Protein 3HHP (pdb70)

InterPro domains:
  IPR001236 Lactate/malate dehydrogenase, N-terminal [PF00056] (1-145)
  IPR001252 Malate dehydrogenase, active site [PS00068] (146-158)
  IPR001557 L-lactate/malate dehydrogenase [PIRSF000102] (1-301)
  IPR010097 Malate dehydrogenase, type 1 [TIGR01772] (2-311)
  IPR010097 Malate dehydrogenase, type 1 [cd01337] (1-310)
  IPR015955 Lactate dehydrogenase/glycoside hydrolase, family 4, C-terminal [G3DSA:3.90.110.10] (147-312)
  IPR015955 Lactate dehydrogenase/glycoside hydrolase, family 4, C-terminal [SSF56327] (146-311)
  IPR022383 Lactate/malate dehydrogenase, C-terminal [PF02866] (147-310)
  IPR023958 Malate dehydrogenase, type 1, bacterial [MF_01516] (1-311)
  IPR036291 NAD(P)-binding domain superfamily [SSF51735] (1-145)

CATH classification: 3.40.50.720 (+1 more: 3.90.110.10)

Foldseek 3Di:
DEEEEEQLVDLQNLLLVLLCLVPPDAPYEYEYEYQDPCFQVSQVVSCPPPGRYHYGYYHHLQCQVRQAPHQEYEYARADDDDPPADPVRRVLGQLVVLLSVLLNCLVHPLQHQYEYAGPPLLQSLLLSQLSNVVSVRHDLLRGWHQQQLLFLVLLVVCCVVVVHDSVPWTWWWKAGRAALRTFTQQVPTPPDDDDPVRRVVSVNCSRCVQVVQCVVCVVVGTDRNSSSVSVNVVVNLQVCQLVADFDRKDWTWTQDDQPQERTMTAIFTAHNRHGPDRDDNDDGDPVRVCSSVVCSVVSNVSSVVSSVSNVD/DEEEEEQLVDLQNLLLVLCCLVPPDAPYEYEYEYQPPCFQVSQVVSCPDPGRYHYGYDHDDQCQVRLAPHQEYEYQDADVVVRVLRQLVVLLSVLLNCLVHPLQHQYEYAHPPLLQSLLLSQLSNVVSVRHDQLRGWHQQQLLFLLLLVVQCVVPVHDSVPWTWWWKAGRAALRTFTQPVPTPPDDDDPVRNVVSSNCSRCVQVVQVVVCPPVHTDRNSSSVSVNVVVSLQVCQLVADFDRKDWTWTQDPQPQHRTMTAIFGAHNRHGPDGDDNPDGDPVRVVSSVVCRVVSNVSSVVNNVSND/DEEEEEQLVDLQNLLLVLLCLVDPDAPYEYEYEYQDPCFQVSQVVSCPDPGRYHYGYYHRLACQVRLAPHQEYEYQDADDDDPPDDPVNRVLRLLVVLLSVLLNCLVHPLLHQYEYAHPPLLQSLLLSQLSNVVSVRDDQLRGWHQQQLLFLLLLVVVCVVVVHDSVPWTWWWKAGRAALRTFTQPVPTPPDDDDPVRNVVSVNCSRCVQVVQVVVCPNVDTDRNSSSVSVNVVVNLQSCQLVADFDRKDWTWTQDPQPQHRTMTAIFTAHNSRGPDGDDNDDGDPVRVVSSVVCSVVSNVSSVVNNVSNVD/DEEEEEQLVDLQNLLLVLLCLVPPDAPYEYEYEYQPPCFQVSQVVSVVDPGRYHYGYDHHDACQVRLAPHQEYEYQHADPDPVRRVLRQLVVLLSVLLNCLVHPLQHQYEYAGPPLLQSLLLSQLSSVVSVRDDLLRYWYQQQLLFLLLLVVVCVVPVHDSVVWTWWWKAGRAALRIFTQPVPTPPDDDDPVRVVVSVNCSRCVQVVQCVVVVNPDTDRNSSSVSVNVVVNLQVCQLVADFPRKDWTWTQDPQPQHRTMTAIFTAHNRHGPDGDDNDDGDPVRVVSSVVCSVVSNVSSVVNNVSND

Secondary structure (DSSP, 8-state):
-EEEEETTTSHHHHHHHHHHHHHSPTTEEEEEE-SSTTHHHHHHHHHTS-SSEEEEEE-SS--HHHHTT-SEEEE--S-S--TT--HHHHHHHHHHHHHHHHHHHHHH-TTSEEEE-SS-HHHHHHHHHHHHHHTT---TTSEEE--HHHHHHHHHHHHHHHT--GGG----EEE-SSGGGEEE-GGG-TT----HHHHHHHHHHHHTHHHHHHHHTTTS----HHHHHHHHHHHHHHHHHHTT-SS-EEEEEEE---SS-SEEEEEEEEETTEEEEE-------HHHHHHHHHHHHHHHHHHHHHHHHHT-/-EEEEETTTSHHHHHHHHHHHHHSPTTEEEEEE-SSTTHHHHHHHHHTS-SSEEEEEE-SS--HHHHTT-SEEEE-----HHHHHHHHHHHHHHHHHHHHH-TTSEEEE-SS-HHHHHHHHHHHHHHTT---TTSEEE--HHHHHHHHHHHHHHHT--GGG----EEE-SSGGGEEE-GGG-TT----HHHHHHHHHHHHHHHHHHHHHTTTS-S--HHHHHHHHHHHHHHHHHHTT-SS-EEEEEEE---SS-SEEEEEEEEETTEEEEE----PPPHHHHHHHHHHHHHHHHHHHHHHHHH-/-EEEEETTTSHHHHHHHHHHHHHSPTTEEEEEE-SSTTHHHHHHHHHTS-SSEEEEEE-SS--HHHHTT-SEEEE-------TT--HHHHHHHHHHHHHHHHHHHHHH-TTSEEEE-SS-HHHHHHHHHHHHHHTT---TTSEEE--HHHHHHHHHHHHHHHT--GGG----EEE-SSGGGEEE-GGG-TT----HHHHHHHHHHHHHHHHHHHHHHTTS-S--HHHHHHHHHHHHHHHHHHTT-SS-EEEEEEE---SS-SEEEEEEEEETTEEEEE-------HHHHHHHHHHHHHHHHHHHHHHHHHH-/-EEEEETTTSHHHHHHHHHHHHHSPTTEEEEEE-SSTTHHHHHHHHHTS-SSEEEEEE-SS--HHHHTT-SEEEE------HHHHHHHHHHHHHHHHHHHHHH-TTSEEEE-SS-HHHHHHHHHHHHHHTT---TTSEEE--HHHHHHHHHHHHHHHT--GGG----EEE-SSGGGEEE-GGG-TT----HHHHHHHHHHHHTHHHHHHHHHTTS-S--HHHHHHHHHHHHHHHHHHTT-SS-EEEEEEE---SS-SEEEEEEEEETTEEEEE-------HHHHHHHHHHHHHHHHHHHHHHHHH-

B-factor: mean 17.65, std 6.93, range [3.22, 69.43]

Sequence (1234 aa):
MKVAVLGAAGGIGQALALLLKTQQLLPSGSELSSLYDIAPVTPGVAVDLSHIPTAVKIKKGFSSGEDATPALEGADVVLISAGVARKPGMMDRRSSDLFNVNAGIVKNLVQQQVAKTCPKACIGIITNPVNTTVAIAAEEVLKKAGVYDKNKKLLFGVTTLDIIRSNTFVAEELKGKQPGEEVEEVPVIGGHSGVTILPLLSQVPGVSSFTEEQQEVADLTKRIQNAGTEVVEAKAGGGSATLSMGQAAARFFGLSLVRALQGEQGVVVECAYVEGDGQYARRFFSQPLLLGKNGVEERKSIGTLSAFEQQNNALEGMLDDTLKKDIALGEEEEFVNKMKVAVLGAAGGIGQALALLLKTTQQLPSSGSELSSLYDIAPVVTPGVAVDLSHIPTAVKIKGFSSGEDATPALEGADVVLISAGVRSDLFNVNAGIVKNLVQQQVAKTCPKACIGIITNNPVNTTVAIAAEVLKKAGVYDKNKLFGVTTLDIIIRSNTFVAELKGKQPGEVEEVPVIGGHSGVTILPLLSQVPPGVVSFTEQEVADLTKRIQNAGTEVVEAKAGGGSATLSMGQAAARFGLSLVRALQGEEQGVVECAYVEGDGQYARFFSQPLLLGKNGVEEERRKSIGTLSAFEQNNALEEGMLDDTLKKKDIALLGEEFVNMKVAVLGAAGGIGQALALLLKTQQLPSSGSEELSSLYDIAPVTTPGVAVDLSHIPTAVKIKGFSSGEDATPALEGADVVLISAGVARKPGMDRSDLFNNVNAGIVKKNLVQQVAKKTCPKACIGIITNPVNTTVAIAAEVLKKAGVYDKNKLFGVTTLDIIRSNTFVAEELKGKQPGEVEEVPVIGGHSSSGVTILLPLLSQVPGVVSFTEQEVADLTKRIQNAGTEVVEAKAGGGSATLSMGQAAARFGLSLVRALQGEEQGVVECAYVEGDGQYARFFSSQPLLLGKNGVEERRKSIGTLLSAFEQNALEGMLDDTLKKDIALGEEFVNKMKVAVLGAAGGIGQALALLLKTQQLPSGSELSSLYDIAPVTPGVAVDLSHIPTAVKIKGFSSGEEDATPALEGADVVLISAGVMDRSSDLFNNVNAGIVKNNLVQQVAKTCPKACIGIITNPVNTTVAIAAEVLKKAGVYDKKNKLFGVTTLDIIRSNTFVAELKGKQPGEEVEEVPVIGGHSGVTILLPLLSQVPGVSFTEQEVADLTKRIQNAGTEVVEAKAGGGSATLSMGQAAARFGLSLVRALQGEQGVVECAYVEGDGQYARFFSQPLLLGKNGVEEERKSIGTLSAFEQNALEGMLDDTTLKKDIALGEEFVN

Structure (mmCIF, N/CA/C/O backbone):
data_3HHP
#
_entry.id   3HHP
#
_cell.length_a   146.026
_cell.length_b   51.972
_cell.length_c   168.980
_cell.angle_alpha   90.000
_cell.angle_beta   102.230
_cell.angle_gamma   90.000
#
_symmetry.space_group_name_H-M   'C 1 2 1'
#
loop_
_entity.id
_entity.type
_entity.pdbx_description
1 polymer 'Malate dehydrogenase'
2 water water
#
loop_
_atom_site.group_PDB
_atom_site.id
_atom_site.type_symbol
_atom_site.label_atom_id
_atom_site.label_alt_id
_atom_site.label_comp_id
_atom_site.label_asym_id
_atom_site.label_entity_id
_atom_site.label_seq_id
_atom_site.pdbx_PDB_ins_code
_atom_site.Cartn_x
_atom_site.Cartn_y
_atom_site.Cartn_z
_atom_site.occupancy
_atom_site.B_iso_or_equiv
_atom_site.auth_seq_id
_atom_site.auth_comp_id
_atom_site.auth_asym_id
_atom_site.auth_atom_id
_atom_site.pdbx_PDB_model_num
ATOM 1 N N . MET A 1 1 ? 29.256 -12.015 38.623 1.00 23.65 1 MET A N 1
ATOM 2 C CA . MET A 1 1 ? 28.297 -12.352 37.542 1.00 19.41 1 MET A CA 1
ATOM 3 C C . MET A 1 1 ? 29.089 -12.661 36.263 1.00 19.29 1 MET A C 1
ATOM 4 O O . MET A 1 1 ? 30.125 -12.018 35.989 1.00 19.33 1 MET A O 1
ATOM 9 N N . LYS A 1 2 ? 28.596 -13.609 35.456 1.00 16.84 2 LYS A N 1
ATOM 10 C CA . LYS A 1 2 ? 29.226 -13.922 34.179 1.00 11.94 2 LYS A CA 1
ATOM 11 C C . LYS A 1 2 ? 28.302 -13.510 33.041 1.00 11.20 2 LYS A C 1
ATOM 12 O O . LYS A 1 2 ? 27.091 -13.848 32.989 1.00 11.97 2 LYS A O 1
ATOM 18 N N . VAL A 1 3 ? 28.857 -12.778 32.086 1.00 10.07 3 VAL A N 1
ATOM 19 C CA . VAL A 1 3 ? 28.140 -12.361 30.851 1.00 10.35 3 VAL A CA 1
ATOM 20 C C . VAL A 1 3 ? 28.743 -13.037 29.643 1.00 9.91 3 VAL A C 1
ATOM 21 O O . VAL A 1 3 ? 29.960 -12.961 29.429 1.00 11.53 3 VAL A O 1
ATOM 25 N N . ALA A 1 4 ? 27.913 -13.683 28.790 1.00 10.13 4 ALA A N 1
ATOM 26 C CA . ALA A 1 4 ? 28.328 -14.212 27.474 1.00 11.88 4 ALA A CA 1
ATOM 27 C C . ALA A 1 4 ? 27.829 -13.316 26.367 1.00 10.70 4 ALA A C 1
ATOM 28 O O . ALA A 1 4 ? 26.654 -12.978 26.356 1.00 12.61 4 ALA A O 1
ATOM 30 N N . VAL A 1 5 ? 28.687 -12.974 25.444 1.00 9.37 5 VAL A N 1
ATOM 31 C CA . VAL A 1 5 ? 28.299 -12.266 24.207 1.00 10.30 5 VAL A CA 1
ATOM 32 C C . VAL A 1 5 ? 28.406 -13.265 23.080 1.00 11.24 5 VAL A C 1
ATOM 33 O O . VAL A 1 5 ? 29.510 -13.715 22.722 1.00 11.47 5 VAL A O 1
ATOM 37 N N . LEU A 1 6 ? 27.254 -13.491 22.459 1.00 11.79 6 LEU A N 1
ATOM 38 C CA . LEU A 1 6 ? 27.240 -14.428 21.307 1.00 11.42 6 LEU A CA 1
ATOM 39 C C . LEU A 1 6 ? 27.110 -13.552 20.061 1.00 13.30 6 LEU A C 1
ATOM 40 O O . LEU A 1 6 ? 26.163 -12.711 19.949 1.00 13.90 6 LEU A O 1
ATOM 45 N N . GLY A 1 7 ? 28.038 -13.726 19.110 1.00 11.42 7 GLY A N 1
ATOM 46 C CA . GLY A 1 7 ? 28.268 -12.793 18.025 1.00 12.58 7 GLY A CA 1
ATOM 47 C C . GLY A 1 7 ? 29.303 -11.713 18.315 1.00 12.92 7 GLY A C 1
ATOM 48 O O . GLY A 1 7 ? 29.255 -10.565 17.809 1.00 15.82 7 GLY A O 1
ATOM 49 N N . ALA A 1 8 ? 30.306 -12.070 19.082 1.00 11.58 8 ALA A N 1
ATOM 50 C CA . ALA A 1 8 ? 31.258 -11.103 19.597 1.00 11.90 8 ALA A CA 1
ATOM 51 C C . ALA A 1 8 ? 32.249 -10.607 18.592 1.00 14.10 8 ALA A C 1
ATOM 52 O O . ALA A 1 8 ? 33.020 -9.681 18.879 1.00 15.06 8 ALA A O 1
ATOM 54 N N . ALA A 1 9 ? 32.335 -11.252 17.417 1.00 13.26 9 ALA A N 1
ATOM 55 C CA . ALA A 1 9 ? 33.348 -10.820 16.473 1.00 13.24 9 ALA A CA 1
ATOM 56 C C . ALA A 1 9 ? 32.873 -9.762 15.524 1.00 13.83 9 ALA A C 1
ATOM 57 O O . ALA A 1 9 ? 33.712 -9.127 14.872 1.00 14.16 9 ALA A O 1
ATOM 59 N N . GLY A 1 10 ? 31.564 -9.501 15.516 1.00 12.82 10 GLY A N 1
ATOM 60 C CA . GLY A 1 10 ? 31.055 -8.489 14.631 1.00 15.16 10 GLY A CA 1
ATOM 61 C C . GLY A 1 10 ? 31.320 -7.110 15.181 1.00 15.63 10 GLY A C 1
ATOM 62 O O . GLY A 1 10 ? 31.805 -6.975 16.332 1.00 14.84 10 GLY A O 1
ATOM 63 N N . GLY A 1 11 ? 30.957 -6.112 14.367 1.00 14.54 11 GLY A N 1
ATOM 64 C CA . GLY A 1 11 ? 31.163 -4.703 14.788 1.00 14.22 11 GLY A CA 1
ATOM 65 C C . GLY A 1 11 ? 30.405 -4.392 16.072 1.00 14.05 11 GLY A C 1
ATOM 66 O O . GLY A 1 11 ? 31.019 -3.800 17.028 1.00 14.56 11 GLY A O 1
ATOM 67 N N . ILE A 1 12 ? 29.146 -4.778 16.206 1.00 12.69 12 ILE A N 1
ATOM 68 C CA . ILE A 1 12 ? 28.413 -4.554 17.445 1.00 12.95 12 ILE A CA 1
ATOM 69 C C . ILE A 1 12 ? 29.055 -5.297 18.579 1.00 11.98 12 ILE A C 1
ATOM 70 O O . ILE A 1 12 ? 29.243 -4.729 19.652 1.00 11.45 12 ILE A O 1
ATOM 75 N N . GLY A 1 13 ? 29.345 -6.599 18.354 1.00 11.72 13 GLY A N 1
ATOM 76 C CA . GLY A 1 13 ? 29.854 -7.471 19.409 1.00 9.90 13 GLY A CA 1
ATOM 77 C C . GLY A 1 13 ? 31.205 -6.975 19.921 1.00 10.74 13 GLY A C 1
ATOM 78 O O . GLY A 1 13 ? 31.383 -7.027 21.157 1.00 11.08 13 GLY A O 1
ATOM 79 N N . GLN A 1 14 ? 32.081 -6.487 19.043 1.00 10.66 14 GLN A N 1
ATOM 80 C CA . GLN A 1 14 ? 33.384 -5.969 19.534 1.00 10.45 14 GLN A CA 1
ATOM 81 C C . GLN A 1 14 ? 33.194 -4.670 20.305 1.00 11.81 14 GLN A C 1
ATOM 82 O O . GLN A 1 14 ? 33.881 -4.529 21.336 1.00 10.82 14 GLN A O 1
ATOM 88 N N . ALA A 1 15 ? 32.293 -3.798 19.878 1.00 10.23 15 ALA A N 1
ATOM 89 C CA . ALA A 1 15 ? 32.090 -2.544 20.600 1.00 10.68 15 ALA A CA 1
ATOM 90 C C . ALA A 1 15 ? 31.513 -2.905 21.990 1.00 8.94 15 ALA A C 1
ATOM 91 O O . ALA A 1 15 ? 31.907 -2.408 23.102 1.00 9.45 15 ALA A O 1
ATOM 93 N N . LEU A 1 16 ? 30.477 -3.757 22.019 1.00 8.29 16 LEU A N 1
ATOM 94 C CA . LEU A 1 16 ? 29.841 -4.219 23.300 1.00 8.63 16 LEU A CA 1
ATOM 95 C C . LEU A 1 16 ? 30.899 -4.852 24.172 1.00 9.23 16 LEU A C 1
ATOM 96 O O . LEU A 1 16 ? 30.945 -4.596 25.352 1.00 10.99 16 LEU A O 1
ATOM 101 N N . ALA A 1 17 ? 31.715 -5.772 23.669 1.00 8.70 17 ALA A N 1
ATOM 102 C CA . ALA A 1 17 ? 32.711 -6.435 24.524 1.00 9.30 17 ALA A CA 1
ATOM 103 C C . ALA A 1 17 ? 33.744 -5.475 25.078 1.00 9.62 17 ALA A C 1
ATOM 104 O O . ALA A 1 17 ? 34.129 -5.597 26.274 1.00 10.20 17 ALA A O 1
ATOM 106 N N . LEU A 1 18 ? 34.130 -4.471 24.297 1.00 9.46 18 LEU A N 1
ATOM 107 C CA . LEU A 1 18 ? 35.070 -3.491 24.836 1.00 10.11 18 LEU A CA 1
ATOM 108 C C . LEU A 1 18 ? 34.430 -2.689 25.981 1.00 11.10 18 LEU A C 1
ATOM 109 O O . LEU A 1 18 ? 35.072 -2.480 27.073 1.00 11.19 18 LEU A O 1
ATOM 114 N N . LEU A 1 19 ? 33.193 -2.271 25.763 1.00 9.61 19 LEU A N 1
ATOM 115 C CA . LEU A 1 19 ? 32.520 -1.546 26.837 1.00 10.35 19 LEU A CA 1
ATOM 116 C C . LEU A 1 19 ? 32.290 -2.429 28.100 1.00 10.49 19 LEU A C 1
ATOM 117 O O . LEU A 1 19 ? 32.456 -1.976 29.279 1.00 11.98 19 LEU A O 1
ATOM 122 N N . LEU A 1 20 ? 31.905 -3.691 27.942 1.00 9.90 20 LEU A N 1
ATOM 123 C CA . LEU A 1 20 ? 31.727 -4.557 29.106 1.00 10.10 20 LEU A CA 1
ATOM 124 C C . LEU A 1 20 ? 33.050 -4.858 29.809 1.00 9.75 20 LEU A C 1
ATOM 125 O O . LEU A 1 20 ? 33.084 -4.956 31.058 1.00 10.26 20 LEU A O 1
ATOM 130 N N . LYS A 1 21 ? 34.137 -5.035 29.040 1.00 10.75 21 LYS A N 1
ATOM 131 C CA . LYS A 1 21 ? 35.434 -5.357 29.714 1.00 11.05 21 LYS A CA 1
ATOM 132 C C . LYS A 1 21 ? 35.835 -4.196 30.611 1.00 11.44 21 LYS A C 1
ATOM 133 O O . LYS A 1 21 ? 36.443 -4.416 31.660 1.00 12.46 21 LYS A O 1
ATOM 139 N N . THR A 1 22 ? 35.490 -2.967 30.182 1.00 12.33 22 THR A N 1
ATOM 140 C CA . THR A 1 22 ? 35.873 -1.756 30.942 1.00 14.19 22 THR A CA 1
ATOM 141 C C . THR A 1 22 ? 34.855 -1.292 31.976 1.00 15.65 22 THR A C 1
ATOM 142 O O . THR A 1 22 ? 35.222 -0.460 32.820 1.00 17.62 22 THR A O 1
ATOM 146 N N A GLN A 1 23 ? 33.604 -1.749 31.901 0.50 13.18 23 GLN A N 1
ATOM 147 N N B GLN A 1 23 ? 33.593 -1.721 31.867 0.50 13.23 23 GLN A N 1
ATOM 148 C CA A GLN A 1 23 ? 32.557 -1.225 32.810 0.50 13.15 23 GLN A CA 1
ATOM 149 C CA B GLN A 1 23 ? 32.509 -1.201 32.747 0.50 13.42 23 GLN A CA 1
ATOM 150 C C A GLN A 1 23 ? 31.782 -2.219 33.672 0.50 12.43 23 GLN A C 1
ATOM 151 C C B GLN A 1 23 ? 31.821 -2.215 33.695 0.50 12.64 23 GLN A C 1
ATOM 152 O O A GLN A 1 23 ? 31.049 -1.843 34.592 0.50 13.24 23 GLN A O 1
ATOM 153 O O B GLN A 1 23 ? 31.207 -1.848 34.705 0.50 13.01 23 GLN A O 1
ATOM 164 N N . LEU A 1 24 ? 31.990 -3.515 33.425 1.00 12.17 24 LEU A N 1
ATOM 165 C CA A LEU A 1 24 ? 31.396 -4.501 34.282 0.50 11.81 24 LEU A CA 1
ATOM 166 C CA B LEU A 1 24 ? 31.407 -4.525 34.277 0.50 12.77 24 LEU A CA 1
ATOM 167 C C . LEU A 1 24 ? 32.009 -4.374 35.670 1.00 11.52 24 LEU A C 1
ATOM 168 O O . LEU A 1 24 ? 33.167 -3.990 35.798 1.00 13.06 24 LEU A O 1
ATOM 177 N N . PRO A 1 25 ? 31.217 -4.746 36.667 1.00 13.64 25 PRO A N 1
ATOM 178 C CA . PRO A 1 25 ? 31.779 -4.685 38.018 1.00 16.15 25 PRO A CA 1
ATOM 179 C C . PRO A 1 25 ? 32.987 -5.567 38.208 1.00 15.44 25 PRO A C 1
ATOM 180 O O . PRO A 1 25 ? 33.088 -6.676 37.675 1.00 14.81 25 PRO A O 1
ATOM 184 N N . SER A 1 26 ? 33.921 -5.137 39.073 1.00 14.19 26 SER A N 1
ATOM 185 C CA . SER A 1 26 ? 35.103 -5.943 39.349 1.00 14.98 26 SER A CA 1
ATOM 186 C C . SER A 1 26 ? 34.681 -7.313 39.896 1.00 14.04 26 SER A C 1
ATOM 187 O O . SER A 1 26 ? 33.702 -7.418 40.685 1.00 15.84 26 SER A O 1
ATOM 190 N N . GLY A 1 27 ? 35.339 -8.338 39.381 1.00 14.16 27 GLY A N 1
ATOM 191 C CA . GLY A 1 27 ? 35.114 -9.720 39.713 1.00 15.10 27 GLY A CA 1
ATOM 192 C C . GLY A 1 27 ? 34.131 -10.391 38.765 1.00 15.83 27 GLY A C 1
ATOM 193 O O . GLY A 1 27 ? 33.832 -11.578 38.931 1.00 17.52 27 GLY A O 1
ATOM 194 N N . SER A 1 28 ? 33.630 -9.647 37.775 1.00 14.18 28 SER A N 1
ATOM 195 C CA . SER A 1 28 ? 32.775 -10.248 36.715 1.00 13.11 28 SER A CA 1
ATOM 196 C C . SER A 1 28 ? 33.618 -11.106 35.754 1.00 14.20 28 SER A C 1
ATOM 197 O O . SER A 1 28 ? 34.846 -11.003 35.679 1.00 14.20 28 SER A O 1
ATOM 200 N N . GLU A 1 29 ? 32.920 -11.973 35.000 1.00 14.18 29 GLU A N 1
ATOM 201 C CA . GLU A 1 29 ? 33.536 -12.781 33.943 1.00 14.66 29 GLU A CA 1
ATOM 202 C C . GLU A 1 29 ? 32.807 -12.427 32.689 1.00 13.10 29 GLU A C 1
ATOM 203 O O . GLU A 1 29 ? 31.569 -12.181 32.728 1.00 13.02 29 GLU A O 1
ATOM 209 N N . LEU A 1 30 ? 33.542 -12.455 31.566 1.00 11.67 30 LEU A N 1
ATOM 210 C CA . LEU A 1 30 ? 32.999 -12.126 30.282 1.00 10.33 30 LEU A CA 1
ATOM 211 C C . LEU A 1 30 ? 33.482 -13.201 29.327 1.00 10.95 30 LEU A C 1
ATOM 212 O O . LEU A 1 30 ? 34.679 -13.424 29.212 1.00 12.05 30 LEU A O 1
ATOM 217 N N A SER A 1 31 ? 32.550 -13.835 28.619 0.50 9.93 31 SER A N 1
ATOM 218 N N B SER A 1 31 ? 32.562 -13.842 28.609 0.50 10.41 31 SER A N 1
ATOM 219 C CA A SER A 1 31 ? 32.940 -14.759 27.568 0.50 10.53 31 SER A CA 1
ATOM 220 C CA B SER A 1 31 ? 32.972 -14.824 27.604 0.50 11.79 31 SER A CA 1
ATOM 221 C C A SER A 1 31 ? 32.461 -14.245 26.252 0.50 11.60 31 SER A C 1
ATOM 222 C C B SER A 1 31 ? 32.419 -14.434 26.256 0.50 11.64 31 SER A C 1
ATOM 223 O O A SER A 1 31 ? 31.406 -13.541 26.146 0.50 11.33 31 SER A O 1
ATOM 224 O O B SER A 1 31 ? 31.250 -14.006 26.131 0.50 11.25 31 SER A O 1
ATOM 229 N N . LEU A 1 32 ? 33.248 -14.533 25.211 1.00 9.17 32 LEU A N 1
ATOM 230 C CA . LEU A 1 32 ? 32.879 -14.087 23.864 1.00 9.69 32 LEU A CA 1
ATOM 231 C C . LEU A 1 32 ? 32.777 -15.338 22.990 1.00 10.61 32 LEU A C 1
ATOM 232 O O . LEU A 1 32 ? 33.589 -16.267 23.169 1.00 11.60 32 LEU A O 1
ATOM 237 N N . TYR A 1 33 ? 31.779 -15.363 22.126 1.00 11.72 33 TYR A N 1
ATOM 238 C CA . TYR A 1 33 ? 31.651 -16.513 21.269 1.00 12.37 33 TYR A CA 1
ATOM 239 C C . TYR A 1 33 ? 31.248 -15.996 19.871 1.00 10.96 33 TYR A C 1
ATOM 240 O O . TYR A 1 33 ? 30.368 -15.087 19.795 1.00 12.06 33 TYR A O 1
ATOM 249 N N . ASP A 1 34 ? 31.810 -16.536 18.792 1.00 11.08 34 ASP A N 1
ATOM 250 C CA . ASP A 1 34 ? 31.277 -16.273 17.502 1.00 12.65 34 ASP A CA 1
ATOM 251 C C . ASP A 1 34 ? 31.892 -17.371 16.612 1.00 13.66 34 ASP A C 1
ATOM 252 O O . ASP A 1 34 ? 33.022 -17.802 16.865 1.00 15.20 34 ASP A O 1
ATOM 257 N N . ILE A 1 35 ? 31.167 -17.760 15.558 1.00 16.19 35 ILE A N 1
ATOM 258 C CA . ILE A 1 35 ? 31.734 -18.713 14.587 1.00 16.64 35 ILE A CA 1
ATOM 259 C C . ILE A 1 35 ? 33.080 -18.236 13.963 1.00 18.18 35 ILE A C 1
ATOM 260 O O . ILE A 1 35 ? 33.935 -19.059 13.563 1.00 18.40 35 ILE A O 1
ATOM 265 N N . ALA A 1 36 ? 33.285 -16.916 13.866 1.00 17.69 36 ALA A N 1
ATOM 266 C CA . ALA A 1 36 ? 34.505 -16.377 13.276 1.00 17.22 36 ALA A CA 1
ATOM 267 C C . ALA A 1 36 ? 35.728 -16.836 14.059 1.00 18.70 36 ALA A C 1
ATOM 268 O O . ALA A 1 36 ? 35.794 -16.669 15.253 1.00 16.27 36 ALA A O 1
ATOM 270 N N . PRO A 1 37 ? 36.764 -17.328 13.350 1.00 18.97 37 PRO A N 1
ATOM 271 C CA . PRO A 1 37 ? 37.957 -17.829 14.035 1.00 19.84 37 PRO A CA 1
ATOM 272 C C . PRO A 1 37 ? 38.755 -16.782 14.768 1.00 17.39 37 PRO A C 1
ATOM 273 O O . PRO A 1 37 ? 39.549 -17.151 15.620 1.00 18.23 37 PRO A O 1
ATOM 277 N N . VAL A 1 38 ? 38.467 -15.519 14.505 1.00 15.14 38 VAL A N 1
ATOM 278 C CA . VAL A 1 38 ? 39.207 -14.395 15.166 1.00 15.62 38 VAL A CA 1
ATOM 279 C C . VAL A 1 38 ? 38.786 -14.322 16.638 1.00 13.82 38 VAL A C 1
ATOM 280 O O . VAL A 1 38 ? 39.536 -13.712 17.466 1.00 14.51 38 VAL A O 1
ATOM 284 N N . THR A 1 39 ? 37.659 -14.910 17.000 1.00 13.21 39 THR A N 1
ATOM 285 C CA . THR A 1 39 ? 37.019 -14.573 18.342 1.00 11.49 39 THR A CA 1
ATOM 286 C C . THR A 1 39 ? 37.964 -14.799 19.563 1.00 13.34 39 THR A C 1
ATOM 287 O O . THR A 1 39 ? 38.015 -13.972 20.451 1.00 12.28 39 THR A O 1
ATOM 291 N N . PRO A 1 40 ? 38.716 -15.934 19.639 1.00 12.85 40 PRO A N 1
ATOM 292 C CA . PRO A 1 40 ? 39.581 -16.028 20.833 1.00 12.66 40 PRO A CA 1
ATOM 293 C C . PRO A 1 40 ? 40.592 -14.881 20.886 1.00 11.37 40 PRO A C 1
ATOM 294 O O . PRO A 1 40 ? 40.917 -14.465 22.023 1.00 13.37 40 PRO A O 1
ATOM 298 N N . GLY A 1 41 ? 41.058 -14.409 19.730 1.00 13.77 41 GLY A N 1
ATOM 299 C CA . GLY A 1 41 ? 41.975 -13.263 19.639 1.00 12.25 41 GLY A CA 1
ATOM 300 C C . GLY A 1 41 ? 41.342 -11.927 19.992 1.00 12.64 41 GLY A C 1
ATOM 301 O O . GLY A 1 41 ? 41.997 -11.051 20.560 1.00 12.80 41 GLY A O 1
ATOM 302 N N . VAL A 1 42 ? 40.044 -11.801 19.730 1.00 9.93 42 VAL A N 1
ATOM 303 C CA . VAL A 1 42 ? 39.296 -10.618 20.235 1.00 11.33 42 VAL A CA 1
ATOM 304 C C . VAL A 1 42 ? 39.354 -10.613 21.761 1.00 11.48 42 VAL A C 1
ATOM 305 O O . VAL A 1 42 ? 39.584 -9.578 22.396 1.00 10.73 42 VAL A O 1
ATOM 309 N N . ALA A 1 43 ? 39.175 -11.775 22.398 1.00 10.37 43 ALA A N 1
ATOM 310 C CA . ALA A 1 43 ? 39.199 -11.854 23.837 1.00 10.90 43 ALA A CA 1
ATOM 311 C C . ALA A 1 43 ? 40.627 -11.633 24.333 1.00 12.48 43 ALA A C 1
ATOM 312 O O . ALA A 1 43 ? 40.809 -10.933 25.320 1.00 11.28 43 ALA A O 1
ATOM 314 N N . VAL A 1 44 ? 41.647 -12.191 23.653 1.00 10.99 44 VAL A N 1
ATOM 315 C CA . VAL A 1 44 ? 43.018 -11.942 24.157 1.00 10.63 44 VAL A CA 1
ATOM 316 C C . VAL A 1 44 ? 43.338 -10.438 24.051 1.00 11.15 44 VAL A C 1
ATOM 317 O O . VAL A 1 44 ? 43.959 -9.882 24.953 1.00 11.63 44 VAL A O 1
ATOM 321 N N . ASP A 1 45 ? 42.959 -9.769 22.919 1.00 10.72 45 ASP A N 1
ATOM 322 C CA . ASP A 1 45 ? 43.148 -8.319 22.764 1.00 10.03 45 ASP A CA 1
ATOM 323 C C . ASP A 1 45 ? 42.530 -7.578 23.987 1.00 10.80 45 ASP A C 1
ATOM 324 O O . ASP A 1 45 ? 43.242 -6.834 24.711 1.00 10.66 45 ASP A O 1
ATOM 329 N N . LEU A 1 46 ? 41.259 -7.887 24.295 1.00 8.92 46 LEU A N 1
ATOM 330 C CA . LEU A 1 46 ? 40.632 -7.256 25.404 1.00 9.06 46 LEU A CA 1
ATOM 331 C C . LEU A 1 46 ? 41.241 -7.600 26.784 1.00 9.76 46 LEU A C 1
ATOM 332 O O . LEU A 1 46 ? 41.199 -6.807 27.736 1.00 10.49 46 LEU A O 1
ATOM 337 N N . SER A 1 47 ? 41.757 -8.835 26.932 1.00 9.65 47 SER A N 1
ATOM 338 C CA . SER A 1 47 ? 42.350 -9.302 28.185 1.00 10.34 47 SER A CA 1
ATOM 339 C C . SER A 1 47 ? 43.534 -8.531 28.591 1.00 9.58 47 SER A C 1
ATOM 340 O O . SER A 1 47 ? 43.949 -8.602 29.741 1.00 11.69 47 SER A O 1
ATOM 343 N N . HIS A 1 48 ? 44.120 -7.756 27.671 1.00 9.55 48 HIS A N 1
ATOM 344 C CA . HIS A 1 48 ? 45.263 -6.915 28.030 1.00 10.38 48 HIS A CA 1
ATOM 345 C C . HIS A 1 48 ? 44.872 -5.624 28.691 1.00 10.28 48 HIS A C 1
ATOM 346 O O . HIS A 1 48 ? 45.765 -4.861 29.089 1.00 10.79 48 HIS A O 1
ATOM 353 N N . ILE A 1 49 ? 43.578 -5.376 28.818 1.00 9.52 49 ILE A N 1
ATOM 354 C CA . ILE A 1 49 ? 43.140 -4.106 29.480 1.00 10.49 49 ILE A CA 1
ATOM 355 C C . ILE A 1 49 ? 43.046 -4.427 30.997 1.00 10.18 49 ILE A C 1
ATOM 356 O O . ILE A 1 49 ? 42.411 -5.430 31.415 1.00 10.61 49 ILE A O 1
ATOM 361 N N . PRO A 1 50 ? 43.638 -3.561 31.858 1.00 11.66 50 PRO A N 1
ATOM 362 C CA . PRO A 1 50 ? 43.764 -3.926 33.291 1.00 9.09 50 PRO A CA 1
ATOM 363 C C . PRO A 1 50 ? 42.544 -3.583 34.105 1.00 11.54 50 PRO A C 1
ATOM 364 O O . PRO A 1 50 ? 42.555 -2.674 34.917 1.00 11.97 50 PRO A O 1
ATOM 368 N N . THR A 1 51 ? 41.488 -4.350 33.855 1.00 10.51 51 THR A N 1
ATOM 369 C CA . THR A 1 51 ? 40.293 -4.329 34.713 1.00 10.44 51 THR A CA 1
ATOM 370 C C . THR A 1 51 ? 40.088 -5.704 35.298 1.00 10.22 51 THR A C 1
ATOM 371 O O . THR A 1 51 ? 40.576 -6.707 34.769 1.00 11.80 51 THR A O 1
ATOM 375 N N . ALA A 1 52 ? 39.392 -5.717 36.437 1.00 11.85 52 ALA A N 1
ATOM 376 C CA . ALA A 1 52 ? 39.156 -7.009 37.055 1.00 12.27 52 ALA A CA 1
ATOM 377 C C . ALA A 1 52 ? 37.959 -7.762 36.462 1.00 14.17 52 ALA A C 1
ATOM 378 O O . ALA A 1 52 ? 36.967 -8.065 37.170 1.00 15.39 52 ALA A O 1
ATOM 380 N N . VAL A 1 53 ? 38.062 -8.080 35.187 1.00 13.48 53 VAL A N 1
ATOM 381 C CA . VAL A 1 53 ? 36.996 -8.784 34.432 1.00 11.53 53 VAL A CA 1
ATOM 382 C C . VAL A 1 53 ? 37.750 -9.827 33.660 1.00 13.36 53 VAL A C 1
ATOM 383 O O . VAL A 1 53 ? 38.496 -9.484 32.755 1.00 13.98 53 VAL A O 1
ATOM 387 N N . LYS A 1 54 ? 37.544 -11.070 34.016 1.00 13.06 54 LYS A N 1
ATOM 388 C CA . LYS A 1 54 ? 38.243 -12.153 33.349 1.00 13.93 54 LYS A CA 1
ATOM 389 C C . LYS A 1 54 ? 37.532 -12.338 31.989 1.00 13.60 54 LYS A C 1
ATOM 390 O O . LYS A 1 54 ? 36.317 -12.351 31.969 1.00 16.14 54 LYS A O 1
ATOM 396 N N . ILE A 1 55 ? 38.283 -12.516 30.891 1.00 11.45 55 ILE A N 1
ATOM 397 C CA . ILE A 1 55 ? 37.640 -12.625 29.552 1.00 10.96 55 ILE A CA 1
ATOM 398 C C . ILE A 1 55 ? 38.295 -13.769 28.787 1.00 12.49 55 ILE A C 1
ATOM 399 O O . ILE A 1 55 ? 39.517 -13.956 28.820 1.00 14.03 55 ILE A O 1
ATOM 404 N N . LYS A 1 56 ? 37.444 -14.543 28.113 1.00 11.68 56 LYS A N 1
ATOM 405 C CA A LYS A 1 56 ? 37.892 -15.635 27.270 0.50 12.82 56 LYS A CA 1
ATOM 406 C CA B LYS A 1 56 ? 37.945 -15.594 27.229 0.50 13.03 56 LYS A CA 1
ATOM 407 C C . LYS A 1 56 ? 37.034 -15.653 26.037 1.00 11.81 56 LYS A C 1
ATOM 408 O O . LYS A 1 56 ? 35.883 -15.305 26.114 1.00 12.09 56 LYS A O 1
ATOM 419 N N . GLY A 1 57 ? 37.591 -16.087 24.921 1.00 10.46 57 GLY A N 1
ATOM 420 C CA . GLY A 1 57 ? 36.817 -16.151 23.703 1.00 11.11 57 GLY A CA 1
ATOM 421 C C . GLY A 1 57 ? 36.879 -17.546 23.095 1.00 11.54 57 GLY A C 1
ATOM 422 O O . GLY A 1 57 ? 37.875 -18.215 23.235 1.00 14.08 57 GLY A O 1
ATOM 423 N N . PHE A 1 58 ? 35.864 -17.839 22.303 1.00 11.14 58 PHE A N 1
ATOM 424 C CA . PHE A 1 58 ? 35.577 -19.168 21.771 1.00 12.73 58 PHE A CA 1
ATOM 425 C C . PHE A 1 58 ? 35.033 -19.077 20.397 1.00 15.01 58 PHE A C 1
ATOM 426 O O . PHE A 1 58 ? 34.228 -18.175 20.062 1.00 12.54 58 PHE A O 1
ATOM 434 N N A SER A 1 59 ? 35.387 -20.073 19.572 0.50 14.87 59 SER A N 1
ATOM 435 N N B SER A 1 59 ? 35.478 -20.008 19.527 0.50 15.10 59 SER A N 1
ATOM 436 C CA A SER A 1 59 ? 34.849 -20.083 18.207 0.50 15.69 59 SER A CA 1
ATOM 437 C CA B SER A 1 59 ? 34.971 -20.044 18.130 0.50 15.96 59 SER A CA 1
ATOM 438 C C A SER A 1 59 ? 34.261 -21.459 17.836 0.50 16.12 59 SER A C 1
ATOM 439 C C B SER A 1 59 ? 34.496 -21.471 17.789 0.50 16.61 59 SER A C 1
ATOM 440 O O A SER A 1 59 ? 33.809 -22.211 18.723 0.50 15.02 59 SER A O 1
ATOM 441 O O B SER A 1 59 ? 34.388 -22.288 18.660 0.50 17.85 59 SER A O 1
ATOM 446 N N . GLY A 1 60 ? 34.148 -21.705 16.538 1.00 18.38 60 GLY A N 1
ATOM 447 C CA . GLY A 1 60 ? 33.538 -22.984 16.096 1.00 17.29 60 GLY A CA 1
ATOM 448 C C . GLY A 1 60 ? 32.035 -22.950 16.289 1.00 18.91 60 GLY A C 1
ATOM 449 O O . GLY A 1 60 ? 31.416 -21.857 16.507 1.00 18.96 60 GLY A O 1
ATOM 450 N N . GLU A 1 61 ? 31.442 -24.143 16.281 1.00 20.04 61 GLU A N 1
ATOM 451 C CA . GLU A 1 61 ? 29.972 -24.251 16.226 1.00 18.86 61 GLU A CA 1
ATOM 452 C C . GLU A 1 61 ? 29.319 -24.338 17.580 1.00 18.35 61 GLU A C 1
ATOM 453 O O . GLU A 1 61 ? 28.099 -24.139 17.685 1.00 18.35 61 GLU A O 1
ATOM 459 N N . ASP A 1 62 ? 30.092 -24.681 18.594 1.00 18.58 62 ASP A N 1
ATOM 460 C CA . ASP A 1 62 ? 29.582 -25.044 19.874 1.00 18.10 62 ASP A CA 1
ATOM 461 C C . ASP A 1 62 ? 29.839 -23.853 20.788 1.00 18.38 62 ASP A C 1
ATOM 462 O O . ASP A 1 62 ? 31.008 -23.514 21.052 1.00 19.21 62 ASP A O 1
ATOM 467 N N . ALA A 1 63 ? 28.775 -23.156 21.203 1.00 15.29 63 ALA A N 1
ATOM 468 C CA . ALA A 1 63 ? 28.901 -22.016 22.193 1.00 16.73 63 ALA A CA 1
ATOM 469 C C . ALA A 1 63 ? 28.982 -22.464 23.667 1.00 14.81 63 ALA A C 1
ATOM 470 O O . ALA A 1 63 ? 29.141 -21.675 24.579 1.00 15.67 63 ALA A O 1
ATOM 472 N N . THR A 1 64 ? 28.861 -23.776 23.927 1.00 15.23 64 THR A N 1
ATOM 473 C CA . THR A 1 64 ? 28.820 -24.280 25.271 1.00 15.50 64 THR A CA 1
ATOM 474 C C . THR A 1 64 ? 29.884 -23.709 26.199 1.00 15.50 64 THR A C 1
ATOM 475 O O . THR A 1 64 ? 29.570 -23.316 27.280 1.00 14.61 64 THR A O 1
ATOM 479 N N . PRO A 1 65 ? 31.167 -23.761 25.828 1.00 15.82 65 PRO A N 1
ATOM 480 C CA . PRO A 1 65 ? 32.165 -23.288 26.823 1.00 17.34 65 PRO A CA 1
ATOM 481 C C . PRO A 1 65 ? 31.998 -21.810 27.217 1.00 16.52 65 PRO A C 1
ATOM 482 O O . PRO A 1 65 ? 32.338 -21.410 28.311 1.00 17.69 65 PRO A O 1
ATOM 486 N N . ALA A 1 66 ? 31.433 -21.013 26.299 1.00 15.88 66 ALA A N 1
ATOM 487 C CA . ALA A 1 66 ? 31.151 -19.626 26.625 1.00 13.91 66 ALA A CA 1
ATOM 488 C C . ALA A 1 66 ? 29.942 -19.489 27.510 1.00 14.01 66 ALA A C 1
ATOM 489 O O . ALA A 1 66 ? 29.883 -18.560 28.342 1.00 13.33 66 ALA A O 1
ATOM 491 N N . LEU A 1 67 ? 28.962 -20.395 27.340 1.00 12.96 67 LEU A N 1
ATOM 492 C CA . LEU A 1 67 ? 27.727 -20.305 28.050 1.00 12.31 67 LEU A CA 1
ATOM 493 C C . LEU A 1 67 ? 27.712 -20.901 29.468 1.00 13.55 67 LEU A C 1
ATOM 494 O O . LEU A 1 67 ? 26.857 -20.610 30.244 1.00 14.10 67 LEU A O 1
ATOM 499 N N . GLU A 1 68 ? 28.667 -21.809 29.709 1.00 13.71 68 GLU A N 1
ATOM 500 C CA . GLU A 1 68 ? 28.676 -22.484 31.019 1.00 15.94 68 GLU A CA 1
ATOM 501 C C . GLU A 1 68 ? 28.718 -21.500 32.153 1.00 14.94 68 GLU A C 1
ATOM 502 O O . GLU A 1 68 ? 29.653 -20.658 32.243 1.00 16.91 68 GLU A O 1
ATOM 508 N N . GLY A 1 69 ? 27.737 -21.564 33.023 1.00 14.40 69 GLY A N 1
ATOM 509 C CA . GLY A 1 69 ? 27.710 -20.651 34.183 1.00 14.57 69 GLY A CA 1
ATOM 510 C C . GLY A 1 69 ? 27.295 -19.216 33.891 1.00 15.65 69 GLY A C 1
ATOM 511 O O . GLY A 1 69 ? 27.358 -18.349 34.769 1.00 16.43 69 GLY A O 1
ATOM 512 N N . ALA A 1 70 ? 26.850 -18.949 32.656 1.00 13.08 70 ALA A N 1
ATOM 513 C CA . ALA A 1 70 ? 26.485 -17.563 32.317 1.00 13.00 70 ALA A CA 1
ATOM 514 C C . ALA A 1 70 ? 25.228 -17.166 33.044 1.00 13.39 70 ALA A C 1
ATOM 515 O O . ALA A 1 70 ? 24.241 -17.952 33.152 1.00 14.83 70 ALA A O 1
ATOM 517 N N . ASP A 1 71 ? 25.248 -15.923 33.553 1.00 13.16 71 ASP A N 1
ATOM 518 C CA . ASP A 1 71 ? 24.090 -15.287 34.169 1.00 13.50 71 ASP A CA 1
ATOM 519 C C . ASP A 1 71 ? 23.327 -14.424 33.227 1.00 12.02 71 ASP A C 1
ATOM 520 O O . ASP A 1 71 ? 22.089 -14.249 33.380 1.00 10.91 71 ASP A O 1
ATOM 525 N N . VAL A 1 72 ? 24.018 -13.803 32.253 1.00 11.59 72 VAL A N 1
ATOM 526 C CA . VAL A 1 72 ? 23.414 -12.968 31.201 1.00 11.75 72 VAL A CA 1
ATOM 527 C C . VAL A 1 72 ? 23.989 -13.402 29.891 1.00 10.61 72 VAL A C 1
ATOM 528 O O . VAL A 1 72 ? 25.241 -13.570 29.815 1.00 12.32 72 VAL A O 1
ATOM 532 N N . VAL A 1 73 ? 23.153 -13.597 28.859 1.00 11.20 73 VAL A N 1
ATOM 533 C CA . VAL A 1 73 ? 23.630 -13.850 27.485 1.00 10.80 73 VAL A CA 1
ATOM 534 C C . VAL A 1 73 ? 23.117 -12.761 26.608 1.00 10.42 73 VAL A C 1
ATOM 535 O O . VAL A 1 73 ? 21.899 -12.551 26.565 1.00 12.06 73 VAL A O 1
ATOM 539 N N . LEU A 1 74 ? 24.008 -12.037 25.974 1.00 10.10 74 LEU A N 1
ATOM 540 C CA . LEU A 1 74 ? 23.659 -10.970 25.000 1.00 10.55 74 LEU A CA 1
ATOM 541 C C . LEU A 1 74 ? 23.950 -11.468 23.612 1.00 10.06 74 LEU A C 1
ATOM 542 O O . LEU A 1 74 ? 25.069 -11.876 23.345 1.00 11.85 74 LEU A O 1
ATOM 547 N N . ILE A 1 75 ? 22.906 -11.558 22.793 1.00 10.13 75 ILE A N 1
ATOM 548 C CA . ILE A 1 75 ? 23.042 -12.184 21.499 1.00 11.02 75 ILE A CA 1
ATOM 549 C C . ILE A 1 75 ? 23.024 -11.056 20.433 1.00 10.51 75 ILE A C 1
ATOM 550 O O . ILE A 1 75 ? 21.951 -10.464 20.147 1.00 11.43 75 ILE A O 1
ATOM 555 N N . SER A 1 76 ? 24.191 -10.721 19.939 1.00 13.53 76 SER A N 1
ATOM 556 C CA . SER A 1 76 ? 24.307 -9.675 18.883 1.00 16.10 76 SER A CA 1
ATOM 557 C C . SER A 1 76 ? 24.741 -10.264 17.540 1.00 16.77 76 SER A C 1
ATOM 558 O O . SER A 1 76 ? 25.090 -9.525 16.598 1.00 22.32 76 SER A O 1
ATOM 561 N N . ALA A 1 77 ? 24.700 -11.590 17.399 1.00 17.23 77 ALA A N 1
ATOM 562 C CA . ALA A 1 77 ? 25.109 -12.289 16.178 1.00 16.55 77 ALA A CA 1
ATOM 563 C C . ALA A 1 77 ? 24.200 -11.953 14.991 1.00 18.04 77 ALA A C 1
ATOM 564 O O . ALA A 1 77 ? 23.079 -11.541 15.182 1.00 22.23 77 ALA A O 1
ATOM 566 N N . GLY A 1 78 ? 24.712 -12.073 13.776 1.00 20.58 78 GLY A N 1
ATOM 567 C CA . GLY A 1 78 ? 23.821 -11.875 12.628 1.00 23.67 78 GLY A CA 1
ATOM 568 C C . GLY A 1 78 ? 24.345 -10.802 11.722 1.00 25.44 78 GLY A C 1
ATOM 569 O O . GLY A 1 78 ? 25.420 -10.237 11.936 1.00 26.77 78 GLY A O 1
ATOM 570 N N . VAL A 1 79 ? 23.551 -10.454 10.743 1.00 24.79 79 VAL A N 1
ATOM 571 C CA . VAL A 1 79 ? 24.044 -9.545 9.746 1.00 25.95 79 VAL A CA 1
ATOM 572 C C . VAL A 1 79 ? 23.067 -8.408 9.560 1.00 25.01 79 VAL A C 1
ATOM 573 O O . VAL A 1 79 ? 21.838 -8.606 9.519 1.00 25.80 79 VAL A O 1
ATOM 577 N N . ALA A 1 80 ? 23.602 -7.199 9.432 1.00 26.21 80 ALA A N 1
ATOM 578 C CA . ALA A 1 80 ? 22.744 -6.066 9.074 1.00 27.58 80 ALA A CA 1
ATOM 579 C C . ALA A 1 80 ? 22.643 -5.842 7.559 1.00 27.72 80 ALA A C 1
ATOM 580 O O . ALA A 1 80 ? 21.585 -5.421 7.064 1.00 29.49 80 ALA A O 1
ATOM 582 N N . ARG A 1 81 ? 23.761 -6.033 6.854 1.00 27.74 81 ARG A N 1
ATOM 583 C CA . ARG A 1 81 ? 23.836 -5.755 5.404 1.00 28.72 81 ARG A CA 1
ATOM 584 C C . ARG A 1 81 ? 24.857 -6.734 4.857 1.00 29.55 81 ARG A C 1
ATOM 585 O O . ARG A 1 81 ? 25.927 -6.893 5.452 1.00 30.19 81 ARG A O 1
ATOM 593 N N . LYS A 1 82 ? 24.519 -7.414 3.754 1.00 26.77 82 LYS A N 1
ATOM 594 C CA . LYS A 1 82 ? 25.455 -8.325 3.149 1.00 26.70 82 LYS A CA 1
ATOM 595 C C . LYS A 1 82 ? 25.282 -8.203 1.609 1.00 24.47 82 LYS A C 1
ATOM 596 O O . LYS A 1 82 ? 24.174 -7.904 1.132 1.00 24.03 82 LYS A O 1
ATOM 602 N N . PRO A 1 83 ? 26.389 -8.350 0.847 1.00 23.32 83 PRO A N 1
ATOM 603 C CA . PRO A 1 83 ? 26.212 -8.211 -0.616 1.00 22.51 83 PRO A CA 1
ATOM 604 C C . PRO A 1 83 ? 25.185 -9.218 -1.123 1.00 20.74 83 PRO A C 1
ATOM 605 O O . PRO A 1 83 ? 25.167 -10.367 -0.674 1.00 21.71 83 PRO A O 1
ATOM 609 N N . GLY A 1 84 ? 24.281 -8.734 -1.973 1.00 21.23 84 GLY A N 1
ATOM 610 C CA . GLY A 1 84 ? 23.305 -9.630 -2.637 1.00 22.64 84 GLY A CA 1
ATOM 611 C C . GLY A 1 84 ? 22.094 -10.016 -1.791 1.00 24.90 84 GLY A C 1
ATOM 612 O O . GLY A 1 84 ? 21.217 -10.735 -2.284 1.00 24.14 84 GLY A O 1
ATOM 613 N N . MET A 1 85 ? 22.007 -9.537 -0.544 1.00 22.81 85 MET A N 1
ATOM 614 C CA A MET A 1 85 ? 20.942 -10.018 0.345 0.50 22.67 85 MET A CA 1
ATOM 615 C CA B MET A 1 85 ? 20.976 -10.011 0.382 0.50 23.18 85 MET A CA 1
ATOM 616 C C . MET A 1 85 ? 19.935 -8.914 0.588 1.00 22.76 85 MET A C 1
ATOM 617 O O . MET A 1 85 ? 20.282 -7.806 0.935 1.00 24.31 85 MET A O 1
ATOM 626 N N . ASP A 1 86 ? 18.669 -9.252 0.384 1.00 20.83 86 ASP A N 1
ATOM 627 C CA . ASP A 1 86 ? 17.612 -8.277 0.557 1.00 22.01 86 ASP A CA 1
ATOM 628 C C . ASP A 1 86 ? 17.029 -8.533 1.949 1.00 21.38 86 ASP A C 1
ATOM 629 O O . ASP A 1 86 ? 17.518 -9.415 2.702 1.00 19.83 86 ASP A O 1
ATOM 634 N N A ARG A 1 87 ? 16.026 -7.743 2.304 0.50 22.36 87 ARG A N 1
ATOM 635 N N B ARG A 1 87 ? 16.014 -7.761 2.323 0.50 22.53 87 ARG A N 1
ATOM 636 C CA A ARG A 1 87 ? 15.421 -7.819 3.635 0.50 23.20 87 ARG A CA 1
ATOM 637 C CA B ARG A 1 87 ? 15.447 -7.858 3.683 0.50 23.49 87 ARG A CA 1
ATOM 638 C C A ARG A 1 87 ? 15.002 -9.256 4.047 0.50 22.81 87 ARG A C 1
ATOM 639 C C B ARG A 1 87 ? 14.978 -9.282 4.078 0.50 22.97 87 ARG A C 1
ATOM 640 O O A ARG A 1 87 ? 15.336 -9.702 5.163 0.50 21.75 87 ARG A O 1
ATOM 641 O O B ARG A 1 87 ? 15.221 -9.735 5.213 0.50 21.72 87 ARG A O 1
ATOM 656 N N . SER A 1 88 ? 14.299 -9.982 3.164 1.00 21.81 88 SER A N 1
ATOM 657 C CA A SER A 1 88 ? 13.853 -11.349 3.457 0.50 21.19 88 SER A CA 1
ATOM 658 C CA B SER A 1 88 ? 13.837 -11.357 3.419 0.50 21.41 88 SER A CA 1
ATOM 659 C C . SER A 1 88 ? 15.010 -12.314 3.649 1.00 20.00 88 SER A C 1
ATOM 660 O O . SER A 1 88 ? 14.985 -13.192 4.488 1.00 20.31 88 SER A O 1
ATOM 665 N N . ASP A 1 89 ? 16.085 -12.086 2.898 1.00 19.91 89 ASP A N 1
ATOM 666 C CA . ASP A 1 89 ? 17.251 -12.960 2.981 1.00 20.23 89 ASP A CA 1
ATOM 667 C C . ASP A 1 89 ? 17.943 -12.756 4.319 1.00 18.82 89 ASP A C 1
ATOM 668 O O . ASP A 1 89 ? 18.351 -13.723 5.013 1.00 18.36 89 ASP A O 1
ATOM 673 N N . LEU A 1 90 ? 18.091 -11.484 4.648 1.00 17.88 90 LEU A N 1
ATOM 674 C CA . LEU A 1 90 ? 18.729 -11.138 5.943 1.00 18.41 90 LEU A CA 1
ATOM 675 C C . LEU A 1 90 ? 17.866 -11.672 7.070 1.00 17.95 90 LEU A C 1
ATOM 676 O O . LEU A 1 90 ? 18.410 -12.155 8.114 1.00 17.14 90 LEU A O 1
ATOM 681 N N . PHE A 1 91 ? 16.538 -11.569 6.915 1.00 16.75 91 PHE A N 1
ATOM 682 C CA . PHE A 1 91 ? 15.663 -12.074 7.982 1.00 16.39 91 PHE A CA 1
ATOM 683 C C . PHE A 1 91 ? 15.872 -13.554 8.151 1.00 18.26 91 PHE A C 1
ATOM 684 O O . PHE A 1 91 ? 16.059 -14.055 9.268 1.00 17.79 91 PHE A O 1
ATOM 692 N N . ASN A 1 92 ? 15.915 -14.316 7.047 1.00 17.72 92 ASN A N 1
ATOM 693 C CA . ASN A 1 92 ? 16.067 -15.761 7.246 1.00 19.36 92 ASN A CA 1
ATOM 694 C C . ASN A 1 92 ? 17.415 -16.148 7.865 1.00 17.97 92 ASN A C 1
ATOM 695 O O . ASN A 1 92 ? 17.485 -17.073 8.685 1.00 19.44 92 ASN A O 1
ATOM 700 N N . VAL A 1 93 ? 18.481 -15.461 7.493 1.00 16.92 93 VAL A N 1
ATOM 701 C CA . VAL A 1 93 ? 19.790 -15.676 8.082 1.00 17.79 93 VAL A CA 1
ATOM 702 C C . VAL A 1 93 ? 19.757 -15.374 9.575 1.00 16.68 93 VAL A C 1
ATOM 703 O O . VAL A 1 93 ? 20.176 -16.215 10.372 1.00 17.63 93 VAL A O 1
ATOM 707 N N . ASN A 1 94 ? 19.216 -14.225 9.932 1.00 14.48 94 ASN A N 1
ATOM 708 C CA . ASN A 1 94 ? 19.238 -13.818 11.380 1.00 15.61 94 ASN A CA 1
ATOM 709 C C . ASN A 1 94 ? 18.327 -14.684 12.220 1.00 16.40 94 ASN A C 1
ATOM 710 O O . ASN A 1 94 ? 18.665 -15.032 13.358 1.00 16.65 94 ASN A O 1
ATOM 715 N N . ALA A 1 95 ? 17.179 -15.067 11.660 1.00 14.75 95 ALA A N 1
ATOM 716 C CA . ALA A 1 95 ? 16.223 -15.916 12.357 1.00 16.17 95 ALA A CA 1
ATOM 717 C C . ALA A 1 95 ? 16.835 -17.274 12.648 1.00 15.25 95 ALA A C 1
ATOM 718 O O . ALA A 1 95 ? 16.703 -17.819 13.777 1.00 15.99 95 ALA A O 1
ATOM 720 N N . GLY A 1 96 ? 17.571 -17.794 11.686 1.00 14.16 96 GLY A N 1
ATOM 721 C CA . GLY A 1 96 ? 18.261 -19.077 11.807 1.00 14.82 96 GLY A CA 1
ATOM 722 C C . GLY A 1 96 ? 19.371 -19.042 12.882 1.00 15.31 96 GLY A C 1
ATOM 723 O O . GLY A 1 96 ? 19.523 -19.974 13.683 1.00 16.55 96 GLY A O 1
ATOM 724 N N . ILE A 1 97 ? 20.109 -17.941 12.913 1.00 14.72 97 ILE A N 1
ATOM 725 C CA . ILE A 1 97 ? 21.184 -17.751 13.880 1.00 16.05 97 ILE A CA 1
ATOM 726 C C . ILE A 1 97 ? 20.590 -17.649 15.302 1.00 13.66 97 ILE A C 1
ATOM 727 O O . ILE A 1 97 ? 21.058 -18.312 16.257 1.00 14.52 97 ILE A O 1
ATOM 732 N N . VAL A 1 98 ? 19.516 -16.851 15.451 1.00 13.73 98 VAL A N 1
ATOM 733 C CA . VAL A 1 98 ? 18.890 -16.727 16.775 1.00 13.96 98 VAL A CA 1
ATOM 734 C C . VAL A 1 98 ? 18.346 -18.100 17.207 1.00 14.41 98 VAL A C 1
ATOM 735 O O . VAL A 1 98 ? 18.495 -18.488 18.368 1.00 14.33 98 VAL A O 1
ATOM 739 N N . LYS A 1 99 ? 17.681 -18.817 16.280 1.00 12.97 99 LYS A N 1
ATOM 740 C CA . LYS A 1 99 ? 17.142 -20.111 16.687 1.00 14.72 99 LYS A CA 1
ATOM 741 C C . LYS A 1 99 ? 18.254 -21.076 17.185 1.00 12.83 99 LYS A C 1
ATOM 742 O O . LYS A 1 99 ? 18.144 -21.648 18.278 1.00 14.08 99 LYS A O 1
ATOM 748 N N . ASN A 1 100 ? 19.343 -21.140 16.462 1.00 13.29 100 ASN A N 1
ATOM 749 C CA . ASN A 1 100 ? 20.464 -21.991 16.846 1.00 15.11 100 ASN A CA 1
ATOM 750 C C . ASN A 1 100 ? 21.046 -21.537 18.198 1.00 14.88 100 ASN A C 1
ATOM 751 O O . ASN A 1 100 ? 21.248 -22.350 19.087 1.00 14.71 100 ASN A O 1
ATOM 756 N N . LEU A 1 101 ? 21.339 -20.236 18.354 1.00 13.99 101 LEU A N 1
ATOM 757 C CA . LEU A 1 101 ? 22.066 -19.822 19.554 1.00 14.23 101 LEU A CA 1
ATOM 758 C C . LEU A 1 101 ? 21.162 -19.941 20.775 1.00 12.10 101 LEU A C 1
ATOM 759 O O . LEU A 1 101 ? 21.654 -20.278 21.880 1.00 12.50 101 LEU A O 1
ATOM 764 N N . VAL A 1 102 ? 19.878 -19.648 20.631 1.00 11.51 102 VAL A N 1
ATOM 765 C CA . VAL A 1 102 ? 18.956 -19.823 21.832 1.00 11.32 102 VAL A CA 1
ATOM 766 C C . VAL A 1 102 ? 18.751 -21.294 22.239 1.00 11.55 102 VAL A C 1
ATOM 767 O O . VAL A 1 102 ? 18.641 -21.605 23.437 1.00 11.92 102 VAL A O 1
ATOM 771 N N . GLN A 1 103 ? 18.823 -22.195 21.265 1.00 12.90 103 GLN A N 1
ATOM 772 C CA A GLN A 1 103 ? 18.830 -23.606 21.596 0.50 14.08 103 GLN A CA 1
ATOM 773 C CA B GLN A 1 103 ? 18.896 -23.631 21.493 0.50 14.15 103 GLN A CA 1
ATOM 774 C C . GLN A 1 103 ? 20.093 -23.980 22.397 1.00 12.65 103 GLN A C 1
ATOM 775 O O . GLN A 1 103 ? 19.990 -24.752 23.355 1.00 14.74 103 GLN A O 1
ATOM 786 N N . GLN A 1 104 ? 21.246 -23.371 22.108 1.00 12.81 104 GLN A N 1
ATOM 787 C CA . GLN A 1 104 ? 22.455 -23.617 22.883 1.00 13.46 104 GLN A CA 1
ATOM 788 C C . GLN A 1 104 ? 22.293 -23.040 24.287 1.00 12.66 104 GLN A C 1
ATOM 789 O O . GLN A 1 104 ? 22.771 -23.637 25.246 1.00 13.11 104 GLN A O 1
ATOM 795 N N . VAL A 1 105 ? 21.696 -21.849 24.357 1.00 12.22 105 VAL A N 1
ATOM 796 C CA . VAL A 1 105 ? 21.386 -21.294 25.657 1.00 12.59 105 VAL A CA 1
ATOM 797 C C . VAL A 1 105 ? 20.486 -22.182 26.541 1.00 12.80 105 VAL A C 1
ATOM 798 O O . VAL A 1 105 ? 20.725 -22.375 27.771 1.00 14.00 105 VAL A O 1
ATOM 802 N N . ALA A 1 106 ? 19.419 -22.720 25.920 1.00 14.48 106 ALA A N 1
ATOM 803 C CA . ALA A 1 106 ? 18.473 -23.516 26.634 1.00 13.67 106 ALA A CA 1
ATOM 804 C C . ALA A 1 106 ? 19.146 -24.772 27.157 1.00 14.15 106 ALA A C 1
ATOM 805 O O . ALA A 1 106 ? 18.732 -25.283 28.237 1.00 16.81 106 ALA A O 1
ATOM 807 N N . LYS A 1 107 ? 20.162 -25.235 26.433 1.00 13.35 107 LYS A N 1
ATOM 808 C CA . LYS A 1 107 ? 20.872 -26.448 26.860 1.00 15.15 107 LYS A CA 1
ATOM 809 C C . LYS A 1 107 ? 21.836 -26.209 28.028 1.00 15.19 107 LYS A C 1
ATOM 810 O O . LYS A 1 107 ? 21.987 -27.014 28.966 1.00 19.05 107 LYS A O 1
ATOM 816 N N . THR A 1 108 ? 22.566 -25.093 27.933 1.00 13.71 108 THR A N 1
ATOM 817 C CA . THR A 1 108 ? 23.700 -24.892 28.825 1.00 13.79 108 THR A CA 1
ATOM 818 C C . THR A 1 108 ? 23.435 -23.971 30.027 1.00 14.56 108 THR A C 1
ATOM 819 O O . THR A 1 108 ? 23.919 -24.191 31.180 1.00 16.49 108 THR A O 1
ATOM 823 N N . CYS A 1 109 ? 22.698 -22.904 29.759 1.00 13.79 109 CYS A N 1
ATOM 824 C CA . CYS A 1 109 ? 22.446 -21.898 30.820 1.00 13.38 109 CYS A CA 1
ATOM 825 C C . CYS A 1 109 ? 21.018 -21.432 30.756 1.00 15.90 109 CYS A C 1
ATOM 826 O O . CYS A 1 109 ? 20.734 -20.256 30.608 1.00 15.04 109 CYS A O 1
ATOM 829 N N . PRO A 1 110 ? 20.066 -22.347 30.953 1.00 14.20 110 PRO A N 1
ATOM 830 C CA . PRO A 1 110 ? 18.659 -21.994 30.736 1.00 15.07 110 PRO A CA 1
ATOM 831 C C . PRO A 1 110 ? 18.106 -20.998 31.782 1.00 14.90 110 PRO A C 1
ATOM 832 O O . PRO A 1 110 ? 16.992 -20.471 31.571 1.00 16.59 110 PRO A O 1
ATOM 836 N N . LYS A 1 111 ? 18.799 -20.810 32.906 1.00 14.10 111 LYS A N 1
ATOM 837 C CA . LYS A 1 111 ? 18.331 -19.823 33.898 1.00 16.13 111 LYS A CA 1
ATOM 838 C C . LYS A 1 111 ? 18.932 -18.427 33.722 1.00 12.94 111 LYS A C 1
ATOM 839 O O . LYS A 1 111 ? 18.659 -17.515 34.510 1.00 13.86 111 LYS A O 1
ATOM 845 N N . ALA A 1 112 ? 19.729 -18.282 32.654 1.00 12.83 112 ALA A N 1
ATOM 846 C CA . ALA A 1 112 ? 20.336 -16.939 32.432 1.00 11.71 112 ALA A CA 1
ATOM 847 C C . ALA A 1 112 ? 19.271 -15.987 31.887 1.00 12.38 112 ALA A C 1
ATOM 848 O O . ALA A 1 112 ? 18.249 -16.393 31.249 1.00 13.02 112 ALA A O 1
ATOM 850 N N . CYS A 1 113 ? 19.481 -14.707 32.196 1.00 11.98 113 CYS A N 1
ATOM 851 C CA . CYS A 1 113 ? 18.762 -13.658 31.471 1.00 12.16 113 CYS A CA 1
ATOM 852 C C . CYS A 1 113 ? 19.299 -13.548 30.034 1.00 13.31 113 CYS A C 1
ATOM 853 O O . CYS A 1 113 ? 20.560 -13.640 29.865 1.00 14.60 113 CYS A O 1
ATOM 856 N N . ILE A 1 114 ? 18.443 -13.373 29.045 1.00 11.77 114 ILE A N 1
ATOM 857 C CA . ILE A 1 114 ? 18.866 -13.352 27.651 1.00 12.15 114 ILE A CA 1
ATOM 858 C C . ILE A 1 114 ? 18.445 -12.042 27.004 1.00 11.23 114 ILE A C 1
ATOM 859 O O . ILE A 1 114 ? 17.265 -11.689 27.005 1.00 11.98 114 ILE A O 1
ATOM 864 N N . GLY A 1 115 ? 19.403 -11.338 26.443 1.00 11.05 115 GLY A N 1
ATOM 865 C CA . GLY A 1 115 ? 19.074 -10.117 25.731 1.00 10.08 115 GLY A CA 1
ATOM 866 C C . GLY A 1 115 ? 19.317 -10.313 24.253 1.00 10.11 115 GLY A C 1
ATOM 867 O O . GLY A 1 115 ? 20.480 -10.490 23.841 1.00 11.77 115 GLY A O 1
ATOM 868 N N . ILE A 1 116 ? 18.235 -10.187 23.464 1.00 9.80 116 ILE A N 1
ATOM 869 C CA . ILE A 1 116 ? 18.375 -10.392 22.024 1.00 10.85 116 ILE A CA 1
ATOM 870 C C . ILE A 1 116 ? 18.588 -8.999 21.415 1.00 10.54 116 ILE A C 1
ATOM 871 O O . ILE A 1 116 ? 17.698 -8.104 21.474 1.00 10.99 116 ILE A O 1
ATOM 876 N N . ILE A 1 117 ? 19.782 -8.838 20.866 1.00 11.31 117 ILE A N 1
ATOM 877 C CA . ILE A 1 117 ? 20.134 -7.643 20.067 1.00 9.80 117 ILE A CA 1
ATOM 878 C C . ILE A 1 117 ? 19.864 -7.813 18.572 1.00 12.17 117 ILE A C 1
ATOM 879 O O . ILE A 1 117 ? 19.433 -6.882 17.858 1.00 13.35 117 ILE A O 1
ATOM 884 N N . THR A 1 118 ? 20.076 -9.044 18.072 1.00 12.50 118 THR A N 1
ATOM 885 C CA . THR A 1 118 ? 19.936 -9.390 16.686 1.00 12.95 118 THR A CA 1
ATOM 886 C C . THR A 1 118 ? 18.576 -8.986 16.188 1.00 12.48 118 THR A C 1
ATOM 887 O O . THR A 1 118 ? 17.524 -9.350 16.755 1.00 14.08 118 THR A O 1
ATOM 891 N N . ASN A 1 119 ? 18.607 -8.286 15.050 1.00 14.67 119 ASN A N 1
ATOM 892 C CA . ASN A 1 119 ? 17.344 -7.787 14.431 1.00 15.90 119 ASN A CA 1
ATOM 893 C C . ASN A 1 119 ? 16.806 -8.783 13.383 1.00 14.66 119 ASN A C 1
ATOM 894 O O . ASN A 1 119 ? 17.536 -9.625 12.922 1.00 17.48 119 ASN A O 1
ATOM 899 N N . PRO A 1 120 ? 15.490 -8.759 13.124 1.00 12.92 120 PRO A N 1
ATOM 900 C CA . PRO A 1 120 ? 14.480 -7.832 13.664 1.00 13.18 120 PRO A CA 1
ATOM 901 C C . PRO A 1 120 ? 13.917 -8.287 15.000 1.00 13.91 120 PRO A C 1
ATOM 902 O O . PRO A 1 120 ? 13.238 -9.331 15.063 1.00 12.10 120 PRO A O 1
ATOM 906 N N . VAL A 1 121 ? 14.245 -7.505 16.062 1.00 12.71 121 VAL A N 1
ATOM 907 C CA . VAL A 1 121 ? 13.929 -7.858 17.445 1.00 11.25 121 VAL A CA 1
ATOM 908 C C . VAL A 1 121 ? 12.456 -8.191 17.621 1.00 12.37 121 VAL A C 1
ATOM 909 O O . VAL A 1 121 ? 12.142 -9.135 18.347 1.00 11.39 121 VAL A O 1
ATOM 913 N N . ASN A 1 122 ? 11.559 -7.511 16.877 1.00 10.86 122 ASN A N 1
ATOM 914 C CA . ASN A 1 122 ? 10.111 -7.830 17.111 1.00 12.10 122 ASN A CA 1
ATOM 915 C C . ASN A 1 122 ? 9.794 -9.312 16.895 1.00 10.77 122 ASN A C 1
ATOM 916 O O . ASN A 1 122 ? 8.874 -9.846 17.501 1.00 13.29 122 ASN A O 1
ATOM 921 N N . THR A 1 123 ? 10.537 -9.869 15.932 1.00 12.32 123 THR A N 1
ATOM 922 C CA . THR A 1 123 ? 10.366 -11.300 15.562 1.00 11.23 123 THR A CA 1
ATOM 923 C C . THR A 1 123 ? 11.386 -12.174 16.235 1.00 12.23 123 THR A C 1
ATOM 924 O O . THR A 1 123 ? 11.023 -13.248 16.717 1.00 12.21 123 THR A O 1
ATOM 928 N N . THR A 1 124 ? 12.640 -11.746 16.297 1.00 12.84 124 THR A N 1
ATOM 929 C CA . THR A 1 124 ? 13.638 -12.663 16.877 1.00 10.99 124 THR A CA 1
ATOM 930 C C . THR A 1 124 ? 13.424 -12.971 18.344 1.00 12.28 124 THR A C 1
ATOM 931 O O . THR A 1 124 ? 13.799 -14.049 18.809 1.00 11.38 124 THR A O 1
ATOM 935 N N . VAL A 1 125 ? 12.798 -12.066 19.105 1.00 10.48 125 VAL A N 1
ATOM 936 C CA . VAL A 1 125 ? 12.468 -12.383 20.510 1.00 10.18 125 VAL A CA 1
ATOM 937 C C . VAL A 1 125 ? 11.347 -13.434 20.542 1.00 11.13 125 VAL A C 1
ATOM 938 O O . VAL A 1 125 ? 11.422 -14.331 21.393 1.00 10.81 125 VAL A O 1
ATOM 942 N N . ALA A 1 126 ? 10.387 -13.359 19.600 1.00 10.99 126 ALA A N 1
ATOM 943 C CA . ALA A 1 126 ? 9.366 -14.392 19.548 1.00 11.29 126 ALA A CA 1
ATOM 944 C C . ALA A 1 126 ? 10.017 -15.746 19.147 1.00 11.79 126 ALA A C 1
ATOM 945 O O . ALA A 1 126 ? 9.622 -16.810 19.710 1.00 13.50 126 ALA A O 1
ATOM 947 N N . ILE A 1 127 ? 11.025 -15.746 18.261 1.00 11.50 127 ILE A N 1
ATOM 948 C CA . ILE A 1 127 ? 11.741 -17.013 17.934 1.00 11.61 127 ILE A CA 1
ATOM 949 C C . ILE A 1 127 ? 12.380 -17.549 19.177 1.00 12.82 127 ILE A C 1
ATOM 950 O O . ILE A 1 127 ? 12.244 -18.738 19.519 1.00 13.14 127 ILE A O 1
ATOM 955 N N . ALA A 1 128 ? 13.122 -16.690 19.921 1.00 11.21 128 ALA A N 1
ATOM 956 C CA . ALA A 1 128 ? 13.757 -17.109 21.146 1.00 11.82 128 ALA A CA 1
ATOM 957 C C . ALA A 1 128 ? 12.748 -17.717 22.100 1.00 11.90 128 ALA A C 1
ATOM 958 O O . ALA A 1 128 ? 13.020 -18.757 22.720 1.00 11.55 128 ALA A O 1
ATOM 960 N N . ALA A 1 129 ? 11.599 -17.090 22.280 1.00 10.92 129 ALA A N 1
ATOM 961 C CA . ALA A 1 129 ? 10.656 -17.580 23.292 1.00 11.14 129 ALA A CA 1
ATOM 962 C C . ALA A 1 129 ? 10.154 -18.994 22.844 1.00 12.61 129 ALA A C 1
ATOM 963 O O . ALA A 1 129 ? 9.979 -19.864 23.686 1.00 13.99 129 ALA A O 1
ATOM 965 N N . GLU A 1 130 ? 9.900 -19.127 21.531 1.00 12.90 130 GLU A N 1
ATOM 966 C CA A GLU A 1 130 ? 9.386 -20.433 21.053 0.50 13.66 130 GLU A CA 1
ATOM 967 C CA B GLU A 1 130 ? 9.414 -20.444 21.000 0.50 14.06 130 GLU A CA 1
ATOM 968 C C . GLU A 1 130 ? 10.444 -21.514 21.253 1.00 13.77 130 GLU A C 1
ATOM 969 O O . GLU A 1 130 ? 10.084 -22.634 21.699 1.00 14.39 130 GLU A O 1
ATOM 980 N N . VAL A 1 131 ? 11.730 -21.214 21.005 1.00 11.92 131 VAL A N 1
ATOM 981 C CA . VAL A 1 131 ? 12.774 -22.192 21.255 1.00 11.89 131 VAL A CA 1
ATOM 982 C C . VAL A 1 131 ? 12.818 -22.571 22.706 1.00 13.41 131 VAL A C 1
ATOM 983 O O . VAL A 1 131 ? 12.926 -23.741 23.097 1.00 12.72 131 VAL A O 1
ATOM 987 N N . LEU A 1 132 ? 12.789 -21.587 23.608 1.00 13.16 132 LEU A N 1
ATOM 988 C CA . LEU A 1 132 ? 12.826 -21.833 25.049 1.00 13.20 132 LEU A CA 1
ATOM 989 C C . LEU A 1 132 ? 11.613 -22.639 25.534 1.00 12.71 132 LEU A C 1
ATOM 990 O O . LEU A 1 132 ? 11.771 -23.498 26.385 1.00 13.32 132 LEU A O 1
ATOM 995 N N . LYS A 1 133 ? 10.447 -22.374 24.940 1.00 13.02 133 LYS A N 1
ATOM 996 C CA . LYS A 1 133 ? 9.248 -23.074 25.389 1.00 15.06 133 LYS A CA 1
ATOM 997 C C . LYS A 1 133 ? 9.395 -24.521 24.946 1.00 16.04 133 LYS A C 1
ATOM 998 O O . LYS A 1 133 ? 9.040 -25.419 25.716 1.00 15.47 133 LYS A O 1
ATOM 1004 N N . LYS A 1 134 ? 9.917 -24.705 23.751 1.00 15.47 134 LYS A N 1
ATOM 1005 C CA . LYS A 1 134 ? 10.097 -26.110 23.216 1.00 14.67 134 LYS A CA 1
ATOM 1006 C C . LYS A 1 134 ? 10.994 -26.869 24.131 1.00 15.92 134 LYS A C 1
ATOM 1007 O O . LYS A 1 134 ? 10.749 -28.105 24.357 1.00 14.41 134 LYS A O 1
ATOM 1013 N N . ALA A 1 135 ? 12.068 -26.237 24.648 1.00 13.63 135 ALA A N 1
ATOM 1014 C CA . ALA A 1 135 ? 12.954 -26.873 25.610 1.00 14.64 135 ALA A CA 1
ATOM 1015 C C . ALA A 1 135 ? 12.468 -27.078 27.017 1.00 14.67 135 ALA A C 1
ATOM 1016 O O . ALA A 1 135 ? 13.129 -27.664 27.907 1.00 16.35 135 ALA A O 1
ATOM 1018 N N . GLY A 1 136 ? 11.273 -26.531 27.269 1.00 13.38 136 GLY A N 1
ATOM 1019 C CA . GLY A 1 136 ? 10.678 -26.533 28.535 1.00 14.34 136 GLY A CA 1
ATOM 1020 C C . GLY A 1 136 ? 11.355 -25.694 29.602 1.00 15.48 136 GLY A C 1
ATOM 1021 O O . GLY A 1 136 ? 11.190 -25.981 30.800 1.00 16.48 136 GLY A O 1
ATOM 1022 N N . VAL A 1 137 ? 12.051 -24.616 29.204 1.00 13.70 137 VAL A N 1
ATOM 1023 C CA . VAL A 1 137 ? 12.795 -23.790 30.183 1.00 13.15 137 VAL A CA 1
ATOM 1024 C C . VAL A 1 137 ? 12.396 -22.333 30.084 1.00 14.03 137 VAL A C 1
ATOM 1025 O O . VAL A 1 137 ? 13.055 -21.490 30.670 1.00 16.38 137 VAL A O 1
ATOM 1029 N N . TYR A 1 138 ? 11.340 -22.001 29.400 1.00 12.88 138 TYR A N 1
ATOM 1030 C CA . TYR A 1 138 ? 11.062 -20.548 29.170 1.00 12.39 138 TYR A CA 1
ATOM 1031 C C . TYR A 1 138 ? 10.591 -19.899 30.480 1.00 13.29 138 TYR A C 1
ATOM 1032 O O . TYR A 1 138 ? 9.709 -20.354 31.231 1.00 15.71 138 TYR A O 1
ATOM 1041 N N . ASP A 1 139 ? 11.250 -18.786 30.752 1.00 12.98 139 ASP A N 1
ATOM 1042 C CA . ASP A 1 139 ? 10.889 -17.890 31.836 1.00 13.86 139 ASP A CA 1
ATOM 1043 C C . ASP A 1 139 ? 10.645 -16.511 31.218 1.00 14.24 139 ASP A C 1
ATOM 1044 O O . ASP A 1 139 ? 11.627 -15.862 30.813 1.00 13.47 139 ASP A O 1
ATOM 1049 N N . LYS A 1 140 ? 9.404 -16.065 31.176 1.00 13.48 140 LYS A N 1
ATOM 1050 C CA . LYS A 1 140 ? 9.096 -14.789 30.455 1.00 13.53 140 LYS A CA 1
ATOM 1051 C C . LYS A 1 140 ? 9.726 -13.599 31.159 1.00 13.42 140 LYS A C 1
ATOM 1052 O O . LYS A 1 140 ? 9.770 -12.504 30.618 1.00 13.97 140 LYS A O 1
ATOM 1058 N N . ASN A 1 141 ? 10.185 -13.793 32.384 1.00 10.93 141 ASN A N 1
ATOM 1059 C CA . ASN A 1 141 ? 10.873 -12.660 33.095 1.00 11.71 141 ASN A CA 1
ATOM 1060 C C . ASN A 1 141 ? 12.329 -12.545 32.744 1.00 12.70 141 ASN A C 1
ATOM 1061 O O . ASN A 1 141 ? 13.018 -11.641 33.197 1.00 11.74 141 ASN A O 1
ATOM 1066 N N . LYS A 1 142 ? 12.830 -13.455 31.898 1.00 11.12 142 LYS A N 1
ATOM 1067 C CA A LYS A 1 142 ? 14.268 -13.488 31.631 0.50 11.13 142 LYS A CA 1
ATOM 1068 C CA B LYS A 1 142 ? 14.265 -13.488 31.633 0.50 11.23 142 LYS A CA 1
ATOM 1069 C C . LYS A 1 142 ? 14.633 -13.334 30.161 1.00 12.04 142 LYS A C 1
ATOM 1070 O O . LYS A 1 142 ? 15.788 -13.414 29.818 1.00 12.63 142 LYS A O 1
ATOM 1081 N N . LEU A 1 143 ? 13.661 -13.073 29.316 1.00 10.50 143 LEU A N 1
ATOM 1082 C CA A LEU A 1 143 ? 13.925 -12.868 27.879 0.50 9.25 143 LEU A CA 1
ATOM 1083 C CA B LEU A 1 143 ? 13.944 -12.868 27.897 0.50 10.49 143 LEU A CA 1
ATOM 1084 C C . LEU A 1 143 ? 13.605 -11.442 27.512 1.00 10.56 143 LEU A C 1
ATOM 1085 O O . LEU A 1 143 ? 12.468 -10.974 27.714 1.00 11.64 143 LEU A O 1
ATOM 1094 N N . PHE A 1 144 ? 14.611 -10.734 26.977 1.00 11.41 144 PHE A N 1
ATOM 1095 C CA . PHE A 1 144 ? 14.379 -9.299 26.639 1.00 10.42 144 PHE A CA 1
ATOM 1096 C C . PHE A 1 144 ? 14.777 -9.094 25.184 1.00 10.47 144 PHE A C 1
ATOM 1097 O O . PHE A 1 144 ? 15.867 -9.519 24.770 1.00 11.85 144 PHE A O 1
ATOM 1105 N N . GLY A 1 145 ? 14.043 -8.279 24.473 1.00 10.32 145 GLY A N 1
ATOM 1106 C CA . GLY A 1 145 ? 14.486 -7.677 23.213 1.00 10.12 145 GLY A CA 1
ATOM 1107 C C . GLY A 1 145 ? 15.161 -6.335 23.599 1.00 9.99 145 GLY A C 1
ATOM 1108 O O . GLY A 1 145 ? 14.488 -5.498 24.240 1.00 10.50 145 GLY A O 1
ATOM 1109 N N . VAL A 1 146 ? 16.402 -6.110 23.170 1.00 9.09 146 VAL A N 1
ATOM 1110 C CA . VAL A 1 146 ? 17.101 -4.886 23.552 1.00 9.94 146 VAL A CA 1
ATOM 1111 C C . VAL A 1 146 ? 16.719 -3.765 22.583 1.00 9.28 146 VAL A C 1
ATOM 1112 O O . VAL A 1 146 ? 17.093 -3.737 21.406 1.00 13.04 146 VAL A O 1
ATOM 1116 N N . THR A 1 147 ? 15.948 -2.834 23.142 1.00 10.23 147 THR A N 1
ATOM 1117 C CA . THR A 1 147 ? 15.434 -1.724 22.366 1.00 10.34 147 THR A CA 1
ATOM 1118 C C . THR A 1 147 ? 16.122 -0.382 22.741 1.00 11.79 147 THR A C 1
ATOM 1119 O O . THR A 1 147 ? 15.758 0.668 22.215 1.00 10.78 147 THR A O 1
ATOM 1123 N N . THR A 1 148 ? 17.160 -0.463 23.589 1.00 9.86 148 THR A N 1
ATOM 1124 C CA . THR A 1 148 ? 17.817 0.710 24.186 1.00 10.05 148 THR A CA 1
ATOM 1125 C C . THR A 1 148 ? 18.372 1.642 23.142 1.00 11.39 148 THR A C 1
ATOM 1126 O O . THR A 1 148 ? 18.457 2.865 23.433 1.00 9.59 148 THR A O 1
ATOM 1130 N N . LEU A 1 149 ? 18.728 1.203 21.939 1.00 10.39 149 LEU A N 1
ATOM 1131 C CA . LEU A 1 149 ? 19.186 2.153 20.939 1.00 11.30 149 LEU A CA 1
ATOM 1132 C C . LEU A 1 149 ? 18.084 3.149 20.605 1.00 11.39 149 LEU A C 1
ATOM 1133 O O . LEU A 1 149 ? 18.429 4.320 20.341 1.00 10.83 149 LEU A O 1
ATOM 1138 N N . ASP A 1 150 ? 16.828 2.750 20.628 1.00 9.76 150 ASP A N 1
ATOM 1139 C CA . ASP A 1 150 ? 15.791 3.699 20.284 1.00 10.30 150 ASP A CA 1
ATOM 1140 C C . ASP A 1 150 ? 15.732 4.753 21.374 1.00 11.07 150 ASP A C 1
ATOM 1141 O O . ASP A 1 150 ? 15.394 5.931 21.087 1.00 11.98 150 ASP A O 1
ATOM 1146 N N . ILE A 1 151 ? 15.956 4.352 22.641 1.00 10.34 151 ILE A N 1
ATOM 1147 C CA . ILE A 1 151 ? 15.882 5.281 23.782 1.00 11.24 151 ILE A CA 1
ATOM 1148 C C . ILE A 1 151 ? 17.039 6.283 23.642 1.00 10.47 151 ILE A C 1
ATOM 1149 O O . ILE A 1 151 ? 16.836 7.504 23.745 1.00 11.86 151 ILE A O 1
ATOM 1154 N N . ILE A 1 152 ? 18.264 5.790 23.492 1.00 9.04 152 ILE A N 1
ATOM 1155 C CA . ILE A 1 152 ? 19.421 6.777 23.479 1.00 10.00 152 ILE A CA 1
ATOM 1156 C C . ILE A 1 152 ? 19.362 7.660 22.261 1.00 11.85 152 ILE A C 1
ATOM 1157 O O . ILE A 1 152 ? 19.734 8.841 22.377 1.00 10.91 152 ILE A O 1
ATOM 1162 N N . ARG A 1 153 ? 18.862 7.179 21.122 1.00 10.30 153 ARG A N 1
ATOM 1163 C CA . ARG A 1 153 ? 18.682 8.068 19.931 1.00 11.19 153 ARG A CA 1
ATOM 1164 C C . ARG A 1 153 ? 17.644 9.114 20.284 1.00 11.91 153 ARG A C 1
ATOM 1165 O O . ARG A 1 153 ? 17.857 10.279 19.944 1.00 12.86 153 ARG A O 1
ATOM 1173 N N . SER A 1 154 ? 16.532 8.703 20.914 1.00 10.38 154 SER A N 1
ATOM 1174 C CA . SER A 1 154 ? 15.504 9.679 21.273 1.00 10.58 154 SER A CA 1
ATOM 1175 C C . SER A 1 154 ? 16.061 10.716 22.221 1.00 12.88 154 SER A C 1
ATOM 1176 O O . SER A 1 154 ? 15.767 11.920 22.070 1.00 12.28 154 SER A O 1
ATOM 1179 N N . ASN A 1 155 ? 16.806 10.265 23.209 1.00 11.76 155 ASN A N 1
ATOM 1180 C CA . ASN A 1 155 ? 17.438 11.203 24.184 1.00 10.99 155 ASN A CA 1
ATOM 1181 C C . ASN A 1 155 ? 18.290 12.210 23.382 1.00 11.32 155 ASN A C 1
ATOM 1182 O O . ASN A 1 155 ? 18.210 13.442 23.628 1.00 12.30 155 ASN A O 1
ATOM 1187 N N . THR A 1 156 ? 19.144 11.767 22.438 1.00 12.34 156 THR A N 1
ATOM 1188 C CA . THR A 1 156 ? 19.984 12.654 21.662 1.00 13.05 156 THR A CA 1
ATOM 1189 C C . THR A 1 156 ? 19.176 13.644 20.844 1.00 12.41 156 THR A C 1
ATOM 1190 O O . THR A 1 156 ? 19.465 14.845 20.913 1.00 12.69 156 THR A O 1
ATOM 1194 N N . PHE A 1 157 ? 18.154 13.202 20.143 1.00 12.35 157 PHE A N 1
ATOM 1195 C CA . PHE A 1 157 ? 17.452 14.120 19.250 1.00 12.80 157 PHE A CA 1
ATOM 1196 C C . PHE A 1 157 ? 16.598 15.086 20.036 1.00 12.67 157 PHE A C 1
ATOM 1197 O O . PHE A 1 157 ? 16.518 16.263 19.621 1.00 12.58 157 PHE A O 1
ATOM 1205 N N . VAL A 1 158 ? 16.019 14.651 21.163 1.00 11.04 158 VAL A N 1
ATOM 1206 C CA . VAL A 1 158 ? 15.190 15.590 21.977 1.00 10.53 158 VAL A CA 1
ATOM 1207 C C . VAL A 1 158 ? 16.131 16.602 22.645 1.00 10.97 158 VAL A C 1
ATOM 1208 O O . VAL A 1 158 ? 15.767 17.750 22.720 1.00 13.20 158 VAL A O 1
ATOM 1212 N N . ALA A 1 159 ? 17.293 16.207 23.105 1.00 11.80 159 ALA A N 1
ATOM 1213 C CA . ALA A 1 159 ? 18.173 17.156 23.868 1.00 13.25 159 ALA A CA 1
ATOM 1214 C C . ALA A 1 159 ? 18.614 18.190 22.816 1.00 13.93 159 ALA A C 1
ATOM 1215 O O . ALA A 1 159 ? 18.698 19.420 23.167 1.00 13.63 159 ALA A O 1
ATOM 1217 N N . GLU A 1 160 ? 18.939 17.807 21.576 1.00 13.88 160 GLU A N 1
ATOM 1218 C CA A GLU A 1 160 ? 19.333 18.776 20.526 0.50 16.19 160 GLU A CA 1
ATOM 1219 C CA B GLU A 1 160 ? 19.345 18.766 20.517 0.50 16.08 160 GLU A CA 1
ATOM 1220 C C . GLU A 1 160 ? 18.194 19.739 20.231 1.00 15.45 160 GLU A C 1
ATOM 1221 O O . GLU A 1 160 ? 18.428 20.974 20.181 1.00 15.01 160 GLU A O 1
ATOM 1232 N N . LEU A 1 161 ? 16.983 19.250 20.069 1.00 13.70 161 LEU A N 1
ATOM 1233 C CA . LEU A 1 161 ? 15.867 20.114 19.701 1.00 13.97 161 LEU A CA 1
ATOM 1234 C C . LEU A 1 161 ? 15.588 21.091 20.867 1.00 13.50 161 LEU A C 1
ATOM 1235 O O . LEU A 1 161 ? 15.304 22.341 20.608 1.00 16.29 161 LEU A O 1
ATOM 1240 N N . LYS A 1 162 ? 15.583 20.584 22.072 1.00 14.08 162 LYS A N 1
ATOM 1241 C CA . LYS A 1 162 ? 15.057 21.325 23.209 1.00 14.18 162 LYS A CA 1
ATOM 1242 C C . LYS A 1 162 ? 16.149 22.106 23.955 1.00 14.34 162 LYS A C 1
ATOM 1243 O O . LYS A 1 162 ? 15.841 22.688 25.037 1.00 15.69 162 LYS A O 1
ATOM 1249 N N . GLY A 1 163 ? 17.407 22.001 23.489 1.00 15.05 163 GLY A N 1
ATOM 1250 C CA . GLY A 1 163 ? 18.479 22.786 24.116 1.00 16.44 163 GLY A CA 1
ATOM 1251 C C . GLY A 1 163 ? 18.762 22.266 25.516 1.00 17.21 163 GLY A C 1
ATOM 1252 O O . GLY A 1 163 ? 18.909 23.002 26.499 1.00 18.71 163 GLY A O 1
ATOM 1253 N N . LYS A 1 164 ? 18.853 20.941 25.654 1.00 15.11 164 LYS A N 1
ATOM 1254 C CA . LYS A 1 164 ? 19.158 20.308 26.917 1.00 14.32 164 LYS A CA 1
ATOM 1255 C C . LYS A 1 164 ? 20.488 19.550 26.911 1.00 15.63 164 LYS A C 1
ATOM 1256 O O . LYS A 1 164 ? 21.005 19.229 25.838 1.00 16.28 164 LYS A O 1
ATOM 1262 N N . GLN A 1 165 ? 21.033 19.290 28.101 1.00 15.02 165 GLN A N 1
ATOM 1263 C CA . GLN A 1 165 ? 22.241 18.452 28.166 1.00 16.86 165 GLN A CA 1
ATOM 1264 C C . GLN A 1 165 ? 21.819 17.059 27.761 1.00 17.22 165 GLN A C 1
ATOM 1265 O O . GLN A 1 165 ? 20.839 16.530 28.256 1.00 16.90 165 GLN A O 1
ATOM 1271 N N . PRO A 1 166 ? 22.587 16.435 26.831 1.00 17.71 166 PRO A N 1
ATOM 1272 C CA . PRO A 1 166 ? 22.146 15.137 26.277 1.00 18.22 166 PRO A CA 1
ATOM 1273 C C . PRO A 1 166 ? 22.060 14.056 27.358 1.00 17.11 166 PRO A C 1
ATOM 1274 O O . PRO A 1 166 ? 21.157 13.194 27.290 1.00 17.19 166 PRO A O 1
ATOM 1278 N N . GLY A 1 167 ? 22.919 14.111 28.383 1.00 17.23 167 GLY A N 1
ATOM 1279 C CA . GLY A 1 167 ? 22.854 13.073 29.423 1.00 17.41 167 GLY A CA 1
ATOM 1280 C C . GLY A 1 167 ? 21.774 13.219 30.469 1.00 19.02 167 GLY A C 1
ATOM 1281 O O . GLY A 1 167 ? 21.611 12.285 31.296 1.00 21.65 167 GLY A O 1
ATOM 1282 N N . GLU A 1 168 ? 21.031 14.328 30.334 1.00 19.42 168 GLU A N 1
ATOM 1283 C CA A GLU A 1 168 ? 19.929 14.661 31.257 0.50 20.74 168 GLU A CA 1
ATOM 1284 C CA B GLU A 1 168 ? 19.934 14.725 31.230 0.50 20.81 168 GLU A CA 1
ATOM 1285 C C . GLU A 1 168 ? 18.546 14.445 30.666 1.00 21.65 168 GLU A C 1
ATOM 1286 O O . GLU A 1 168 ? 17.543 14.768 31.314 1.00 24.35 168 GLU A O 1
ATOM 1297 N N . VAL A 1 169 ? 18.471 13.903 29.451 1.00 17.86 169 VAL A N 1
ATOM 1298 C CA . VAL A 1 169 ? 17.188 13.685 28.842 1.00 16.09 169 VAL A CA 1
ATOM 1299 C C . VAL A 1 169 ? 16.928 12.165 28.836 1.00 16.60 169 VAL A C 1
ATOM 1300 O O . VAL A 1 169 ? 17.814 11.379 28.431 1.00 16.07 169 VAL A O 1
ATOM 1304 N N . GLU A 1 170 ? 15.747 11.754 29.296 1.00 14.27 170 GLU A N 1
ATOM 1305 C CA A GLU A 1 170 ? 15.389 10.347 29.174 0.50 15.93 170 GLU A CA 1
ATOM 1306 C CA B GLU A 1 170 ? 15.368 10.338 29.163 0.50 16.29 170 GLU A CA 1
ATOM 1307 C C . GLU A 1 170 ? 13.975 10.221 28.599 1.00 15.34 170 GLU A C 1
ATOM 1308 O O . GLU A 1 170 ? 12.986 10.559 29.294 1.00 19.42 170 GLU A O 1
ATOM 1319 N N . VAL A 1 171 ? 13.871 9.703 27.390 1.00 14.67 171 VAL A N 1
ATOM 1320 C CA . VAL A 1 171 ? 12.568 9.569 26.676 1.00 13.56 171 VAL A CA 1
ATOM 1321 C C . VAL A 1 171 ? 12.070 8.128 26.835 1.00 14.09 171 VAL A C 1
ATOM 1322 O O . VAL A 1 171 ? 12.805 7.191 26.479 1.00 13.39 171 VAL A O 1
ATOM 1326 N N . PRO A 1 172 ? 10.858 7.926 27.304 1.00 13.31 172 PRO A N 1
ATOM 1327 C CA . PRO A 1 172 ? 10.372 6.543 27.328 1.00 12.92 172 PRO A CA 1
ATOM 1328 C C . PRO A 1 172 ? 10.026 6.185 25.872 1.00 13.12 172 PRO A C 1
ATOM 1329 O O . PRO A 1 172 ? 9.574 7.045 25.099 1.00 13.94 172 PRO A O 1
ATOM 1333 N N . VAL A 1 173 ? 10.292 4.930 25.492 1.00 12.31 173 VAL A N 1
ATOM 1334 C CA . VAL A 1 173 ? 9.981 4.504 24.088 1.00 11.88 173 VAL A CA 1
ATOM 1335 C C . VAL A 1 173 ? 9.340 3.141 24.249 1.00 12.13 173 VAL A C 1
ATOM 1336 O O . VAL A 1 173 ? 9.890 2.293 24.960 1.00 12.61 173 VAL A O 1
ATOM 1340 N N . ILE A 1 174 ? 8.151 3.001 23.705 1.00 10.11 174 ILE A N 1
ATOM 1341 C CA . ILE A 1 174 ? 7.384 1.744 23.912 1.00 12.03 174 ILE A CA 1
ATOM 1342 C C . ILE A 1 174 ? 7.081 1.115 22.582 1.00 11.41 174 ILE A C 1
ATOM 1343 O O . ILE A 1 174 ? 7.318 1.688 21.534 1.00 10.79 174 ILE A O 1
ATOM 1348 N N . GLY A 1 175 ? 6.541 -0.090 22.623 1.00 10.48 175 GLY A N 1
ATOM 1349 C CA . GLY A 1 175 ? 5.974 -0.791 21.414 1.00 12.50 175 GLY A CA 1
ATOM 1350 C C . GLY A 1 175 ? 6.939 -1.828 20.878 1.00 11.59 175 GLY A C 1
ATOM 1351 O O . GLY A 1 175 ? 7.285 -2.774 21.554 1.00 13.95 175 GLY A O 1
ATOM 1352 N N . GLY A 1 176 ? 7.423 -1.620 19.655 1.00 12.47 176 GLY A N 1
ATOM 1353 C CA . GLY A 1 176 ? 8.420 -2.536 19.053 1.00 12.86 176 GLY A CA 1
ATOM 1354 C C . GLY A 1 176 ? 9.714 -1.799 18.693 1.00 14.02 176 GLY A C 1
ATOM 1355 O O . GLY A 1 176 ? 9.953 -0.614 19.119 1.00 14.25 176 GLY A O 1
ATOM 1356 N N . HIS A 1 177 ? 10.513 -2.444 17.881 1.00 12.42 177 HIS A N 1
ATOM 1357 C CA . HIS A 1 177 ? 11.857 -1.943 17.625 1.00 13.09 177 HIS A CA 1
ATOM 1358 C C . HIS A 1 177 ? 12.090 -1.638 16.133 1.00 12.28 177 HIS A C 1
ATOM 1359 O O . HIS A 1 177 ? 13.251 -1.477 15.720 1.00 15.08 177 HIS A O 1
ATOM 1366 N N . SER A 1 178 ? 11.028 -1.627 15.335 1.00 12.61 178 SER A N 1
ATOM 1367 C CA . SER A 1 178 ? 11.223 -1.370 13.908 1.00 14.02 178 SER A CA 1
ATOM 1368 C C . SER A 1 178 ? 10.143 -0.464 13.323 1.00 13.82 178 SER A C 1
ATOM 1369 O O . SER A 1 178 ? 8.927 -0.706 13.553 1.00 15.28 178 SER A O 1
ATOM 1372 N N . GLY A 1 179 ? 10.584 0.576 12.582 1.00 15.72 179 GLY A N 1
ATOM 1373 C CA . GLY A 1 179 ? 9.628 1.378 11.771 1.00 16.01 179 GLY A CA 1
ATOM 1374 C C . GLY A 1 179 ? 8.519 1.988 12.616 1.00 15.43 179 GLY A C 1
ATOM 1375 O O . GLY A 1 179 ? 8.703 2.493 13.758 1.00 14.91 179 GLY A O 1
ATOM 1376 N N . VAL A 1 180 ? 7.291 1.795 12.152 1.00 15.53 180 VAL A N 1
ATOM 1377 C CA . VAL A 1 180 ? 6.123 2.353 12.830 1.00 15.01 180 VAL A CA 1
ATOM 1378 C C . VAL A 1 180 ? 5.806 1.712 14.174 1.00 13.93 180 VAL A C 1
ATOM 1379 O O . VAL A 1 180 ? 4.955 2.211 14.930 1.00 15.02 180 VAL A O 1
ATOM 1383 N N . THR A 1 181 ? 6.488 0.603 14.493 1.00 11.83 181 THR A N 1
ATOM 1384 C CA . THR A 1 181 ? 6.235 0.036 15.791 1.00 12.99 181 THR A CA 1
ATOM 1385 C C . THR A 1 181 ? 7.010 0.758 16.919 1.00 11.46 181 THR A C 1
ATOM 1386 O O . THR A 1 181 ? 6.746 0.572 18.127 1.00 13.40 181 THR A O 1
ATOM 1390 N N . ILE A 1 182 ? 7.954 1.642 16.580 1.00 11.46 182 ILE A N 1
ATOM 1391 C CA . ILE A 1 182 ? 8.723 2.334 17.599 1.00 11.76 182 ILE A CA 1
ATOM 1392 C C . ILE A 1 182 ? 7.928 3.603 18.026 1.00 13.38 182 ILE A C 1
ATOM 1393 O O . ILE A 1 182 ? 7.649 4.446 17.142 1.00 13.26 182 ILE A O 1
ATOM 1398 N N . LEU A 1 183 ? 7.567 3.687 19.293 1.00 12.13 183 LEU A N 1
ATOM 1399 C CA . LEU A 1 183 ? 6.690 4.776 19.787 1.00 13.59 183 LEU A CA 1
ATOM 1400 C C . LEU A 1 183 ? 7.383 5.568 20.906 1.00 12.05 183 LEU A C 1
ATOM 1401 O O . LEU A 1 183 ? 7.310 5.221 22.040 1.00 11.36 183 LEU A O 1
ATOM 1406 N N . PRO A 1 184 ? 8.040 6.697 20.532 1.00 12.91 184 PRO A N 1
ATOM 1407 C CA . PRO A 1 184 ? 8.710 7.506 21.542 1.00 13.94 184 PRO A CA 1
ATOM 1408 C C . PRO A 1 184 ? 7.626 8.374 22.211 1.00 13.24 184 PRO A C 1
ATOM 1409 O O . PRO A 1 184 ? 6.857 9.040 21.513 1.00 14.45 184 PRO A O 1
ATOM 1413 N N . LEU A 1 185 ? 7.589 8.356 23.520 1.00 13.24 185 LEU A N 1
ATOM 1414 C CA . LEU A 1 185 ? 6.525 9.067 24.267 1.00 14.71 185 LEU A CA 1
ATOM 1415 C C . LEU A 1 185 ? 7.014 10.474 24.650 1.00 12.86 185 LEU A C 1
ATOM 1416 O O . LEU A 1 185 ? 7.246 10.817 25.826 1.00 13.95 185 LEU A O 1
ATOM 1421 N N . LEU A 1 186 ? 7.091 11.262 23.568 1.00 12.32 186 LEU A N 1
ATOM 1422 C CA . LEU A 1 186 ? 7.540 12.625 23.686 1.00 14.10 186 LEU A CA 1
ATOM 1423 C C . LEU A 1 186 ? 6.625 13.395 24.622 1.00 15.67 186 LEU A C 1
ATOM 1424 O O . LEU A 1 186 ? 7.100 14.378 25.233 1.00 16.17 186 LEU A O 1
ATOM 1429 N N . SER A 1 187 ? 5.349 12.937 24.784 1.00 15.84 187 SER A N 1
ATOM 1430 C CA . SER A 1 187 ? 4.431 13.665 25.679 1.00 15.68 187 SER A CA 1
ATOM 1431 C C . SER A 1 187 ? 4.796 13.557 27.162 1.00 14.89 187 SER A C 1
ATOM 1432 O O . SER A 1 187 ? 4.275 14.346 28.008 1.00 16.85 187 SER A O 1
ATOM 1435 N N . GLN A 1 188 ? 5.713 12.660 27.509 1.00 14.70 188 GLN A N 1
ATOM 1436 C CA . GLN A 1 188 ? 6.063 12.372 28.899 1.00 14.96 188 GLN A CA 1
ATOM 1437 C C . GLN A 1 188 ? 7.431 12.968 29.240 1.00 17.19 188 GLN A C 1
ATOM 1438 O O . GLN A 1 188 ? 7.910 12.729 30.355 1.00 21.00 188 GLN A O 1
ATOM 1444 N N . VAL A 1 189 ? 8.050 13.724 28.338 1.00 17.07 189 VAL A N 1
ATOM 1445 C CA . VAL A 1 189 ? 9.332 14.344 28.658 1.00 18.55 189 VAL A CA 1
ATOM 1446 C C . VAL A 1 189 ? 8.997 15.603 29.510 1.00 19.47 189 VAL A C 1
ATOM 1447 O O . VAL A 1 189 ? 8.291 16.497 29.049 1.00 20.42 189 VAL A O 1
ATOM 1451 N N . PRO A 1 190 ? 9.531 15.662 30.736 1.00 22.00 190 PRO A N 1
ATOM 1452 C CA . PRO A 1 190 ? 9.138 16.741 31.649 1.00 24.00 190 PRO A CA 1
ATOM 1453 C C . PRO A 1 190 ? 9.772 18.071 31.219 1.00 24.22 190 PRO A C 1
ATOM 1454 O O . PRO A 1 190 ? 10.886 18.102 30.685 1.00 26.51 190 PRO A O 1
ATOM 1458 N N . GLY A 1 191 ? 9.008 19.114 31.443 1.00 26.92 191 GLY A N 1
ATOM 1459 C CA . GLY A 1 191 ? 9.561 20.473 31.350 1.00 24.40 191 GLY A CA 1
ATOM 1460 C C . GLY A 1 191 ? 9.363 21.088 30.000 1.00 25.02 191 GLY A C 1
ATOM 1461 O O . GLY A 1 191 ? 9.592 22.309 29.856 1.00 26.78 191 GLY A O 1
ATOM 1462 N N . VAL A 1 192 ? 8.945 20.298 28.982 1.00 22.66 192 VAL A N 1
ATOM 1463 C CA . VAL A 1 192 ? 8.838 20.842 27.615 1.00 22.99 192 VAL A CA 1
ATOM 1464 C C . VAL A 1 192 ? 7.643 20.249 26.942 1.00 21.60 192 VAL A C 1
ATOM 1465 O O . VAL A 1 192 ? 7.126 19.204 27.387 1.00 24.95 192 VAL A O 1
ATOM 1469 N N . SER A 1 193 ? 7.184 20.917 25.910 1.00 20.75 193 SER A N 1
ATOM 1470 C CA A SER A 1 193 ? 6.130 20.418 25.049 0.50 20.57 193 SER A CA 1
ATOM 1471 C CA B SER A 1 193 ? 6.103 20.444 25.028 0.50 20.73 193 SER A CA 1
ATOM 1472 C C . SER A 1 193 ? 6.578 20.437 23.594 1.00 19.65 193 SER A C 1
ATOM 1473 O O . SER A 1 193 ? 7.591 21.107 23.255 1.00 19.83 193 SER A O 1
ATOM 1478 N N . PHE A 1 194 ? 5.888 19.724 22.714 1.00 17.22 194 PHE A N 1
ATOM 1479 C CA . PHE A 1 194 ? 6.241 19.642 21.318 1.00 17.28 194 PHE A CA 1
ATOM 1480 C C . PHE A 1 194 ? 5.028 20.027 20.501 1.00 18.74 194 PHE A C 1
ATOM 1481 O O . PHE A 1 194 ? 3.909 19.629 20.793 1.00 20.82 194 PHE A O 1
ATOM 1489 N N . THR A 1 195 ? 5.285 20.691 19.401 1.00 18.79 195 THR A N 1
ATOM 1490 C CA . THR A 1 195 ? 4.212 20.969 18.453 1.00 21.21 195 THR A CA 1
ATOM 1491 C C . THR A 1 195 ? 3.888 19.701 17.676 1.00 22.95 195 THR A C 1
ATOM 1492 O O . THR A 1 195 ? 4.700 18.778 17.584 1.00 21.48 195 THR A O 1
ATOM 1496 N N . GLU A 1 196 ? 2.705 19.634 17.096 1.00 23.38 196 GLU A N 1
ATOM 1497 C CA A GLU A 1 196 ? 2.369 18.436 16.333 0.50 23.58 196 GLU A CA 1
ATOM 1498 C CA B GLU A 1 196 ? 2.353 18.454 16.306 0.50 23.60 196 GLU A CA 1
ATOM 1499 C C . GLU A 1 196 ? 3.385 18.146 15.214 1.00 23.54 196 GLU A C 1
ATOM 1500 O O . GLU A 1 196 ? 3.772 16.972 14.985 1.00 23.19 196 GLU A O 1
ATOM 1511 N N . GLN A 1 197 ? 3.899 19.187 14.574 1.00 22.83 197 GLN A N 1
ATOM 1512 C CA A GLN A 1 197 ? 4.905 19.018 13.553 0.50 22.62 197 GLN A CA 1
ATOM 1513 C CA B GLN A 1 197 ? 4.932 19.045 13.555 0.50 22.48 197 GLN A CA 1
ATOM 1514 C C . GLN A 1 197 ? 6.227 18.445 14.113 1.00 21.40 197 GLN A C 1
ATOM 1515 O O . GLN A 1 197 ? 6.853 17.576 13.444 1.00 20.90 197 GLN A O 1
ATOM 1526 N N . GLU A 1 198 ? 6.611 18.931 15.314 1.00 20.06 198 GLU A N 1
ATOM 1527 C CA . GLU A 1 198 ? 7.845 18.447 15.958 1.00 17.48 198 GLU A CA 1
ATOM 1528 C C . GLU A 1 198 ? 7.651 17.012 16.374 1.00 17.17 198 GLU A C 1
ATOM 1529 O O . GLU A 1 198 ? 8.572 16.217 16.185 1.00 18.02 198 GLU A O 1
ATOM 1535 N N . VAL A 1 199 ? 6.446 16.662 16.810 1.00 14.69 199 VAL A N 1
ATOM 1536 C CA . VAL A 1 199 ? 6.205 15.243 17.184 1.00 16.18 199 VAL A CA 1
ATOM 1537 C C . VAL A 1 199 ? 6.290 14.357 15.963 1.00 16.89 199 VAL A C 1
ATOM 1538 O O . VAL A 1 199 ? 6.920 13.304 16.009 1.00 16.02 199 VAL A O 1
ATOM 1542 N N . ALA A 1 200 ? 5.685 14.738 14.851 1.00 18.77 200 ALA A N 1
ATOM 1543 C CA . ALA A 1 200 ? 5.688 13.935 13.627 1.00 18.39 200 ALA A CA 1
ATOM 1544 C C . ALA A 1 200 ? 7.107 13.810 13.108 1.00 19.21 200 ALA A C 1
ATOM 1545 O O . ALA A 1 200 ? 7.563 12.720 12.744 1.00 17.96 200 ALA A O 1
ATOM 1547 N N . ASP A 1 201 ? 7.803 14.948 13.078 1.00 19.61 201 ASP A N 1
ATOM 1548 C CA . ASP A 1 201 ? 9.193 14.968 12.578 1.00 19.80 201 ASP A CA 1
ATOM 1549 C C . ASP A 1 201 ? 10.182 14.140 13.436 1.00 18.25 201 ASP A C 1
ATOM 1550 O O . ASP A 1 201 ? 10.948 13.311 12.901 1.00 17.04 201 ASP A O 1
ATOM 1555 N N . LEU A 1 202 ? 10.145 14.346 14.750 1.00 16.05 202 LEU A N 1
ATOM 1556 C CA . LEU A 1 202 ? 11.001 13.541 15.645 1.00 16.59 202 LEU A CA 1
ATOM 1557 C C . LEU A 1 202 ? 10.617 12.073 15.651 1.00 14.10 202 LEU A C 1
ATOM 1558 O O . LEU A 1 202 ? 11.519 11.214 15.650 1.00 13.99 202 LEU A O 1
ATOM 1563 N N . THR A 1 203 ? 9.331 11.764 15.657 1.00 14.36 203 THR A N 1
ATOM 1564 C CA . THR A 1 203 ? 8.947 10.364 15.615 1.00 13.74 203 THR A CA 1
ATOM 1565 C C . THR A 1 203 ? 9.476 9.739 14.337 1.00 16.03 203 THR A C 1
ATOM 1566 O O . THR A 1 203 ? 10.072 8.630 14.360 1.00 15.04 203 THR A O 1
ATOM 1570 N N . LYS A 1 204 ? 9.307 10.418 13.182 1.00 16.37 204 LYS A N 1
ATOM 1571 C CA . LYS A 1 204 ? 9.842 9.858 11.954 1.00 16.97 204 LYS A CA 1
ATOM 1572 C C . LYS A 1 204 ? 11.366 9.684 11.980 1.00 16.77 204 LYS A C 1
ATOM 1573 O O . LYS A 1 204 ? 11.922 8.685 11.495 1.00 16.73 204 LYS A O 1
ATOM 1579 N N . ARG A 1 205 ? 12.054 10.647 12.533 1.00 16.36 205 ARG A N 1
ATOM 1580 C CA . ARG A 1 205 ? 13.477 10.551 12.650 1.00 16.33 205 ARG A CA 1
ATOM 1581 C C . ARG A 1 205 ? 13.917 9.364 13.467 1.00 16.22 205 ARG A C 1
ATOM 1582 O O . ARG A 1 205 ? 14.866 8.665 13.086 1.00 16.36 205 ARG A O 1
ATOM 1590 N N . ILE A 1 206 ? 13.278 9.223 14.632 1.00 14.52 206 ILE A N 1
ATOM 1591 C CA . ILE A 1 206 ? 13.545 8.083 15.544 1.00 15.69 206 ILE A CA 1
ATOM 1592 C C . ILE A 1 206 ? 13.267 6.741 14.831 1.00 15.54 206 ILE A C 1
ATOM 1593 O O . ILE A 1 206 ? 14.075 5.819 14.947 1.00 15.54 206 ILE A O 1
ATOM 1598 N N . GLN A 1 207 ? 12.124 6.632 14.144 1.00 14.38 207 GLN A N 1
ATOM 1599 C CA . GLN A 1 207 ? 11.742 5.401 13.454 1.00 15.74 207 GLN A CA 1
ATOM 1600 C C . GLN A 1 207 ? 12.663 5.066 12.264 1.00 17.45 207 GLN A C 1
ATOM 1601 O O . GLN A 1 207 ? 12.729 3.904 11.864 1.00 19.98 207 GLN A O 1
ATOM 1607 N N . ASN A 1 208 ? 13.412 6.034 11.747 1.00 16.89 208 ASN A N 1
ATOM 1608 C CA . ASN A 1 208 ? 14.253 5.828 10.562 1.00 17.77 208 ASN A CA 1
ATOM 1609 C C . ASN A 1 208 ? 15.710 6.089 10.817 1.00 15.87 208 ASN A C 1
ATOM 1610 O O . ASN A 1 208 ? 16.500 6.116 9.907 1.00 17.76 208 ASN A O 1
ATOM 1615 N N . ALA A 1 209 ? 16.076 6.170 12.089 1.00 15.84 209 ALA A N 1
ATOM 1616 C CA . ALA A 1 209 ? 17.431 6.584 12.442 1.00 16.30 209 ALA A CA 1
ATOM 1617 C C . ALA A 1 209 ? 18.545 5.638 11.894 1.00 18.09 209 ALA A C 1
ATOM 1618 O O . ALA A 1 209 ? 19.627 6.148 11.527 1.00 19.30 209 ALA A O 1
ATOM 1620 N N . GLY A 1 210 ? 18.245 4.328 11.826 1.00 20.96 210 GLY A N 1
ATOM 1621 C CA . GLY A 1 210 ? 19.191 3.343 11.223 1.00 21.41 210 GLY A CA 1
ATOM 1622 C C . GLY A 1 210 ? 19.603 3.716 9.802 1.00 21.15 210 GLY A C 1
ATOM 1623 O O . GLY A 1 210 ? 20.784 3.711 9.434 1.00 21.97 210 GLY A O 1
ATOM 1624 N N . THR A 1 211 ? 18.609 4.148 8.999 1.00 23.67 211 THR A N 1
ATOM 1625 C CA . THR A 1 211 ? 18.940 4.648 7.609 1.00 23.17 211 THR A CA 1
ATOM 1626 C C . THR A 1 211 ? 19.837 5.820 7.567 1.00 23.48 211 THR A C 1
ATOM 1627 O O . THR A 1 211 ? 20.680 6.026 6.681 1.00 23.49 211 THR A O 1
ATOM 1631 N N . GLU A 1 212 ? 19.651 6.705 8.528 1.00 23.46 212 GLU A N 1
ATOM 1632 C CA . GLU A 1 212 ? 20.449 7.845 8.589 1.00 22.44 212 GLU A CA 1
ATOM 1633 C C . GLU A 1 212 ? 21.972 7.419 8.658 1.00 22.55 212 GLU A C 1
ATOM 1634 O O . GLU A 1 212 ? 22.887 8.011 8.042 1.00 23.71 212 GLU A O 1
ATOM 1640 N N . VAL A 1 213 ? 22.262 6.353 9.424 1.00 22.28 213 VAL A N 1
ATOM 1641 C CA . VAL A 1 213 ? 23.637 5.952 9.483 1.00 20.75 213 VAL A CA 1
ATOM 1642 C C . VAL A 1 213 ? 24.066 5.245 8.189 1.00 20.13 213 VAL A C 1
ATOM 1643 O O . VAL A 1 213 ? 25.129 5.523 7.686 1.00 20.47 213 VAL A O 1
ATOM 1647 N N . VAL A 1 214 ? 23.230 4.323 7.674 1.00 21.95 214 VAL A N 1
ATOM 1648 C CA . VAL A 1 214 ? 23.545 3.630 6.371 1.00 23.59 214 VAL A CA 1
ATOM 1649 C C . VAL A 1 214 ? 23.879 4.635 5.270 1.00 24.58 214 VAL A C 1
ATOM 1650 O O . VAL A 1 214 ? 24.909 4.540 4.577 1.00 25.64 214 VAL A O 1
ATOM 1654 N N . GLU A 1 215 ? 23.007 5.616 5.113 1.00 24.60 215 GLU A N 1
ATOM 1655 C CA . GLU A 1 215 ? 23.278 6.731 4.190 1.00 25.52 215 GLU A CA 1
ATOM 1656 C C . GLU A 1 215 ? 24.583 7.519 4.346 1.00 27.33 215 GLU A C 1
ATOM 1657 O O . GLU A 1 215 ? 25.271 7.834 3.349 1.00 27.76 215 GLU A O 1
ATOM 1663 N N . ALA A 1 216 ? 24.961 7.891 5.579 1.00 25.22 216 ALA A N 1
ATOM 1664 C CA . ALA A 1 216 ? 26.221 8.585 5.737 1.00 23.98 216 ALA A CA 1
ATOM 1665 C C . ALA A 1 216 ? 27.416 7.713 5.549 1.00 24.72 216 ALA A C 1
ATOM 1666 O O . ALA A 1 216 ? 28.506 8.195 5.340 1.00 25.98 216 ALA A O 1
ATOM 1668 N N . LYS A 1 217 ? 27.198 6.417 5.648 1.00 25.19 217 LYS A N 1
ATOM 1669 C CA . LYS A 1 217 ? 28.276 5.460 5.453 1.00 26.58 217 LYS A CA 1
ATOM 1670 C C . LYS A 1 217 ? 28.346 5.092 3.962 1.00 29.07 217 LYS A C 1
ATOM 1671 O O . LYS A 1 217 ? 29.095 4.189 3.581 1.00 29.94 217 LYS A O 1
ATOM 1677 N N . ALA A 1 218 ? 27.635 5.875 3.147 1.00 30.95 218 ALA A N 1
ATOM 1678 C CA . ALA A 1 218 ? 27.584 5.713 1.675 1.00 33.60 218 ALA A CA 1
ATOM 1679 C C . ALA A 1 218 ? 27.201 4.266 1.388 1.00 34.09 218 ALA A C 1
ATOM 1680 O O . ALA A 1 218 ? 27.762 3.623 0.468 1.00 34.69 218 ALA A O 1
ATOM 1682 N N . GLY A 1 219 ? 26.255 3.762 2.193 1.00 33.32 219 GLY A N 1
ATOM 1683 C CA . GLY A 1 219 ? 25.770 2.371 2.099 1.00 32.54 219 GLY A CA 1
ATOM 1684 C C . GLY A 1 219 ? 26.764 1.306 2.541 1.00 32.73 219 GLY A C 1
ATOM 1685 O O . GLY A 1 219 ? 26.442 0.112 2.504 1.00 33.66 219 GLY A O 1
ATOM 1686 N N . GLY A 1 220 ? 27.936 1.747 3.025 1.00 31.07 220 GLY A N 1
ATOM 1687 C CA . GLY A 1 220 ? 29.053 0.907 3.391 1.00 29.20 220 GLY A CA 1
ATOM 1688 C C . GLY A 1 220 ? 29.028 0.205 4.738 1.00 27.96 220 GLY A C 1
ATOM 1689 O O . GLY A 1 220 ? 29.944 -0.544 5.058 1.00 28.30 220 GLY A O 1
ATOM 1690 N N . GLY A 1 221 ? 27.986 0.442 5.532 1.00 26.95 221 GLY A N 1
ATOM 1691 C CA . GLY A 1 221 ? 27.794 -0.248 6.797 1.00 24.59 221 GLY A CA 1
ATOM 1692 C C . GLY A 1 221 ? 26.585 0.319 7.516 1.00 24.18 221 GLY A C 1
ATOM 1693 O O . GLY A 1 221 ? 25.769 1.032 6.902 1.00 23.07 221 GLY A O 1
ATOM 1694 N N . SER A 1 222 ? 26.469 0.017 8.816 1.00 23.34 222 SER A N 1
ATOM 1695 C CA . SER A 1 222 ? 25.276 0.386 9.563 1.00 22.20 222 SER A CA 1
ATOM 1696 C C . SER A 1 222 ? 25.671 0.762 11.018 1.00 19.08 222 SER A C 1
ATOM 1697 O O . SER A 1 222 ? 26.890 0.913 11.318 1.00 21.32 222 SER A O 1
ATOM 1700 N N . ALA A 1 223 ? 24.682 1.043 11.865 1.00 18.00 223 ALA A N 1
ATOM 1701 C CA . ALA A 1 223 ? 24.996 1.495 13.195 1.00 17.93 223 ALA A CA 1
ATOM 1702 C C . ALA A 1 223 ? 25.572 0.286 13.949 1.00 19.16 223 ALA A C 1
ATOM 1703 O O . ALA A 1 223 ? 24.956 -0.841 13.977 1.00 21.75 223 ALA A O 1
ATOM 1705 N N . THR A 1 224 ? 26.807 0.442 14.367 1.00 14.03 224 THR A N 1
ATOM 1706 C CA . THR A 1 224 ? 27.435 -0.541 15.201 1.00 14.46 224 THR A CA 1
ATOM 1707 C C . THR A 1 224 ? 27.943 -0.024 16.532 1.00 11.97 224 THR A C 1
ATOM 1708 O O . THR A 1 224 ? 27.784 -0.718 17.567 1.00 13.54 224 THR A O 1
ATOM 1712 N N . LEU A 1 225 ? 28.567 1.150 16.513 1.00 12.16 225 LEU A N 1
ATOM 1713 C CA . LEU A 1 225 ? 29.114 1.688 17.788 1.00 11.88 225 LEU A CA 1
ATOM 1714 C C . LEU A 1 225 ? 28.062 2.174 18.805 1.00 10.89 225 LEU A C 1
ATOM 1715 O O . LEU A 1 225 ? 28.119 1.853 19.952 1.00 12.68 225 LEU A O 1
ATOM 1720 N N . SER A 1 226 ? 27.042 2.880 18.271 1.00 12.38 226 SER A N 1
ATOM 1721 C CA . SER A 1 226 ? 25.922 3.276 19.097 1.00 11.06 226 SER A CA 1
ATOM 1722 C C . SER A 1 226 ? 25.087 2.051 19.556 1.00 11.21 226 SER A C 1
ATOM 1723 O O . SER A 1 226 ? 24.603 2.070 20.674 1.00 11.68 226 SER A O 1
ATOM 1726 N N . MET A 1 227 ? 24.968 1.039 18.714 1.00 12.11 227 MET A N 1
ATOM 1727 C CA . MET A 1 227 ? 24.275 -0.154 19.134 1.00 13.32 227 MET A CA 1
ATOM 1728 C C . MET A 1 227 ? 25.074 -0.853 20.256 1.00 11.61 227 MET A C 1
ATOM 1729 O O . MET A 1 227 ? 24.484 -1.304 21.268 1.00 11.93 227 MET A O 1
ATOM 1734 N N . GLY A 1 228 ? 26.431 -0.881 20.133 1.00 9.75 228 GLY A N 1
ATOM 1735 C CA . GLY A 1 228 ? 27.247 -1.434 21.176 1.00 12.60 228 GLY A CA 1
ATOM 1736 C C . GLY A 1 228 ? 27.049 -0.707 22.506 1.00 10.83 228 GLY A C 1
ATOM 1737 O O . GLY A 1 228 ? 26.908 -1.274 23.594 1.00 11.32 228 GLY A O 1
ATOM 1738 N N . GLN A 1 229 ? 27.041 0.642 22.396 1.00 10.98 229 GLN A N 1
ATOM 1739 C CA . GLN A 1 229 ? 26.822 1.440 23.570 1.00 10.30 229 GLN A CA 1
ATOM 1740 C C . GLN A 1 229 ? 25.422 1.223 24.178 1.00 10.51 229 GLN A C 1
ATOM 1741 O O . GLN A 1 229 ? 25.300 1.111 25.402 1.00 11.02 229 GLN A O 1
ATOM 1747 N N . ALA A 1 230 ? 24.408 1.160 23.355 1.00 10.49 230 ALA A N 1
ATOM 1748 C CA . ALA A 1 230 ? 23.056 0.878 23.817 1.00 10.47 230 ALA A CA 1
ATOM 1749 C C . ALA A 1 230 ? 22.908 -0.484 24.495 1.00 9.61 230 ALA A C 1
ATOM 1750 O O . ALA A 1 230 ? 22.322 -0.629 25.586 1.00 10.55 230 ALA A O 1
ATOM 1752 N N . ALA A 1 231 ? 23.549 -1.477 23.873 1.00 8.81 231 ALA A N 1
ATOM 1753 C CA . ALA A 1 231 ? 23.550 -2.820 24.444 1.00 10.34 231 ALA A CA 1
ATOM 1754 C C . ALA A 1 231 ? 24.315 -2.865 25.734 1.00 9.93 231 ALA A C 1
ATOM 1755 O O . ALA A 1 231 ? 23.920 -3.630 26.640 1.00 10.75 231 ALA A O 1
ATOM 1757 N N . ALA A 1 232 ? 25.410 -2.082 25.853 1.00 9.74 232 ALA A N 1
ATOM 1758 C CA . ALA A 1 232 ? 26.120 -2.079 27.123 1.00 11.53 232 ALA A CA 1
ATOM 1759 C C . ALA A 1 232 ? 25.295 -1.431 28.219 1.00 10.77 232 ALA A C 1
ATOM 1760 O O . ALA A 1 232 ? 25.292 -1.904 29.349 1.00 12.07 232 ALA A O 1
ATOM 1762 N N . ARG A 1 233 ? 24.565 -0.364 27.911 1.00 10.77 233 ARG A N 1
ATOM 1763 C CA . ARG A 1 233 ? 23.701 0.260 28.904 1.00 10.75 233 ARG A CA 1
ATOM 1764 C C . ARG A 1 233 ? 22.722 -0.798 29.395 1.00 12.33 233 ARG A C 1
ATOM 1765 O O . ARG A 1 233 ? 22.535 -0.946 30.615 1.00 12.57 233 ARG A O 1
ATOM 1773 N N A PHE A 1 234 ? 22.083 -1.540 28.493 0.50 10.79 234 PHE A N 1
ATOM 1774 N N B PHE A 1 234 ? 22.072 -1.513 28.475 0.50 10.63 234 PHE A N 1
ATOM 1775 C CA A PHE A 1 234 ? 21.092 -2.483 28.947 0.50 10.85 234 PHE A CA 1
ATOM 1776 C CA B PHE A 1 234 ? 21.116 -2.512 28.878 0.50 10.72 234 PHE A CA 1
ATOM 1777 C C A PHE A 1 234 ? 21.709 -3.667 29.716 0.50 11.23 234 PHE A C 1
ATOM 1778 C C B PHE A 1 234 ? 21.759 -3.606 29.744 0.50 11.15 234 PHE A C 1
ATOM 1779 O O A PHE A 1 234 ? 21.181 -4.061 30.777 0.50 11.49 234 PHE A O 1
ATOM 1780 O O B PHE A 1 234 ? 21.296 -3.892 30.868 0.50 10.55 234 PHE A O 1
ATOM 1795 N N . GLY A 1 235 ? 22.874 -4.131 29.259 1.00 11.81 235 GLY A N 1
ATOM 1796 C CA . GLY A 1 235 ? 23.538 -5.260 29.918 1.00 12.32 235 GLY A CA 1
ATOM 1797 C C . GLY A 1 235 ? 24.016 -4.839 31.315 1.00 10.26 235 GLY A C 1
ATOM 1798 O O . GLY A 1 235 ? 23.889 -5.599 32.279 1.00 10.60 235 GLY A O 1
ATOM 1799 N N . LEU A 1 236 ? 24.558 -3.622 31.448 1.00 10.15 236 LEU A N 1
ATOM 1800 C CA . LEU A 1 236 ? 25.057 -3.221 32.760 1.00 11.81 236 LEU A CA 1
ATOM 1801 C C . LEU A 1 236 ? 23.912 -2.960 33.737 1.00 12.94 236 LEU A C 1
ATOM 1802 O O . LEU A 1 236 ? 24.029 -3.298 34.939 1.00 13.70 236 LEU A O 1
ATOM 1807 N N . SER A 1 237 ? 22.788 -2.463 33.235 1.00 11.19 237 SER A N 1
ATOM 1808 C CA . SER A 1 237 ? 21.589 -2.302 34.025 1.00 12.61 237 SER A CA 1
ATOM 1809 C C . SER A 1 237 ? 21.093 -3.642 34.541 1.00 11.93 237 SER A C 1
ATOM 1810 O O . SER A 1 237 ? 20.784 -3.784 35.708 1.00 14.35 237 SER A O 1
ATOM 1813 N N . LEU A 1 238 ? 21.041 -4.658 33.692 1.00 12.37 238 LEU A N 1
ATOM 1814 C CA . LEU A 1 238 ? 20.602 -5.941 34.131 1.00 12.30 238 LEU A CA 1
ATOM 1815 C C . LEU A 1 238 ? 21.581 -6.535 35.102 1.00 12.16 238 LEU A C 1
ATOM 1816 O O . LEU A 1 238 ? 21.144 -7.152 36.104 1.00 12.80 238 LEU A O 1
ATOM 1821 N N . VAL A 1 239 ? 22.903 -6.406 34.868 1.00 10.40 239 VAL A N 1
ATOM 1822 C CA . VAL A 1 239 ? 23.872 -6.886 35.839 1.00 11.32 239 VAL A CA 1
ATOM 1823 C C . VAL A 1 239 ? 23.697 -6.264 37.205 1.00 12.05 239 VAL A C 1
ATOM 1824 O O . VAL A 1 239 ? 23.728 -6.989 38.211 1.00 13.83 239 VAL A O 1
ATOM 1828 N N . ARG A 1 240 ? 23.527 -4.944 37.245 1.00 12.91 240 ARG A N 1
ATOM 1829 C CA . ARG A 1 240 ? 23.316 -4.281 38.569 1.00 13.47 240 ARG A CA 1
ATOM 1830 C C . ARG A 1 240 ? 22.070 -4.874 39.237 1.00 13.20 240 ARG A C 1
ATOM 1831 O O . ARG A 1 240 ? 22.145 -5.099 40.453 1.00 12.80 240 ARG A O 1
ATOM 1839 N N . ALA A 1 241 ? 20.976 -5.063 38.506 1.00 11.35 241 ALA A N 1
ATOM 1840 C CA . ALA A 1 241 ? 19.765 -5.600 39.139 1.00 13.05 241 ALA A CA 1
ATOM 1841 C C . ALA A 1 241 ? 19.979 -7.021 39.600 1.00 13.63 241 ALA A C 1
ATOM 1842 O O . ALA A 1 241 ? 19.520 -7.437 40.693 1.00 14.04 241 ALA A O 1
ATOM 1844 N N . LEU A 1 242 ? 20.699 -7.815 38.789 1.00 13.99 242 LEU A N 1
ATOM 1845 C CA . LEU A 1 242 ? 20.880 -9.197 39.167 1.00 12.97 242 LEU A CA 1
ATOM 1846 C C . LEU A 1 242 ? 21.747 -9.286 40.441 1.00 15.05 242 LEU A C 1
ATOM 1847 O O . LEU A 1 242 ? 21.603 -10.222 41.235 1.00 15.48 242 LEU A O 1
ATOM 1852 N N . GLN A 1 243 ? 22.613 -8.295 40.652 1.00 14.17 243 GLN A N 1
ATOM 1853 C CA . GLN A 1 243 ? 23.496 -8.316 41.827 1.00 15.50 243 GLN A CA 1
ATOM 1854 C C . GLN A 1 243 ? 22.712 -7.787 42.993 1.00 17.26 243 GLN A C 1
ATOM 1855 O O . GLN A 1 243 ? 23.273 -7.779 44.150 1.00 19.02 243 GLN A O 1
ATOM 1861 N N . GLY A 1 244 ? 21.513 -7.275 42.745 1.00 14.96 244 GLY A N 1
ATOM 1862 C CA . GLY A 1 244 ? 20.664 -6.832 43.953 1.00 13.88 244 GLY A CA 1
ATOM 1863 C C . GLY A 1 244 ? 20.402 -5.329 44.006 1.00 16.00 244 GLY A C 1
ATOM 1864 O O . GLY A 1 244 ? 19.682 -4.879 44.903 1.00 16.93 244 GLY A O 1
ATOM 1865 N N . GLU A 1 245 ? 20.902 -4.521 43.070 1.00 13.10 245 GLU A N 1
ATOM 1866 C CA . GLU A 1 245 ? 20.612 -3.108 43.101 1.00 13.95 245 GLU A CA 1
ATOM 1867 C C . GLU A 1 245 ? 19.106 -2.888 42.818 1.00 14.33 245 GLU A C 1
ATOM 1868 O O . GLU A 1 245 ? 18.501 -3.565 41.932 1.00 14.68 245 GLU A O 1
ATOM 1874 N N . GLN A 1 246 ? 18.519 -1.957 43.546 1.00 13.66 246 GLN A N 1
ATOM 1875 C CA . GLN A 1 246 ? 17.058 -1.763 43.458 1.00 13.05 246 GLN A CA 1
ATOM 1876 C C . GLN A 1 246 ? 16.781 -0.468 42.724 1.00 13.72 246 GLN A C 1
ATOM 1877 O O . GLN A 1 246 ? 17.658 0.419 42.594 1.00 15.00 246 GLN A O 1
ATOM 1883 N N . GLY A 1 247 ? 15.562 -0.346 42.173 1.00 12.31 247 GLY A N 1
ATOM 1884 C CA . GLY A 1 247 ? 15.225 0.817 41.364 1.00 13.08 247 GLY A CA 1
ATOM 1885 C C . GLY A 1 247 ? 15.768 0.954 39.963 1.00 13.87 247 GLY A C 1
ATOM 1886 O O . GLY A 1 247 ? 15.717 2.034 39.421 1.00 14.73 247 GLY A O 1
ATOM 1887 N N . VAL A 1 248 ? 16.353 -0.117 39.456 1.00 13.47 248 VAL A N 1
ATOM 1888 C CA A VAL A 1 248 ? 16.864 -0.138 38.081 0.50 12.48 248 VAL A CA 1
ATOM 1889 C CA B VAL A 1 248 ? 16.856 -0.065 38.063 0.50 14.30 248 VAL A CA 1
ATOM 1890 C C . VAL A 1 248 ? 15.723 -0.319 37.105 1.00 13.66 248 VAL A C 1
ATOM 1891 O O . VAL A 1 248 ? 15.117 -1.387 37.104 1.00 13.44 248 VAL A O 1
ATOM 1898 N N . VAL A 1 249 ? 15.509 0.680 36.281 1.00 12.77 249 VAL A N 1
ATOM 1899 C CA . VAL A 1 249 ? 14.441 0.636 35.303 1.00 13.37 249 VAL A CA 1
ATOM 1900 C C . VAL A 1 249 ? 15.013 0.824 33.890 1.00 14.05 249 VAL A C 1
ATOM 1901 O O . VAL A 1 249 ? 15.789 1.720 33.581 1.00 15.52 249 VAL A O 1
ATOM 1905 N N . GLU A 1 250 ? 14.556 -0.049 33.004 1.00 14.32 250 GLU A N 1
ATOM 1906 C CA . GLU A 1 250 ? 14.872 0.078 31.552 1.00 12.90 250 GLU A CA 1
ATOM 1907 C C . GLU A 1 250 ? 13.636 -0.312 30.737 1.00 12.96 250 GLU A C 1
ATOM 1908 O O . GLU A 1 250 ? 12.926 -1.251 31.133 1.00 14.62 250 GLU A O 1
ATOM 1914 N N . CYS A 1 251 ? 13.461 0.334 29.584 1.00 13.12 251 CYS A N 1
ATOM 1915 C CA . CYS A 1 251 ? 12.436 -0.150 28.616 1.00 13.12 251 CYS A CA 1
ATOM 1916 C C . CYS A 1 251 ? 13.099 -1.304 27.831 1.00 11.70 251 CYS A C 1
ATOM 1917 O O . CYS A 1 251 ? 14.237 -1.239 27.468 1.00 13.57 251 CYS A O 1
ATOM 1920 N N . ALA A 1 252 ? 12.336 -2.368 27.636 1.00 11.11 252 ALA A N 1
ATOM 1921 C CA . ALA A 1 252 ? 12.737 -3.468 26.756 1.00 10.99 252 ALA A CA 1
ATOM 1922 C C . ALA A 1 252 ? 11.487 -4.200 26.316 1.00 9.68 252 ALA A C 1
ATOM 1923 O O . ALA A 1 252 ? 10.454 -4.142 27.002 1.00 11.16 252 ALA A O 1
ATOM 1925 N N . TYR A 1 253 ? 11.700 -4.989 25.246 1.00 10.77 253 TYR A N 1
ATOM 1926 C CA . TYR A 1 253 ? 10.599 -5.722 24.587 1.00 9.69 253 TYR A CA 1
ATOM 1927 C C . TYR A 1 253 ? 10.527 -7.098 25.281 1.00 10.91 253 TYR A C 1
ATOM 1928 O O . TYR A 1 253 ? 11.434 -7.942 25.122 1.00 11.92 253 TYR A O 1
ATOM 1937 N N . VAL A 1 254 ? 9.376 -7.342 25.940 1.00 10.01 254 VAL A N 1
ATOM 1938 C CA . VAL A 1 254 ? 9.233 -8.558 26.719 1.00 10.17 254 VAL A CA 1
ATOM 1939 C C . VAL A 1 254 ? 7.799 -9.064 26.551 1.00 10.40 254 VAL A C 1
ATOM 1940 O O . VAL A 1 254 ? 6.844 -8.364 26.143 1.00 10.88 254 VAL A O 1
ATOM 1944 N N . GLU A 1 255 ? 7.639 -10.352 26.871 1.00 10.91 255 GLU A N 1
ATOM 1945 C CA . GLU A 1 255 ? 6.286 -10.905 26.919 1.00 12.86 255 GLU A CA 1
ATOM 1946 C C . GLU A 1 255 ? 5.612 -10.382 28.181 1.00 13.52 255 GLU A C 1
ATOM 1947 O O . GLU A 1 255 ? 6.231 -10.310 29.244 1.00 14.51 255 GLU A O 1
ATOM 1953 N N . GLY A 1 256 ? 4.389 -9.868 28.035 1.00 12.70 256 GLY A N 1
ATOM 1954 C CA . GLY A 1 256 ? 3.737 -9.161 29.135 1.00 13.75 256 GLY A CA 1
ATOM 1955 C C . GLY A 1 256 ? 2.278 -9.597 29.242 1.00 14.84 256 GLY A C 1
ATOM 1956 O O . GLY A 1 256 ? 1.960 -10.808 28.991 1.00 17.47 256 GLY A O 1
ATOM 1957 N N . ASP A 1 257 ? 1.432 -8.657 29.604 1.00 15.43 257 ASP A N 1
ATOM 1958 C CA . ASP A 1 257 ? 0.072 -9.039 29.869 1.00 17.25 257 ASP A CA 1
ATOM 1959 C C . ASP A 1 257 ? -0.728 -9.089 28.598 1.00 14.80 257 ASP A C 1
ATOM 1960 O O . ASP A 1 257 ? -1.930 -9.448 28.688 1.00 17.87 257 ASP A O 1
ATOM 1965 N N . GLY A 1 258 ? -0.193 -8.751 27.424 1.00 13.54 258 GLY A N 1
ATOM 1966 C CA . GLY A 1 258 ? -0.961 -8.843 26.162 1.00 14.90 258 GLY A CA 1
ATOM 1967 C C . GLY A 1 258 ? -2.055 -7.814 26.005 1.00 14.59 258 GLY A C 1
ATOM 1968 O O . GLY A 1 258 ? -2.900 -7.964 25.130 1.00 15.79 258 GLY A O 1
ATOM 1969 N N . GLN A 1 259 ? -2.016 -6.749 26.803 1.00 15.66 259 GLN A N 1
ATOM 1970 C CA . GLN A 1 259 ? -2.991 -5.656 26.639 1.00 16.61 259 GLN A CA 1
ATOM 1971 C C . GLN A 1 259 ? -2.945 -5.166 25.151 1.00 16.92 259 GLN A C 1
ATOM 1972 O O . GLN A 1 259 ? -3.993 -4.855 24.523 1.00 18.75 259 GLN A O 1
ATOM 1978 N N . TYR A 1 260 ? -1.716 -5.055 24.610 1.00 17.00 260 TYR A N 1
ATOM 1979 C CA . TYR A 1 260 ? -1.505 -4.548 23.261 1.00 17.34 260 TYR A CA 1
ATOM 1980 C C . TYR A 1 260 ? -1.030 -5.612 22.255 1.00 14.75 260 TYR A C 1
ATOM 1981 O O . TYR A 1 260 ? -1.547 -5.703 21.141 1.00 17.05 260 TYR A O 1
ATOM 1990 N N . ALA A 1 261 ? 0.002 -6.360 22.653 1.00 14.35 261 ALA A N 1
ATOM 1991 C CA . ALA A 1 261 ? 0.483 -7.506 21.822 1.00 13.93 261 ALA A CA 1
ATOM 1992 C C . ALA A 1 261 ? 1.167 -8.451 22.786 1.00 13.51 261 ALA A C 1
ATOM 1993 O O . ALA A 1 261 ? 1.442 -8.076 23.955 1.00 14.46 261 ALA A O 1
ATOM 1995 N N . ARG A 1 262 ? 1.429 -9.683 22.334 1.00 13.10 262 ARG A N 1
ATOM 1996 C CA A ARG A 1 262 ? 2.027 -10.674 23.243 0.50 13.34 262 ARG A CA 1
ATOM 1997 C CA B ARG A 1 262 ? 2.022 -10.675 23.238 0.50 13.04 262 ARG A CA 1
ATOM 1998 C C . ARG A 1 262 ? 3.387 -10.190 23.818 1.00 12.67 262 ARG A C 1
ATOM 1999 O O . ARG A 1 262 ? 3.649 -10.349 25.032 1.00 13.96 262 ARG A O 1
ATOM 2014 N N . PHE A 1 263 ? 4.169 -9.615 22.922 1.00 12.62 263 PHE A N 1
ATOM 2015 C CA . PHE A 1 263 ? 5.413 -8.972 23.310 1.00 11.67 263 PHE A CA 1
ATOM 2016 C C . PHE A 1 263 ? 5.287 -7.484 23.035 1.00 11.53 263 PHE A C 1
ATOM 2017 O O . PHE A 1 263 ? 4.662 -7.093 22.053 1.00 12.37 263 PHE A O 1
ATOM 2025 N N . PHE A 1 264 ? 5.879 -6.703 23.951 1.00 11.42 264 PHE A N 1
ATOM 2026 C CA . PHE A 1 264 ? 5.691 -5.259 23.886 1.00 11.14 264 PHE A CA 1
ATOM 2027 C C . PHE A 1 264 ? 6.772 -4.635 24.726 1.00 11.01 264 PHE A C 1
ATOM 2028 O O . PHE A 1 264 ? 7.074 -5.153 25.757 1.00 12.71 264 PHE A O 1
ATOM 2036 N N . SER A 1 265 ? 7.317 -3.507 24.242 1.00 10.53 265 SER A N 1
ATOM 2037 C CA . SER A 1 265 ? 8.350 -2.829 25.009 1.00 10.22 265 SER A CA 1
ATOM 2038 C C . SER A 1 265 ? 7.685 -1.774 25.901 1.00 11.59 265 SER A C 1
ATOM 2039 O O . SER A 1 265 ? 6.789 -1.010 25.488 1.00 11.92 265 SER A O 1
ATOM 2042 N N . GLN A 1 266 ? 8.082 -1.824 27.169 1.00 10.73 266 GLN A N 1
ATOM 2043 C CA . GLN A 1 266 ? 7.485 -0.924 28.111 1.00 13.04 266 GLN A CA 1
ATOM 2044 C C . GLN A 1 266 ? 8.515 -0.784 29.266 1.00 12.50 266 GLN A C 1
ATOM 2045 O O . GLN A 1 266 ? 9.492 -1.525 29.352 1.00 12.60 266 GLN A O 1
ATOM 2051 N N . PRO A 1 267 ? 8.368 0.255 30.123 1.00 12.76 267 PRO A N 1
ATOM 2052 C CA . PRO A 1 267 ? 9.361 0.346 31.187 1.00 13.73 267 PRO A CA 1
ATOM 2053 C C . PRO A 1 267 ? 9.301 -0.819 32.167 1.00 11.59 267 PRO A C 1
ATOM 2054 O O . PRO A 1 267 ? 8.188 -1.307 32.543 1.00 14.02 267 PRO A O 1
ATOM 2058 N N . LEU A 1 268 ? 10.486 -1.346 32.532 1.00 12.29 268 LEU A N 1
ATOM 2059 C CA . LEU A 1 268 ? 10.532 -2.485 33.383 1.00 12.47 268 LEU A CA 1
ATOM 2060 C C . LEU A 1 268 ? 11.401 -2.177 34.615 1.00 12.42 268 LEU A C 1
ATOM 2061 O O . LEU A 1 268 ? 12.553 -1.737 34.458 1.00 13.23 268 LEU A O 1
ATOM 2066 N N . LEU A 1 269 ? 10.890 -2.515 35.803 1.00 11.87 269 LEU A N 1
ATOM 2067 C CA . LEU A 1 269 ? 11.791 -2.605 36.934 1.00 13.26 269 LEU A CA 1
ATOM 2068 C C . LEU A 1 269 ? 12.456 -3.934 36.857 1.00 13.88 269 LEU A C 1
ATOM 2069 O O . LEU A 1 269 ? 11.810 -5.012 36.835 1.00 14.20 269 LEU A O 1
ATOM 2074 N N . LEU A 1 270 ? 13.782 -3.895 36.930 1.00 12.70 270 LEU A N 1
ATOM 2075 C CA . LEU A 1 270 ? 14.588 -5.150 36.915 1.00 13.79 270 LEU A CA 1
ATOM 2076 C C . LEU A 1 270 ? 14.948 -5.563 38.329 1.00 12.16 270 LEU A C 1
ATOM 2077 O O . LEU A 1 270 ? 15.013 -4.683 39.247 1.00 14.55 270 LEU A O 1
ATOM 2082 N N . GLY A 1 271 ? 15.127 -6.862 38.540 1.00 12.51 271 GLY A N 1
ATOM 2083 C CA . GLY A 1 271 ? 15.438 -7.388 39.840 1.00 14.23 271 GLY A CA 1
ATOM 2084 C C . GLY A 1 271 ? 16.329 -8.607 39.758 1.00 14.25 271 GLY A C 1
ATOM 2085 O O . GLY A 1 271 ? 16.960 -8.863 38.699 1.00 15.28 271 GLY A O 1
ATOM 2086 N N . LYS A 1 272 ? 16.402 -9.359 40.860 1.00 14.60 272 LYS A N 1
ATOM 2087 C CA . LYS A 1 272 ? 17.333 -10.487 40.912 1.00 16.09 272 LYS A CA 1
ATOM 2088 C C . LYS A 1 272 ? 16.945 -11.680 40.057 1.00 14.65 272 LYS A C 1
ATOM 2089 O O . LYS A 1 272 ? 17.777 -12.571 39.788 1.00 16.57 272 LYS A O 1
ATOM 2095 N N . ASN A 1 273 ? 15.726 -11.659 39.522 1.00 16.61 273 ASN A N 1
ATOM 2096 C CA . ASN A 1 273 ? 15.285 -12.786 38.659 1.00 17.94 273 ASN A CA 1
ATOM 2097 C C . ASN A 1 273 ? 14.900 -12.301 37.265 1.00 16.54 273 ASN A C 1
ATOM 2098 O O . ASN A 1 273 ? 14.055 -12.935 36.606 1.00 17.93 273 ASN A O 1
ATOM 2103 N N . GLY A 1 274 ? 15.396 -11.128 36.898 1.00 14.60 274 GLY A N 1
ATOM 2104 C CA . GLY A 1 274 ? 15.092 -10.576 35.536 1.00 15.68 274 GLY A CA 1
ATOM 2105 C C . GLY A 1 274 ? 14.084 -9.506 35.712 1.00 16.99 274 GLY A C 1
ATOM 2106 O O . GLY A 1 274 ? 14.192 -8.686 36.636 1.00 19.57 274 GLY A O 1
ATOM 2107 N N . VAL A 1 275 ? 13.005 -9.517 34.923 1.00 14.04 275 VAL A N 1
ATOM 2108 C CA . VAL A 1 275 ? 11.897 -8.528 35.215 1.00 14.20 275 VAL A CA 1
ATOM 2109 C C . VAL A 1 275 ? 11.270 -8.676 36.596 1.00 17.50 275 VAL A C 1
ATOM 2110 O O . VAL A 1 275 ? 10.836 -9.791 36.963 1.00 19.60 275 VAL A O 1
ATOM 2114 N N . GLU A 1 276 ? 11.229 -7.547 37.319 1.00 16.02 276 GLU A N 1
ATOM 2115 C CA . GLU A 1 276 ? 10.661 -7.533 38.634 1.00 18.57 276 GLU A CA 1
ATOM 2116 C C . GLU A 1 276 ? 9.228 -6.979 38.530 1.00 16.73 276 GLU A C 1
ATOM 2117 O O . GLU A 1 276 ? 8.298 -7.473 39.187 1.00 18.12 276 GLU A O 1
ATOM 2123 N N . GLU A 1 277 ? 9.057 -5.972 37.681 1.00 15.37 277 GLU A N 1
ATOM 2124 C CA . GLU A 1 277 ? 7.726 -5.393 37.478 1.00 18.19 277 GLU A CA 1
ATOM 2125 C C . GLU A 1 277 ? 7.633 -4.797 36.096 1.00 14.99 277 GLU A C 1
ATOM 2126 O O . GLU A 1 277 ? 8.519 -4.060 35.641 1.00 16.92 277 GLU A O 1
ATOM 2132 N N . ARG A 1 278 ? 6.569 -5.159 35.379 1.00 15.38 278 ARG A N 1
ATOM 2133 C CA . ARG A 1 278 ? 6.260 -4.492 34.147 1.00 15.19 278 ARG A CA 1
ATOM 2134 C C . ARG A 1 278 ? 5.473 -3.224 34.497 1.00 14.97 278 ARG A C 1
ATOM 2135 O O . ARG A 1 278 ? 4.299 -3.306 34.878 1.00 17.38 278 ARG A O 1
ATOM 2143 N N . LYS A 1 279 ? 6.070 -2.047 34.305 1.00 15.64 279 LYS A N 1
ATOM 2144 C CA . LYS A 1 279 ? 5.456 -0.793 34.693 1.00 17.32 279 LYS A CA 1
ATOM 2145 C C . LYS A 1 279 ? 4.508 -0.271 33.629 1.00 17.94 279 LYS A C 1
ATOM 2146 O O . LYS A 1 279 ? 4.620 -0.554 32.422 1.00 16.81 279 LYS A O 1
ATOM 2152 N N . SER A 1 280 ? 3.515 0.478 34.082 1.00 20.03 280 SER A N 1
ATOM 2153 C CA . SER A 1 280 ? 2.547 1.046 33.133 1.00 21.18 280 SER A CA 1
ATOM 2154 C C . SER A 1 280 ? 3.223 1.996 32.131 1.00 20.47 280 SER A C 1
ATOM 2155 O O . SER A 1 280 ? 4.206 2.716 32.461 1.00 21.65 280 SER A O 1
ATOM 2158 N N . ILE A 1 281 ? 2.691 2.000 30.909 1.00 19.01 281 ILE A N 1
ATOM 2159 C CA . ILE A 1 281 ? 3.184 2.950 29.892 1.00 16.77 281 ILE A CA 1
ATOM 2160 C C . ILE A 1 281 ? 2.818 4.389 30.209 1.00 19.45 281 ILE A C 1
ATOM 2161 O O . ILE A 1 281 ? 3.451 5.280 29.631 1.00 19.20 281 ILE A O 1
ATOM 2166 N N . GLY A 1 282 ? 1.818 4.585 31.077 1.00 20.23 282 GLY A N 1
ATOM 2167 C CA . GLY A 1 282 ? 1.456 5.901 31.577 1.00 22.04 282 GLY A CA 1
ATOM 2168 C C . GLY A 1 282 ? 0.424 6.524 30.652 1.00 21.88 282 GLY A C 1
ATOM 2169 O O . GLY A 1 282 ? -0.205 5.835 29.807 1.00 22.93 282 GLY A O 1
ATOM 2170 N N . THR A 1 283 ? 0.272 7.848 30.760 1.00 23.06 283 THR A N 1
ATOM 2171 C CA . THR A 1 283 ? -0.644 8.571 29.893 1.00 23.36 283 THR A CA 1
ATOM 2172 C C . THR A 1 283 ? -0.093 8.913 28.519 1.00 22.24 283 THR A C 1
ATOM 2173 O O . THR A 1 283 ? 1.046 9.385 28.396 1.00 21.51 283 THR A O 1
ATOM 2177 N N . LEU A 1 284 ? -0.897 8.651 27.505 1.00 19.13 284 LEU A N 1
ATOM 2178 C CA . LEU A 1 284 ? -0.495 8.909 26.111 1.00 19.56 284 LEU A CA 1
ATOM 2179 C C . LEU A 1 284 ? -1.220 10.137 25.539 1.00 17.98 284 LEU A C 1
ATOM 2180 O O . LEU A 1 284 ? -2.404 10.366 25.869 1.00 19.67 284 LEU A O 1
ATOM 2185 N N . SER A 1 285 ? -0.557 10.878 24.646 1.00 16.29 285 SER A N 1
ATOM 2186 C CA . SER A 1 285 ? -1.215 11.944 23.931 1.00 17.64 285 SER A CA 1
ATOM 2187 C C . SER A 1 285 ? -2.083 11.343 22.829 1.00 15.99 285 SER A C 1
ATOM 2188 O O . SER A 1 285 ? -2.043 10.130 22.572 1.00 15.39 285 SER A O 1
ATOM 2191 N N . ALA A 1 286 ? -2.945 12.139 22.222 1.00 18.15 286 ALA A N 1
ATOM 2192 C CA . ALA A 1 286 ? -3.729 11.634 21.073 1.00 19.00 286 ALA A CA 1
ATOM 2193 C C . ALA A 1 286 ? -2.856 11.093 19.955 1.00 19.33 286 ALA A C 1
ATOM 2194 O O . ALA A 1 286 ? -3.172 10.020 19.344 1.00 18.60 286 ALA A O 1
ATOM 2196 N N . PHE A 1 287 ? -1.744 11.742 19.663 1.00 17.94 287 PHE A N 1
ATOM 2197 C CA . PHE A 1 287 ? -0.875 11.275 18.563 1.00 16.81 287 PHE A CA 1
ATOM 2198 C C . PHE A 1 287 ? -0.343 9.910 19.021 1.00 17.61 287 PHE A C 1
ATOM 2199 O O . PHE A 1 287 ? -0.326 8.985 18.225 1.00 16.95 287 PHE A O 1
ATOM 2207 N N . GLU A 1 288 ? 0.117 9.812 20.263 1.00 16.57 288 GLU A N 1
ATOM 2208 C CA . GLU A 1 288 ? 0.676 8.502 20.781 1.00 16.24 288 GLU A CA 1
ATOM 2209 C C . GLU A 1 288 ? -0.365 7.390 20.806 1.00 17.10 288 GLU A C 1
ATOM 2210 O O . GLU A 1 288 ? -0.048 6.271 20.450 1.00 16.30 288 GLU A O 1
ATOM 2216 N N A GLN A 1 289 ? -1.595 7.687 21.217 0.50 17.41 289 GLN A N 1
ATOM 2217 N N B GLN A 1 289 ? -1.595 7.690 21.201 0.50 17.52 289 GLN A N 1
ATOM 2218 C CA A GLN A 1 289 ? -2.652 6.664 21.227 0.50 17.93 289 GLN A CA 1
ATOM 2219 C CA B GLN A 1 289 ? -2.649 6.671 21.226 0.50 18.24 289 GLN A CA 1
ATOM 2220 C C A GLN A 1 289 ? -2.906 6.183 19.805 0.50 17.62 289 GLN A C 1
ATOM 2221 C C B GLN A 1 289 ? -2.919 6.185 19.808 0.50 17.79 289 GLN A C 1
ATOM 2222 O O A GLN A 1 289 ? -3.085 4.992 19.574 0.50 17.66 289 GLN A O 1
ATOM 2223 O O B GLN A 1 289 ? -3.110 4.993 19.582 0.50 17.72 289 GLN A O 1
ATOM 2234 N N . ASN A 1 290 ? -2.977 7.107 18.858 1.00 18.52 290 ASN A N 1
ATOM 2235 C CA A ASN A 1 290 ? -3.243 6.722 17.479 0.50 18.88 290 ASN A CA 1
ATOM 2236 C CA B ASN A 1 290 ? -3.229 6.745 17.476 0.50 19.00 290 ASN A CA 1
ATOM 2237 C C . ASN A 1 290 ? -2.072 5.932 16.834 1.00 18.94 290 ASN A C 1
ATOM 2238 O O . ASN A 1 290 ? -2.296 5.002 16.088 1.00 19.25 290 ASN A O 1
ATOM 2247 N N . ALA A 1 291 ? -0.834 6.333 17.118 1.00 17.40 291 ALA A N 1
ATOM 2248 C CA . ALA A 1 291 ? 0.305 5.639 16.626 1.00 17.23 291 ALA A CA 1
ATOM 2249 C C . ALA A 1 291 ? 0.348 4.235 17.261 1.00 16.42 291 ALA A C 1
ATOM 2250 O O . ALA A 1 291 ? 0.738 3.311 16.547 1.00 17.85 291 ALA A O 1
ATOM 2252 N N . LEU A 1 292 ? 0.014 4.093 18.547 1.00 15.44 292 LEU A N 1
ATOM 2253 C CA . LEU A 1 292 ? -0.063 2.781 19.193 1.00 16.58 292 LEU A CA 1
ATOM 2254 C C . LEU A 1 292 ? -1.092 1.890 18.523 1.00 17.40 292 LEU A C 1
ATOM 2255 O O . LEU A 1 292 ? -0.763 0.793 18.085 1.00 17.03 292 LEU A O 1
ATOM 2260 N N . GLU A 1 293 ? -2.331 2.375 18.448 1.00 17.79 293 GLU A N 1
ATOM 2261 C CA . GLU A 1 293 ? -3.359 1.593 17.789 1.00 20.21 293 GLU A CA 1
ATOM 2262 C C . GLU A 1 293 ? -2.985 1.268 16.346 1.00 19.12 293 GLU A C 1
ATOM 2263 O O . GLU A 1 293 ? -3.254 0.119 15.882 1.00 21.42 293 GLU A O 1
ATOM 2269 N N . GLY A 1 294 ? -2.386 2.215 15.615 1.00 17.22 294 GLY A N 1
ATOM 2270 C CA . GLY A 1 294 ? -2.057 2.085 14.206 1.00 19.98 294 GLY A CA 1
ATOM 2271 C C . GLY A 1 294 ? -1.014 0.998 13.865 1.00 21.11 294 GLY A C 1
ATOM 2272 O O . GLY A 1 294 ? -0.995 0.437 12.747 1.00 21.86 294 GLY A O 1
ATOM 2273 N N . MET A 1 295 ? -0.151 0.676 14.835 1.00 19.55 295 MET A N 1
ATOM 2274 C CA . MET A 1 295 ? 0.919 -0.213 14.486 1.00 17.61 295 MET A CA 1
ATOM 2275 C C . MET A 1 295 ? 0.659 -1.627 15.018 1.00 16.34 295 MET A C 1
ATOM 2276 O O . MET A 1 295 ? 1.499 -2.488 14.711 1.00 17.25 295 MET A O 1
ATOM 2281 N N . LEU A 1 296 ? -0.387 -1.826 15.843 1.00 15.91 296 LEU A N 1
ATOM 2282 C CA . LEU A 1 296 ? -0.538 -3.112 16.506 1.00 17.75 296 LEU A CA 1
ATOM 2283 C C . LEU A 1 296 ? -0.691 -4.289 15.532 1.00 17.42 296 LEU A C 1
ATOM 2284 O O . LEU A 1 296 ? -0.192 -5.352 15.840 1.00 17.18 296 LEU A O 1
ATOM 2289 N N A ASP A 1 297 ? -1.375 -4.076 14.396 0.50 18.30 297 ASP A N 1
ATOM 2290 N N B ASP A 1 297 ? -1.378 -4.118 14.392 0.50 17.63 297 ASP A N 1
ATOM 2291 C CA A ASP A 1 297 ? -1.517 -5.108 13.355 0.50 20.06 297 ASP A CA 1
ATOM 2292 C CA B ASP A 1 297 ? -1.473 -5.251 13.457 0.50 18.67 297 ASP A CA 1
ATOM 2293 C C A ASP A 1 297 ? -0.145 -5.606 12.900 0.50 19.75 297 ASP A C 1
ATOM 2294 C C B ASP A 1 297 ? -0.094 -5.648 12.929 0.50 19.06 297 ASP A C 1
ATOM 2295 O O A ASP A 1 297 ? 0.121 -6.836 12.860 0.50 18.53 297 ASP A O 1
ATOM 2296 O O B ASP A 1 297 ? 0.211 -6.860 12.821 0.50 17.76 297 ASP A O 1
ATOM 2305 N N . THR A 1 298 ? 0.727 -4.650 12.590 1.00 18.81 298 THR A N 1
ATOM 2306 C CA . THR A 1 298 ? 2.088 -4.904 12.129 1.00 19.52 298 THR A CA 1
ATOM 2307 C C . THR A 1 298 ? 2.883 -5.663 13.202 1.00 18.39 298 THR A C 1
ATOM 2308 O O . THR A 1 298 ? 3.579 -6.658 12.874 1.00 17.35 298 THR A O 1
ATOM 2312 N N . LEU A 1 299 ? 2.805 -5.165 14.447 1.00 15.99 299 LEU A N 1
ATOM 2313 C CA . LEU A 1 299 ? 3.597 -5.776 15.551 1.00 14.93 299 LEU A CA 1
ATOM 2314 C C . LEU A 1 299 ? 3.141 -7.227 15.804 1.00 16.49 299 LEU A C 1
ATOM 2315 O O . LEU A 1 299 ? 3.958 -8.108 15.961 1.00 14.26 299 LEU A O 1
ATOM 2320 N N . LYS A 1 300 ? 1.815 -7.441 15.787 1.00 15.14 300 LYS A N 1
ATOM 2321 C CA . LYS A 1 300 ? 1.308 -8.802 16.018 1.00 15.87 300 LYS A CA 1
ATOM 2322 C C . LYS A 1 300 ? 1.760 -9.775 14.866 1.00 15.63 300 LYS A C 1
ATOM 2323 O O . LYS A 1 300 ? 2.052 -10.972 15.137 1.00 15.51 300 LYS A O 1
ATOM 2329 N N . LYS A 1 301 ? 1.877 -9.248 13.634 1.00 15.76 301 LYS A N 1
ATOM 2330 C CA . LYS A 1 301 ? 2.340 -10.048 12.512 1.00 17.42 301 LYS A CA 1
ATOM 2331 C C . LYS A 1 301 ? 3.840 -10.368 12.649 1.00 17.17 301 LYS A C 1
ATOM 2332 O O . LYS A 1 301 ? 4.302 -11.456 12.336 1.00 17.80 301 LYS A O 1
ATOM 2338 N N . ASP A 1 302 ? 4.596 -9.404 13.184 1.00 16.02 302 ASP A N 1
ATOM 2339 C CA . ASP A 1 302 ? 5.990 -9.667 13.456 1.00 15.52 302 ASP A CA 1
ATOM 2340 C C . ASP A 1 302 ? 6.159 -10.779 14.443 1.00 13.18 302 ASP A C 1
ATOM 2341 O O . ASP A 1 302 ? 7.096 -11.592 14.310 1.00 15.30 302 ASP A O 1
ATOM 2346 N N . ILE A 1 303 ? 5.381 -10.780 15.487 1.00 14.47 303 ILE A N 1
ATOM 2347 C CA . ILE A 1 303 ? 5.438 -11.762 16.514 1.00 14.95 303 ILE A CA 1
ATOM 2348 C C . ILE A 1 303 ? 5.062 -13.128 15.939 1.00 15.48 303 ILE A C 1
ATOM 2349 O O . ILE A 1 303 ? 5.733 -14.153 16.234 1.00 15.47 303 ILE A O 1
ATOM 2354 N N . ALA A 1 304 ? 3.983 -13.123 15.168 1.00 16.04 304 ALA A N 1
ATOM 2355 C CA . ALA A 1 304 ? 3.528 -14.417 14.595 1.00 17.97 304 ALA A CA 1
ATOM 2356 C C . ALA A 1 304 ? 4.556 -15.037 13.695 1.00 18.53 304 ALA A C 1
ATOM 2357 O O . ALA A 1 304 ? 4.624 -16.265 13.596 1.00 20.30 304 ALA A O 1
ATOM 2359 N N . LEU A 1 305 ? 5.280 -14.209 12.953 1.00 19.94 305 LEU A N 1
ATOM 2360 C CA . LEU A 1 305 ? 6.328 -14.725 12.080 1.00 19.72 305 LEU A CA 1
ATOM 2361 C C . LEU A 1 305 ? 7.389 -15.503 12.847 1.00 20.08 305 LEU A C 1
ATOM 2362 O O . LEU A 1 305 ? 7.952 -16.481 12.324 1.00 17.56 305 LEU A O 1
ATOM 2367 N N . GLY A 1 306 ? 7.691 -15.105 14.093 1.00 19.40 306 GLY A N 1
ATOM 2368 C CA . GLY A 1 306 ? 8.738 -15.818 14.815 1.00 20.37 306 GLY A CA 1
ATOM 2369 C C . GLY A 1 306 ? 8.310 -17.184 15.273 1.00 21.64 306 GLY A C 1
ATOM 2370 O O . GLY A 1 306 ? 9.075 -18.180 15.174 1.00 21.01 306 GLY A O 1
ATOM 2371 N N . GLU A 1 307 ? 7.074 -17.244 15.768 1.00 23.42 307 GLU A N 1
ATOM 2372 C CA A GLU A 1 307 ? 6.409 -18.468 16.088 0.50 24.21 307 GLU A CA 1
ATOM 2373 C CA B GLU A 1 307 ? 6.517 -18.526 16.103 0.50 24.74 307 GLU A CA 1
ATOM 2374 C C . GLU A 1 307 ? 6.435 -19.445 14.875 1.00 24.14 307 GLU A C 1
ATOM 2375 O O . GLU A 1 307 ? 6.817 -20.622 14.999 1.00 27.65 307 GLU A O 1
ATOM 2386 N N A GLU A 1 308 ? 6.051 -18.966 13.691 0.50 24.40 308 GLU A N 1
ATOM 2387 N N B GLU A 1 308 ? 5.966 -18.922 13.740 0.50 24.15 308 GLU A N 1
ATOM 2388 C CA A GLU A 1 308 ? 5.990 -19.817 12.455 0.50 22.59 308 GLU A CA 1
ATOM 2389 C CA B GLU A 1 308 ? 5.928 -19.658 12.446 0.50 21.87 308 GLU A CA 1
ATOM 2390 C C A GLU A 1 308 ? 7.364 -20.164 11.905 0.50 22.60 308 GLU A C 1
ATOM 2391 C C B GLU A 1 308 ? 7.329 -20.205 12.189 0.50 21.97 308 GLU A C 1
ATOM 2392 O O A GLU A 1 308 ? 7.563 -21.140 11.161 0.50 19.45 308 GLU A O 1
ATOM 2393 O O B GLU A 1 308 ? 7.504 -21.407 11.997 0.50 19.75 308 GLU A O 1
ATOM 2404 N N . PHE A 1 309 ? 8.333 -19.317 12.190 1.00 19.59 309 PHE A N 1
ATOM 2405 C CA . PHE A 1 309 ? 9.691 -19.674 11.776 1.00 19.23 309 PHE A CA 1
ATOM 2406 C C . PHE A 1 309 ? 10.203 -20.942 12.488 1.00 19.48 309 PHE A C 1
ATOM 2407 O O . PHE A 1 309 ? 10.834 -21.789 11.853 1.00 18.91 309 PHE A O 1
ATOM 2415 N N . VAL A 1 310 ? 9.980 -21.024 13.797 1.00 19.04 310 VAL A N 1
ATOM 2416 C CA . VAL A 1 310 ? 10.556 -22.077 14.625 1.00 21.64 310 VAL A CA 1
ATOM 2417 C C . VAL A 1 310 ? 9.963 -23.471 14.320 1.00 24.32 310 VAL A C 1
ATOM 2418 O O . VAL A 1 310 ? 10.641 -24.504 14.439 1.00 26.15 310 VAL A O 1
ATOM 2422 N N . ASN A 1 311 ? 8.727 -23.460 13.870 1.00 25.94 311 ASN A N 1
ATOM 2423 C CA . ASN A 1 311 ? 8.039 -24.685 13.507 1.00 27.94 311 ASN A CA 1
ATOM 2424 C C . ASN A 1 311 ? 7.992 -25.024 12.017 1.00 30.69 311 ASN A C 1
ATOM 2425 O O . ASN A 1 311 ? 7.370 -26.029 11.661 1.00 31.03 311 ASN A O 1
ATOM 2430 N N . LYS A 1 312 ? 8.611 -24.216 11.151 1.00 33.23 312 LYS A N 1
ATOM 2431 C CA . LYS A 1 312 ? 8.281 -24.204 9.713 1.00 36.80 312 LYS A CA 1
ATOM 2432 C C . LYS A 1 312 ? 9.118 -23.169 8.980 1.00 36.95 312 LYS A C 1
ATOM 2433 O O . LYS A 1 312 ? 10.326 -23.373 8.838 1.00 38.20 312 LYS A O 1
ATOM 2439 N N . MET B 1 1 ? 37.850 21.839 24.298 1.00 23.46 1 MET B N 1
ATOM 2440 C CA . MET B 1 1 ? 38.979 21.077 23.678 1.00 22.49 1 MET B CA 1
ATOM 2441 C C . MET B 1 1 ? 38.452 20.292 22.473 1.00 19.93 1 MET B C 1
ATOM 2442 O O . MET B 1 1 ? 37.331 19.752 22.559 1.00 19.47 1 MET B O 1
ATOM 2447 N N . LYS B 1 2 ? 39.240 20.235 21.386 1.00 16.33 2 LYS B N 1
ATOM 2448 C CA . LYS B 1 2 ? 38.870 19.468 20.185 1.00 14.84 2 LYS B CA 1
ATOM 2449 C C . LYS B 1 2 ? 39.937 18.425 20.005 1.00 15.44 2 LYS B C 1
ATOM 2450 O O . LYS B 1 2 ? 41.144 18.728 19.936 1.00 13.89 2 LYS B O 1
ATOM 2456 N N . VAL B 1 3 ? 39.471 17.166 19.816 1.00 12.43 3 VAL B N 1
ATOM 2457 C CA . VAL B 1 3 ? 40.360 16.044 19.451 1.00 12.50 3 VAL B CA 1
ATOM 2458 C C . VAL B 1 3 ? 40.029 15.542 18.023 1.00 11.15 3 VAL B C 1
ATOM 2459 O O . VAL B 1 3 ? 38.856 15.338 17.688 1.00 13.29 3 VAL B O 1
ATOM 2463 N N . ALA B 1 4 ? 41.040 15.383 17.209 1.00 11.15 4 ALA B N 1
ATOM 2464 C CA . ALA B 1 4 ? 40.900 14.861 15.862 1.00 11.24 4 ALA B CA 1
ATOM 2465 C C . ALA B 1 4 ? 41.510 13.473 15.840 1.00 12.10 4 ALA B C 1
ATOM 2466 O O . ALA B 1 4 ? 42.627 13.262 16.367 1.00 13.16 4 ALA B O 1
ATOM 2468 N N . VAL B 1 5 ? 40.772 12.507 15.280 1.00 11.87 5 VAL B N 1
ATOM 2469 C CA . VAL B 1 5 ? 41.311 11.175 15.064 1.00 12.17 5 VAL B CA 1
ATOM 2470 C C . VAL B 1 5 ? 41.487 10.930 13.591 1.00 13.26 5 VAL B C 1
ATOM 2471 O O . VAL B 1 5 ? 40.485 10.917 12.842 1.00 13.50 5 VAL B O 1
ATOM 2475 N N . LEU B 1 6 ? 42.726 10.691 13.200 1.00 12.93 6 LEU B N 1
ATOM 2476 C CA . LEU B 1 6 ? 42.999 10.438 11.757 1.00 12.19 6 LEU B CA 1
ATOM 2477 C C . LEU B 1 6 ? 43.276 8.990 11.577 1.00 14.76 6 LEU B C 1
ATOM 2478 O O . LEU B 1 6 ? 44.165 8.448 12.265 1.00 16.37 6 LEU B O 1
ATOM 2483 N N . GLY B 1 7 ? 42.572 8.319 10.659 1.00 13.98 7 GLY B N 1
ATOM 2484 C CA . GLY B 1 7 ? 42.479 6.862 10.627 1.00 13.69 7 GLY B CA 1
ATOM 2485 C C . GLY B 1 7 ? 41.270 6.347 11.423 1.00 15.51 7 GLY B C 1
ATOM 2486 O O . GLY B 1 7 ? 41.198 5.141 11.804 1.00 17.71 7 GLY B O 1
ATOM 2487 N N . ALA B 1 8 ? 40.222 7.149 11.526 1.00 13.40 8 ALA B N 1
ATOM 2488 C CA . ALA B 1 8 ? 39.089 6.804 12.315 1.00 14.94 8 ALA B CA 1
ATOM 2489 C C . ALA B 1 8 ? 38.235 5.615 11.918 1.00 15.08 8 ALA B C 1
ATOM 2490 O O . ALA B 1 8 ? 37.409 5.127 12.682 1.00 16.64 8 ALA B O 1
ATOM 2492 N N . ALA B 1 9 ? 38.344 5.219 10.662 1.00 13.42 9 ALA B N 1
ATOM 2493 C CA . ALA B 1 9 ? 37.508 4.121 10.140 1.00 14.12 9 ALA B CA 1
ATOM 2494 C C . ALA B 1 9 ? 38.059 2.762 10.446 1.00 14.83 9 ALA B C 1
ATOM 2495 O O . ALA B 1 9 ? 37.294 1.766 10.389 1.00 16.46 9 ALA B O 1
ATOM 2497 N N . GLY B 1 10 ? 39.331 2.707 10.816 1.00 14.42 10 GLY B N 1
ATOM 2498 C CA . GLY B 1 10 ? 39.998 1.437 11.126 1.00 14.81 10 GLY B CA 1
ATOM 2499 C C . GLY B 1 10 ? 39.503 0.830 12.449 1.00 15.29 10 GLY B C 1
ATOM 2500 O O . GLY B 1 10 ? 38.809 1.483 13.235 1.00 15.46 10 GLY B O 1
ATOM 2501 N N . GLY B 1 11 ? 39.976 -0.356 12.785 1.00 15.29 11 GLY B N 1
ATOM 2502 C CA . GLY B 1 11 ? 39.546 -1.012 14.053 1.00 14.70 11 GLY B CA 1
ATOM 2503 C C . GLY B 1 11 ? 40.005 -0.178 15.252 1.00 13.94 11 GLY B C 1
ATOM 2504 O O . GLY B 1 11 ? 39.198 0.019 16.178 1.00 14.81 11 GLY B O 1
ATOM 2505 N N . ILE B 1 12 ? 41.269 0.263 15.287 1.00 12.37 12 ILE B N 1
ATOM 2506 C CA . ILE B 1 12 ? 41.732 1.067 16.384 1.00 12.74 12 ILE B CA 1
ATOM 2507 C C . ILE B 1 12 ? 40.959 2.399 16.424 1.00 11.44 12 ILE B C 1
ATOM 2508 O O . ILE B 1 12 ? 40.490 2.831 17.516 1.00 12.41 12 ILE B O 1
ATOM 2513 N N . GLY B 1 13 ? 40.800 3.038 15.290 1.00 11.06 13 GLY B N 1
ATOM 2514 C CA . GLY B 1 13 ? 40.180 4.325 15.267 1.00 11.50 13 GLY B CA 1
ATOM 2515 C C . GLY B 1 13 ? 38.735 4.275 15.731 1.00 11.68 13 GLY B C 1
ATOM 2516 O O . GLY B 1 13 ? 38.295 5.210 16.420 1.00 12.39 13 GLY B O 1
ATOM 2517 N N . GLN B 1 14 ? 37.990 3.247 15.333 1.00 10.36 14 GLN B N 1
ATOM 2518 C CA . GLN B 1 14 ? 36.582 3.174 15.759 1.00 11.92 14 GLN B CA 1
ATOM 2519 C C . GLN B 1 14 ? 36.444 2.935 17.274 1.00 10.60 14 GLN B C 1
ATOM 2520 O O . GLN B 1 14 ? 35.605 3.542 17.966 1.00 11.85 14 GLN B O 1
ATOM 2526 N N . ALA B 1 15 ? 37.316 2.066 17.798 1.00 11.53 15 ALA B N 1
ATOM 2527 C CA . ALA B 1 15 ? 37.309 1.803 19.252 1.00 10.96 15 ALA B CA 1
ATOM 2528 C C . ALA B 1 15 ? 37.698 3.079 20.036 1.00 11.29 15 ALA B C 1
ATOM 2529 O O . ALA B 1 15 ? 37.046 3.507 20.976 1.00 10.36 15 ALA B O 1
ATOM 2531 N N . LEU B 1 16 ? 38.747 3.746 19.552 1.00 11.17 16 LEU B N 1
ATOM 2532 C CA . LEU B 1 16 ? 39.151 4.997 20.154 1.00 9.51 16 LEU B CA 1
ATOM 2533 C C . LEU B 1 16 ? 38.047 6.068 20.078 1.00 11.27 16 LEU B C 1
ATOM 2534 O O . LEU B 1 16 ? 37.790 6.771 21.075 1.00 12.64 16 LEU B O 1
ATOM 2539 N N . ALA B 1 17 ? 37.421 6.208 18.905 1.00 10.76 17 ALA B N 1
ATOM 2540 C CA . ALA B 1 17 ? 36.349 7.221 18.810 1.00 10.42 17 ALA B CA 1
ATOM 2541 C C . ALA B 1 17 ? 35.175 6.869 19.757 1.00 10.82 17 ALA B C 1
ATOM 2542 O O . ALA B 1 17 ? 34.543 7.805 20.325 1.00 9.92 17 ALA B O 1
ATOM 2544 N N . LEU B 1 18 ? 34.780 5.605 19.860 1.00 9.45 18 LEU B N 1
ATOM 2545 C CA . LEU B 1 18 ? 33.707 5.234 20.794 1.00 11.08 18 LEU B CA 1
ATOM 2546 C C . LEU B 1 18 ? 34.082 5.638 22.211 1.00 10.43 18 LEU B C 1
ATOM 2547 O O . LEU B 1 18 ? 33.226 6.188 22.930 1.00 10.18 18 LEU B O 1
ATOM 2552 N N . LEU B 1 19 ? 35.326 5.329 22.633 1.00 9.83 19 LEU B N 1
ATOM 2553 C CA . LEU B 1 19 ? 35.684 5.694 24.020 1.00 11.57 19 LEU B CA 1
ATOM 2554 C C . LEU B 1 19 ? 35.728 7.222 24.197 1.00 12.34 19 LEU B C 1
ATOM 2555 O O . LEU B 1 19 ? 35.318 7.734 25.255 1.00 12.65 19 LEU B O 1
ATOM 2560 N N . LEU B 1 20 ? 36.258 7.939 23.204 1.00 10.09 20 LEU B N 1
ATOM 2561 C CA . LEU B 1 20 ? 36.363 9.407 23.385 1.00 11.05 20 LEU B CA 1
ATOM 2562 C C . LEU B 1 20 ? 34.945 10.009 23.379 1.00 11.29 20 LEU B C 1
ATOM 2563 O O . LEU B 1 20 ? 34.686 11.014 24.069 1.00 11.59 20 LEU B O 1
ATOM 2568 N N . LYS B 1 21 ? 34.034 9.519 22.510 1.00 11.61 21 LYS B N 1
ATOM 2569 C CA . LYS B 1 21 ? 32.672 10.111 22.490 1.00 10.53 21 LYS B CA 1
ATOM 2570 C C . LYS B 1 21 ? 32.071 10.029 23.868 1.00 12.52 21 LYS B C 1
ATOM 2571 O O . LYS B 1 21 ? 31.274 10.939 24.228 1.00 13.35 21 LYS B O 1
ATOM 2577 N N . THR B 1 22 ? 32.360 8.951 24.605 1.00 15.32 22 THR B N 1
ATOM 2578 C CA A THR B 1 22 ? 31.768 8.713 25.918 0.50 16.93 22 THR B CA 1
ATOM 2579 C CA B THR B 1 22 ? 31.747 8.676 25.892 0.50 18.22 22 THR B CA 1
ATOM 2580 C C . THR B 1 22 ? 32.564 9.176 27.101 1.00 18.57 22 THR B C 1
ATOM 2581 O O . THR B 1 22 ? 32.009 9.229 28.187 1.00 21.77 22 THR B O 1
ATOM 2588 N N A GLN B 1 23 ? 33.843 9.555 26.926 0.50 14.88 23 GLN B N 1
ATOM 2589 N N B GLN B 1 23 ? 33.838 9.530 26.903 0.50 14.89 23 GLN B N 1
ATOM 2590 C CA A GLN B 1 23 ? 34.690 9.932 28.051 0.50 13.62 23 GLN B CA 1
ATOM 2591 C CA B GLN B 1 23 ? 34.679 9.865 28.010 0.50 13.07 23 GLN B CA 1
ATOM 2592 C C A GLN B 1 23 ? 35.387 11.301 27.987 0.50 14.56 23 GLN B C 1
ATOM 2593 C C B GLN B 1 23 ? 35.260 11.284 28.007 0.50 14.23 23 GLN B C 1
ATOM 2594 O O A GLN B 1 23 ? 36.047 11.744 28.939 0.50 15.78 23 GLN B O 1
ATOM 2595 O O B GLN B 1 23 ? 35.671 11.758 29.070 0.50 15.70 23 GLN B O 1
ATOM 2606 N N . LEU B 1 24 ? 35.328 11.949 26.832 1.00 12.51 24 LEU B N 1
ATOM 2607 C CA . LEU B 1 24 ? 35.848 13.336 26.788 1.00 13.20 24 LEU B CA 1
ATOM 2608 C C . LEU B 1 24 ? 34.924 14.209 27.650 1.00 14.24 24 LEU B C 1
ATOM 2609 O O . LEU B 1 24 ? 33.729 13.881 27.829 1.00 14.59 24 LEU B O 1
ATOM 2614 N N . PRO B 1 25 ? 35.541 15.289 28.196 1.00 15.88 25 PRO B N 1
ATOM 2615 C CA . PRO B 1 25 ? 34.739 16.153 29.087 1.00 15.88 25 PRO B CA 1
ATOM 2616 C C . PRO B 1 25 ? 33.569 16.793 28.371 1.00 14.91 25 PRO B C 1
ATOM 2617 O O . PRO B 1 25 ? 33.656 17.110 27.202 1.00 13.83 25 PRO B O 1
ATOM 2621 N N A SER B 1 26 ? 32.467 17.048 29.086 0.50 14.42 26 SER B N 1
ATOM 2622 N N B SER B 1 26 ? 32.467 17.028 29.096 0.50 14.30 26 SER B N 1
ATOM 2623 C CA A SER B 1 26 ? 31.397 17.769 28.431 0.50 15.78 26 SER B CA 1
ATOM 2624 C CA B SER B 1 26 ? 31.366 17.779 28.520 0.50 15.35 26 SER B CA 1
ATOM 2625 C C A SER B 1 26 ? 31.839 19.061 27.774 0.50 14.76 26 SER B C 1
ATOM 2626 C C B SER B 1 26 ? 31.816 19.069 27.797 0.50 14.65 26 SER B C 1
ATOM 2627 O O A SER B 1 26 ? 32.636 19.820 28.339 0.50 17.35 26 SER B O 1
ATOM 2628 O O B SER B 1 26 ? 32.635 19.822 28.337 0.50 17.23 26 SER B O 1
ATOM 2633 N N . GLY B 1 27 ? 31.322 19.278 26.577 1.00 16.04 27 GLY B N 1
ATOM 2634 C CA . GLY B 1 27 ? 31.629 20.456 25.828 1.00 16.36 27 GLY B CA 1
ATOM 2635 C C . GLY B 1 27 ? 32.767 20.287 24.851 1.00 16.06 27 GLY B C 1
ATOM 2636 O O . GLY B 1 27 ? 33.069 21.206 24.104 1.00 19.78 27 GLY B O 1
ATOM 2637 N N . SER B 1 28 ? 33.417 19.093 24.846 1.00 15.80 28 SER B N 1
ATOM 2638 C CA . SER B 1 28 ? 34.472 18.767 23.902 1.00 15.04 28 SER B CA 1
ATOM 2639 C C . SER B 1 28 ? 33.946 18.511 22.504 1.00 12.84 28 SER B C 1
ATOM 2640 O O . SER B 1 28 ? 32.750 18.296 22.279 1.00 15.04 28 SER B O 1
ATOM 2643 N N . GLU B 1 29 ? 34.855 18.570 21.552 1.00 13.90 29 GLU B N 1
ATOM 2644 C CA . GLU B 1 29 ? 34.547 18.237 20.158 1.00 13.98 29 GLU B CA 1
ATOM 2645 C C . GLU B 1 29 ? 35.478 17.145 19.720 1.00 12.77 29 GLU B C 1
ATOM 2646 O O . GLU B 1 29 ? 36.625 17.100 20.148 1.00 13.85 29 GLU B O 1
ATOM 2652 N N . LEU B 1 30 ? 34.947 16.239 18.909 1.00 13.84 30 LEU B N 1
ATOM 2653 C CA . LEU B 1 30 ? 35.697 15.143 18.353 1.00 11.09 30 LEU B CA 1
ATOM 2654 C C . LEU B 1 30 ? 35.494 15.116 16.837 1.00 9.52 30 LEU B C 1
ATOM 2655 O O . LEU B 1 30 ? 34.339 15.145 16.399 1.00 12.16 30 LEU B O 1
ATOM 2660 N N A SER B 1 31 ? 36.566 15.139 16.056 0.50 12.94 31 SER B N 1
ATOM 2661 N N B SER B 1 31 ? 36.567 15.152 16.060 0.50 13.46 31 SER B N 1
ATOM 2662 C CA A SER B 1 31 ? 36.460 15.034 14.592 0.50 11.87 31 SER B CA 1
ATOM 2663 C CA B SER B 1 31 ? 36.469 15.063 14.594 0.50 13.36 31 SER B CA 1
ATOM 2664 C C A SER B 1 31 ? 37.142 13.760 14.122 0.50 12.27 31 SER B C 1
ATOM 2665 C C B SER B 1 31 ? 37.133 13.761 14.137 0.50 12.93 31 SER B C 1
ATOM 2666 O O A SER B 1 31 ? 38.193 13.394 14.655 0.50 14.32 31 SER B O 1
ATOM 2667 O O B SER B 1 31 ? 38.144 13.356 14.731 0.50 14.50 31 SER B O 1
ATOM 2672 N N . LEU B 1 32 ? 36.541 13.093 13.156 1.00 11.56 32 LEU B N 1
ATOM 2673 C CA . LEU B 1 32 ? 37.054 11.858 12.695 1.00 11.85 32 LEU B CA 1
ATOM 2674 C C . LEU B 1 32 ? 37.397 12.097 11.223 1.00 12.53 32 LEU B C 1
ATOM 2675 O O . LEU B 1 32 ? 36.576 12.687 10.495 1.00 15.01 32 LEU B O 1
ATOM 2680 N N . TYR B 1 33 ? 38.546 11.571 10.812 1.00 13.01 33 TYR B N 1
ATOM 2681 C CA . TYR B 1 33 ? 38.938 11.628 9.407 1.00 13.45 33 TYR B CA 1
ATOM 2682 C C . TYR B 1 33 ? 39.512 10.328 8.958 1.00 14.04 33 TYR B C 1
ATOM 2683 O O . TYR B 1 33 ? 40.339 9.738 9.678 1.00 13.55 33 TYR B O 1
ATOM 2692 N N . ASP B 1 34 ? 39.194 9.890 7.737 1.00 13.97 34 ASP B N 1
ATOM 2693 C CA . ASP B 1 34 ? 39.830 8.708 7.131 1.00 16.27 34 ASP B CA 1
ATOM 2694 C C . ASP B 1 34 ? 39.402 8.754 5.682 1.00 15.44 34 ASP B C 1
ATOM 2695 O O . ASP B 1 34 ? 38.265 9.106 5.382 1.00 16.98 34 ASP B O 1
ATOM 2700 N N . ILE B 1 35 ? 40.312 8.381 4.827 1.00 17.12 35 ILE B N 1
ATOM 2701 C CA . ILE B 1 35 ? 39.925 8.322 3.432 1.00 19.02 35 ILE B CA 1
ATOM 2702 C C . ILE B 1 35 ? 38.805 7.347 3.162 1.00 18.40 35 ILE B C 1
ATOM 2703 O O . ILE B 1 35 ? 38.135 7.499 2.102 1.00 20.98 35 ILE B O 1
ATOM 2708 N N . ALA B 1 36 ? 38.595 6.320 3.989 1.00 16.83 36 ALA B N 1
ATOM 2709 C CA . ALA B 1 36 ? 37.503 5.412 3.781 1.00 18.19 36 ALA B CA 1
ATOM 2710 C C . ALA B 1 36 ? 36.163 6.159 3.695 1.00 18.55 36 ALA B C 1
ATOM 2711 O O . ALA B 1 36 ? 35.844 7.019 4.557 1.00 17.43 36 ALA B O 1
ATOM 2713 N N . PRO B 1 37 ? 35.352 5.838 2.657 1.00 20.49 37 PRO B N 1
ATOM 2714 C CA . PRO B 1 37 ? 34.105 6.581 2.480 1.00 19.99 37 PRO B CA 1
ATOM 2715 C C . PRO B 1 37 ? 33.074 6.445 3.620 1.00 19.04 37 PRO B C 1
ATOM 2716 O O . PRO B 1 37 ? 32.149 7.260 3.737 1.00 20.08 37 PRO B O 1
ATOM 2720 N N . VAL B 1 38 ? 33.260 5.450 4.466 1.00 17.51 38 VAL B N 1
ATOM 2721 C CA A VAL B 1 38 ? 32.376 5.145 5.581 0.50 17.80 38 VAL B CA 1
ATOM 2722 C CA B VAL B 1 38 ? 32.278 5.241 5.535 0.50 16.44 38 VAL B CA 1
ATOM 2723 C C . VAL B 1 38 ? 32.444 6.239 6.687 1.00 16.10 38 VAL B C 1
ATOM 2724 O O . VAL B 1 38 ? 31.577 6.319 7.534 1.00 17.41 38 VAL B O 1
ATOM 2731 N N . THR B 1 39 ? 33.513 7.017 6.696 1.00 15.88 39 THR B N 1
ATOM 2732 C CA . THR B 1 39 ? 33.874 7.818 7.878 1.00 14.71 39 THR B CA 1
ATOM 2733 C C . THR B 1 39 ? 32.808 8.783 8.332 1.00 15.71 39 THR B C 1
ATOM 2734 O O . THR B 1 39 ? 32.550 8.858 9.526 1.00 16.26 39 THR B O 1
ATOM 2738 N N . PRO B 1 40 ? 32.146 9.516 7.386 1.00 14.81 40 PRO B N 1
ATOM 2739 C CA . PRO B 1 40 ? 31.188 10.442 7.865 1.00 15.89 40 PRO B CA 1
ATOM 2740 C C . PRO B 1 40 ? 30.082 9.701 8.644 1.00 13.89 40 PRO B C 1
ATOM 2741 O O . PRO B 1 40 ? 29.519 10.263 9.603 1.00 16.06 40 PRO B O 1
ATOM 2745 N N . GLY B 1 41 ? 29.748 8.509 8.233 1.00 14.12 41 GLY B N 1
ATOM 2746 C CA . GLY B 1 41 ? 28.713 7.701 8.930 1.00 14.40 41 GLY B CA 1
ATOM 2747 C C . GLY B 1 41 ? 29.177 7.033 10.207 1.00 14.82 41 GLY B C 1
ATOM 2748 O O . GLY B 1 41 ? 28.374 6.683 10.996 1.00 15.45 41 GLY B O 1
ATOM 2749 N N . VAL B 1 42 ? 30.478 6.778 10.356 1.00 13.69 42 VAL B N 1
ATOM 2750 C CA . VAL B 1 42 ? 31.019 6.355 11.635 1.00 14.83 42 VAL B CA 1
ATOM 2751 C C . VAL B 1 42 ? 30.723 7.468 12.651 1.00 13.66 42 VAL B C 1
ATOM 2752 O O . VAL B 1 42 ? 30.285 7.158 13.807 1.00 12.95 42 VAL B O 1
ATOM 2756 N N . ALA B 1 43 ? 30.936 8.750 12.273 1.00 12.71 43 ALA B N 1
ATOM 2757 C CA . ALA B 1 43 ? 30.565 9.832 13.163 1.00 12.17 43 ALA B CA 1
ATOM 2758 C C . ALA B 1 43 ? 29.073 9.938 13.386 1.00 13.28 43 ALA B C 1
ATOM 2759 O O . ALA B 1 43 ? 28.648 10.175 14.494 1.00 11.87 43 ALA B O 1
ATOM 2761 N N . VAL B 1 44 ? 28.237 9.772 12.353 1.00 12.27 44 VAL B N 1
ATOM 2762 C CA . VAL B 1 44 ? 26.803 9.824 12.565 1.00 11.93 44 VAL B CA 1
ATOM 2763 C C . VAL B 1 44 ? 26.363 8.702 13.543 1.00 11.79 44 VAL B C 1
ATOM 2764 O O . VAL B 1 44 ? 25.565 8.913 14.413 1.00 12.59 44 VAL B O 1
ATOM 2768 N N . ASP B 1 45 ? 26.861 7.476 13.378 1.00 12.64 45 ASP B N 1
ATOM 2769 C CA . ASP B 1 45 ? 26.585 6.346 14.329 1.00 12.63 45 ASP B CA 1
ATOM 2770 C C . ASP B 1 45 ? 26.903 6.847 15.720 1.00 12.13 45 ASP B C 1
ATOM 2771 O O . ASP B 1 45 ? 26.028 6.789 16.581 1.00 11.67 45 ASP B O 1
ATOM 2776 N N . LEU B 1 46 ? 28.126 7.344 15.917 1.00 10.07 46 LEU B N 1
ATOM 2777 C CA . LEU B 1 46 ? 28.502 7.797 17.254 1.00 10.73 46 LEU B CA 1
ATOM 2778 C C . LEU B 1 46 ? 27.676 9.024 17.735 1.00 10.51 46 LEU B C 1
ATOM 2779 O O . LEU B 1 46 ? 27.445 9.154 18.965 1.00 10.63 46 LEU B O 1
ATOM 2784 N N . SER B 1 47 ? 27.213 9.857 16.783 1.00 12.68 47 SER B N 1
ATOM 2785 C CA . SER B 1 47 ? 26.504 11.073 17.208 1.00 12.40 47 SER B CA 1
ATOM 2786 C C . SER B 1 47 ? 25.129 10.759 17.790 1.00 12.19 47 SER B C 1
ATOM 2787 O O . SER B 1 47 ? 24.523 11.605 18.430 1.00 13.10 47 SER B O 1
ATOM 2790 N N . HIS B 1 48 ? 24.729 9.516 17.647 1.00 10.89 48 HIS B N 1
ATOM 2791 C CA . HIS B 1 48 ? 23.429 9.061 18.247 1.00 11.22 48 HIS B CA 1
ATOM 2792 C C . HIS B 1 48 ? 23.560 8.746 19.750 1.00 11.35 48 HIS B C 1
ATOM 2793 O O . HIS B 1 48 ? 22.548 8.616 20.433 1.00 14.22 48 HIS B O 1
ATOM 2800 N N . ILE B 1 49 ? 24.805 8.728 20.278 1.00 10.21 49 ILE B N 1
ATOM 2801 C CA . ILE B 1 49 ? 25.044 8.485 21.701 1.00 9.73 49 ILE B CA 1
ATOM 2802 C C . ILE B 1 49 ? 24.866 9.846 22.434 1.00 9.76 49 ILE B C 1
ATOM 2803 O O . ILE B 1 49 ? 25.556 10.829 22.065 1.00 11.89 49 ILE B O 1
ATOM 2808 N N . PRO B 1 50 ? 24.043 9.894 23.516 1.00 11.14 50 PRO B N 1
ATOM 2809 C CA . PRO B 1 50 ? 23.663 11.204 24.103 1.00 11.24 50 PRO B CA 1
ATOM 2810 C C . PRO B 1 50 ? 24.657 11.662 25.130 1.00 10.39 50 PRO B C 1
ATOM 2811 O O . PRO B 1 50 ? 24.371 11.689 26.339 1.00 11.82 50 PRO B O 1
ATOM 2815 N N . THR B 1 51 ? 25.837 12.040 24.652 1.00 12.13 51 THR B N 1
ATOM 2816 C CA . THR B 1 51 ? 26.860 12.658 25.543 1.00 11.67 51 THR B CA 1
ATOM 2817 C C . THR B 1 51 ? 27.167 14.021 24.943 1.00 11.01 51 THR B C 1
ATOM 2818 O O . THR B 1 51 ? 26.938 14.260 23.758 1.00 14.37 51 THR B O 1
ATOM 2822 N N . ALA B 1 52 ? 27.666 14.923 25.781 1.00 12.69 52 ALA B N 1
ATOM 2823 C CA . ALA B 1 52 ? 27.914 16.318 25.387 1.00 12.84 52 ALA B CA 1
ATOM 2824 C C . ALA B 1 52 ? 29.288 16.475 24.736 1.00 15.00 52 ALA B C 1
ATOM 2825 O O . ALA B 1 52 ? 30.167 17.268 25.158 1.00 15.82 52 ALA B O 1
ATOM 2827 N N . VAL B 1 53 ? 29.517 15.653 23.731 1.00 14.20 53 VAL B N 1
ATOM 2828 C CA . VAL B 1 53 ? 30.705 15.737 22.829 1.00 12.49 53 VAL B CA 1
ATOM 2829 C C . VAL B 1 53 ? 30.170 15.776 21.447 1.00 14.86 53 VAL B C 1
ATOM 2830 O O . VAL B 1 53 ? 29.514 14.840 20.967 1.00 14.28 53 VAL B O 1
ATOM 2834 N N . LYS B 1 54 ? 30.457 16.845 20.745 1.00 12.75 54 LYS B N 1
ATOM 2835 C CA . LYS B 1 54 ? 29.958 17.037 19.391 1.00 13.96 54 LYS B CA 1
ATOM 2836 C C . LYS B 1 54 ? 30.876 16.276 18.491 1.00 13.02 54 LYS B C 1
ATOM 2837 O O . LYS B 1 54 ? 32.088 16.439 18.586 1.00 16.10 54 LYS B O 1
ATOM 2843 N N . ILE B 1 55 ? 30.348 15.468 17.542 1.00 14.10 55 ILE B N 1
ATOM 2844 C CA . ILE B 1 55 ? 31.206 14.669 16.686 1.00 12.85 55 ILE B CA 1
ATOM 2845 C C . ILE B 1 55 ? 30.861 14.901 15.212 1.00 15.61 55 ILE B C 1
ATOM 2846 O O . ILE B 1 55 ? 29.652 14.966 14.796 1.00 16.10 55 ILE B O 1
ATOM 2851 N N . LYS B 1 56 ? 31.893 14.939 14.394 1.00 15.91 56 LYS B N 1
ATOM 2852 C CA . LYS B 1 56 ? 31.669 15.025 12.946 1.00 17.03 56 LYS B CA 1
ATOM 2853 C C . LYS B 1 56 ? 32.716 14.219 12.255 1.00 15.79 56 LYS B C 1
ATOM 2854 O O . LYS B 1 56 ? 33.797 14.081 12.820 1.00 15.07 56 LYS B O 1
ATOM 2860 N N . GLY B 1 57 ? 32.397 13.635 11.098 1.00 16.31 57 GLY B N 1
ATOM 2861 C CA . GLY B 1 57 ? 33.300 12.800 10.346 1.00 15.96 57 GLY B CA 1
ATOM 2862 C C . GLY B 1 57 ? 33.522 13.273 8.894 1.00 16.29 57 GLY B C 1
ATOM 2863 O O . GLY B 1 57 ? 32.623 13.894 8.264 1.00 16.52 57 GLY B O 1
ATOM 2864 N N . PHE B 1 58 ? 34.730 12.983 8.381 1.00 15.24 58 PHE B N 1
ATOM 2865 C CA . PHE B 1 58 ? 35.190 13.526 7.061 1.00 16.76 58 PHE B CA 1
ATOM 2866 C C . PHE B 1 58 ? 35.939 12.461 6.356 1.00 18.55 58 PHE B C 1
ATOM 2867 O O . PHE B 1 58 ? 36.644 11.634 6.966 1.00 16.30 58 PHE B O 1
ATOM 2875 N N A SER B 1 59 ? 35.778 12.448 5.029 0.50 17.21 59 SER B N 1
ATOM 2876 N N B SER B 1 59 ? 35.812 12.440 5.024 0.50 17.05 59 SER B N 1
ATOM 2877 C CA A SER B 1 59 ? 36.511 11.525 4.199 0.50 18.87 59 SER B CA 1
ATOM 2878 C CA B SER B 1 59 ? 36.553 11.485 4.218 0.50 18.56 59 SER B CA 1
ATOM 2879 C C A SER B 1 59 ? 37.182 12.342 3.086 0.50 18.53 59 SER B C 1
ATOM 2880 C C B SER B 1 59 ? 37.233 12.314 3.112 0.50 18.29 59 SER B C 1
ATOM 2881 O O A SER B 1 59 ? 37.395 13.530 3.237 0.50 20.46 59 SER B O 1
ATOM 2882 O O B SER B 1 59 ? 37.515 13.488 3.298 0.50 19.86 59 SER B O 1
ATOM 2887 N N . GLY B 1 60 ? 37.524 11.672 1.987 1.00 20.81 60 GLY B N 1
ATOM 2888 C CA . GLY B 1 60 ? 38.289 12.323 0.964 1.00 21.44 60 GLY B CA 1
ATOM 2889 C C . GLY B 1 60 ? 39.746 12.418 1.343 1.00 23.28 60 GLY B C 1
ATOM 2890 O O . GLY B 1 60 ? 40.226 11.782 2.284 1.00 22.85 60 GLY B O 1
ATOM 2891 N N . GLU B 1 61 ? 40.456 13.248 0.593 1.00 23.26 61 GLU B N 1
ATOM 2892 C CA . GLU B 1 61 ? 41.925 13.327 0.736 1.00 24.05 61 GLU B CA 1
ATOM 2893 C C . GLU B 1 61 ? 42.366 14.424 1.642 1.00 23.95 61 GLU B C 1
ATOM 2894 O O . GLU B 1 61 ? 43.544 14.445 2.089 1.00 24.18 61 GLU B O 1
ATOM 2900 N N . ASP B 1 62 ? 41.469 15.346 1.914 1.00 23.52 62 ASP B N 1
ATOM 2901 C CA . ASP B 1 62 ? 41.819 16.540 2.647 1.00 21.81 62 ASP B CA 1
ATOM 2902 C C . ASP B 1 62 ? 41.320 16.448 4.069 1.00 21.15 62 ASP B C 1
ATOM 2903 O O . ASP B 1 62 ? 40.113 16.477 4.293 1.00 20.63 62 ASP B O 1
ATOM 2908 N N . ALA B 1 63 ? 42.263 16.329 5.025 1.00 19.81 63 ALA B N 1
ATOM 2909 C CA . ALA B 1 63 ? 41.883 16.292 6.473 1.00 19.34 63 ALA B CA 1
ATOM 2910 C C . ALA B 1 63 ? 41.636 17.666 7.083 1.00 19.89 63 ALA B C 1
ATOM 2911 O O . ALA B 1 63 ? 41.264 17.792 8.297 1.00 18.87 63 ALA B O 1
ATOM 2913 N N . THR B 1 64 ? 41.775 18.734 6.281 1.00 18.82 64 THR B N 1
ATOM 2914 C CA . THR B 1 64 ? 41.655 20.063 6.835 1.00 20.11 64 THR B CA 1
ATOM 2915 C C . THR B 1 64 ? 40.428 20.274 7.703 1.00 19.31 64 THR B C 1
ATOM 2916 O O . THR B 1 64 ? 40.553 20.779 8.802 1.00 18.93 64 THR B O 1
ATOM 2920 N N . PRO B 1 65 ? 39.227 19.924 7.193 1.00 21.00 65 PRO B N 1
ATOM 2921 C CA . PRO B 1 65 ? 38.038 20.259 8.000 1.00 21.40 65 PRO B CA 1
ATOM 2922 C C . PRO B 1 65 ? 38.025 19.540 9.354 1.00 20.60 65 PRO B C 1
ATOM 2923 O O . PRO B 1 65 ? 37.490 20.106 10.354 1.00 23.18 65 PRO B O 1
ATOM 2927 N N . ALA B 1 66 ? 38.658 18.355 9.432 1.00 19.45 66 ALA B N 1
ATOM 2928 C CA . ALA B 1 66 ? 38.784 17.640 10.735 1.00 18.71 66 ALA B CA 1
ATOM 2929 C C . ALA B 1 66 ? 39.806 18.267 11.652 1.00 18.56 66 ALA B C 1
ATOM 2930 O O . ALA B 1 66 ? 39.678 18.261 12.872 1.00 17.21 66 ALA B O 1
ATOM 2932 N N . LEU B 1 67 ? 40.867 18.797 11.067 1.00 17.39 67 LEU B N 1
ATOM 2933 C CA . LEU B 1 67 ? 41.963 19.341 11.822 1.00 17.51 67 LEU B CA 1
ATOM 2934 C C . LEU B 1 67 ? 41.790 20.797 12.284 1.00 18.91 67 LEU B C 1
ATOM 2935 O O . LEU B 1 67 ? 42.476 21.272 13.185 1.00 20.36 67 LEU B O 1
ATOM 2940 N N . GLU B 1 68 ? 40.921 21.557 11.622 1.00 19.90 68 GLU B N 1
ATOM 2941 C CA . GLU B 1 68 ? 40.672 22.940 12.073 1.00 21.99 68 GLU B CA 1
ATOM 2942 C C . GLU B 1 68 ? 40.354 23.098 13.562 1.00 20.58 68 GLU B C 1
ATOM 2943 O O . GLU B 1 68 ? 39.385 22.520 14.049 1.00 19.98 68 GLU B O 1
ATOM 2949 N N . GLY B 1 69 ? 41.139 23.919 14.265 1.00 19.12 69 GLY B N 1
ATOM 2950 C CA . GLY B 1 69 ? 40.966 24.185 15.686 1.00 20.14 69 GLY B CA 1
ATOM 2951 C C . GLY B 1 69 ? 41.278 22.981 16.583 1.00 18.09 69 GLY B C 1
ATOM 2952 O O . GLY B 1 69 ? 40.975 23.014 17.760 1.00 18.30 69 GLY B O 1
ATOM 2953 N N . ALA B 1 70 ? 41.895 21.921 16.027 1.00 18.24 70 ALA B N 1
ATOM 2954 C CA . ALA B 1 70 ? 42.186 20.721 16.866 1.00 16.73 70 ALA B CA 1
ATOM 2955 C C . ALA B 1 70 ? 43.267 21.025 17.903 1.00 17.37 70 ALA B C 1
ATOM 2956 O O . ALA B 1 70 ? 44.292 21.695 17.617 1.00 20.18 70 ALA B O 1
ATOM 2958 N N . ASP B 1 71 ? 43.033 20.583 19.117 1.00 16.03 71 ASP B N 1
ATOM 2959 C CA . ASP B 1 71 ? 44.035 20.713 20.192 1.00 15.37 71 ASP B CA 1
ATOM 2960 C C . ASP B 1 71 ? 44.868 19.444 20.363 1.00 14.36 71 ASP B C 1
ATOM 2961 O O . ASP B 1 71 ? 46.052 19.512 20.783 1.00 15.14 71 ASP B O 1
ATOM 2966 N N . VAL B 1 72 ? 44.302 18.298 19.987 1.00 14.88 72 VAL B N 1
ATOM 2967 C CA . VAL B 1 72 ? 45.015 17.053 20.054 1.00 13.43 72 VAL B CA 1
ATOM 2968 C C . VAL B 1 72 ? 44.671 16.294 18.796 1.00 12.35 72 VAL B C 1
ATOM 2969 O O . VAL B 1 72 ? 43.506 16.312 18.377 1.00 15.31 72 VAL B O 1
ATOM 2973 N N . VAL B 1 73 ? 45.670 15.672 18.161 1.00 12.00 73 VAL B N 1
ATOM 2974 C CA . VAL B 1 73 ? 45.477 14.907 16.955 1.00 12.33 73 VAL B CA 1
ATOM 2975 C C . VAL B 1 73 ? 46.047 13.535 17.294 1.00 11.96 73 VAL B C 1
ATOM 2976 O O . VAL B 1 73 ? 47.234 13.437 17.615 1.00 13.97 73 VAL B O 1
ATOM 2980 N N . LEU B 1 74 ? 45.214 12.500 17.173 1.00 11.65 74 LEU B N 1
ATOM 2981 C CA . LEU B 1 74 ? 45.696 11.136 17.355 1.00 11.01 74 LEU B CA 1
ATOM 2982 C C . LEU B 1 74 ? 45.702 10.429 15.980 1.00 10.86 74 LEU B C 1
ATOM 2983 O O . LEU B 1 74 ? 44.665 10.414 15.285 1.00 13.27 74 LEU B O 1
ATOM 2988 N N . ILE B 1 75 ? 46.844 9.872 15.590 1.00 12.36 75 ILE B N 1
ATOM 2989 C CA . ILE B 1 75 ? 46.987 9.352 14.222 1.00 12.19 75 ILE B CA 1
ATOM 2990 C C . ILE B 1 75 ? 47.119 7.819 14.331 1.00 14.23 75 ILE B C 1
ATOM 2991 O O . ILE B 1 75 ? 48.181 7.305 14.690 1.00 13.30 75 ILE B O 1
ATOM 2996 N N . SER B 1 76 ? 46.052 7.100 13.986 1.00 15.33 76 SER B N 1
ATOM 2997 C CA . SER B 1 76 ? 46.023 5.634 13.965 1.00 18.64 76 SER B CA 1
ATOM 2998 C C . SER B 1 76 ? 45.850 5.042 12.575 1.00 19.45 76 SER B C 1
ATOM 2999 O O . SER B 1 76 ? 45.721 3.797 12.414 1.00 21.74 76 SER B O 1
ATOM 3002 N N . ALA B 1 77 ? 46.032 5.911 11.598 1.00 18.18 77 ALA B N 1
ATOM 3003 C CA . ALA B 1 77 ? 45.957 5.605 10.178 1.00 21.10 77 ALA B CA 1
ATOM 3004 C C . ALA B 1 77 ? 46.966 4.528 9.756 1.00 22.50 77 ALA B C 1
ATOM 3005 O O . ALA B 1 77 ? 48.061 4.429 10.283 1.00 23.34 77 ALA B O 1
ATOM 3007 N N . GLY B 1 78 ? 46.574 3.725 8.788 1.00 24.80 78 GLY B N 1
ATOM 3008 C CA . GLY B 1 78 ? 47.565 2.857 8.138 1.00 28.86 78 GLY B CA 1
ATOM 3009 C C . GLY B 1 78 ? 46.861 1.856 7.269 1.00 31.57 78 GLY B C 1
ATOM 3010 O O . GLY B 1 78 ? 45.659 2.001 7.044 1.00 31.22 78 GLY B O 1
ATOM 3011 N N . VAL B 1 79 ? 47.630 0.851 6.824 1.00 34.56 79 VAL B N 1
ATOM 3012 C CA . VAL B 1 79 ? 47.184 -0.304 6.000 1.00 37.96 79 VAL B CA 1
ATOM 3013 C C . VAL B 1 79 ? 45.863 -0.040 5.275 1.00 39.79 79 VAL B C 1
ATOM 3014 O O . VAL B 1 79 ? 45.457 -0.775 4.350 1.00 42.95 79 VAL B O 1
ATOM 3018 N N . ARG B 1 87 ? 56.323 -7.091 3.469 1.00 47.99 87 ARG B N 1
ATOM 3019 C CA . ARG B 1 87 ? 56.556 -6.372 4.735 1.00 48.61 87 ARG B CA 1
ATOM 3020 C C . ARG B 1 87 ? 57.230 -5.046 4.491 1.00 47.42 87 ARG B C 1
ATOM 3021 O O . ARG B 1 87 ? 56.973 -4.060 5.175 1.00 47.12 87 ARG B O 1
ATOM 3029 N N . SER B 1 88 ? 58.125 -5.046 3.518 1.00 46.31 88 SER B N 1
ATOM 3030 C CA . SER B 1 88 ? 58.776 -3.843 3.077 1.00 44.69 88 SER B CA 1
ATOM 3031 C C . SER B 1 88 ? 57.786 -2.881 2.371 1.00 43.67 88 SER B C 1
ATOM 3032 O O . SER B 1 88 ? 57.814 -1.671 2.631 1.00 42.22 88 SER B O 1
ATOM 3035 N N . ASP B 1 89 ? 56.898 -3.400 1.516 1.00 42.86 89 ASP B N 1
ATOM 3036 C CA . ASP B 1 89 ? 55.885 -2.542 0.883 1.00 42.31 89 ASP B CA 1
ATOM 3037 C C . ASP B 1 89 ? 54.879 -2.011 1.911 1.00 39.91 89 ASP B C 1
ATOM 3038 O O . ASP B 1 89 ? 54.440 -0.865 1.808 1.00 38.83 89 ASP B O 1
ATOM 3043 N N . LEU B 1 90 ? 54.552 -2.838 2.905 1.00 36.86 90 LEU B N 1
ATOM 3044 C CA . LEU B 1 90 ? 53.664 -2.456 4.018 1.00 35.87 90 LEU B CA 1
ATOM 3045 C C . LEU B 1 90 ? 54.230 -1.234 4.806 1.00 33.76 90 LEU B C 1
ATOM 3046 O O . LEU B 1 90 ? 53.540 -0.205 4.992 1.00 32.27 90 LEU B O 1
ATOM 3051 N N . PHE B 1 91 ? 55.508 -1.337 5.200 1.00 30.88 91 PHE B N 1
ATOM 3052 C CA . PHE B 1 91 ? 56.176 -0.230 5.873 1.00 28.26 91 PHE B CA 1
ATOM 3053 C C . PHE B 1 91 ? 56.110 1.050 5.052 1.00 27.62 91 PHE B C 1
ATOM 3054 O O . PHE B 1 91 ? 55.736 2.122 5.570 1.00 26.23 91 PHE B O 1
ATOM 3062 N N . ASN B 1 92 ? 56.434 0.949 3.761 1.00 25.67 92 ASN B N 1
ATOM 3063 C CA . ASN B 1 92 ? 56.499 2.138 2.918 1.00 27.45 92 ASN B CA 1
ATOM 3064 C C . ASN B 1 92 ? 55.158 2.828 2.772 1.00 26.92 92 ASN B C 1
ATOM 3065 O O . ASN B 1 92 ? 55.103 4.070 2.778 1.00 27.52 92 ASN B O 1
ATOM 3070 N N . VAL B 1 93 ? 54.099 2.026 2.702 1.00 27.11 93 VAL B N 1
ATOM 3071 C CA . VAL B 1 93 ? 52.735 2.582 2.616 1.00 26.69 93 VAL B CA 1
ATOM 3072 C C . VAL B 1 93 ? 52.402 3.316 3.889 1.00 25.87 93 VAL B C 1
ATOM 3073 O O . VAL B 1 93 ? 51.934 4.450 3.815 1.00 24.84 93 VAL B O 1
ATOM 3077 N N . ASN B 1 94 ? 52.657 2.664 5.023 1.00 23.86 94 ASN B N 1
ATOM 3078 C CA . ASN B 1 94 ? 52.337 3.288 6.348 1.00 24.00 94 ASN B CA 1
ATOM 3079 C C . ASN B 1 94 ? 53.167 4.506 6.685 1.00 22.22 94 ASN B C 1
ATOM 3080 O O . ASN B 1 94 ? 52.665 5.528 7.198 1.00 22.05 94 ASN B O 1
ATOM 3085 N N . ALA B 1 95 ? 54.446 4.441 6.352 1.00 19.73 95 ALA B N 1
ATOM 3086 C CA . ALA B 1 95 ? 55.289 5.592 6.466 1.00 20.51 95 ALA B CA 1
ATOM 3087 C C . ALA B 1 95 ? 54.780 6.766 5.630 1.00 18.05 95 ALA B C 1
ATOM 3088 O O . ALA B 1 95 ? 54.861 7.910 6.046 1.00 19.13 95 ALA B O 1
ATOM 3090 N N . GLY B 1 96 ? 54.355 6.497 4.384 1.00 19.87 96 GLY B N 1
ATOM 3091 C CA . GLY B 1 96 ? 53.885 7.571 3.569 1.00 19.76 96 GLY B CA 1
ATOM 3092 C C . GLY B 1 96 ? 52.565 8.154 4.052 1.00 17.94 96 GLY B C 1
ATOM 3093 O O . GLY B 1 96 ? 52.356 9.388 3.923 1.00 17.86 96 GLY B O 1
ATOM 3094 N N . ILE B 1 97 ? 51.737 7.305 4.667 1.00 19.27 97 ILE B N 1
ATOM 3095 C CA . ILE B 1 97 ? 50.482 7.777 5.279 1.00 19.40 97 ILE B CA 1
ATOM 3096 C C . ILE B 1 97 ? 50.797 8.720 6.479 1.00 18.21 97 ILE B C 1
ATOM 3097 O O . ILE B 1 97 ? 50.260 9.854 6.570 1.00 16.63 97 ILE B O 1
ATOM 3102 N N . VAL B 1 98 ? 51.751 8.322 7.334 1.00 16.83 98 VAL B N 1
ATOM 3103 C CA . VAL B 1 98 ? 52.080 9.224 8.464 1.00 16.91 98 VAL B CA 1
ATOM 3104 C C . VAL B 1 98 ? 52.677 10.534 7.955 1.00 16.95 98 VAL B C 1
ATOM 3105 O O . VAL B 1 98 ? 52.387 11.621 8.452 1.00 17.16 98 VAL B O 1
ATOM 3109 N N . LYS B 1 99 ? 53.561 10.424 6.957 1.00 16.60 99 LYS B N 1
ATOM 3110 C CA . LYS B 1 99 ? 54.244 11.616 6.425 1.00 17.25 99 LYS B CA 1
ATOM 3111 C C . LYS B 1 99 ? 53.164 12.577 5.859 1.00 15.55 99 LYS B C 1
ATOM 3112 O O . LYS B 1 99 ? 53.200 13.748 6.102 1.00 15.89 99 LYS B O 1
ATOM 3118 N N . ASN B 1 100 ? 52.208 12.029 5.139 1.00 17.83 100 ASN B N 1
ATOM 3119 C CA . ASN B 1 100 ? 51.138 12.857 4.569 1.00 17.42 100 ASN B CA 1
ATOM 3120 C C . ASN B 1 100 ? 50.269 13.515 5.655 1.00 16.63 100 ASN B C 1
ATOM 3121 O O . ASN B 1 100 ? 50.043 14.720 5.654 1.00 16.34 100 ASN B O 1
ATOM 3126 N N . LEU B 1 101 ? 49.827 12.695 6.621 1.00 16.21 101 LEU B N 1
ATOM 3127 C CA . LEU B 1 101 ? 48.893 13.223 7.648 1.00 15.65 101 LEU B CA 1
ATOM 3128 C C . LEU B 1 101 ? 49.590 14.240 8.539 1.00 14.84 101 LEU B C 1
ATOM 3129 O O . LEU B 1 101 ? 48.991 15.251 8.922 1.00 16.08 101 LEU B O 1
ATOM 3134 N N . VAL B 1 102 ? 50.888 13.990 8.865 1.00 14.20 102 VAL B N 1
ATOM 3135 C CA . VAL B 1 102 ? 51.602 14.963 9.697 1.00 15.96 102 VAL B CA 1
ATOM 3136 C C . VAL B 1 102 ? 51.809 16.270 8.937 1.00 15.52 102 VAL B C 1
ATOM 3137 O O . VAL B 1 102 ? 51.742 17.345 9.503 1.00 15.52 102 VAL B O 1
ATOM 3141 N N . GLN B 1 103 ? 51.954 16.174 7.602 1.00 15.99 103 GLN B N 1
ATOM 3142 C CA A GLN B 1 103 ? 52.067 17.410 6.815 0.50 17.63 103 GLN B CA 1
ATOM 3143 C CA B GLN B 1 103 ? 52.063 17.403 6.806 0.50 17.75 103 GLN B CA 1
ATOM 3144 C C . GLN B 1 103 ? 50.755 18.185 6.844 1.00 17.72 103 GLN B C 1
ATOM 3145 O O . GLN B 1 103 ? 50.773 19.436 6.985 1.00 17.34 103 GLN B O 1
ATOM 3156 N N . GLN B 1 104 ? 49.640 17.456 6.748 1.00 18.39 104 GLN B N 1
ATOM 3157 C CA . GLN B 1 104 ? 48.310 18.162 6.945 1.00 17.95 104 GLN B CA 1
ATOM 3158 C C . GLN B 1 104 ? 48.115 18.825 8.333 1.00 17.55 104 GLN B C 1
ATOM 3159 O O . GLN B 1 104 ? 47.621 19.960 8.476 1.00 17.10 104 GLN B O 1
ATOM 3165 N N . VAL B 1 105 ? 48.557 18.123 9.402 1.00 17.37 105 VAL B N 1
ATOM 3166 C CA . VAL B 1 105 ? 48.598 18.710 10.732 1.00 17.86 105 VAL B CA 1
ATOM 3167 C C . VAL B 1 105 ? 49.445 19.971 10.777 1.00 18.86 105 VAL B C 1
ATOM 3168 O O . VAL B 1 105 ? 49.020 20.989 11.315 1.00 18.57 105 VAL B O 1
ATOM 3172 N N . ALA B 1 106 ? 50.610 19.930 10.116 1.00 18.06 106 ALA B N 1
ATOM 3173 C CA . ALA B 1 106 ? 51.530 21.079 10.163 1.00 19.68 106 ALA B CA 1
ATOM 3174 C C . ALA B 1 106 ? 50.907 22.299 9.475 1.00 20.70 106 ALA B C 1
ATOM 3175 O O . ALA B 1 106 ? 51.122 23.437 9.896 1.00 21.91 106 ALA B O 1
ATOM 3177 N N . LYS B 1 107 ? 50.084 22.048 8.493 1.00 19.40 107 LYS B N 1
ATOM 3178 C CA . LYS B 1 107 ? 49.425 23.142 7.762 1.00 22.41 107 LYS B CA 1
ATOM 3179 C C . LYS B 1 107 ? 48.261 23.741 8.496 1.00 22.26 107 LYS B C 1
ATOM 3180 O O . LYS B 1 107 ? 48.066 24.988 8.486 1.00 21.31 107 LYS B O 1
ATOM 3186 N N . THR B 1 108 ? 47.427 22.878 9.095 1.00 20.51 108 THR B N 1
ATOM 3187 C CA . THR B 1 108 ? 46.143 23.351 9.728 1.00 22.05 108 THR B CA 1
ATOM 3188 C C . THR B 1 108 ? 46.107 23.581 11.251 1.00 21.25 108 THR B C 1
ATOM 3189 O O . THR B 1 108 ? 45.483 24.559 11.778 1.00 20.28 108 THR B O 1
ATOM 3193 N N . CYS B 1 109 ? 46.767 22.687 12.000 1.00 20.73 109 CYS B N 1
ATOM 3194 C CA . CYS B 1 109 ? 46.811 22.828 13.429 1.00 21.18 109 CYS B CA 1
ATOM 3195 C C . CYS B 1 109 ? 48.209 22.534 13.982 1.00 20.25 109 CYS B C 1
ATOM 3196 O O . CYS B 1 109 ? 48.390 21.630 14.834 1.00 18.24 109 CYS B O 1
ATOM 3199 N N . PRO B 1 110 ? 49.209 23.340 13.548 1.00 20.57 110 PRO B N 1
ATOM 3200 C CA . PRO B 1 110 ? 50.577 23.138 14.006 1.00 20.78 110 PRO B CA 1
ATOM 3201 C C . PRO B 1 110 ? 50.872 23.240 15.502 1.00 20.08 110 PRO B C 1
ATOM 3202 O O . PRO B 1 110 ? 51.922 22.722 15.930 1.00 18.50 110 PRO B O 1
ATOM 3206 N N . LYS B 1 111 ? 49.997 23.875 16.289 1.00 17.98 111 LYS B N 1
ATOM 3207 C CA . LYS B 1 111 ? 50.157 23.979 17.753 1.00 18.84 111 LYS B CA 1
ATOM 3208 C C . LYS B 1 111 ? 49.493 22.819 18.518 1.00 15.76 111 LYS B C 1
ATOM 3209 O O . LYS B 1 111 ? 49.512 22.814 19.771 1.00 16.89 111 LYS B O 1
ATOM 3215 N N . ALA B 1 112 ? 48.891 21.878 17.773 1.00 15.79 112 ALA B N 1
ATOM 3216 C CA . ALA B 1 112 ? 48.231 20.738 18.458 1.00 17.51 112 ALA B CA 1
ATOM 3217 C C . ALA B 1 112 ? 49.281 19.806 19.048 1.00 15.41 112 ALA B C 1
ATOM 3218 O O . ALA B 1 112 ? 50.457 19.746 18.585 1.00 16.69 112 ALA B O 1
ATOM 3220 N N . CYS B 1 113 ? 48.885 19.121 20.118 1.00 15.15 113 CYS B N 1
ATOM 3221 C CA . CYS B 1 113 ? 49.618 17.884 20.542 1.00 14.97 113 CYS B CA 1
ATOM 3222 C C . CYS B 1 113 ? 49.279 16.737 19.624 1.00 14.42 113 CYS B C 1
ATOM 3223 O O . CYS B 1 113 ? 48.100 16.571 19.306 1.00 15.03 113 CYS B O 1
ATOM 3226 N N . ILE B 1 114 ? 50.287 15.980 19.186 1.00 13.99 114 ILE B N 1
ATOM 3227 C CA . ILE B 1 114 ? 50.164 14.978 18.113 1.00 13.11 114 ILE B CA 1
ATOM 3228 C C . ILE B 1 114 ? 50.550 13.647 18.741 1.00 12.65 114 ILE B C 1
ATOM 3229 O O . ILE B 1 114 ? 51.708 13.501 19.196 1.00 12.96 114 ILE B O 1
ATOM 3234 N N . GLY B 1 115 ? 49.599 12.702 18.800 1.00 12.39 115 GLY B N 1
ATOM 3235 C CA . GLY B 1 115 ? 49.948 11.332 19.258 1.00 12.39 115 GLY B CA 1
ATOM 3236 C C . GLY B 1 115 ? 49.995 10.384 18.067 1.00 11.65 115 GLY B C 1
ATOM 3237 O O . GLY B 1 115 ? 48.974 10.183 17.394 1.00 13.06 115 GLY B O 1
ATOM 3238 N N . ILE B 1 116 ? 51.164 9.801 17.818 1.00 11.59 116 ILE B N 1
ATOM 3239 C CA . ILE B 1 116 ? 51.305 8.847 16.754 1.00 12.45 116 ILE B CA 1
ATOM 3240 C C . ILE B 1 116 ? 51.078 7.430 17.264 1.00 11.56 116 ILE B C 1
ATOM 3241 O O . ILE B 1 116 ? 51.753 6.925 18.171 1.00 12.12 116 ILE B O 1
ATOM 3246 N N . ILE B 1 117 ? 50.009 6.840 16.798 1.00 11.96 117 ILE B N 1
ATOM 3247 C CA . ILE B 1 117 ? 49.667 5.440 17.081 1.00 14.08 117 ILE B CA 1
ATOM 3248 C C . ILE B 1 117 ? 50.159 4.496 16.005 1.00 12.29 117 ILE B C 1
ATOM 3249 O O . ILE B 1 117 ? 50.597 3.339 16.369 1.00 13.52 117 ILE B O 1
ATOM 3254 N N . THR B 1 118 ? 50.168 4.916 14.699 1.00 14.07 118 THR B N 1
ATOM 3255 C CA . THR B 1 118 ? 50.563 4.111 13.593 1.00 15.13 118 THR B CA 1
ATOM 3256 C C . THR B 1 118 ? 51.899 3.472 13.833 1.00 14.61 118 THR B C 1
ATOM 3257 O O . THR B 1 118 ? 52.892 4.154 14.087 1.00 15.79 118 THR B O 1
ATOM 3261 N N . ASN B 1 119 ? 51.934 2.165 13.681 1.00 15.34 119 ASN B N 1
ATOM 3262 C CA A ASN B 1 119 ? 53.196 1.461 13.782 0.50 17.37 119 ASN B CA 1
ATOM 3263 C CA B ASN B 1 119 ? 53.199 1.436 13.795 0.50 17.39 119 ASN B CA 1
ATOM 3264 C C . ASN B 1 119 ? 54.013 1.412 12.495 1.00 16.73 119 ASN B C 1
ATOM 3265 O O . ASN B 1 119 ? 53.478 1.523 11.394 1.00 20.21 119 ASN B O 1
ATOM 3274 N N . PRO B 1 120 ? 55.328 1.267 12.603 1.00 16.35 120 PRO B N 1
ATOM 3275 C CA . PRO B 1 120 ? 56.188 1.123 13.821 1.00 16.23 120 PRO B CA 1
ATOM 3276 C C . PRO B 1 120 ? 56.512 2.459 14.431 1.00 14.79 120 PRO B C 1
ATOM 3277 O O . PRO B 1 120 ? 57.270 3.294 13.852 1.00 14.18 120 PRO B O 1
ATOM 3281 N N . VAL B 1 121 ? 55.964 2.661 15.652 1.00 12.93 121 VAL B N 1
ATOM 3282 C CA . VAL B 1 121 ? 56.070 3.969 16.347 1.00 12.63 121 VAL B CA 1
ATOM 3283 C C . VAL B 1 121 ? 57.558 4.441 16.442 1.00 10.85 121 VAL B C 1
ATOM 3284 O O . VAL B 1 121 ? 57.806 5.612 16.365 1.00 12.12 121 VAL B O 1
ATOM 3288 N N . ASN B 1 122 ? 58.500 3.528 16.703 1.00 12.54 122 ASN B N 1
ATOM 3289 C CA . ASN B 1 122 ? 59.894 3.945 16.918 1.00 12.52 122 ASN B CA 1
ATOM 3290 C C . ASN B 1 122 ? 60.401 4.751 15.680 1.00 12.88 122 ASN B C 1
ATOM 3291 O O . ASN B 1 122 ? 61.172 5.660 15.831 1.00 12.89 122 ASN B O 1
ATOM 3296 N N . THR B 1 123 ? 59.848 4.370 14.516 1.00 12.85 123 THR B N 1
ATOM 3297 C CA . THR B 1 123 ? 60.220 4.988 13.253 1.00 13.43 123 THR B CA 1
ATOM 3298 C C . THR B 1 123 ? 59.231 6.064 12.832 1.00 14.10 123 THR B C 1
ATOM 3299 O O . THR B 1 123 ? 59.631 7.117 12.364 1.00 14.15 123 THR B O 1
ATOM 3303 N N . THR B 1 124 ? 57.933 5.824 13.029 1.00 13.74 124 THR B N 1
ATOM 3304 C CA . THR B 1 124 ? 56.962 6.800 12.543 1.00 12.89 124 THR B CA 1
ATOM 3305 C C . THR B 1 124 ? 56.989 8.113 13.293 1.00 13.72 124 THR B C 1
ATOM 3306 O O . THR B 1 124 ? 56.637 9.183 12.730 1.00 13.70 124 THR B O 1
ATOM 3310 N N . VAL B 1 125 ? 57.389 8.117 14.570 1.00 11.92 125 VAL B N 1
ATOM 3311 C CA . VAL B 1 125 ? 57.568 9.389 15.218 1.00 12.84 125 VAL B CA 1
ATOM 3312 C C . VAL B 1 125 ? 58.713 10.172 14.633 1.00 11.96 125 VAL B C 1
ATOM 3313 O O . VAL B 1 125 ? 58.599 11.383 14.571 1.00 13.28 125 VAL B O 1
ATOM 3317 N N . ALA B 1 126 ? 59.787 9.474 14.249 1.00 14.43 126 ALA B N 1
ATOM 3318 C CA . ALA B 1 126 ? 60.896 10.160 13.585 1.00 13.93 126 ALA B CA 1
ATOM 3319 C C . ALA B 1 126 ? 60.476 10.773 12.246 1.00 14.73 126 ALA B C 1
ATOM 3320 O O . ALA B 1 126 ? 60.819 11.917 12.003 1.00 15.51 126 ALA B O 1
ATOM 3322 N N . ILE B 1 127 ? 59.640 10.050 11.497 1.00 14.81 127 ILE B N 1
ATOM 3323 C CA . ILE B 1 127 ? 59.070 10.609 10.252 1.00 14.27 127 ILE B CA 1
ATOM 3324 C C . ILE B 1 127 ? 58.274 11.854 10.596 1.00 15.60 127 ILE B C 1
ATOM 3325 O O . ILE B 1 127 ? 58.453 12.909 10.001 1.00 15.95 127 ILE B O 1
ATOM 3330 N N . ALA B 1 128 ? 57.398 11.803 11.616 1.00 13.80 128 ALA B N 1
ATOM 3331 C CA . ALA B 1 128 ? 56.597 12.967 11.983 1.00 14.43 128 ALA B CA 1
ATOM 3332 C C . ALA B 1 128 ? 57.454 14.168 12.355 1.00 14.13 128 ALA B C 1
ATOM 3333 O O . ALA B 1 128 ? 57.192 15.281 11.884 1.00 15.43 128 ALA B O 1
ATOM 3335 N N . ALA B 1 129 ? 58.503 13.944 13.192 1.00 13.49 129 ALA B N 1
ATOM 3336 C CA . ALA B 1 129 ? 59.392 15.031 13.591 1.00 14.32 129 ALA B CA 1
ATOM 3337 C C . ALA B 1 129 ? 60.031 15.704 12.387 1.00 16.60 129 ALA B C 1
ATOM 3338 O O . ALA B 1 129 ? 60.113 16.968 12.330 1.00 16.65 129 ALA B O 1
ATOM 3340 N N . GLU B 1 130 ? 60.515 14.902 11.445 1.00 16.67 130 GLU B N 1
ATOM 3341 C CA . GLU B 1 130 ? 61.218 15.517 10.264 1.00 17.98 130 GLU B CA 1
ATOM 3342 C C . GLU B 1 130 ? 60.268 16.286 9.357 1.00 18.34 130 GLU B C 1
ATOM 3343 O O . GLU B 1 130 ? 60.607 17.417 8.877 1.00 20.48 130 GLU B O 1
ATOM 3349 N N . VAL B 1 131 ? 59.050 15.762 9.218 1.00 16.60 131 VAL B N 1
ATOM 3350 C CA . VAL B 1 131 ? 57.991 16.523 8.504 1.00 17.18 131 VAL B CA 1
ATOM 3351 C C . VAL B 1 131 ? 57.700 17.858 9.202 1.00 18.53 131 VAL B C 1
ATOM 3352 O O . VAL B 1 131 ? 57.645 18.941 8.542 1.00 19.93 131 VAL B O 1
ATOM 3356 N N . LEU B 1 132 ? 57.532 17.873 10.533 1.00 17.85 132 LEU B N 1
ATOM 3357 C CA . LEU B 1 132 ? 57.211 19.073 11.188 1.00 18.34 132 LEU B CA 1
ATOM 3358 C C . LEU B 1 132 ? 58.383 20.077 11.114 1.00 18.65 132 LEU B C 1
ATOM 3359 O O . LEU B 1 132 ? 58.145 21.263 11.021 1.00 19.11 132 LEU B O 1
ATOM 3364 N N . LYS B 1 133 ? 59.611 19.566 11.159 1.00 18.75 133 LYS B N 1
ATOM 3365 C CA . LYS B 1 133 ? 60.827 20.403 11.104 1.00 20.93 133 LYS B CA 1
ATOM 3366 C C . LYS B 1 133 ? 60.903 21.055 9.735 1.00 23.19 133 LYS B C 1
ATOM 3367 O O . LYS B 1 133 ? 61.105 22.246 9.666 1.00 22.83 133 LYS B O 1
ATOM 3373 N N . LYS B 1 134 ? 60.658 20.283 8.684 1.00 23.81 134 LYS B N 1
ATOM 3374 C CA . LYS B 1 134 ? 60.618 20.802 7.288 1.00 26.00 134 LYS B CA 1
ATOM 3375 C C . LYS B 1 134 ? 59.528 21.859 7.077 1.00 26.85 134 LYS B C 1
ATOM 3376 O O . LYS B 1 134 ? 59.738 22.801 6.307 1.00 27.29 134 LYS B O 1
ATOM 3382 N N . ALA B 1 135 ? 58.399 21.744 7.784 1.00 25.61 135 ALA B N 1
ATOM 3383 C CA . ALA B 1 135 ? 57.332 22.756 7.761 1.00 23.87 135 ALA B CA 1
ATOM 3384 C C . ALA B 1 135 ? 57.600 23.985 8.658 1.00 23.18 135 ALA B C 1
ATOM 3385 O O . ALA B 1 135 ? 56.819 24.931 8.609 1.00 24.59 135 ALA B O 1
ATOM 3387 N N . GLY B 1 136 ? 58.664 23.951 9.489 1.00 21.53 136 GLY B N 1
ATOM 3388 C CA . GLY B 1 136 ? 59.037 25.000 10.426 1.00 21.97 136 GLY B CA 1
ATOM 3389 C C . GLY B 1 136 ? 58.223 25.214 11.678 1.00 22.17 136 GLY B C 1
ATOM 3390 O O . GLY B 1 136 ? 58.259 26.280 12.317 1.00 22.98 136 GLY B O 1
ATOM 3391 N N . VAL B 1 137 ? 57.489 24.167 12.046 1.00 22.08 137 VAL B N 1
ATOM 3392 C CA . VAL B 1 137 ? 56.608 24.243 13.206 1.00 20.73 137 VAL B CA 1
ATOM 3393 C C . VAL B 1 137 ? 56.847 23.178 14.301 1.00 21.30 137 VAL B C 1
ATOM 3394 O O . VAL B 1 137 ? 56.044 23.024 15.250 1.00 21.52 137 VAL B O 1
ATOM 3398 N N . TYR B 1 138 ? 57.972 22.510 14.219 1.00 19.08 138 TYR B N 1
ATOM 3399 C CA . TYR B 1 138 ? 58.228 21.398 15.148 1.00 18.74 138 TYR B CA 1
ATOM 3400 C C . TYR B 1 138 ? 58.422 21.880 16.557 1.00 19.68 138 TYR B C 1
ATOM 3401 O O . TYR B 1 138 ? 59.315 22.718 16.841 1.00 19.54 138 TYR B O 1
ATOM 3410 N N . ASP B 1 139 ? 57.611 21.329 17.476 1.00 20.50 139 ASP B N 1
ATOM 3411 C CA . ASP B 1 139 ? 57.733 21.584 18.883 1.00 17.01 139 ASP B CA 1
ATOM 3412 C C . ASP B 1 139 ? 57.904 20.207 19.562 1.00 17.35 139 ASP B C 1
ATOM 3413 O O . ASP B 1 139 ? 56.943 19.378 19.599 1.00 16.72 139 ASP B O 1
ATOM 3418 N N . LYS B 1 140 ? 59.089 19.958 20.094 1.00 16.79 140 LYS B N 1
ATOM 3419 C CA . LYS B 1 140 ? 59.397 18.646 20.629 1.00 15.87 140 LYS B CA 1
ATOM 3420 C C . LYS B 1 140 ? 58.544 18.295 21.900 1.00 15.32 140 LYS B C 1
ATOM 3421 O O . LYS B 1 140 ? 58.428 17.121 22.300 1.00 15.85 140 LYS B O 1
ATOM 3427 N N . ASN B 1 141 ? 57.929 19.299 22.482 1.00 14.44 141 ASN B N 1
ATOM 3428 C CA . ASN B 1 141 ? 57.058 19.086 23.668 1.00 14.42 141 ASN B CA 1
ATOM 3429 C C . ASN B 1 141 ? 55.655 18.594 23.235 1.00 13.97 141 ASN B C 1
ATOM 3430 O O . ASN B 1 141 ? 54.868 18.282 24.055 1.00 16.16 141 ASN B O 1
ATOM 3435 N N . LYS B 1 142 ? 55.398 18.536 21.911 1.00 12.82 142 LYS B N 1
ATOM 3436 C CA . LYS B 1 142 ? 54.029 18.258 21.395 1.00 12.49 142 LYS B CA 1
ATOM 3437 C C . LYS B 1 142 ? 53.926 17.066 20.528 1.00 14.75 142 LYS B C 1
ATOM 3438 O O . LYS B 1 142 ? 52.825 16.801 20.047 1.00 14.27 142 LYS B O 1
ATOM 3444 N N . LEU B 1 143 ? 55.003 16.299 20.344 1.00 11.71 143 LEU B N 1
ATOM 3445 C CA . LEU B 1 143 ? 54.977 15.141 19.475 1.00 12.67 143 LEU B CA 1
ATOM 3446 C C . LEU B 1 143 ? 55.253 13.925 20.326 1.00 11.99 143 LEU B C 1
ATOM 3447 O O . LEU B 1 143 ? 56.278 13.849 21.080 1.00 12.85 143 LEU B O 1
ATOM 3452 N N . PHE B 1 144 ? 54.286 12.989 20.308 1.00 11.39 144 PHE B N 1
ATOM 3453 C CA . PHE B 1 144 ? 54.398 11.794 21.174 1.00 11.86 144 PHE B CA 1
ATOM 3454 C C . PHE B 1 144 ? 54.195 10.529 20.392 1.00 12.13 144 PHE B C 1
ATOM 3455 O O . PHE B 1 144 ? 53.244 10.436 19.583 1.00 12.57 144 PHE B O 1
ATOM 3463 N N . GLY B 1 145 ? 55.025 9.554 20.637 1.00 10.52 145 GLY B N 1
ATOM 3464 C CA . GLY B 1 145 ? 54.696 8.157 20.213 1.00 11.44 145 GLY B CA 1
ATOM 3465 C C . GLY B 1 145 ? 53.871 7.540 21.313 1.00 12.06 145 GLY B C 1
ATOM 3466 O O . GLY B 1 145 ? 54.336 7.495 22.428 1.00 12.01 145 GLY B O 1
ATOM 3467 N N . VAL B 1 146 ? 52.714 6.993 20.976 1.00 9.82 146 VAL B N 1
ATOM 3468 C CA . VAL B 1 146 ? 51.785 6.510 21.985 1.00 10.25 146 VAL B CA 1
ATOM 3469 C C . VAL B 1 146 ? 52.198 5.099 22.358 1.00 11.26 146 VAL B C 1
ATOM 3470 O O . VAL B 1 146 ? 52.023 4.131 21.581 1.00 13.31 146 VAL B O 1
ATOM 3474 N N . THR B 1 147 ? 52.808 4.968 23.560 1.00 10.73 147 THR B N 1
ATOM 3475 C CA . THR B 1 147 ? 53.286 3.619 23.926 1.00 10.73 147 THR B CA 1
ATOM 3476 C C . THR B 1 147 ? 52.422 3.006 25.046 1.00 11.81 147 THR B C 1
ATOM 3477 O O . THR B 1 147 ? 52.758 1.944 25.560 1.00 11.83 147 THR B O 1
ATOM 3481 N N . THR B 1 148 ? 51.299 3.658 25.319 1.00 10.70 148 THR B N 1
ATOM 3482 C CA . THR B 1 148 ? 50.460 3.318 26.470 1.00 10.61 148 THR B CA 1
ATOM 3483 C C . THR B 1 148 ? 49.997 1.903 26.457 1.00 9.33 148 THR B C 1
ATOM 3484 O O . THR B 1 148 ? 49.762 1.348 27.583 1.00 10.20 148 THR B O 1
ATOM 3488 N N . LEU B 1 149 ? 49.854 1.232 25.309 1.00 9.57 149 LEU B N 1
ATOM 3489 C CA . LEU B 1 149 ? 49.482 -0.179 25.281 1.00 8.31 149 LEU B CA 1
ATOM 3490 C C . LEU B 1 149 ? 50.476 -1.020 26.000 1.00 9.94 149 LEU B C 1
ATOM 3491 O O . LEU B 1 149 ? 50.103 -1.967 26.691 1.00 9.82 149 LEU B O 1
ATOM 3496 N N . ASP B 1 150 ? 51.755 -0.650 25.965 1.00 9.94 150 ASP B N 1
ATOM 3497 C CA . ASP B 1 150 ? 52.714 -1.421 26.742 1.00 8.90 150 ASP B CA 1
ATOM 3498 C C . ASP B 1 150 ? 52.561 -1.292 28.239 1.00 9.30 150 ASP B C 1
ATOM 3499 O O . ASP B 1 150 ? 52.804 -2.257 28.994 1.00 9.81 150 ASP B O 1
ATOM 3504 N N . ILE B 1 151 ? 52.173 -0.080 28.620 1.00 9.91 151 ILE B N 1
ATOM 3505 C CA A ILE B 1 151 ? 51.973 0.172 30.048 0.50 9.81 151 ILE B CA 1
ATOM 3506 C CA B ILE B 1 151 ? 51.974 0.176 30.043 0.50 9.67 151 ILE B CA 1
ATOM 3507 C C . ILE B 1 151 ? 50.745 -0.615 30.540 1.00 10.27 151 ILE B C 1
ATOM 3508 O O . ILE B 1 151 ? 50.824 -1.361 31.540 1.00 10.45 151 ILE B O 1
ATOM 3517 N N . ILE B 1 152 ? 49.624 -0.564 29.822 1.00 9.19 152 ILE B N 1
ATOM 3518 C CA . ILE B 1 152 ? 48.408 -1.207 30.343 1.00 9.85 152 ILE B CA 1
ATOM 3519 C C . ILE B 1 152 ? 48.564 -2.732 30.314 1.00 8.44 152 ILE B C 1
ATOM 3520 O O . ILE B 1 152 ? 48.061 -3.438 31.183 1.00 10.09 152 ILE B O 1
ATOM 3525 N N . ARG B 1 153 ? 49.269 -3.259 29.278 1.00 8.73 153 ARG B N 1
ATOM 3526 C CA . ARG B 1 153 ? 49.565 -4.699 29.272 1.00 9.77 153 ARG B CA 1
ATOM 3527 C C . ARG B 1 153 ? 50.405 -5.067 30.509 1.00 8.07 153 ARG B C 1
ATOM 3528 O O . ARG B 1 153 ? 50.149 -6.063 31.122 1.00 10.51 153 ARG B O 1
ATOM 3536 N N . SER B 1 154 ? 51.484 -4.306 30.761 1.00 9.13 154 SER B N 1
ATOM 3537 C CA . SER B 1 154 ? 52.387 -4.632 31.897 1.00 8.62 154 SER B CA 1
ATOM 3538 C C . SER B 1 154 ? 51.553 -4.614 33.207 1.00 8.95 154 SER B C 1
ATOM 3539 O O . SER B 1 154 ? 51.729 -5.499 34.067 1.00 11.30 154 SER B O 1
ATOM 3542 N N . ASN B 1 155 ? 50.648 -3.632 33.296 1.00 9.36 155 ASN B N 1
ATOM 3543 C CA . ASN B 1 155 ? 49.826 -3.532 34.523 1.00 9.65 155 ASN B CA 1
ATOM 3544 C C . ASN B 1 155 ? 48.999 -4.827 34.681 1.00 10.44 155 ASN B C 1
ATOM 3545 O O . ASN B 1 155 ? 48.915 -5.455 35.750 1.00 10.92 155 ASN B O 1
ATOM 3550 N N . THR B 1 156 ? 48.379 -5.256 33.571 1.00 8.69 156 THR B N 1
ATOM 3551 C CA . THR B 1 156 ? 47.537 -6.457 33.570 1.00 7.92 156 THR B CA 1
ATOM 3552 C C . THR B 1 156 ? 48.355 -7.665 33.998 1.00 9.14 156 THR B C 1
ATOM 3553 O O . THR B 1 156 ? 47.895 -8.479 34.812 1.00 10.25 156 THR B O 1
ATOM 3557 N N . PHE B 1 157 ? 49.532 -7.839 33.373 1.00 9.66 157 PHE B N 1
ATOM 3558 C CA . PHE B 1 157 ? 50.240 -9.071 33.576 1.00 9.44 157 PHE B CA 1
ATOM 3559 C C . PHE B 1 157 ? 50.833 -9.109 35.016 1.00 9.86 157 PHE B C 1
ATOM 3560 O O . PHE B 1 157 ? 50.817 -10.180 35.662 1.00 12.35 157 PHE B O 1
ATOM 3568 N N . VAL B 1 158 ? 51.264 -7.943 35.497 1.00 10.05 158 VAL B N 1
ATOM 3569 C CA . VAL B 1 158 ? 51.796 -7.895 36.900 1.00 11.16 158 VAL B CA 1
ATOM 3570 C C . VAL B 1 158 ? 50.681 -8.138 37.884 1.00 11.89 158 VAL B C 1
ATOM 3571 O O . VAL B 1 158 ? 50.856 -8.906 38.834 1.00 11.05 158 VAL B O 1
ATOM 3575 N N . ALA B 1 159 ? 49.535 -7.537 37.670 1.00 10.97 159 ALA B N 1
ATOM 3576 C CA . ALA B 1 159 ? 48.422 -7.711 38.549 1.00 11.67 159 ALA B CA 1
ATOM 3577 C C . ALA B 1 159 ? 47.977 -9.154 38.627 1.00 13.85 159 ALA B C 1
ATOM 3578 O O . ALA B 1 159 ? 47.662 -9.642 39.732 1.00 13.71 159 ALA B O 1
ATOM 3580 N N . GLU B 1 160 ? 47.949 -9.844 37.491 1.00 12.94 160 GLU B N 1
ATOM 3581 C CA . GLU B 1 160 ? 47.591 -11.229 37.474 1.00 13.93 160 GLU B CA 1
ATOM 3582 C C . GLU B 1 160 ? 48.577 -12.102 38.186 1.00 14.15 160 GLU B C 1
ATOM 3583 O O . GLU B 1 160 ? 48.178 -12.936 39.000 1.00 15.44 160 GLU B O 1
ATOM 3589 N N . LEU B 1 161 ? 49.862 -11.918 37.929 1.00 12.70 161 LEU B N 1
ATOM 3590 C CA . LEU B 1 161 ? 50.900 -12.741 38.497 1.00 13.57 161 LEU B CA 1
ATOM 3591 C C . LEU B 1 161 ? 50.919 -12.616 40.032 1.00 15.05 161 LEU B C 1
ATOM 3592 O O . LEU B 1 161 ? 51.018 -13.616 40.766 1.00 15.99 161 LEU B O 1
ATOM 3597 N N . LYS B 1 162 ? 50.735 -11.369 40.514 1.00 13.56 162 LYS B N 1
ATOM 3598 C CA . LYS B 1 162 ? 50.911 -11.024 41.915 1.00 14.42 162 LYS B CA 1
ATOM 3599 C C . LYS B 1 162 ? 49.636 -10.859 42.711 1.00 15.68 162 LYS B C 1
ATOM 3600 O O . LYS B 1 162 ? 49.706 -10.446 43.925 1.00 17.49 162 LYS B O 1
ATOM 3606 N N . GLY B 1 163 ? 48.518 -11.118 42.070 1.00 14.27 163 GLY B N 1
ATOM 3607 C CA . GLY B 1 163 ? 47.214 -11.081 42.742 1.00 16.48 163 GLY B CA 1
ATOM 3608 C C . GLY B 1 163 ? 46.845 -9.692 43.256 1.00 18.91 163 GLY B C 1
ATOM 3609 O O . GLY B 1 163 ? 46.346 -9.504 44.403 1.00 21.04 163 GLY B O 1
ATOM 3610 N N . LYS B 1 164 ? 47.074 -8.672 42.439 1.00 15.11 164 LYS B N 1
ATOM 3611 C CA . LYS B 1 164 ? 46.768 -7.263 42.774 1.00 13.98 164 LYS B CA 1
ATOM 3612 C C . LYS B 1 164 ? 45.552 -6.783 41.998 1.00 12.71 164 LYS B C 1
ATOM 3613 O O . LYS B 1 164 ? 45.152 -7.374 40.986 1.00 13.95 164 LYS B O 1
ATOM 3619 N N . GLN B 1 165 ? 44.923 -5.736 42.517 1.00 11.60 165 GLN B N 1
ATOM 3620 C CA . GLN B 1 165 ? 43.837 -5.048 41.796 1.00 10.66 165 GLN B CA 1
ATOM 3621 C C . GLN B 1 165 ? 44.443 -4.429 40.561 1.00 11.91 165 GLN B C 1
ATOM 3622 O O . GLN B 1 165 ? 45.383 -3.618 40.638 1.00 11.97 165 GLN B O 1
ATOM 3628 N N . PRO B 1 166 ? 43.937 -4.858 39.391 1.00 12.37 166 PRO B N 1
ATOM 3629 C CA . PRO B 1 166 ? 44.651 -4.403 38.171 1.00 12.50 166 PRO B CA 1
ATOM 3630 C C . PRO B 1 166 ? 44.649 -2.923 37.912 1.00 11.62 166 PRO B C 1
ATOM 3631 O O . PRO B 1 166 ? 45.633 -2.337 37.348 1.00 14.58 166 PRO B O 1
ATOM 3635 N N . GLY B 1 167 ? 43.588 -2.258 38.388 1.00 12.66 167 GLY B N 1
ATOM 3636 C CA . GLY B 1 167 ? 43.511 -0.808 38.299 1.00 14.50 167 GLY B CA 1
ATOM 3637 C C . GLY B 1 167 ? 44.457 -0.059 39.217 1.00 15.05 167 GLY B C 1
ATOM 3638 O O . GLY B 1 167 ? 44.630 1.173 39.014 1.00 16.89 167 GLY B O 1
ATOM 3639 N N . GLU B 1 168 ? 45.084 -0.746 40.185 1.00 13.43 168 GLU B N 1
ATOM 3640 C CA . GLU B 1 168 ? 46.000 -0.116 41.089 1.00 15.92 168 GLU B CA 1
ATOM 3641 C C . GLU B 1 168 ? 47.453 -0.311 40.795 1.00 16.58 168 GLU B C 1
ATOM 3642 O O . GLU B 1 168 ? 48.334 0.189 41.511 1.00 18.87 168 GLU B O 1
ATOM 3648 N N . VAL B 1 169 ? 47.748 -1.112 39.792 1.00 13.11 169 VAL B N 1
ATOM 3649 C CA . VAL B 1 169 ? 49.122 -1.378 39.434 1.00 13.80 169 VAL B CA 1
ATOM 3650 C C . VAL B 1 169 ? 49.519 -0.414 38.277 1.00 12.19 169 VAL B C 1
ATOM 3651 O O . VAL B 1 169 ? 48.757 -0.224 37.316 1.00 13.75 169 VAL B O 1
ATOM 3655 N N A GLU B 1 170 ? 50.700 0.204 38.384 0.50 13.08 170 GLU B N 1
ATOM 3656 N N B GLU B 1 170 ? 50.670 0.240 38.417 0.50 13.01 170 GLU B N 1
ATOM 3657 C CA A GLU B 1 170 ? 51.187 1.097 37.337 0.50 12.68 170 GLU B CA 1
ATOM 3658 C CA B GLU B 1 170 ? 51.198 1.047 37.339 0.50 12.53 170 GLU B CA 1
ATOM 3659 C C A GLU B 1 170 ? 52.693 0.874 37.122 0.50 13.10 170 GLU B C 1
ATOM 3660 C C B GLU B 1 170 ? 52.663 0.694 37.201 0.50 12.65 170 GLU B C 1
ATOM 3661 O O A GLU B 1 170 ? 53.549 1.273 37.930 0.50 14.56 170 GLU B O 1
ATOM 3662 O O B GLU B 1 170 ? 53.457 0.830 38.140 0.50 13.75 170 GLU B O 1
ATOM 3673 N N . VAL B 1 171 ? 53.010 0.219 36.010 1.00 12.27 171 VAL B N 1
ATOM 3674 C CA . VAL B 1 171 ? 54.391 -0.171 35.681 1.00 11.21 171 VAL B CA 1
ATOM 3675 C C . VAL B 1 171 ? 54.963 0.882 34.771 1.00 12.45 171 VAL B C 1
ATOM 3676 O O . VAL B 1 171 ? 54.396 1.141 33.712 1.00 12.59 171 VAL B O 1
ATOM 3680 N N . PRO B 1 172 ? 56.070 1.534 35.111 1.00 12.57 172 PRO B N 1
ATOM 3681 C CA . PRO B 1 172 ? 56.714 2.430 34.165 1.00 11.28 172 PRO B CA 1
ATOM 3682 C C . PRO B 1 172 ? 57.301 1.542 33.028 1.00 11.34 172 PRO B C 1
ATOM 3683 O O . PRO B 1 172 ? 57.840 0.458 33.288 1.00 12.53 172 PRO B O 1
ATOM 3687 N N . VAL B 1 173 ? 57.189 2.024 31.785 1.00 11.17 173 VAL B N 1
ATOM 3688 C CA . VAL B 1 173 ? 57.790 1.317 30.612 1.00 11.21 173 VAL B CA 1
ATOM 3689 C C . VAL B 1 173 ? 58.507 2.330 29.826 1.00 10.60 173 VAL B C 1
ATOM 3690 O O . VAL B 1 173 ? 57.960 3.432 29.559 1.00 11.84 173 VAL B O 1
ATOM 3694 N N . ILE B 1 174 ? 59.776 2.000 29.493 1.00 9.56 174 ILE B N 1
ATOM 3695 C CA . ILE B 1 174 ? 60.601 2.979 28.891 1.00 10.38 174 ILE B CA 1
ATOM 3696 C C . ILE B 1 174 ? 61.167 2.375 27.585 1.00 11.01 174 ILE B C 1
ATOM 3697 O O . ILE B 1 174 ? 61.057 1.145 27.350 1.00 11.15 174 ILE B O 1
ATOM 3702 N N . GLY B 1 175 ? 61.869 3.199 26.802 1.00 11.27 175 GLY B N 1
ATOM 3703 C CA . GLY B 1 175 ? 62.570 2.735 25.605 1.00 11.42 175 GLY B CA 1
ATOM 3704 C C . GLY B 1 175 ? 61.772 3.024 24.347 1.00 11.37 175 GLY B C 1
ATOM 3705 O O . GLY B 1 175 ? 61.519 4.178 24.037 1.00 13.62 175 GLY B O 1
ATOM 3706 N N . GLY B 1 176 ? 61.374 1.951 23.663 1.00 11.31 176 GLY B N 1
ATOM 3707 C CA . GLY B 1 176 ? 60.610 2.137 22.430 1.00 11.79 176 GLY B CA 1
ATOM 3708 C C . GLY B 1 176 ? 59.408 1.227 22.514 1.00 12.41 176 GLY B C 1
ATOM 3709 O O . GLY B 1 176 ? 58.990 0.767 23.641 1.00 13.21 176 GLY B O 1
ATOM 3710 N N . HIS B 1 177 ? 58.776 0.979 21.347 1.00 12.93 177 HIS B N 1
ATOM 3711 C CA . HIS B 1 177 ? 57.475 0.344 21.312 1.00 12.52 177 HIS B CA 1
ATOM 3712 C C . HIS B 1 177 ? 57.441 -1.019 20.549 1.00 13.58 177 HIS B C 1
ATOM 3713 O O . HIS B 1 177 ? 56.336 -1.523 20.185 1.00 15.59 177 HIS B O 1
ATOM 3720 N N . SER B 1 178 ? 58.617 -1.608 20.278 1.00 11.66 178 SER B N 1
ATOM 3721 C CA . SER B 1 178 ? 58.653 -2.883 19.597 1.00 12.70 178 SER B CA 1
ATOM 3722 C C . SER B 1 178 ? 59.683 -3.787 20.190 1.00 11.39 178 SER B C 1
ATOM 3723 O O . SER B 1 178 ? 60.827 -3.413 20.361 1.00 12.21 178 SER B O 1
ATOM 3726 N N . GLY B 1 179 ? 59.220 -5.000 20.437 1.00 12.70 179 GLY B N 1
ATOM 3727 C CA . GLY B 1 179 ? 60.113 -6.107 20.760 1.00 14.45 179 GLY B CA 1
ATOM 3728 C C . GLY B 1 179 ? 61.135 -5.755 21.866 1.00 13.35 179 GLY B C 1
ATOM 3729 O O . GLY B 1 179 ? 60.734 -5.301 22.907 1.00 13.46 179 GLY B O 1
ATOM 3730 N N . VAL B 1 180 ? 62.446 -5.899 21.597 1.00 14.46 180 VAL B N 1
ATOM 3731 C CA . VAL B 1 180 ? 63.436 -5.759 22.712 1.00 14.74 180 VAL B CA 1
ATOM 3732 C C . VAL B 1 180 ? 63.576 -4.311 23.131 1.00 14.33 180 VAL B C 1
ATOM 3733 O O . VAL B 1 180 ? 64.301 -4.004 24.076 1.00 14.91 180 VAL B O 1
ATOM 3737 N N . THR B 1 181 ? 62.975 -3.351 22.385 1.00 10.89 181 THR B N 1
ATOM 3738 C CA . THR B 1 181 ? 63.090 -1.950 22.771 1.00 10.64 181 THR B CA 1
ATOM 3739 C C . THR B 1 181 ? 62.053 -1.596 23.885 1.00 10.63 181 THR B C 1
ATOM 3740 O O . THR B 1 181 ? 62.088 -0.550 24.531 1.00 11.24 181 THR B O 1
ATOM 3744 N N . ILE B 1 182 ? 61.151 -2.541 24.137 1.00 11.38 182 ILE B N 1
ATOM 3745 C CA . ILE B 1 182 ? 60.107 -2.296 25.180 1.00 10.10 182 ILE B CA 1
ATOM 3746 C C . ILE B 1 182 ? 60.705 -2.751 26.513 1.00 11.01 182 ILE B C 1
ATOM 3747 O O . ILE B 1 182 ? 60.958 -3.957 26.709 1.00 10.03 182 ILE B O 1
ATOM 3752 N N . LEU B 1 183 ? 60.825 -1.827 27.465 1.00 10.03 183 LEU B N 1
ATOM 3753 C CA . LEU B 1 183 ? 61.529 -2.127 28.745 1.00 11.50 183 LEU B CA 1
ATOM 3754 C C . LEU B 1 183 ? 60.610 -1.800 29.950 1.00 10.46 183 LEU B C 1
ATOM 3755 O O . LEU B 1 183 ? 60.561 -0.655 30.402 1.00 9.99 183 LEU B O 1
ATOM 3760 N N . PRO B 1 184 ? 59.902 -2.794 30.462 1.00 10.92 184 PRO B N 1
ATOM 3761 C CA . PRO B 1 184 ? 59.057 -2.555 31.672 1.00 11.40 184 PRO B CA 1
ATOM 3762 C C . PRO B 1 184 ? 59.961 -2.531 32.921 1.00 11.64 184 PRO B C 1
ATOM 3763 O O . PRO B 1 184 ? 60.761 -3.449 33.138 1.00 12.07 184 PRO B O 1
ATOM 3767 N N . LEU B 1 185 ? 59.830 -1.449 33.680 1.00 10.99 185 LEU B N 1
ATOM 3768 C CA . LEU B 1 185 ? 60.669 -1.272 34.900 1.00 11.54 185 LEU B CA 1
ATOM 3769 C C . LEU B 1 185 ? 59.944 -1.923 36.082 1.00 12.54 185 LEU B C 1
ATOM 3770 O O . LEU B 1 185 ? 59.441 -1.274 36.999 1.00 12.59 185 LEU B O 1
ATOM 3775 N N . LEU B 1 186 ? 59.990 -3.251 36.045 1.00 12.44 186 LEU B N 1
ATOM 3776 C CA . LEU B 1 186 ? 59.340 -4.083 37.058 1.00 12.32 186 LEU B CA 1
ATOM 3777 C C . LEU B 1 186 ? 59.963 -3.807 38.445 1.00 11.71 186 LEU B C 1
ATOM 3778 O O . LEU B 1 186 ? 59.295 -3.942 39.516 1.00 14.44 186 LEU B O 1
ATOM 3783 N N . SER B 1 187 ? 61.226 -3.389 38.441 1.00 12.23 187 SER B N 1
ATOM 3784 C CA . SER B 1 187 ? 61.917 -3.125 39.733 1.00 14.34 187 SER B CA 1
ATOM 3785 C C . SER B 1 187 ? 61.344 -1.900 40.415 1.00 14.80 187 SER B C 1
ATOM 3786 O O . SER B 1 187 ? 61.638 -1.697 41.661 1.00 15.63 187 SER B O 1
ATOM 3789 N N . GLN B 1 188 ? 60.491 -1.105 39.768 1.00 13.72 188 GLN B N 1
ATOM 3790 C CA . GLN B 1 188 ? 60.011 0.145 40.333 1.00 15.07 188 GLN B CA 1
ATOM 3791 C C . GLN B 1 188 ? 58.533 0.064 40.728 1.00 16.81 188 GLN B C 1
ATOM 3792 O O . GLN B 1 188 ? 57.967 1.079 41.102 1.00 21.21 188 GLN B O 1
ATOM 3798 N N . VAL B 1 189 ? 57.951 -1.134 40.706 1.00 17.62 189 VAL B N 1
ATOM 3799 C CA . VAL B 1 189 ? 56.519 -1.266 41.010 1.00 18.06 189 VAL B CA 1
ATOM 3800 C C . VAL B 1 189 ? 56.418 -1.349 42.549 1.00 21.13 189 VAL B C 1
ATOM 3801 O O . VAL B 1 189 ? 56.985 -2.268 43.133 1.00 19.57 189 VAL B O 1
ATOM 3805 N N . PRO B 1 190 ? 55.763 -0.361 43.216 1.00 24.27 190 PRO B N 1
ATOM 3806 C CA A PRO B 1 190 ? 55.756 -0.362 44.690 0.50 25.00 190 PRO B CA 1
ATOM 3807 C CA B PRO B 1 190 ? 55.850 -0.434 44.674 0.50 25.06 190 PRO B CA 1
ATOM 3808 C C . PRO B 1 190 ? 55.016 -1.596 45.191 1.00 24.53 190 PRO B C 1
ATOM 3809 O O . PRO B 1 190 ? 53.988 -1.948 44.597 1.00 26.02 190 PRO B O 1
ATOM 3816 N N . GLY B 1 191 ? 55.503 -2.209 46.258 1.00 27.66 191 GLY B N 1
ATOM 3817 C CA . GLY B 1 191 ? 54.717 -3.206 46.980 1.00 30.22 191 GLY B CA 1
ATOM 3818 C C . GLY B 1 191 ? 54.706 -4.564 46.315 1.00 31.44 191 GLY B C 1
ATOM 3819 O O . GLY B 1 191 ? 53.859 -5.415 46.622 1.00 34.27 191 GLY B O 1
ATOM 3820 N N . VAL B 1 192 ? 55.635 -4.753 45.377 1.00 30.21 192 VAL B N 1
ATOM 3821 C CA A VAL B 1 192 ? 55.738 -6.018 44.679 0.50 29.12 192 VAL B CA 1
ATOM 3822 C CA B VAL B 1 192 ? 55.736 -6.000 44.621 0.50 28.68 192 VAL B CA 1
ATOM 3823 C C . VAL B 1 192 ? 57.219 -6.328 44.435 1.00 27.15 192 VAL B C 1
ATOM 3824 O O . VAL B 1 192 ? 58.043 -5.419 44.306 1.00 28.62 192 VAL B O 1
ATOM 3831 N N . SER B 1 193 ? 57.560 -7.608 44.447 1.00 25.80 193 SER B N 1
ATOM 3832 C CA . SER B 1 193 ? 58.934 -8.033 44.227 1.00 24.64 193 SER B CA 1
ATOM 3833 C C . SER B 1 193 ? 58.855 -9.237 43.267 1.00 22.29 193 SER B C 1
ATOM 3834 O O . SER B 1 193 ? 57.896 -9.991 43.319 1.00 21.60 193 SER B O 1
ATOM 3837 N N . PHE B 1 194 ? 59.828 -9.375 42.394 1.00 16.18 194 PHE B N 1
ATOM 3838 C CA . PHE B 1 194 ? 59.843 -10.433 41.366 1.00 15.87 194 PHE B CA 1
ATOM 3839 C C . PHE B 1 194 ? 61.124 -11.222 41.397 1.00 14.41 194 PHE B C 1
ATOM 3840 O O . PHE B 1 194 ? 62.212 -10.666 41.541 1.00 18.58 194 PHE B O 1
ATOM 3848 N N . THR B 1 195 ? 60.999 -12.526 41.255 1.00 15.32 195 THR B N 1
ATOM 3849 C CA . THR B 1 195 ? 62.184 -13.352 41.042 1.00 13.56 195 THR B CA 1
ATOM 3850 C C . THR B 1 195 ? 62.811 -13.080 39.688 1.00 16.97 195 THR B C 1
ATOM 3851 O O . THR B 1 195 ? 62.192 -12.432 38.833 1.00 16.29 195 THR B O 1
ATOM 3855 N N . GLU B 1 196 ? 64.044 -13.530 39.523 1.00 18.15 196 GLU B N 1
ATOM 3856 C CA . GLU B 1 196 ? 64.724 -13.366 38.209 1.00 19.23 196 GLU B CA 1
ATOM 3857 C C . GLU B 1 196 ? 63.939 -14.063 37.106 1.00 19.81 196 GLU B C 1
ATOM 3858 O O . GLU B 1 196 ? 63.835 -13.523 35.979 1.00 18.99 196 GLU B O 1
ATOM 3864 N N . GLN B 1 197 ? 63.417 -15.248 37.405 1.00 17.89 197 GLN B N 1
ATOM 3865 C CA . GLN B 1 197 ? 62.573 -15.932 36.442 1.00 17.96 197 GLN B CA 1
ATOM 3866 C C . GLN B 1 197 ? 61.330 -15.100 36.072 1.00 16.64 197 GLN B C 1
ATOM 3867 O O . GLN B 1 197 ? 60.944 -15.048 34.879 1.00 17.75 197 GLN B O 1
ATOM 3873 N N . GLU B 1 198 ? 60.696 -14.540 37.074 1.00 15.16 198 GLU B N 1
ATOM 3874 C CA . GLU B 1 198 ? 59.468 -13.764 36.796 1.00 13.31 198 GLU B CA 1
ATOM 3875 C C . GLU B 1 198 ? 59.813 -12.545 35.998 1.00 12.99 198 GLU B C 1
ATOM 3876 O O . GLU B 1 198 ? 59.021 -12.133 35.130 1.00 13.33 198 GLU B O 1
ATOM 3882 N N . VAL B 1 199 ? 60.921 -11.872 36.298 1.00 12.58 199 VAL B N 1
ATOM 3883 C CA . VAL B 1 199 ? 61.317 -10.700 35.496 1.00 12.21 199 VAL B CA 1
ATOM 3884 C C . VAL B 1 199 ? 61.530 -11.107 34.031 1.00 13.23 199 VAL B C 1
ATOM 3885 O O . VAL B 1 199 ? 61.011 -10.439 33.126 1.00 13.33 199 VAL B O 1
ATOM 3889 N N . ALA B 1 200 ? 62.257 -12.204 33.804 1.00 14.02 200 ALA B N 1
ATOM 3890 C CA . ALA B 1 200 ? 62.556 -12.608 32.409 1.00 13.75 200 ALA B CA 1
ATOM 3891 C C . ALA B 1 200 ? 61.249 -13.019 31.726 1.00 14.71 200 ALA B C 1
ATOM 3892 O O . ALA B 1 200 ? 61.064 -12.630 30.580 1.00 15.00 200 ALA B O 1
ATOM 3894 N N . ASP B 1 201 ? 60.360 -13.732 32.397 1.00 14.26 201 ASP B N 1
ATOM 3895 C CA . ASP B 1 201 ? 59.113 -14.173 31.789 1.00 15.35 201 ASP B CA 1
ATOM 3896 C C . ASP B 1 201 ? 58.155 -13.022 31.527 1.00 14.96 201 ASP B C 1
ATOM 3897 O O . ASP B 1 201 ? 57.575 -12.947 30.401 1.00 15.61 201 ASP B O 1
ATOM 3902 N N . LEU B 1 202 ? 57.957 -12.126 32.529 1.00 12.77 202 LEU B N 1
ATOM 3903 C CA . LEU B 1 202 ? 57.075 -10.966 32.315 1.00 11.84 202 LEU B CA 1
ATOM 3904 C C . LEU B 1 202 ? 57.652 -10.078 31.188 1.00 12.06 202 LEU B C 1
ATOM 3905 O O . LEU B 1 202 ? 56.900 -9.567 30.308 1.00 11.04 202 LEU B O 1
ATOM 3910 N N . THR B 1 203 ? 58.973 -9.843 31.204 1.00 11.88 203 THR B N 1
ATOM 3911 C CA . THR B 1 203 ? 59.558 -9.001 30.176 1.00 11.12 203 THR B CA 1
ATOM 3912 C C . THR B 1 203 ? 59.333 -9.564 28.740 1.00 11.33 203 THR B C 1
ATOM 3913 O O . THR B 1 203 ? 58.918 -8.842 27.847 1.00 12.33 203 THR B O 1
ATOM 3917 N N . LYS B 1 204 ? 59.560 -10.861 28.582 1.00 12.20 204 LYS B N 1
ATOM 3918 C CA . LYS B 1 204 ? 59.302 -11.544 27.320 1.00 14.83 204 LYS B CA 1
ATOM 3919 C C . LYS B 1 204 ? 57.843 -11.414 26.960 1.00 13.68 204 LYS B C 1
ATOM 3920 O O . LYS B 1 204 ? 57.529 -11.156 25.768 1.00 13.62 204 LYS B O 1
ATOM 3926 N N . ARG B 1 205 ? 56.960 -11.623 27.875 1.00 12.93 205 ARG B N 1
ATOM 3927 C CA . ARG B 1 205 ? 55.495 -11.555 27.527 1.00 11.80 205 ARG B CA 1
ATOM 3928 C C . ARG B 1 205 ? 55.154 -10.121 27.089 1.00 13.44 205 ARG B C 1
ATOM 3929 O O . ARG B 1 205 ? 54.425 -9.966 26.063 1.00 14.37 205 ARG B O 1
ATOM 3937 N N . ILE B 1 206 ? 55.657 -9.111 27.799 1.00 11.80 206 ILE B N 1
ATOM 3938 C CA . ILE B 1 206 ? 55.371 -7.763 27.385 1.00 12.18 206 ILE B CA 1
ATOM 3939 C C . ILE B 1 206 ? 55.947 -7.377 26.027 1.00 12.57 206 ILE B C 1
ATOM 3940 O O . ILE B 1 206 ? 55.290 -6.762 25.213 1.00 12.62 206 ILE B O 1
ATOM 3945 N N . GLN B 1 207 ? 57.157 -7.809 25.827 1.00 11.43 207 GLN B N 1
ATOM 3946 C CA . GLN B 1 207 ? 57.806 -7.548 24.553 1.00 11.90 207 GLN B CA 1
ATOM 3947 C C . GLN B 1 207 ? 57.122 -8.218 23.376 1.00 14.22 207 GLN B C 1
ATOM 3948 O O . GLN B 1 207 ? 57.224 -7.703 22.255 1.00 16.39 207 GLN B O 1
ATOM 3954 N N . ASN B 1 208 ? 56.444 -9.352 23.603 1.00 13.45 208 ASN B N 1
ATOM 3955 C CA . ASN B 1 208 ? 55.841 -10.138 22.491 1.00 14.97 208 ASN B CA 1
ATOM 3956 C C . ASN B 1 208 ? 54.333 -10.111 22.502 1.00 14.12 208 ASN B C 1
ATOM 3957 O O . ASN B 1 208 ? 53.735 -10.873 21.761 1.00 13.20 208 ASN B O 1
ATOM 3962 N N . ALA B 1 209 ? 53.742 -9.249 23.362 1.00 13.69 209 ALA B N 1
ATOM 3963 C CA . ALA B 1 209 ? 52.275 -9.208 23.486 1.00 13.50 209 ALA B CA 1
ATOM 3964 C C . ALA B 1 209 ? 51.522 -8.945 22.213 1.00 13.34 209 ALA B C 1
ATOM 3965 O O . ALA B 1 209 ? 50.427 -9.452 22.034 1.00 14.14 209 ALA B O 1
ATOM 3967 N N . GLY B 1 210 ? 52.084 -8.096 21.359 1.00 12.22 210 GLY B N 1
ATOM 3968 C CA . GLY B 1 210 ? 51.478 -7.727 20.016 1.00 14.72 210 GLY B CA 1
ATOM 3969 C C . GLY B 1 210 ? 51.406 -9.024 19.192 1.00 13.56 210 GLY B C 1
ATOM 3970 O O . GLY B 1 210 ? 50.342 -9.350 18.651 1.00 13.73 210 GLY B O 1
ATOM 3971 N N . THR B 1 211 ? 52.503 -9.803 19.175 1.00 15.02 211 THR B N 1
ATOM 3972 C CA . THR B 1 211 ? 52.468 -11.107 18.480 1.00 17.03 211 THR B CA 1
ATOM 3973 C C . THR B 1 211 ? 51.495 -12.078 19.072 1.00 16.15 211 THR B C 1
ATOM 3974 O O . THR B 1 211 ? 50.792 -12.829 18.388 1.00 16.35 211 THR B O 1
ATOM 3978 N N . GLU B 1 212 ? 51.343 -12.046 20.407 1.00 15.29 212 GLU B N 1
ATOM 3979 C CA . GLU B 1 212 ? 50.397 -12.880 21.110 1.00 15.10 212 GLU B CA 1
ATOM 3980 C C . GLU B 1 212 ? 48.970 -12.675 20.550 1.00 15.01 212 GLU B C 1
ATOM 3981 O O . GLU B 1 212 ? 48.218 -13.656 20.373 1.00 16.10 212 GLU B O 1
ATOM 3987 N N . VAL B 1 213 ? 48.602 -11.401 20.351 1.00 15.14 213 VAL B N 1
ATOM 3988 C CA . VAL B 1 213 ? 47.290 -11.129 19.801 1.00 13.90 213 VAL B CA 1
ATOM 3989 C C . VAL B 1 213 ? 47.166 -11.585 18.359 1.00 15.47 213 VAL B C 1
ATOM 3990 O O . VAL B 1 213 ? 46.141 -12.178 17.981 1.00 16.69 213 VAL B O 1
ATOM 3994 N N . VAL B 1 214 ? 48.151 -11.185 17.571 1.00 14.83 214 VAL B N 1
ATOM 3995 C CA . VAL B 1 214 ? 48.140 -11.605 16.125 1.00 17.15 214 VAL B CA 1
ATOM 3996 C C . VAL B 1 214 ? 47.909 -13.129 16.084 1.00 18.08 214 VAL B C 1
ATOM 3997 O O . VAL B 1 214 ? 47.045 -13.636 15.326 1.00 19.81 214 VAL B O 1
ATOM 4001 N N . GLU B 1 215 ? 48.662 -13.884 16.890 1.00 18.13 215 GLU B N 1
ATOM 4002 C CA . GLU B 1 215 ? 48.514 -15.343 16.861 1.00 20.48 215 GLU B CA 1
ATOM 4003 C C . GLU B 1 215 ? 47.153 -15.829 17.257 1.00 21.99 215 GLU B C 1
ATOM 4004 O O . GLU B 1 215 ? 46.572 -16.714 16.604 1.00 22.03 215 GLU B O 1
ATOM 4010 N N . ALA B 1 216 ? 46.575 -15.261 18.312 1.00 19.96 216 ALA B N 1
ATOM 4011 C CA . ALA B 1 216 ? 45.297 -15.686 18.732 1.00 19.61 216 ALA B CA 1
ATOM 4012 C C . ALA B 1 216 ? 44.199 -15.281 17.754 1.00 17.94 216 ALA B C 1
ATOM 4013 O O . ALA B 1 216 ? 43.167 -15.920 17.748 1.00 20.19 216 ALA B O 1
ATOM 4015 N N . LYS B 1 217 ? 44.371 -14.169 17.029 1.00 17.61 217 LYS B N 1
ATOM 4016 C CA . LYS B 1 217 ? 43.418 -13.728 15.996 1.00 18.63 217 LYS B CA 1
ATOM 4017 C C . LYS B 1 217 ? 43.382 -14.565 14.703 1.00 22.39 217 LYS B C 1
ATOM 4018 O O . LYS B 1 217 ? 42.498 -14.309 13.885 1.00 23.74 217 LYS B O 1
ATOM 4024 N N . ALA B 1 218 ? 44.296 -15.502 14.568 1.00 24.23 218 ALA B N 1
ATOM 4025 C CA . ALA B 1 218 ? 44.351 -16.459 13.429 1.00 28.11 218 ALA B CA 1
ATOM 4026 C C . ALA B 1 218 ? 44.070 -15.807 12.047 1.00 29.57 218 ALA B C 1
ATOM 4027 O O . ALA B 1 218 ? 43.088 -16.203 11.364 1.00 32.20 218 ALA B O 1
ATOM 4029 N N . GLY B 1 219 ? 44.812 -14.757 11.667 1.00 29.70 219 GLY B N 1
ATOM 4030 C CA . GLY B 1 219 ? 44.572 -14.111 10.354 1.00 30.11 219 GLY B CA 1
ATOM 4031 C C . GLY B 1 219 ? 43.734 -12.839 10.410 1.00 30.27 219 GLY B C 1
ATOM 4032 O O . GLY B 1 219 ? 43.766 -12.016 9.475 1.00 31.32 219 GLY B O 1
ATOM 4033 N N . GLY B 1 220 ? 43.022 -12.632 11.522 1.00 29.16 220 GLY B N 1
ATOM 4034 C CA . GLY B 1 220 ? 42.070 -11.537 11.614 1.00 28.16 220 GLY B CA 1
ATOM 4035 C C . GLY B 1 220 ? 42.692 -10.283 12.171 1.00 30.31 220 GLY B C 1
ATOM 4036 O O . GLY B 1 220 ? 41.967 -9.312 12.506 1.00 32.82 220 GLY B O 1
ATOM 4037 N N . GLY B 1 221 ? 44.011 -10.266 12.310 1.00 27.80 221 GLY B N 1
ATOM 4038 C CA . GLY B 1 221 ? 44.672 -8.991 12.447 1.00 27.25 221 GLY B CA 1
ATOM 4039 C C . GLY B 1 221 ? 45.347 -8.839 13.781 1.00 26.52 221 GLY B C 1
ATOM 4040 O O . GLY B 1 221 ? 45.778 -9.801 14.350 1.00 22.54 221 GLY B O 1
ATOM 4041 N N . SER B 1 222 ? 45.488 -7.605 14.236 1.00 24.95 222 SER B N 1
ATOM 4042 C CA . SER B 1 222 ? 46.273 -7.376 15.478 1.00 24.26 222 SER B CA 1
ATOM 4043 C C . SER B 1 222 ? 45.409 -6.710 16.533 1.00 21.17 222 SER B C 1
ATOM 4044 O O . SER B 1 222 ? 44.206 -6.529 16.352 1.00 21.47 222 SER B O 1
ATOM 4047 N N . ALA B 1 223 ? 46.048 -6.250 17.607 1.00 17.71 223 ALA B N 1
ATOM 4048 C CA . ALA B 1 223 ? 45.316 -5.631 18.686 1.00 14.75 223 ALA B CA 1
ATOM 4049 C C . ALA B 1 223 ? 44.671 -4.351 18.183 1.00 15.31 223 ALA B C 1
ATOM 4050 O O . ALA B 1 223 ? 45.294 -3.491 17.444 1.00 17.34 223 ALA B O 1
ATOM 4052 N N . THR B 1 224 ? 43.372 -4.255 18.423 1.00 11.75 224 THR B N 1
ATOM 4053 C CA . THR B 1 224 ? 42.639 -3.098 18.028 1.00 11.99 224 THR B CA 1
ATOM 4054 C C . THR B 1 224 ? 41.890 -2.488 19.234 1.00 10.89 224 THR B C 1
ATOM 4055 O O . THR B 1 224 ? 41.916 -1.269 19.402 1.00 13.12 224 THR B O 1
ATOM 4059 N N . LEU B 1 225 ? 41.176 -3.311 20.016 1.00 11.91 225 LEU B N 1
ATOM 4060 C CA . LEU B 1 225 ? 40.293 -2.808 21.071 1.00 10.41 225 LEU B CA 1
ATOM 4061 C C . LEU B 1 225 ? 41.140 -2.313 22.247 1.00 11.32 225 LEU B C 1
ATOM 4062 O O . LEU B 1 225 ? 40.901 -1.213 22.808 1.00 11.23 225 LEU B O 1
ATOM 4067 N N . SER B 1 226 ? 42.175 -3.082 22.614 1.00 11.20 226 SER B N 1
ATOM 4068 C CA . SER B 1 226 ? 43.029 -2.651 23.749 1.00 11.33 226 SER B CA 1
ATOM 4069 C C . SER B 1 226 ? 43.908 -1.483 23.277 1.00 11.07 226 SER B C 1
ATOM 4070 O O . SER B 1 226 ? 44.229 -0.650 24.119 1.00 11.21 226 SER B O 1
ATOM 4073 N N . MET B 1 227 ? 44.280 -1.423 21.992 1.00 12.28 227 MET B N 1
ATOM 4074 C CA . MET B 1 227 ? 45.026 -0.276 21.492 1.00 11.37 227 MET B CA 1
ATOM 4075 C C . MET B 1 227 ? 44.084 0.969 21.526 1.00 10.58 227 MET B C 1
ATOM 4076 O O . MET B 1 227 ? 44.519 2.107 21.868 1.00 11.53 227 MET B O 1
ATOM 4081 N N . GLY B 1 228 ? 42.787 0.798 21.151 1.00 11.25 228 GLY B N 1
ATOM 4082 C CA . GLY B 1 228 ? 41.854 1.908 21.325 1.00 11.88 228 GLY B CA 1
ATOM 4083 C C . GLY B 1 228 ? 41.751 2.410 22.771 1.00 10.45 228 GLY B C 1
ATOM 4084 O O . GLY B 1 228 ? 41.775 3.604 23.014 1.00 12.10 228 GLY B O 1
ATOM 4085 N N . GLN B 1 229 ? 41.679 1.483 23.762 1.00 9.68 229 GLN B N 1
ATOM 4086 C CA . GLN B 1 229 ? 41.639 1.839 25.184 1.00 10.04 229 GLN B CA 1
ATOM 4087 C C . GLN B 1 229 ? 42.957 2.556 25.523 1.00 9.99 229 GLN B C 1
ATOM 4088 O O . GLN B 1 229 ? 42.912 3.571 26.263 1.00 11.23 229 GLN B O 1
ATOM 4094 N N . ALA B 1 230 ? 44.116 2.030 25.117 1.00 9.02 230 ALA B N 1
ATOM 4095 C CA . ALA B 1 230 ? 45.379 2.651 25.452 1.00 8.78 230 ALA B CA 1
ATOM 4096 C C . ALA B 1 230 ? 45.447 4.088 24.934 1.00 9.33 230 ALA B C 1
ATOM 4097 O O . ALA B 1 230 ? 45.910 5.015 25.641 1.00 10.07 230 ALA B O 1
ATOM 4099 N N . ALA B 1 231 ? 45.032 4.215 23.677 1.00 9.45 231 ALA B N 1
ATOM 4100 C CA . ALA B 1 231 ? 45.074 5.570 23.074 1.00 8.84 231 ALA B CA 1
ATOM 4101 C C . ALA B 1 231 ? 44.091 6.491 23.693 1.00 10.55 231 ALA B C 1
ATOM 4102 O O . ALA B 1 231 ? 44.355 7.733 23.759 1.00 11.37 231 ALA B O 1
ATOM 4104 N N . ALA B 1 232 ? 42.953 5.978 24.177 1.00 9.60 232 ALA B N 1
ATOM 4105 C CA . ALA B 1 232 ? 42.015 6.829 24.858 1.00 10.09 232 ALA B CA 1
ATOM 4106 C C . ALA B 1 232 ? 42.563 7.288 26.199 1.00 10.11 232 ALA B C 1
ATOM 4107 O O . ALA B 1 232 ? 42.422 8.472 26.533 1.00 12.48 232 ALA B O 1
ATOM 4109 N N . ARG B 1 233 ? 43.250 6.410 26.906 1.00 10.62 233 ARG B N 1
ATOM 4110 C CA . ARG B 1 233 ? 43.872 6.810 28.174 1.00 10.30 233 ARG B CA 1
ATOM 4111 C C . ARG B 1 233 ? 44.875 7.924 27.899 1.00 11.80 233 ARG B C 1
ATOM 4112 O O . ARG B 1 233 ? 44.908 8.944 28.567 1.00 11.25 233 ARG B O 1
ATOM 4120 N N . PHE B 1 234 ? 45.716 7.729 26.893 1.00 9.75 234 PHE B N 1
ATOM 4121 C CA . PHE B 1 234 ? 46.722 8.752 26.601 1.00 10.62 234 PHE B CA 1
ATOM 4122 C C . PHE B 1 234 ? 46.078 10.040 26.123 1.00 11.39 234 PHE B C 1
ATOM 4123 O O . PHE B 1 234 ? 46.410 11.134 26.610 1.00 12.91 234 PHE B O 1
ATOM 4131 N N . GLY B 1 235 ? 45.119 9.984 25.199 1.00 11.73 235 GLY B N 1
ATOM 4132 C CA . GLY B 1 235 ? 44.462 11.210 24.775 1.00 10.75 235 GLY B CA 1
ATOM 4133 C C . GLY B 1 235 ? 43.697 11.921 25.881 1.00 13.05 235 GLY B C 1
ATOM 4134 O O . GLY B 1 235 ? 43.745 13.176 25.953 1.00 13.29 235 GLY B O 1
ATOM 4135 N N . LEU B 1 236 ? 43.029 11.208 26.762 1.00 13.27 236 LEU B N 1
ATOM 4136 C CA . LEU B 1 236 ? 42.339 11.846 27.890 1.00 12.94 236 LEU B CA 1
ATOM 4137 C C . LEU B 1 236 ? 43.337 12.507 28.878 1.00 13.38 236 LEU B C 1
ATOM 4138 O O . LEU B 1 236 ? 42.984 13.538 29.458 1.00 14.56 236 LEU B O 1
ATOM 4143 N N . SER B 1 237 ? 44.499 11.892 29.079 1.00 12.55 237 SER B N 1
ATOM 4144 C CA . SER B 1 237 ? 45.532 12.480 29.928 1.00 14.03 237 SER B CA 1
ATOM 4145 C C . SER B 1 237 ? 45.968 13.774 29.278 1.00 15.50 237 SER B C 1
ATOM 4146 O O . SER B 1 237 ? 46.134 14.774 29.941 1.00 14.21 237 SER B O 1
ATOM 4149 N N . LEU B 1 238 ? 46.251 13.810 27.975 1.00 12.94 238 LEU B N 1
ATOM 4150 C CA . LEU B 1 238 ? 46.690 15.049 27.232 1.00 14.69 238 LEU B CA 1
ATOM 4151 C C . LEU B 1 238 ? 45.579 16.110 27.429 1.00 15.74 238 LEU B C 1
ATOM 4152 O O . LEU B 1 238 ? 45.901 17.232 27.735 1.00 14.74 238 LEU B O 1
ATOM 4157 N N . VAL B 1 239 ? 44.294 15.768 27.266 1.00 13.64 239 VAL B N 1
ATOM 4158 C CA . VAL B 1 239 ? 43.236 16.763 27.386 1.00 13.26 239 VAL B CA 1
ATOM 4159 C C . VAL B 1 239 ? 43.237 17.288 28.818 1.00 16.18 239 VAL B C 1
ATOM 4160 O O . VAL B 1 239 ? 43.116 18.528 29.027 1.00 17.34 239 VAL B O 1
ATOM 4164 N N . ARG B 1 240 ? 43.306 16.434 29.803 1.00 15.87 240 ARG B N 1
ATOM 4165 C CA . ARG B 1 240 ? 43.328 16.869 31.230 1.00 15.43 240 ARG B CA 1
ATOM 4166 C C . ARG B 1 240 ? 44.462 17.889 31.456 1.00 17.03 240 ARG B C 1
ATOM 4167 O O . ARG B 1 240 ? 44.248 19.003 32.059 1.00 17.13 240 ARG B O 1
ATOM 4175 N N . ALA B 1 241 ? 45.666 17.553 30.986 1.00 15.60 241 ALA B N 1
ATOM 4176 C CA . ALA B 1 241 ? 46.801 18.445 31.126 1.00 16.33 241 ALA B CA 1
ATOM 4177 C C . ALA B 1 241 ? 46.588 19.709 30.341 1.00 16.83 241 ALA B C 1
ATOM 4178 O O . ALA B 1 241 ? 46.962 20.780 30.843 1.00 16.77 241 ALA B O 1
ATOM 4180 N N . LEU B 1 242 ? 46.083 19.671 29.096 1.00 15.32 242 LEU B N 1
ATOM 4181 C CA . LEU B 1 242 ? 45.887 20.870 28.356 1.00 16.70 242 LEU B CA 1
ATOM 4182 C C . LEU B 1 242 ? 44.916 21.785 29.052 1.00 19.14 242 LEU B C 1
ATOM 4183 O O . LEU B 1 242 ? 45.086 23.006 28.976 1.00 19.99 242 LEU B O 1
ATOM 4188 N N . GLN B 1 243 ? 43.943 21.207 29.723 1.00 18.10 243 GLN B N 1
ATOM 4189 C CA . GLN B 1 243 ? 42.957 22.003 30.493 1.00 21.12 243 GLN B CA 1
ATOM 4190 C C . GLN B 1 243 ? 43.459 22.524 31.836 1.00 21.80 243 GLN B C 1
ATOM 4191 O O . GLN B 1 243 ? 42.698 23.174 32.545 1.00 25.61 243 GLN B O 1
ATOM 4197 N N . GLY B 1 244 ? 44.677 22.171 32.224 1.00 22.27 244 GLY B N 1
ATOM 4198 C CA . GLY B 1 244 ? 45.325 22.702 33.403 1.00 22.74 244 GLY B CA 1
ATOM 4199 C C . GLY B 1 244 ? 45.357 21.838 34.638 1.00 21.48 244 GLY B C 1
ATOM 4200 O O . GLY B 1 244 ? 45.902 22.275 35.662 1.00 23.84 244 GLY B O 1
ATOM 4201 N N . GLU B 1 245 ? 44.932 20.565 34.539 1.00 20.47 245 GLU B N 1
ATOM 4202 C CA A GLU B 1 245 ? 45.024 19.671 35.662 0.50 21.09 245 GLU B CA 1
ATOM 4203 C CA B GLU B 1 245 ? 45.038 19.624 35.659 0.50 21.31 245 GLU B CA 1
ATOM 4204 C C . GLU B 1 245 ? 46.497 19.389 35.985 1.00 21.56 245 GLU B C 1
ATOM 4205 O O . GLU B 1 245 ? 47.351 19.310 35.079 1.00 19.57 245 GLU B O 1
ATOM 4216 N N . GLN B 1 246 ? 46.788 19.267 37.265 1.00 21.60 246 GLN B N 1
ATOM 4217 C CA . GLN B 1 246 ? 48.133 19.024 37.784 1.00 22.65 246 GLN B CA 1
ATOM 4218 C C . GLN B 1 246 ? 48.438 17.559 38.065 1.00 21.60 246 GLN B C 1
ATOM 4219 O O . GLN B 1 246 ? 47.520 16.755 38.279 1.00 22.11 246 GLN B O 1
ATOM 4225 N N . GLY B 1 247 ? 49.728 17.203 37.977 1.00 22.18 247 GLY B N 1
ATOM 4226 C CA . GLY B 1 247 ? 50.178 15.883 38.331 1.00 20.18 247 GLY B CA 1
ATOM 4227 C C . GLY B 1 247 ? 49.864 14.784 37.304 1.00 19.30 247 GLY B C 1
ATOM 4228 O O . GLY B 1 247 ? 49.910 13.641 37.665 1.00 19.73 247 GLY B O 1
ATOM 4229 N N . VAL B 1 248 ? 49.573 15.145 36.047 1.00 17.37 248 VAL B N 1
ATOM 4230 C CA . VAL B 1 248 ? 49.181 14.140 34.990 1.00 16.78 248 VAL B CA 1
ATOM 4231 C C . VAL B 1 248 ? 50.494 13.609 34.429 1.00 15.43 248 VAL B C 1
ATOM 4232 O O . VAL B 1 248 ? 51.256 14.352 33.811 1.00 15.14 248 VAL B O 1
ATOM 4236 N N . VAL B 1 249 ? 50.775 12.355 34.680 1.00 15.39 249 VAL B N 1
ATOM 4237 C CA . VAL B 1 249 ? 52.054 11.745 34.201 1.00 15.05 249 VAL B CA 1
ATOM 4238 C C . VAL B 1 249 ? 51.708 10.568 33.315 1.00 15.44 249 VAL B C 1
ATOM 4239 O O . VAL B 1 249 ? 50.893 9.724 33.643 1.00 16.49 249 VAL B O 1
ATOM 4243 N N . GLU B 1 250 ? 52.395 10.521 32.197 1.00 13.42 250 GLU B N 1
ATOM 4244 C CA . GLU B 1 250 ? 52.278 9.381 31.294 1.00 13.41 250 GLU B CA 1
ATOM 4245 C C . GLU B 1 250 ? 53.654 9.117 30.709 1.00 11.80 250 GLU B C 1
ATOM 4246 O O . GLU B 1 250 ? 54.338 10.068 30.292 1.00 14.03 250 GLU B O 1
ATOM 4252 N N . CYS B 1 251 ? 53.946 7.860 30.422 1.00 11.28 251 CYS B N 1
ATOM 4253 C CA . CYS B 1 251 ? 55.140 7.500 29.640 1.00 13.25 251 CYS B CA 1
ATOM 4254 C C . CYS B 1 251 ? 54.761 7.647 28.179 1.00 11.35 251 CYS B C 1
ATOM 4255 O O . CYS B 1 251 ? 53.687 7.249 27.792 1.00 12.95 251 CYS B O 1
ATOM 4258 N N . ALA B 1 252 ? 55.663 8.209 27.354 1.00 11.90 252 ALA B N 1
ATOM 4259 C CA . ALA B 1 252 ? 55.467 8.254 25.885 1.00 10.50 252 ALA B CA 1
ATOM 4260 C C . ALA B 1 252 ? 56.834 8.456 25.230 1.00 10.42 252 ALA B C 1
ATOM 4261 O O . ALA B 1 252 ? 57.783 8.940 25.917 1.00 11.05 252 ALA B O 1
ATOM 4263 N N . TYR B 1 253 ? 56.873 8.123 23.940 1.00 10.59 253 TYR B N 1
ATOM 4264 C CA . TYR B 1 253 ? 58.119 8.168 23.189 1.00 11.32 253 TYR B CA 1
ATOM 4265 C C . TYR B 1 253 ? 58.267 9.558 22.618 1.00 12.23 253 TYR B C 1
ATOM 4266 O O . TYR B 1 253 ? 57.455 9.997 21.790 1.00 12.28 253 TYR B O 1
ATOM 4275 N N . VAL B 1 254 ? 59.326 10.245 23.032 1.00 11.94 254 VAL B N 1
ATOM 4276 C CA . VAL B 1 254 ? 59.436 11.653 22.667 1.00 12.66 254 VAL B CA 1
ATOM 4277 C C . VAL B 1 254 ? 60.896 12.004 22.414 1.00 11.87 254 VAL B C 1
ATOM 4278 O O . VAL B 1 254 ? 61.815 11.259 22.784 1.00 12.87 254 VAL B O 1
ATOM 4282 N N . GLU B 1 255 ? 61.095 13.128 21.734 1.00 12.02 255 GLU B N 1
ATOM 4283 C CA . GLU B 1 255 ? 62.475 13.628 21.518 1.00 12.83 255 GLU B CA 1
ATOM 4284 C C . GLU B 1 255 ? 62.931 14.311 22.818 1.00 13.80 255 GLU B C 1
ATOM 4285 O O . GLU B 1 255 ? 62.341 15.295 23.218 1.00 17.87 255 GLU B O 1
ATOM 4291 N N . GLY B 1 256 ? 63.921 13.748 23.491 1.00 14.34 256 GLY B N 1
ATOM 4292 C CA . GLY B 1 256 ? 64.349 14.303 24.766 1.00 15.01 256 GLY B CA 1
ATOM 4293 C C . GLY B 1 256 ? 65.823 14.642 24.748 1.00 15.72 256 GLY B C 1
ATOM 4294 O O . GLY B 1 256 ? 66.336 15.155 23.731 1.00 19.06 256 GLY B O 1
ATOM 4295 N N . ASP B 1 257 ? 66.478 14.331 25.843 1.00 14.92 257 ASP B N 1
ATOM 4296 C CA . ASP B 1 257 ? 67.914 14.708 25.990 1.00 15.48 257 ASP B CA 1
ATOM 4297 C C . ASP B 1 257 ? 68.893 13.890 25.163 1.00 14.96 257 ASP B C 1
ATOM 4298 O O . ASP B 1 257 ? 70.100 14.172 25.125 1.00 14.43 257 ASP B O 1
ATOM 4303 N N . GLY B 1 258 ? 68.416 12.792 24.558 1.00 14.97 258 GLY B N 1
ATOM 4304 C CA . GLY B 1 258 ? 69.258 11.976 23.720 1.00 13.20 258 GLY B CA 1
ATOM 4305 C C . GLY B 1 258 ? 70.275 11.126 24.441 1.00 15.36 258 GLY B C 1
ATOM 4306 O O . GLY B 1 258 ? 71.139 10.559 23.762 1.00 17.53 258 GLY B O 1
ATOM 4307 N N . GLN B 1 259 ? 70.204 11.021 25.778 1.00 14.58 259 GLN B N 1
ATOM 4308 C CA . GLN B 1 259 ? 71.156 10.154 26.545 1.00 16.62 259 GLN B CA 1
ATOM 4309 C C . GLN B 1 259 ? 71.252 8.733 25.987 1.00 18.58 259 GLN B C 1
ATOM 4310 O O . GLN B 1 259 ? 72.346 8.141 25.888 1.00 18.62 259 GLN B O 1
ATOM 4316 N N . TYR B 1 260 ? 70.112 8.214 25.534 1.00 15.25 260 TYR B N 1
ATOM 4317 C CA . TYR B 1 260 ? 70.069 6.818 25.038 1.00 15.33 260 TYR B CA 1
ATOM 4318 C C . TYR B 1 260 ? 69.855 6.784 23.522 1.00 14.68 260 TYR B C 1
ATOM 4319 O O . TYR B 1 260 ? 70.526 6.066 22.811 1.00 15.87 260 TYR B O 1
ATOM 4328 N N . ALA B 1 261 ? 68.835 7.532 23.062 1.00 14.76 261 ALA B N 1
ATOM 4329 C CA . ALA B 1 261 ? 68.509 7.659 21.612 1.00 14.90 261 ALA B CA 1
ATOM 4330 C C . ALA B 1 261 ? 67.811 8.971 21.419 1.00 13.78 261 ALA B C 1
ATOM 4331 O O . ALA B 1 261 ? 67.311 9.565 22.389 1.00 14.01 261 ALA B O 1
ATOM 4333 N N . ARG B 1 262 ? 67.717 9.400 20.165 1.00 12.84 262 ARG B N 1
ATOM 4334 C CA . ARG B 1 262 ? 67.168 10.741 19.916 1.00 14.21 262 ARG B CA 1
ATOM 4335 C C . ARG B 1 262 ? 65.702 10.795 20.477 1.00 12.05 262 ARG B C 1
ATOM 4336 O O . ARG B 1 262 ? 65.308 11.799 21.088 1.00 13.35 262 ARG B O 1
ATOM 4344 N N . PHE B 1 263 ? 64.942 9.741 20.193 1.00 13.09 263 PHE B N 1
ATOM 4345 C CA . PHE B 1 263 ? 63.599 9.570 20.683 1.00 11.24 263 PHE B CA 1
ATOM 4346 C C . PHE B 1 263 ? 63.711 8.453 21.673 1.00 11.98 263 PHE B C 1
ATOM 4347 O O . PHE B 1 263 ? 64.437 7.460 21.421 1.00 12.50 263 PHE B O 1
ATOM 4355 N N . PHE B 1 264 ? 62.926 8.554 22.749 1.00 12.43 264 PHE B N 1
ATOM 4356 C CA . PHE B 1 264 ? 63.002 7.546 23.846 1.00 10.72 264 PHE B CA 1
ATOM 4357 C C . PHE B 1 264 ? 61.756 7.775 24.740 1.00 11.66 264 PHE B C 1
ATOM 4358 O O . PHE B 1 264 ? 61.358 8.928 24.988 1.00 11.42 264 PHE B O 1
ATOM 4366 N N . SER B 1 265 ? 61.159 6.646 25.155 1.00 11.61 265 SER B N 1
ATOM 4367 C CA . SER B 1 265 ? 59.981 6.765 25.993 1.00 11.64 265 SER B CA 1
ATOM 4368 C C . SER B 1 265 ? 60.400 6.771 27.439 1.00 11.12 265 SER B C 1
ATOM 4369 O O . SER B 1 265 ? 61.213 5.948 27.867 1.00 10.51 265 SER B O 1
ATOM 4372 N N . GLN B 1 266 ? 59.883 7.791 28.148 1.00 12.93 266 GLN B N 1
ATOM 4373 C CA . GLN B 1 266 ? 60.184 7.981 29.561 1.00 12.92 266 GLN B CA 1
ATOM 4374 C C . GLN B 1 266 ? 58.975 8.623 30.185 1.00 12.56 266 GLN B C 1
ATOM 4375 O O . GLN B 1 266 ? 58.093 9.108 29.514 1.00 12.53 266 GLN B O 1
ATOM 4381 N N . PRO B 1 267 ? 58.890 8.547 31.542 1.00 12.46 267 PRO B N 1
ATOM 4382 C CA . PRO B 1 267 ? 57.786 9.303 32.211 1.00 13.39 267 PRO B CA 1
ATOM 4383 C C . PRO B 1 267 ? 57.797 10.787 31.955 1.00 13.35 267 PRO B C 1
ATOM 4384 O O . PRO B 1 267 ? 58.873 11.396 31.945 1.00 14.94 267 PRO B O 1
ATOM 4388 N N . LEU B 1 268 ? 56.606 11.295 31.674 1.00 12.43 268 LEU B N 1
ATOM 4389 C CA . LEU B 1 268 ? 56.466 12.754 31.332 1.00 12.91 268 LEU B CA 1
ATOM 4390 C C . LEU B 1 268 ? 55.390 13.318 32.217 1.00 14.04 268 LEU B C 1
ATOM 4391 O O . LEU B 1 268 ? 54.257 12.816 32.293 1.00 13.76 268 LEU B O 1
ATOM 4396 N N . LEU B 1 269 ? 55.734 14.470 32.827 1.00 13.27 269 LEU B N 1
ATOM 4397 C CA . LEU B 1 269 ? 54.672 15.302 33.449 1.00 15.43 269 LEU B CA 1
ATOM 4398 C C . LEU B 1 269 ? 54.121 16.138 32.296 1.00 14.33 269 LEU B C 1
ATOM 4399 O O . LEU B 1 269 ? 54.892 16.789 31.574 1.00 14.66 269 LEU B O 1
ATOM 4404 N N . LEU B 1 270 ? 52.798 16.108 32.118 1.00 14.44 270 LEU B N 1
ATOM 4405 C CA . LEU B 1 270 ? 52.130 16.797 31.026 1.00 14.86 270 LEU B CA 1
ATOM 4406 C C . LEU B 1 270 ? 51.605 18.119 31.600 1.00 15.70 270 LEU B C 1
ATOM 4407 O O . LEU B 1 270 ? 51.363 18.259 32.787 1.00 17.58 270 LEU B O 1
ATOM 4412 N N . GLY B 1 271 ? 51.417 19.075 30.721 1.00 15.16 271 GLY B N 1
ATOM 4413 C CA . GLY B 1 271 ? 50.876 20.377 31.118 1.00 16.28 271 GLY B CA 1
ATOM 4414 C C . GLY B 1 271 ? 50.245 21.087 29.960 1.00 17.47 271 GLY B C 1
ATOM 4415 O O . GLY B 1 271 ? 49.852 20.502 28.942 1.00 17.81 271 GLY B O 1
ATOM 4416 N N . LYS B 1 272 ? 50.112 22.403 30.113 1.00 17.40 272 LYS B N 1
ATOM 4417 C CA . LYS B 1 272 ? 49.341 23.191 29.181 1.00 18.68 272 LYS B CA 1
ATOM 4418 C C . LYS B 1 272 ? 49.941 23.280 27.761 1.00 17.60 272 LYS B C 1
ATOM 4419 O O . LYS B 1 272 ? 49.262 23.660 26.779 1.00 17.64 272 LYS B O 1
ATOM 4425 N N . ASN B 1 273 ? 51.234 22.994 27.664 1.00 18.33 273 ASN B N 1
ATOM 4426 C CA . ASN B 1 273 ? 51.943 23.076 26.399 1.00 18.66 273 ASN B CA 1
ATOM 4427 C C . ASN B 1 273 ? 52.569 21.797 25.955 1.00 18.95 273 ASN B C 1
ATOM 4428 O O . ASN B 1 273 ? 53.521 21.790 25.145 1.00 20.36 273 ASN B O 1
ATOM 4433 N N . GLY B 1 274 ? 51.898 20.714 26.366 1.00 16.20 274 GLY B N 1
ATOM 4434 C CA . GLY B 1 274 ? 52.395 19.358 26.041 1.00 16.77 274 GLY B CA 1
ATOM 4435 C C . GLY B 1 274 ? 53.279 18.877 27.189 1.00 16.59 274 GLY B C 1
ATOM 4436 O O . GLY B 1 274 ? 52.893 18.941 28.352 1.00 18.95 274 GLY B O 1
ATOM 4437 N N . VAL B 1 275 ? 54.471 18.371 26.895 1.00 15.71 275 VAL B N 1
ATOM 4438 C CA . VAL B 1 275 ? 55.370 17.965 27.946 1.00 16.24 275 VAL B CA 1
ATOM 4439 C C . VAL B 1 275 ? 55.675 19.224 28.808 1.00 16.90 275 VAL B C 1
ATOM 4440 O O . VAL B 1 275 ? 56.074 20.268 28.243 1.00 19.40 275 VAL B O 1
ATOM 4444 N N . GLU B 1 276 ? 55.509 19.047 30.090 1.00 16.49 276 GLU B N 1
ATOM 4445 C CA . GLU B 1 276 ? 55.849 20.031 31.085 1.00 16.49 276 GLU B CA 1
ATOM 4446 C C . GLU B 1 276 ? 57.243 19.697 31.554 1.00 16.54 276 GLU B C 1
ATOM 4447 O O . GLU B 1 276 ? 58.108 20.610 31.678 1.00 18.49 276 GLU B O 1
ATOM 4453 N N . GLU B 1 277 ? 57.488 18.423 31.881 1.00 15.89 277 GLU B N 1
ATOM 4454 C CA A GLU B 1 277 ? 58.813 17.992 32.310 0.50 17.41 277 GLU B CA 1
ATOM 4455 C CA B GLU B 1 277 ? 58.799 17.997 32.355 0.50 18.19 277 GLU B CA 1
ATOM 4456 C C . GLU B 1 277 ? 59.061 16.561 31.877 1.00 16.84 277 GLU B C 1
ATOM 4457 O O . GLU B 1 277 ? 58.176 15.699 32.002 1.00 18.04 277 GLU B O 1
ATOM 4468 N N A ARG B 1 278 ? 60.244 16.302 31.337 0.50 16.99 278 ARG B N 1
ATOM 4469 N N B ARG B 1 278 ? 60.233 16.305 31.325 0.50 17.09 278 ARG B N 1
ATOM 4470 C CA A ARG B 1 278 ? 60.710 14.942 31.082 0.50 17.33 278 ARG B CA 1
ATOM 4471 C CA B ARG B 1 278 ? 60.652 14.938 31.098 0.50 17.32 278 ARG B CA 1
ATOM 4472 C C A ARG B 1 278 ? 61.301 14.393 32.370 0.50 18.10 278 ARG B C 1
ATOM 4473 C C B ARG B 1 278 ? 61.242 14.438 32.403 0.50 18.09 278 ARG B C 1
ATOM 4474 O O A ARG B 1 278 ? 62.333 14.890 32.836 0.50 20.06 278 ARG B O 1
ATOM 4475 O O B ARG B 1 278 ? 62.194 15.022 32.925 0.50 20.02 278 ARG B O 1
ATOM 4490 N N . LYS B 1 279 ? 60.671 13.370 32.942 1.00 17.12 279 LYS B N 1
ATOM 4491 C CA . LYS B 1 279 ? 61.141 12.854 34.210 1.00 18.84 279 LYS B CA 1
ATOM 4492 C C . LYS B 1 279 ? 62.210 11.792 34.048 1.00 18.12 279 LYS B C 1
ATOM 4493 O O . LYS B 1 279 ? 62.247 11.054 33.080 1.00 17.15 279 LYS B O 1
ATOM 4499 N N . SER B 1 280 ? 63.105 11.718 35.037 1.00 17.73 280 SER B N 1
ATOM 4500 C CA . SER B 1 280 ? 64.124 10.665 35.041 1.00 18.48 280 SER B CA 1
ATOM 4501 C C . SER B 1 280 ? 63.495 9.295 35.009 1.00 16.99 280 SER B C 1
ATOM 4502 O O . SER B 1 280 ? 62.426 9.029 35.616 1.00 18.15 280 SER B O 1
ATOM 4505 N N . ILE B 1 281 ? 64.205 8.421 34.311 1.00 17.90 281 ILE B N 1
ATOM 4506 C CA . ILE B 1 281 ? 63.848 6.997 34.341 1.00 16.34 281 ILE B CA 1
ATOM 4507 C C . ILE B 1 281 ? 64.111 6.355 35.702 1.00 18.28 281 ILE B C 1
ATOM 4508 O O . ILE B 1 281 ? 63.525 5.322 35.955 1.00 18.69 281 ILE B O 1
ATOM 4513 N N . GLY B 1 282 ? 64.875 7.025 36.588 1.00 17.99 282 GLY B N 1
ATOM 4514 C CA . GLY B 1 282 ? 65.090 6.542 37.928 1.00 19.17 282 GLY B CA 1
ATOM 4515 C C . GLY B 1 282 ? 66.152 5.457 37.966 1.00 18.64 282 GLY B C 1
ATOM 4516 O O . GLY B 1 282 ? 67.008 5.369 37.109 1.00 20.02 282 GLY B O 1
ATOM 4517 N N . THR B 1 283 ? 66.148 4.702 39.065 1.00 18.10 283 THR B N 1
ATOM 4518 C CA . THR B 1 283 ? 67.179 3.650 39.294 1.00 18.74 283 THR B CA 1
ATOM 4519 C C . THR B 1 283 ? 66.691 2.394 38.627 1.00 16.96 283 THR B C 1
ATOM 4520 O O . THR B 1 283 ? 65.564 1.959 38.823 1.00 16.27 283 THR B O 1
ATOM 4524 N N . LEU B 1 284 ? 67.558 1.831 37.808 1.00 15.24 284 LEU B N 1
ATOM 4525 C CA . LEU B 1 284 ? 67.278 0.538 37.121 1.00 16.36 284 LEU B CA 1
ATOM 4526 C C . LEU B 1 284 ? 67.988 -0.631 37.789 1.00 14.83 284 LEU B C 1
ATOM 4527 O O . LEU B 1 284 ? 69.190 -0.497 38.200 1.00 15.78 284 LEU B O 1
ATOM 4532 N N . SER B 1 285 ? 67.321 -1.773 37.823 1.00 12.94 285 SER B N 1
ATOM 4533 C CA . SER B 1 285 ? 67.977 -3.012 38.304 1.00 13.43 285 SER B CA 1
ATOM 4534 C C . SER B 1 285 ? 69.070 -3.419 37.312 1.00 13.67 285 SER B C 1
ATOM 4535 O O . SER B 1 285 ? 69.150 -2.943 36.133 1.00 13.34 285 SER B O 1
ATOM 4538 N N . ALA B 1 286 ? 69.938 -4.357 37.680 1.00 13.20 286 ALA B N 1
ATOM 4539 C CA . ALA B 1 286 ? 70.962 -4.851 36.687 1.00 14.81 286 ALA B CA 1
ATOM 4540 C C . ALA B 1 286 ? 70.308 -5.439 35.473 1.00 13.17 286 ALA B C 1
ATOM 4541 O O . ALA B 1 286 ? 70.817 -5.223 34.394 1.00 13.89 286 ALA B O 1
ATOM 4543 N N . PHE B 1 287 ? 69.195 -6.153 35.637 1.00 13.55 287 PHE B N 1
ATOM 4544 C CA . PHE B 1 287 ? 68.549 -6.767 34.475 1.00 13.71 287 PHE B CA 1
ATOM 4545 C C . PHE B 1 287 ? 68.092 -5.610 33.573 1.00 15.21 287 PHE B C 1
ATOM 4546 O O . PHE B 1 287 ? 68.230 -5.677 32.327 1.00 13.83 287 PHE B O 1
ATOM 4554 N N . GLU B 1 288 ? 67.467 -4.594 34.161 1.00 12.97 288 GLU B N 1
ATOM 4555 C CA . GLU B 1 288 ? 66.966 -3.473 33.337 1.00 13.60 288 GLU B CA 1
ATOM 4556 C C . GLU B 1 288 ? 68.090 -2.716 32.640 1.00 14.32 288 GLU B C 1
ATOM 4557 O O . GLU B 1 288 ? 67.929 -2.278 31.503 1.00 15.41 288 GLU B O 1
ATOM 4563 N N . GLN B 1 289 ? 69.184 -2.476 33.362 1.00 14.20 289 GLN B N 1
ATOM 4564 C CA . GLN B 1 289 ? 70.345 -1.821 32.726 1.00 14.75 289 GLN B CA 1
ATOM 4565 C C . GLN B 1 289 ? 70.880 -2.594 31.526 1.00 13.65 289 GLN B C 1
ATOM 4566 O O . GLN B 1 289 ? 71.178 -1.984 30.468 1.00 14.09 289 GLN B O 1
ATOM 4572 N N A ASN B 1 290 ? 70.953 -3.911 31.638 0.50 14.11 290 ASN B N 1
ATOM 4573 N N B ASN B 1 290 ? 70.953 -3.914 31.671 0.50 14.24 290 ASN B N 1
ATOM 4574 C CA A ASN B 1 290 ? 71.451 -4.716 30.527 0.50 14.66 290 ASN B CA 1
ATOM 4575 C CA B ASN B 1 290 ? 71.406 -4.798 30.598 0.50 14.68 290 ASN B CA 1
ATOM 4576 C C A ASN B 1 290 ? 70.415 -4.780 29.387 0.50 13.84 290 ASN B C 1
ATOM 4577 C C B ASN B 1 290 ? 70.428 -4.663 29.418 0.50 14.04 290 ASN B C 1
ATOM 4578 O O A ASN B 1 290 ? 70.783 -4.880 28.215 0.50 14.21 290 ASN B O 1
ATOM 4579 O O B ASN B 1 290 ? 70.853 -4.460 28.264 0.50 15.06 290 ASN B O 1
ATOM 4588 N N . ALA B 1 291 ? 69.127 -4.734 29.718 1.00 12.48 291 ALA B N 1
ATOM 4589 C CA . ALA B 1 291 ? 68.103 -4.645 28.660 1.00 14.41 291 ALA B CA 1
ATOM 4590 C C . ALA B 1 291 ? 68.189 -3.309 27.958 1.00 14.20 291 ALA B C 1
ATOM 4591 O O . ALA B 1 291 ? 68.009 -3.281 26.713 1.00 14.30 291 ALA B O 1
ATOM 4593 N N . LEU B 1 292 ? 68.435 -2.205 28.665 1.00 12.39 292 LEU B N 1
ATOM 4594 C CA . LEU B 1 292 ? 68.488 -0.859 28.074 1.00 15.19 292 LEU B CA 1
ATOM 4595 C C . LEU B 1 292 ? 69.691 -0.807 27.178 1.00 16.24 292 LEU B C 1
ATOM 4596 O O . LEU B 1 292 ? 69.576 -0.400 26.029 1.00 16.80 292 LEU B O 1
ATOM 4601 N N . GLU B 1 293 ? 70.851 -1.262 27.651 1.00 16.48 293 GLU B N 1
ATOM 4602 C CA A GLU B 1 293 ? 72.023 -1.211 26.814 0.50 17.22 293 GLU B CA 1
ATOM 4603 C CA B GLU B 1 293 ? 72.020 -1.220 26.804 0.50 17.86 293 GLU B CA 1
ATOM 4604 C C . GLU B 1 293 ? 71.813 -2.049 25.532 1.00 18.11 293 GLU B C 1
ATOM 4605 O O . GLU B 1 293 ? 72.232 -1.643 24.404 1.00 19.52 293 GLU B O 1
ATOM 4616 N N . GLY B 1 294 ? 71.170 -3.205 25.684 1.00 16.08 294 GLY B N 1
ATOM 4617 C CA . GLY B 1 294 ? 71.015 -4.150 24.611 1.00 17.30 294 GLY B CA 1
ATOM 4618 C C . GLY B 1 294 ? 70.109 -3.669 23.468 1.00 18.67 294 GLY B C 1
ATOM 4619 O O . GLY B 1 294 ? 70.245 -4.198 22.350 1.00 18.90 294 GLY B O 1
ATOM 4620 N N . MET B 1 295 ? 69.170 -2.740 23.746 1.00 16.76 295 MET B N 1
ATOM 4621 C CA . MET B 1 295 ? 68.177 -2.241 22.787 1.00 17.37 295 MET B CA 1
ATOM 4622 C C . MET B 1 295 ? 68.689 -1.041 21.999 1.00 17.00 295 MET B C 1
ATOM 4623 O O . MET B 1 295 ? 68.078 -0.694 20.980 1.00 17.47 295 MET B O 1
ATOM 4628 N N . LEU B 1 296 ? 69.793 -0.383 22.418 1.00 14.87 296 LEU B N 1
ATOM 4629 C CA . LEU B 1 296 ? 70.123 0.919 21.881 1.00 15.89 296 LEU B CA 1
ATOM 4630 C C . LEU B 1 296 ? 70.365 0.883 20.375 1.00 15.53 296 LEU B C 1
ATOM 4631 O O . LEU B 1 296 ? 69.874 1.760 19.636 1.00 16.94 296 LEU B O 1
ATOM 4636 N N . ASP B 1 297 ? 71.137 -0.079 19.918 1.00 16.12 297 ASP B N 1
ATOM 4637 C CA A ASP B 1 297 ? 71.432 -0.102 18.487 0.50 16.15 297 ASP B CA 1
ATOM 4638 C CA B ASP B 1 297 ? 71.427 -0.044 18.481 0.50 17.12 297 ASP B CA 1
ATOM 4639 C C . ASP B 1 297 ? 70.181 -0.287 17.641 1.00 16.00 297 ASP B C 1
ATOM 4640 O O . ASP B 1 297 ? 70.042 0.300 16.560 1.00 17.54 297 ASP B O 1
ATOM 4649 N N . THR B 1 298 ? 69.276 -1.168 18.111 1.00 14.97 298 THR B N 1
ATOM 4650 C CA . THR B 1 298 ? 67.974 -1.418 17.409 1.00 16.53 298 THR B CA 1
ATOM 4651 C C . THR B 1 298 ? 67.124 -0.121 17.339 1.00 15.94 298 THR B C 1
ATOM 4652 O O . THR B 1 298 ? 66.619 0.278 16.298 1.00 15.95 298 THR B O 1
ATOM 4656 N N . LEU B 1 299 ? 67.019 0.561 18.463 1.00 15.66 299 LEU B N 1
ATOM 4657 C CA . LEU B 1 299 ? 66.205 1.757 18.528 1.00 15.64 299 LEU B CA 1
ATOM 4658 C C . LEU B 1 299 ? 66.792 2.842 17.642 1.00 15.61 299 LEU B C 1
ATOM 4659 O O . LEU B 1 299 ? 66.059 3.524 16.920 1.00 15.80 299 LEU B O 1
ATOM 4664 N N . LYS B 1 300 ? 68.112 2.965 17.665 1.00 14.22 300 LYS B N 1
ATOM 4665 C CA . LYS B 1 300 ? 68.775 3.993 16.882 1.00 16.15 300 LYS B CA 1
ATOM 4666 C C . LYS B 1 300 ? 68.566 3.683 15.384 1.00 15.84 300 LYS B C 1
ATOM 4667 O O . LYS B 1 300 ? 68.397 4.650 14.605 1.00 15.90 300 LYS B O 1
ATOM 4673 N N . LYS B 1 301 ? 68.604 2.415 14.994 1.00 16.63 301 LYS B N 1
ATOM 4674 C CA A LYS B 1 301 ? 68.369 2.050 13.588 0.50 17.62 301 LYS B CA 1
ATOM 4675 C CA B LYS B 1 301 ? 68.347 2.013 13.582 0.50 17.15 301 LYS B CA 1
ATOM 4676 C C . LYS B 1 301 ? 66.919 2.374 13.196 1.00 17.65 301 LYS B C 1
ATOM 4677 O O . LYS B 1 301 ? 66.661 2.889 12.095 1.00 17.27 301 LYS B O 1
ATOM 4688 N N . ASP B 1 302 ? 65.970 2.112 14.083 1.00 16.26 302 ASP B N 1
ATOM 4689 C CA . ASP B 1 302 ? 64.533 2.459 13.832 1.00 14.54 302 ASP B CA 1
ATOM 4690 C C . ASP B 1 302 ? 64.353 3.913 13.613 1.00 15.09 302 ASP B C 1
ATOM 4691 O O . ASP B 1 302 ? 63.611 4.328 12.703 1.00 15.30 302 ASP B O 1
ATOM 4696 N N . ILE B 1 303 ? 65.010 4.735 14.425 1.00 13.46 303 ILE B N 1
ATOM 4697 C CA . ILE B 1 303 ? 64.930 6.170 14.321 1.00 14.46 303 ILE B CA 1
ATOM 4698 C C . ILE B 1 303 ? 65.527 6.640 12.950 1.00 14.12 303 ILE B C 1
ATOM 4699 O O . ILE B 1 303 ? 64.916 7.465 12.198 1.00 16.69 303 ILE B O 1
ATOM 4704 N N . ALA B 1 304 ? 66.749 6.185 12.705 1.00 15.84 304 ALA B N 1
ATOM 4705 C CA . ALA B 1 304 ? 67.395 6.497 11.398 1.00 16.38 304 ALA B CA 1
ATOM 4706 C C . ALA B 1 304 ? 66.531 6.149 10.171 1.00 16.97 304 ALA B C 1
ATOM 4707 O O . ALA B 1 304 ? 66.549 6.979 9.199 1.00 20.13 304 ALA B O 1
ATOM 4709 N N . LEU B 1 305 ? 65.833 5.008 10.179 1.00 17.08 305 LEU B N 1
ATOM 4710 C CA A LEU B 1 305 ? 64.945 4.602 9.072 0.50 17.45 305 LEU B CA 1
ATOM 4711 C CA B LEU B 1 305 ? 64.969 4.617 9.057 0.50 18.29 305 LEU B CA 1
ATOM 4712 C C . LEU B 1 305 ? 63.875 5.661 8.827 1.00 19.40 305 LEU B C 1
ATOM 4713 O O . LEU B 1 305 ? 63.539 5.955 7.663 1.00 19.32 305 LEU B O 1
ATOM 4722 N N . GLY B 1 306 ? 63.294 6.218 9.917 1.00 17.49 306 GLY B N 1
ATOM 4723 C CA . GLY B 1 306 ? 62.309 7.302 9.732 1.00 17.65 306 GLY B CA 1
ATOM 4724 C C . GLY B 1 306 ? 62.884 8.611 9.245 1.00 17.49 306 GLY B C 1
ATOM 4725 O O . GLY B 1 306 ? 62.282 9.308 8.409 1.00 19.24 306 GLY B O 1
ATOM 4726 N N . GLU B 1 307 ? 64.050 8.960 9.731 1.00 18.63 307 GLU B N 1
ATOM 4727 C CA . GLU B 1 307 ? 64.692 10.189 9.299 1.00 20.47 307 GLU B CA 1
ATOM 4728 C C . GLU B 1 307 ? 64.994 10.061 7.798 1.00 20.97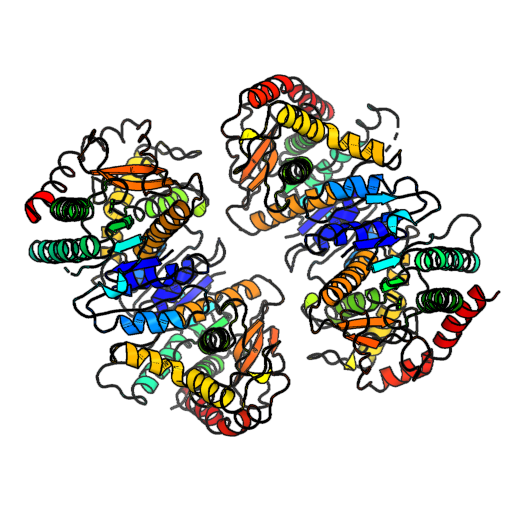 307 GLU B C 1
ATOM 4729 O O . GLU B 1 307 ? 64.729 10.999 7.072 1.00 22.00 307 GLU B O 1
ATOM 4735 N N . GLU B 1 308 ? 65.561 8.930 7.378 1.00 21.34 308 GLU B N 1
ATOM 4736 C CA . GLU B 1 308 ? 65.977 8.711 5.960 1.00 23.59 308 GLU B CA 1
ATOM 4737 C C . GLU B 1 308 ? 64.747 8.736 5.059 1.00 25.11 308 GLU B C 1
ATOM 4738 O O . GLU B 1 308 ? 64.786 9.283 3.941 1.00 23.03 308 GLU B O 1
ATOM 4744 N N . PHE B 1 309 ? 63.637 8.214 5.562 1.00 22.60 309 PHE B N 1
ATOM 4745 C CA . PHE B 1 309 ? 62.430 8.136 4.778 1.00 22.11 309 PHE B CA 1
ATOM 4746 C C . PHE B 1 309 ? 62.008 9.533 4.320 1.00 22.57 309 PHE B C 1
ATOM 4747 O O . PHE B 1 309 ? 61.524 9.684 3.207 1.00 22.39 309 PHE B O 1
ATOM 4755 N N . VAL B 1 310 ? 62.119 10.532 5.189 1.00 22.70 310 VAL B N 1
ATOM 4756 C CA . VAL B 1 310 ? 61.738 11.912 4.854 1.00 25.11 310 VAL B CA 1
ATOM 4757 C C . VAL B 1 310 ? 62.865 12.617 4.134 1.00 27.73 310 VAL B C 1
ATOM 4758 O O . VAL B 1 310 ? 62.610 13.319 3.155 1.00 28.44 310 VAL B O 1
ATOM 4762 N N . ASN B 1 311 ? 64.098 12.407 4.594 1.00 29.96 311 ASN B N 1
ATOM 4763 C CA . ASN B 1 311 ? 65.242 13.207 4.155 1.00 31.86 311 ASN B CA 1
ATOM 4764 C C . ASN B 1 311 ? 65.980 12.464 3.049 1.00 33.75 311 ASN B C 1
ATOM 4765 O O . ASN B 1 311 ? 66.946 13.011 2.508 1.00 35.83 311 ASN B O 1
ATOM 4770 N N . MET C 1 1 ? 18.257 28.456 50.955 1.00 23.50 1 MET C N 1
ATOM 4771 C CA . MET C 1 1 ? 17.182 28.221 51.930 1.00 20.21 1 MET C CA 1
ATOM 4772 C C . MET C 1 1 ? 17.775 28.138 53.324 1.00 19.86 1 MET C C 1
ATOM 4773 O O . MET C 1 1 ? 18.855 27.586 53.481 1.00 20.69 1 MET C O 1
ATOM 4778 N N . LYS C 1 2 ? 17.027 28.554 54.344 1.00 15.80 2 LYS C N 1
ATOM 4779 C CA . LYS C 1 2 ? 17.372 28.340 55.753 1.00 15.09 2 LYS C CA 1
ATOM 4780 C C . LYS C 1 2 ? 16.241 27.521 56.399 1.00 15.29 2 LYS C C 1
ATOM 4781 O O . LYS C 1 2 ? 15.037 27.897 56.286 1.00 14.51 2 LYS C O 1
ATOM 4787 N N . VAL C 1 3 ? 16.616 26.444 57.082 1.00 12.52 3 VAL C N 1
ATOM 4788 C CA . VAL C 1 3 ? 15.703 25.538 57.776 1.00 12.03 3 VAL C CA 1
ATOM 4789 C C . VAL C 1 3 ? 15.998 25.645 59.272 1.00 12.99 3 VAL C C 1
ATOM 4790 O O . VAL C 1 3 ? 17.186 25.485 59.682 1.00 13.43 3 VAL C O 1
ATOM 4794 N N . ALA C 1 4 ? 14.973 25.922 60.089 1.00 12.50 4 ALA C N 1
ATOM 4795 C CA . ALA C 1 4 ? 15.113 25.890 61.514 1.00 10.53 4 ALA C CA 1
ATOM 4796 C C . ALA C 1 4 ? 14.446 24.638 62.080 1.00 11.78 4 ALA C C 1
ATOM 4797 O O . ALA C 1 4 ? 13.348 24.350 61.652 1.00 13.96 4 ALA C O 1
ATOM 4799 N N . VAL C 1 5 ? 15.096 23.926 62.985 1.00 10.05 5 VAL C N 1
ATOM 4800 C CA . VAL C 1 5 ? 14.540 22.784 63.619 1.00 9.97 5 VAL C CA 1
ATOM 4801 C C . VAL C 1 5 ? 14.401 23.206 65.051 1.00 12.06 5 VAL C C 1
ATOM 4802 O O . VAL C 1 5 ? 15.413 23.474 65.719 1.00 12.23 5 VAL C O 1
ATOM 4806 N N . LEU C 1 6 ? 13.152 23.213 65.523 1.00 11.60 6 LEU C N 1
ATOM 4807 C CA . LEU C 1 6 ? 12.829 23.467 66.962 1.00 11.88 6 LEU C CA 1
ATOM 4808 C C . LEU C 1 6 ? 12.548 22.219 67.695 1.00 15.17 6 LEU C C 1
ATOM 4809 O O . LEU C 1 6 ? 11.660 21.469 67.345 1.00 15.94 6 LEU C O 1
ATOM 4814 N N . GLY C 1 7 ? 13.265 21.983 68.768 1.00 12.23 7 GLY C N 1
ATOM 4815 C CA . GLY C 1 7 ? 13.272 20.694 69.412 1.00 12.48 7 GLY C CA 1
ATOM 4816 C C . GLY C 1 7 ? 14.452 19.858 68.969 1.00 12.52 7 GLY C C 1
ATOM 4817 O O . GLY C 1 7 ? 14.465 18.609 69.095 1.00 13.92 7 GLY C O 1
ATOM 4818 N N . ALA C 1 8 ? 15.492 20.515 68.567 1.00 12.29 8 ALA C N 1
ATOM 4819 C CA . ALA C 1 8 ? 16.637 19.838 67.933 1.00 12.59 8 ALA C CA 1
ATOM 4820 C C . ALA C 1 8 ? 17.472 18.928 68.842 1.00 14.53 8 ALA C C 1
ATOM 4821 O O . ALA C 1 8 ? 18.235 18.110 68.295 1.00 16.75 8 ALA C O 1
ATOM 4823 N N . ALA C 1 9 ? 17.350 19.067 70.179 1.00 13.32 9 ALA C N 1
ATOM 4824 C CA . ALA C 1 9 ? 18.145 18.231 71.036 1.00 13.07 9 ALA C CA 1
ATOM 4825 C C . ALA C 1 9 ? 17.524 16.910 71.384 1.00 12.93 9 ALA C C 1
ATOM 4826 O O . ALA C 1 9 ? 18.155 16.031 71.946 1.00 14.18 9 ALA C O 1
ATOM 4828 N N . GLY C 1 10 ? 16.231 16.777 71.113 1.00 12.43 10 GLY C N 1
ATOM 4829 C CA . GLY C 1 10 ? 15.586 15.506 71.300 1.00 13.77 10 GLY C CA 1
ATOM 4830 C C . GLY C 1 10 ? 15.979 14.411 70.321 1.00 13.77 10 GLY C C 1
ATOM 4831 O O . GLY C 1 10 ? 16.677 14.695 69.389 1.00 14.52 10 GLY C O 1
ATOM 4832 N N . GLY C 1 11 ? 15.490 13.205 70.545 1.00 14.59 11 GLY C N 1
ATOM 4833 C CA . GLY C 1 11 ? 15.809 12.066 69.677 1.00 14.74 11 GLY C CA 1
ATOM 4834 C C . GLY C 1 11 ? 15.404 12.316 68.222 1.00 14.09 11 GLY C C 1
ATOM 4835 O O . GLY C 1 11 ? 16.230 12.040 67.309 1.00 14.06 11 GLY C O 1
ATOM 4836 N N . ILE C 1 12 ? 14.169 12.790 68.003 1.00 11.82 12 ILE C N 1
ATOM 4837 C CA . ILE C 1 12 ? 13.730 13.013 66.647 1.00 10.99 12 ILE C CA 1
ATOM 4838 C C . ILE C 1 12 ? 14.588 14.168 66.092 1.00 11.80 12 ILE C C 1
ATOM 4839 O O . ILE C 1 12 ? 15.007 14.128 64.941 1.00 12.30 12 ILE C O 1
ATOM 4844 N N . GLY C 1 13 ? 14.720 15.259 66.909 1.00 10.83 13 GLY C N 1
ATOM 4845 C CA . GLY C 1 13 ? 15.394 16.447 66.393 1.00 9.58 13 GLY C CA 1
ATOM 4846 C C . GLY C 1 13 ? 16.840 16.187 66.004 1.00 10.31 13 GLY C C 1
ATOM 4847 O O . GLY C 1 13 ? 17.281 16.725 64.986 1.00 11.73 13 GLY C O 1
ATOM 4848 N N . GLN C 1 14 ? 17.559 15.372 66.796 1.00 10.27 14 GLN C N 1
ATOM 4849 C CA . GLN C 1 14 ? 18.951 15.096 66.440 1.00 10.78 14 GLN C CA 1
ATOM 4850 C C . GLN C 1 14 ? 19.073 14.253 65.197 1.00 10.76 14 GLN C C 1
ATOM 4851 O O . GLN C 1 14 ? 19.940 14.510 64.378 1.00 11.32 14 GLN C O 1
ATOM 4857 N N . ALA C 1 15 ? 18.169 13.289 65.038 1.00 10.41 15 ALA C N 1
ATOM 4858 C CA . ALA C 1 15 ? 18.204 12.426 63.845 1.00 10.89 15 ALA C CA 1
ATOM 4859 C C . ALA C 1 15 ? 17.837 13.250 62.614 1.00 10.02 15 ALA C C 1
ATOM 4860 O O . ALA C 1 15 ? 18.481 13.187 61.537 1.00 11.56 15 ALA C O 1
ATOM 4862 N N . LEU C 1 16 ? 16.800 14.113 62.730 1.00 10.68 16 LEU C N 1
ATOM 4863 C CA . LEU C 1 16 ? 16.414 15.010 61.655 1.00 10.16 16 LEU C CA 1
ATOM 4864 C C . LEU C 1 16 ? 17.572 15.975 61.315 1.00 10.46 16 LEU C C 1
ATOM 4865 O O . LEU C 1 16 ? 17.860 16.190 60.154 1.00 10.70 16 LEU C O 1
ATOM 4870 N N . ALA C 1 17 ? 18.201 16.563 62.313 1.00 9.97 17 ALA C N 1
ATOM 4871 C CA . ALA C 1 17 ? 19.325 17.473 62.098 1.00 10.46 17 ALA C CA 1
ATOM 4872 C C . ALA C 1 17 ? 20.476 16.774 61.339 1.00 11.16 17 ALA C C 1
ATOM 4873 O O . ALA C 1 17 ? 21.056 17.389 60.445 1.00 11.47 17 ALA C O 1
ATOM 4875 N N . LEU C 1 18 ? 20.779 15.546 61.726 1.00 10.47 18 LEU C N 1
ATOM 4876 C CA . LEU C 1 18 ? 21.882 14.808 61.076 1.00 11.10 18 LEU C CA 1
ATOM 4877 C C . LEU C 1 18 ? 21.545 14.600 59.608 1.00 11.58 18 LEU C C 1
ATOM 4878 O O . LEU C 1 18 ? 22.372 14.830 58.685 1.00 12.03 18 LEU C O 1
ATOM 4883 N N . LEU C 1 19 ? 20.288 14.198 59.320 1.00 10.49 19 LEU C N 1
ATOM 4884 C CA . LEU C 1 19 ? 19.927 13.939 57.929 1.00 11.61 19 LEU C CA 1
ATOM 4885 C C . LEU C 1 19 ? 19.821 15.224 57.095 1.00 11.90 19 LEU C C 1
ATOM 4886 O O . LEU C 1 19 ? 20.208 15.248 55.906 1.00 13.00 19 LEU C O 1
ATOM 4891 N N . LEU C 1 20 ? 19.362 16.345 57.682 1.00 11.43 20 LEU C N 1
ATOM 4892 C CA . LEU C 1 20 ? 19.378 17.616 56.983 1.00 11.40 20 LEU C CA 1
ATOM 4893 C C . LEU C 1 20 ? 20.799 18.142 56.712 1.00 11.22 20 LEU C C 1
ATOM 4894 O O . LEU C 1 20 ? 21.084 18.678 55.594 1.00 11.17 20 LEU C O 1
ATOM 4899 N N . LYS C 1 21 ? 21.688 17.970 57.679 1.00 10.97 21 LYS C N 1
ATOM 4900 C CA . LYS C 1 21 ? 23.046 18.419 57.501 1.00 12.29 21 LYS C CA 1
ATOM 4901 C C . LYS C 1 21 ? 23.695 17.733 56.348 1.00 13.64 21 LYS C C 1
ATOM 4902 O O . LYS C 1 21 ? 24.429 18.395 55.577 1.00 13.46 21 LYS C O 1
ATOM 4908 N N . THR C 1 22 ? 23.354 16.477 56.161 1.00 14.06 22 THR C N 1
ATOM 4909 C CA . THR C 1 22 ? 23.991 15.653 55.132 1.00 14.76 22 THR C CA 1
ATOM 4910 C C . THR C 1 22 ? 23.275 15.649 53.807 1.00 15.55 22 THR C C 1
ATOM 4911 O O . THR C 1 22 ? 23.891 15.167 52.848 1.00 20.38 22 THR C O 1
ATOM 4915 N N A GLN C 1 23 ? 22.022 16.132 53.724 0.50 12.76 23 GLN C N 1
ATOM 4916 N N B GLN C 1 23 ? 22.023 16.130 53.732 0.50 12.94 23 GLN C N 1
ATOM 4917 C CA A GLN C 1 23 ? 21.244 16.065 52.477 0.50 14.22 23 GLN C CA 1
ATOM 4918 C CA B GLN C 1 23 ? 21.226 16.033 52.509 0.50 14.56 23 GLN C CA 1
ATOM 4919 C C A GLN C 1 23 ? 20.676 17.369 51.925 0.50 13.03 23 GLN C C 1
ATOM 4920 C C B GLN C 1 23 ? 20.681 17.355 51.934 0.50 13.24 23 GLN C C 1
ATOM 4921 O O A GLN C 1 23 ? 20.199 17.384 50.808 0.50 14.53 23 GLN C O 1
ATOM 4922 O O B GLN C 1 23 ? 20.244 17.372 50.801 0.50 14.58 23 GLN C O 1
ATOM 4933 N N . LEU C 1 24 ? 20.689 18.425 52.727 1.00 13.75 24 LEU C N 1
ATOM 4934 C CA . LEU C 1 24 ? 20.170 19.727 52.260 1.00 13.86 24 LEU C CA 1
ATOM 4935 C C . LEU C 1 24 ? 21.064 20.215 51.101 1.00 14.38 24 LEU C C 1
ATOM 4936 O O . LEU C 1 24 ? 22.254 19.883 51.077 1.00 14.82 24 LEU C O 1
ATOM 4941 N N . PRO C 1 25 ? 20.463 20.930 50.152 1.00 16.27 25 PRO C N 1
ATOM 4942 C CA . PRO C 1 25 ? 21.266 21.348 48.981 1.00 17.21 25 PRO C CA 1
ATOM 4943 C C . PRO C 1 25 ? 22.431 22.218 49.361 1.00 17.62 25 PRO C C 1
ATOM 4944 O O . PRO C 1 25 ? 22.387 22.934 50.363 1.00 15.48 25 PRO C O 1
ATOM 4948 N N . SER C 1 26 ? 23.537 22.179 48.597 1.00 17.26 26 SER C N 1
ATOM 4949 C CA A SER C 1 26 ? 24.646 23.046 48.954 0.50 17.33 26 SER C CA 1
ATOM 4950 C CA B SER C 1 26 ? 24.663 23.044 48.853 0.50 17.81 26 SER C CA 1
ATOM 4951 C C . SER C 1 26 ? 24.236 24.502 48.996 1.00 16.46 26 SER C C 1
ATOM 4952 O O . SER C 1 26 ? 23.436 24.978 48.171 1.00 18.63 26 SER C O 1
ATOM 4957 N N . GLY C 1 27 ? 24.754 25.198 49.983 1.00 16.41 27 GLY C N 1
ATOM 4958 C CA . GLY C 1 27 ? 24.427 26.610 50.120 1.00 16.68 27 GLY C CA 1
ATOM 4959 C C . GLY C 1 27 ? 23.255 26.876 51.066 1.00 16.94 27 GLY C C 1
ATOM 4960 O O . GLY C 1 27 ? 22.954 28.046 51.447 1.00 18.83 27 GLY C O 1
ATOM 4961 N N . SER C 1 28 ? 22.652 25.796 51.548 1.00 17.06 28 SER C N 1
ATOM 4962 C CA . SER C 1 28 ? 21.600 25.934 52.542 1.00 16.29 28 SER C CA 1
ATOM 4963 C C . SER C 1 28 ? 22.148 26.271 53.948 1.00 16.03 28 SER C C 1
ATOM 4964 O O . SER C 1 28 ? 23.334 26.127 54.223 1.00 15.44 28 SER C O 1
ATOM 4967 N N . GLU C 1 29 ? 21.268 26.731 54.845 1.00 16.10 29 GLU C N 1
ATOM 4968 C CA A GLU C 1 29 ? 21.603 27.018 56.229 0.50 15.76 29 GLU C CA 1
ATOM 4969 C CA B GLU C 1 29 ? 21.617 26.991 56.253 0.50 15.98 29 GLU C CA 1
ATOM 4970 C C . GLU C 1 29 ? 20.669 26.218 57.156 1.00 13.94 29 GLU C C 1
ATOM 4971 O O . GLU C 1 29 ? 19.513 26.049 56.854 1.00 13.46 29 GLU C O 1
ATOM 4982 N N . LEU C 1 30 ? 21.156 25.754 58.301 1.00 14.49 30 LEU C N 1
ATOM 4983 C CA . LEU C 1 30 ? 20.361 24.983 59.202 1.00 14.08 30 LEU C CA 1
ATOM 4984 C C . LEU C 1 30 ? 20.555 25.604 60.560 1.00 14.89 30 LEU C C 1
ATOM 4985 O O . LEU C 1 30 ? 21.683 25.803 61.012 1.00 15.40 30 LEU C O 1
ATOM 4990 N N . SER C 1 31 ? 19.468 25.950 61.242 1.00 14.53 31 SER C N 1
ATOM 4991 C CA A SER C 1 31 ? 19.573 26.412 62.611 0.50 13.14 31 SER C CA 1
ATOM 4992 C CA B SER C 1 31 ? 19.558 26.421 62.613 0.50 14.58 31 SER C CA 1
ATOM 4993 C C . SER C 1 31 ? 18.875 25.448 63.551 1.00 15.06 31 SER C C 1
ATOM 4994 O O . SER C 1 31 ? 17.818 24.894 63.210 1.00 14.54 31 SER C O 1
ATOM 4999 N N . LEU C 1 32 ? 19.462 25.187 64.699 1.00 12.66 32 LEU C N 1
ATOM 5000 C CA . LEU C 1 32 ? 18.902 24.257 65.640 1.00 11.52 32 LEU C CA 1
ATOM 5001 C C . LEU C 1 32 ? 18.527 25.082 66.863 1.00 12.77 32 LEU C C 1
ATOM 5002 O O . LEU C 1 32 ? 19.319 25.905 67.308 1.00 12.82 32 LEU C O 1
ATOM 5007 N N . TYR C 1 33 ? 17.370 24.761 67.445 1.00 11.29 33 TYR C N 1
ATOM 5008 C CA . TYR C 1 33 ? 16.965 25.449 68.682 1.00 12.34 33 TYR C CA 1
ATOM 5009 C C . TYR C 1 33 ? 16.331 24.460 69.603 1.00 12.49 33 TYR C C 1
ATOM 5010 O O . TYR C 1 33 ? 15.524 23.620 69.187 1.00 12.13 33 TYR C O 1
ATOM 5019 N N . ASP C 1 34 ? 16.660 24.549 70.904 1.00 12.16 34 ASP C N 1
ATOM 5020 C CA . ASP C 1 34 ? 16.037 23.751 71.895 1.00 11.53 34 ASP C CA 1
ATOM 5021 C C . ASP C 1 34 ? 16.410 24.368 73.270 1.00 14.45 34 ASP C C 1
ATOM 5022 O O . ASP C 1 34 ? 17.568 24.836 73.414 1.00 15.87 34 ASP C O 1
ATOM 5027 N N . ILE C 1 35 ? 15.461 24.346 74.192 1.00 13.67 35 ILE C N 1
ATOM 5028 C CA . ILE C 1 35 ? 15.757 24.855 75.564 1.00 16.13 35 ILE C CA 1
ATOM 5029 C C . ILE C 1 35 ? 16.959 24.066 76.151 1.00 18.36 35 ILE C C 1
ATOM 5030 O O . ILE C 1 35 ? 17.702 24.579 77.044 1.00 20.06 35 ILE C O 1
ATOM 5035 N N . ALA C 1 36 ? 17.190 22.826 75.718 1.00 14.23 36 ALA C N 1
ATOM 5036 C CA . ALA C 1 36 ? 18.291 22.049 76.312 1.00 16.65 36 ALA C CA 1
ATOM 5037 C C . ALA C 1 36 ? 19.606 22.746 76.088 1.00 16.29 36 ALA C C 1
ATOM 5038 O O . ALA C 1 36 ? 19.944 23.142 75.003 1.00 16.14 36 ALA C O 1
ATOM 5040 N N . PRO C 1 37 ? 20.400 22.869 77.177 1.00 18.71 37 PRO C N 1
ATOM 5041 C CA . PRO C 1 37 ? 21.652 23.627 76.951 1.00 17.90 37 PRO C CA 1
ATOM 5042 C C . PRO C 1 37 ? 22.742 22.973 76.052 1.00 16.41 37 PRO C C 1
ATOM 5043 O O . PRO C 1 37 ? 23.694 23.647 75.642 1.00 18.08 37 PRO C O 1
ATOM 5047 N N . VAL C 1 38 ? 22.540 21.706 75.741 1.00 17.45 38 VAL C N 1
ATOM 5048 C CA . VAL C 1 38 ? 23.428 20.942 74.830 1.00 16.09 38 VAL C CA 1
ATOM 5049 C C . VAL C 1 38 ? 23.320 21.443 73.352 1.00 14.28 38 VAL C C 1
ATOM 5050 O O . VAL C 1 38 ? 24.214 21.199 72.531 1.00 15.23 38 VAL C O 1
ATOM 5054 N N . THR C 1 39 ? 22.234 22.142 73.018 1.00 13.05 39 THR C N 1
ATOM 5055 C CA A THR C 1 39 ? 21.881 22.427 71.608 0.50 11.68 39 THR C CA 1
ATOM 5056 C CA B THR C 1 39 ? 21.904 22.382 71.593 0.50 13.86 39 THR C CA 1
ATOM 5057 C C . THR C 1 39 ? 23.028 23.091 70.794 1.00 14.14 39 THR C C 1
ATOM 5058 O O . THR C 1 39 ? 23.300 22.704 69.694 1.00 13.11 39 THR C O 1
ATOM 5065 N N . PRO C 1 40 ? 23.698 24.137 71.346 1.00 13.03 40 PRO C N 1
ATOM 5066 C CA . PRO C 1 40 ? 24.787 24.729 70.578 1.00 14.55 40 PRO C CA 1
ATOM 5067 C C . PRO C 1 40 ? 25.875 23.703 70.205 1.00 13.18 40 PRO C C 1
ATOM 5068 O O . PRO C 1 40 ? 26.399 23.769 69.093 1.00 13.68 40 PRO C O 1
ATOM 5072 N N . GLY C 1 41 ? 26.105 22.780 71.148 1.00 13.69 41 GLY C N 1
ATOM 5073 C CA . GLY C 1 41 ? 27.119 21.706 70.881 1.00 14.81 41 GLY C CA 1
ATOM 5074 C C . GLY C 1 41 ? 26.626 20.630 69.954 1.00 14.64 41 GLY C C 1
ATOM 5075 O O . GLY C 1 41 ? 27.408 20.009 69.312 1.00 14.48 41 GLY C O 1
ATOM 5076 N N . VAL C 1 42 ? 25.328 20.370 69.915 1.00 13.44 42 VAL C N 1
ATOM 5077 C CA . VAL C 1 42 ? 24.781 19.471 68.876 1.00 13.22 42 VAL C CA 1
ATOM 5078 C C . VAL C 1 42 ? 25.138 20.028 67.510 1.00 13.30 42 VAL C C 1
ATOM 5079 O O . VAL C 1 42 ? 25.551 19.289 66.593 1.00 14.84 42 VAL C O 1
ATOM 5083 N N . ALA C 1 43 ? 24.925 21.363 67.301 1.00 11.64 43 ALA C N 1
ATOM 5084 C CA . ALA C 1 43 ? 25.248 21.996 66.032 1.00 11.57 43 ALA C CA 1
ATOM 5085 C C . ALA C 1 43 ? 26.776 21.950 65.796 1.00 11.99 43 ALA C C 1
ATOM 5086 O O . ALA C 1 43 ? 27.176 21.736 64.688 1.00 13.78 43 ALA C O 1
ATOM 5088 N N . VAL C 1 44 ? 27.587 22.207 66.852 1.00 10.75 44 VAL C N 1
ATOM 5089 C CA . VAL C 1 44 ? 29.074 22.161 66.612 1.00 11.92 44 VAL C CA 1
ATOM 5090 C C . VAL C 1 44 ? 29.515 20.740 66.163 1.00 12.02 44 VAL C C 1
ATOM 5091 O O . VAL C 1 44 ? 30.249 20.596 65.176 1.00 12.92 44 VAL C O 1
ATOM 5095 N N . ASP C 1 45 ? 28.916 19.736 66.777 1.00 11.46 45 ASP C N 1
ATOM 5096 C CA . ASP C 1 45 ? 29.142 18.358 66.381 1.00 11.36 45 ASP C CA 1
ATOM 5097 C C . ASP C 1 45 ? 28.804 18.184 64.912 1.00 11.51 45 ASP C C 1
ATOM 5098 O O . ASP C 1 45 ? 29.692 17.746 64.091 1.00 10.92 45 ASP C O 1
ATOM 5103 N N . LEU C 1 46 ? 27.543 18.519 64.556 1.00 9.18 46 LEU C N 1
ATOM 5104 C CA . LEU C 1 46 ? 27.202 18.441 63.112 1.00 10.63 46 LEU C CA 1
ATOM 5105 C C . LEU C 1 46 ? 28.022 19.299 62.197 1.00 12.97 46 LEU C C 1
ATOM 5106 O O . LEU C 1 46 ? 28.203 18.907 61.072 1.00 11.12 46 LEU C O 1
ATOM 5111 N N . SER C 1 47 ? 28.569 20.414 62.659 1.00 12.06 47 SER C N 1
ATOM 5112 C CA . SER C 1 47 ? 29.302 21.361 61.817 1.00 10.63 47 SER C CA 1
ATOM 5113 C C . SER C 1 47 ? 30.643 20.768 61.353 1.00 11.56 47 SER C C 1
ATOM 5114 O O . SER C 1 47 ? 31.224 21.270 60.398 1.00 12.43 47 SER C O 1
ATOM 5117 N N . HIS C 1 48 ? 31.044 19.673 61.957 1.00 12.02 48 HIS C N 1
ATOM 5118 C CA . HIS C 1 48 ? 32.285 18.994 61.570 1.00 10.97 48 HIS C CA 1
ATOM 5119 C C . HIS C 1 48 ? 32.087 18.108 60.344 1.00 12.42 48 HIS C C 1
ATOM 5120 O O . HIS C 1 48 ? 33.100 17.547 59.868 1.00 12.61 48 HIS C O 1
ATOM 5127 N N . ILE C 1 49 ? 30.845 17.880 59.924 1.00 11.09 49 ILE C N 1
ATOM 5128 C CA . ILE C 1 49 ? 30.598 17.051 58.773 1.00 10.98 49 ILE C CA 1
ATOM 5129 C C . ILE C 1 49 ? 30.757 17.893 57.483 1.00 12.69 49 ILE C C 1
ATOM 5130 O O . ILE C 1 49 ? 30.188 19.027 57.361 1.00 11.79 49 ILE C O 1
ATOM 5135 N N . PRO C 1 50 ? 31.536 17.423 56.483 1.00 12.87 50 PRO C N 1
ATOM 5136 C CA . PRO C 1 50 ? 31.939 18.311 55.383 1.00 12.24 50 PRO C CA 1
ATOM 5137 C C . PRO C 1 50 ? 30.921 18.371 54.259 1.00 14.19 50 PRO C C 1
ATOM 5138 O O . PRO C 1 50 ? 31.065 17.786 53.176 1.00 15.16 50 PRO C O 1
ATOM 5142 N N . THR C 1 51 ? 29.829 19.041 54.591 1.00 13.30 51 THR C N 1
ATOM 5143 C CA . THR C 1 51 ? 28.860 19.394 53.542 1.00 13.33 51 THR C CA 1
ATOM 5144 C C . THR C 1 51 ? 28.667 20.922 53.525 1.00 13.17 51 THR C C 1
ATOM 5145 O O . THR C 1 51 ? 28.946 21.604 54.525 1.00 13.41 51 THR C O 1
ATOM 5149 N N . ALA C 1 52 ? 28.190 21.428 52.392 1.00 14.44 52 ALA C N 1
ATOM 5150 C CA . ALA C 1 52 ? 28.052 22.883 52.258 1.00 15.11 52 ALA C CA 1
ATOM 5151 C C . ALA C 1 52 ? 26.712 23.368 52.805 1.00 15.97 52 ALA C C 1
ATOM 5152 O O . ALA C 1 52 ? 25.864 23.897 52.089 1.00 16.58 52 ALA C O 1
ATOM 5154 N N . VAL C 1 53 ? 26.579 23.188 54.092 1.00 13.23 53 VAL C N 1
ATOM 5155 C CA . VAL C 1 53 ? 25.344 23.518 54.816 1.00 13.29 53 VAL C CA 1
ATOM 5156 C C . VAL C 1 53 ? 25.867 24.162 56.110 1.00 15.17 53 VAL C C 1
ATOM 5157 O O . VAL C 1 53 ? 26.458 23.502 56.964 1.00 15.97 53 VAL C O 1
ATOM 5161 N N . LYS C 1 54 ? 25.679 25.463 56.279 1.00 14.99 54 LYS C N 1
ATOM 5162 C CA . LYS C 1 54 ? 26.072 26.117 57.528 1.00 16.03 54 LYS C CA 1
ATOM 5163 C C . LYS C 1 54 ? 25.137 25.749 58.667 1.00 15.72 54 LYS C C 1
ATOM 5164 O O . LYS C 1 54 ? 23.908 25.741 58.425 1.00 16.53 54 LYS C O 1
ATOM 5170 N N . ILE C 1 55 ? 25.666 25.439 59.845 1.00 15.36 55 ILE C N 1
ATOM 5171 C CA . ILE C 1 55 ? 24.821 25.041 60.971 1.00 14.77 55 ILE C CA 1
ATOM 5172 C C . ILE C 1 55 ? 25.168 25.798 62.248 1.00 14.23 55 ILE C C 1
ATOM 5173 O O . ILE C 1 55 ? 26.366 25.976 62.598 1.00 16.29 55 ILE C O 1
ATOM 5178 N N . LYS C 1 56 ? 24.149 26.267 62.970 1.00 12.99 56 LYS C N 1
ATOM 5179 C CA . LYS C 1 56 ? 24.359 26.936 64.221 1.00 16.13 56 LYS C CA 1
ATOM 5180 C C . LYS C 1 56 ? 23.264 26.494 65.139 1.00 12.86 56 LYS C C 1
ATOM 5181 O O . LYS C 1 56 ? 22.146 26.215 64.695 1.00 12.63 56 LYS C O 1
ATOM 5187 N N . GLY C 1 57 ? 23.570 26.441 66.419 1.00 13.36 57 GLY C N 1
ATOM 5188 C CA . GLY C 1 57 ? 22.605 26.020 67.395 1.00 13.24 57 GLY C CA 1
ATOM 5189 C C . GLY C 1 57 ? 22.420 27.040 68.506 1.00 14.37 57 GLY C C 1
ATOM 5190 O O . GLY C 1 57 ? 23.367 27.753 68.876 1.00 14.25 57 GLY C O 1
ATOM 5191 N N . PHE C 1 58 ? 21.217 26.992 69.089 1.00 12.85 58 PHE C N 1
ATOM 5192 C CA . PHE C 1 58 ? 20.767 28.013 70.048 1.00 14.76 58 PHE C CA 1
ATOM 5193 C C . PHE C 1 58 ? 19.972 27.360 71.133 1.00 16.37 58 PHE C C 1
ATOM 5194 O O . PHE C 1 58 ? 19.204 26.402 70.909 1.00 14.84 58 PHE C O 1
ATOM 5202 N N A SER C 1 59 ? 20.072 27.900 72.347 0.50 16.42 59 SER C N 1
ATOM 5203 N N B SER C 1 59 ? 20.134 27.847 72.370 0.50 16.67 59 SER C N 1
ATOM 5204 C CA A SER C 1 59 ? 19.362 27.352 73.475 0.50 16.95 59 SER C CA 1
ATOM 5205 C CA B SER C 1 59 ? 19.421 27.325 73.525 0.50 17.36 59 SER C CA 1
ATOM 5206 C C A SER C 1 59 ? 18.630 28.507 74.179 0.50 17.12 59 SER C C 1
ATOM 5207 C C B SER C 1 59 ? 18.664 28.496 74.189 0.50 17.43 59 SER C C 1
ATOM 5208 O O A SER C 1 59 ? 18.420 29.562 73.586 0.50 18.97 59 SER C O 1
ATOM 5209 O O B SER C 1 59 ? 18.469 29.543 73.580 0.50 19.13 59 SER C O 1
ATOM 5214 N N . GLY C 1 60 ? 18.258 28.285 75.431 1.00 18.93 60 GLY C N 1
ATOM 5215 C CA . GLY C 1 60 ? 17.478 29.271 76.189 1.00 17.88 60 GLY C CA 1
ATOM 5216 C C . GLY C 1 60 ? 16.014 29.297 75.742 1.00 18.84 60 GLY C C 1
ATOM 5217 O O . GLY C 1 60 ? 15.553 28.379 75.040 1.00 18.85 60 GLY C O 1
ATOM 5218 N N . GLU C 1 61 ? 15.258 30.311 76.192 1.00 18.14 61 GLU C N 1
ATOM 5219 C CA . GLU C 1 61 ? 13.820 30.394 75.920 1.00 18.62 61 GLU C CA 1
ATOM 5220 C C . GLU C 1 61 ? 13.464 31.135 74.657 1.00 18.27 61 GLU C C 1
ATOM 5221 O O . GLU C 1 61 ? 12.293 31.097 74.227 1.00 17.77 61 GLU C O 1
ATOM 5227 N N . ASP C 1 62 ? 14.418 31.857 74.074 1.00 18.02 62 ASP C N 1
ATOM 5228 C CA . ASP C 1 62 ? 14.122 32.698 72.916 1.00 18.90 62 ASP C CA 1
ATOM 5229 C C . ASP C 1 62 ? 14.666 32.083 71.618 1.00 18.70 62 ASP C C 1
ATOM 5230 O O . ASP C 1 62 ? 15.886 31.955 71.429 1.00 18.02 62 ASP C O 1
ATOM 5235 N N . ALA C 1 63 ? 13.741 31.581 70.787 1.00 15.69 63 ALA C N 1
ATOM 5236 C CA . ALA C 1 63 ? 14.093 30.993 69.470 1.00 15.09 63 ALA C CA 1
ATOM 5237 C C . ALA C 1 63 ? 14.414 31.971 68.366 1.00 16.13 63 ALA C C 1
ATOM 5238 O O . ALA C 1 63 ? 14.800 31.536 67.314 1.00 16.33 63 ALA C O 1
ATOM 5240 N N . THR C 1 64 ? 14.245 33.291 68.619 1.00 15.95 64 THR C N 1
ATOM 5241 C CA . THR C 1 64 ? 14.481 34.293 67.634 1.00 15.62 64 THR C CA 1
ATOM 5242 C C . THR C 1 64 ? 15.721 34.092 66.754 1.00 15.12 64 THR C C 1
ATOM 5243 O O . THR C 1 64 ? 15.636 34.105 65.524 1.00 16.94 64 THR C O 1
ATOM 5247 N N . PRO C 1 65 ? 16.895 33.884 67.393 1.00 16.54 65 PRO C N 1
ATOM 5248 C CA . PRO C 1 65 ? 18.069 33.756 66.484 1.00 17.98 65 PRO C CA 1
ATOM 5249 C C . PRO C 1 65 ? 18.085 32.552 65.560 1.00 17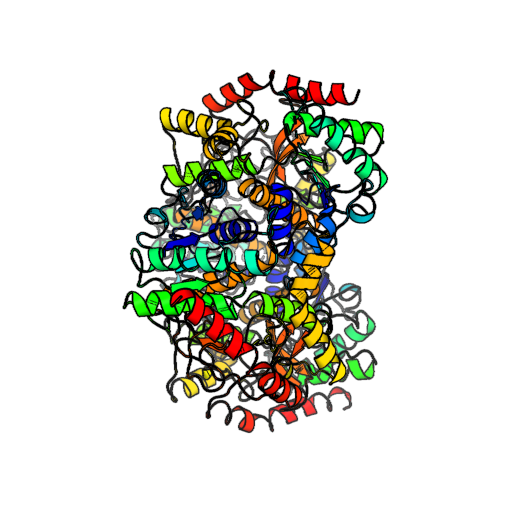.96 65 PRO C C 1
ATOM 5250 O O . PRO C 1 65 ? 18.627 32.651 64.459 1.00 19.23 65 PRO C O 1
ATOM 5254 N N . ALA C 1 66 ? 17.411 31.486 65.992 1.00 16.28 66 ALA C N 1
ATO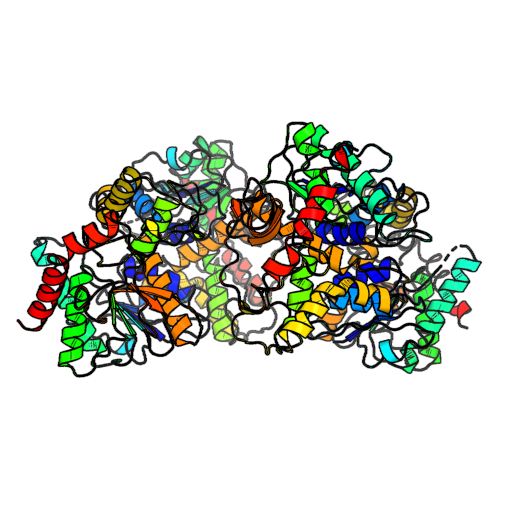M 5255 C CA . ALA C 1 66 ? 17.261 30.378 65.074 1.00 17.01 66 ALA C CA 1
ATOM 5256 C C . ALA C 1 66 ? 16.247 30.659 63.967 1.00 15.29 66 ALA C C 1
ATOM 5257 O O . ALA C 1 66 ? 16.355 30.152 62.828 1.00 17.01 66 ALA C O 1
ATOM 5259 N N . LEU C 1 67 ? 15.222 31.417 64.326 1.00 13.89 67 LEU C N 1
ATOM 5260 C CA . LEU C 1 67 ? 14.112 31.677 63.365 1.00 14.29 67 LEU C CA 1
ATOM 5261 C C . LEU C 1 67 ? 14.346 32.831 62.383 1.00 14.35 67 LEU C C 1
ATOM 5262 O O . LEU C 1 67 ? 13.664 32.960 61.410 1.00 15.49 67 LEU C O 1
ATOM 5267 N N . GLU C 1 68 ? 15.337 33.689 62.661 1.00 14.09 68 GLU C N 1
ATOM 5268 C CA . GLU C 1 68 ? 15.528 34.835 61.834 1.00 15.59 68 GLU C CA 1
ATOM 5269 C C . GLU C 1 68 ? 15.863 34.424 60.419 1.00 15.43 68 GLU C C 1
ATOM 5270 O O . GLU C 1 68 ? 16.829 33.735 60.195 1.00 17.35 68 GLU C O 1
ATOM 5276 N N . GLY C 1 69 ? 15.093 34.896 59.488 1.00 16.72 69 GLY C N 1
ATOM 5277 C CA . GLY C 1 69 ? 15.369 34.537 58.092 1.00 15.97 69 GLY C CA 1
ATOM 5278 C C . GLY C 1 69 ? 15.005 33.114 57.722 1.00 15.89 69 GLY C C 1
ATOM 5279 O O . GLY C 1 69 ? 15.312 32.709 56.594 1.00 17.52 69 GLY C O 1
ATOM 5280 N N . ALA C 1 70 ? 14.303 32.395 58.572 1.00 16.33 70 ALA C N 1
ATOM 5281 C CA . ALA C 1 70 ? 13.991 31.012 58.234 1.00 15.49 70 ALA C CA 1
ATOM 5282 C C . ALA C 1 70 ? 12.959 30.928 57.107 1.00 15.81 70 ALA C C 1
ATOM 5283 O O . ALA C 1 70 ? 11.966 31.654 57.071 1.00 16.51 70 ALA C O 1
ATOM 5285 N N . ASP C 1 71 ? 13.183 29.963 56.224 1.00 14.61 71 ASP C N 1
ATOM 5286 C CA . ASP C 1 71 ? 12.258 29.665 55.135 1.00 13.76 71 ASP C CA 1
ATOM 5287 C C . ASP C 1 71 ? 11.376 28.498 55.480 1.00 14.32 71 ASP C C 1
ATOM 5288 O O . ASP C 1 71 ? 10.218 28.418 55.037 1.00 13.24 71 ASP C O 1
ATOM 5293 N N . VAL C 1 72 ? 11.898 27.605 56.279 1.00 12.96 72 VAL C N 1
ATOM 5294 C CA . VAL C 1 72 ? 11.191 26.387 56.740 1.00 11.02 72 VAL C CA 1
ATOM 5295 C C . VAL C 1 72 ? 11.454 26.227 58.205 1.00 13.12 72 VAL C C 1
ATOM 5296 O O . VAL C 1 72 ? 12.604 26.343 58.654 1.00 14.31 72 VAL C O 1
ATOM 5300 N N . VAL C 1 73 ? 10.411 25.972 58.951 1.00 11.19 73 VAL C N 1
ATOM 5301 C CA . VAL C 1 73 ? 10.529 25.737 60.403 1.00 10.73 73 VAL C CA 1
ATOM 5302 C C . VAL C 1 73 ? 9.924 24.355 60.648 1.00 12.70 73 VAL C C 1
ATOM 5303 O O . VAL C 1 73 ? 8.743 24.145 60.308 1.00 11.96 73 VAL C O 1
ATOM 5307 N N . LEU C 1 74 ? 10.695 23.432 61.181 1.00 11.15 74 LEU C N 1
ATOM 5308 C CA . LEU C 1 74 ? 10.249 22.080 61.488 1.00 10.63 74 LEU C CA 1
ATOM 5309 C C . LEU C 1 74 ? 10.194 21.972 63.005 1.00 10.32 74 LEU C C 1
ATOM 5310 O O . LEU C 1 74 ? 11.220 22.249 63.669 1.00 12.00 74 LEU C O 1
ATOM 5315 N N . ILE C 1 75 ? 9.039 21.627 63.555 1.00 10.59 75 ILE C N 1
ATOM 5316 C CA . ILE C 1 75 ? 8.858 21.737 64.999 1.00 11.89 75 ILE C CA 1
ATOM 5317 C C . ILE C 1 75 ? 8.651 20.310 65.510 1.00 12.08 75 ILE C C 1
ATOM 5318 O O . ILE C 1 75 ? 7.573 19.705 65.340 1.00 11.17 75 ILE C O 1
ATOM 5323 N N . SER C 1 76 ? 9.699 19.769 66.119 1.00 14.40 76 SER C N 1
ATOM 5324 C CA . SER C 1 76 ? 9.661 18.449 66.776 1.00 16.97 76 SER C CA 1
ATOM 5325 C C . SER C 1 76 ? 9.743 18.510 68.308 1.00 18.51 76 SER C C 1
ATOM 5326 O O . SER C 1 76 ? 9.802 17.469 68.980 1.00 23.48 76 SER C O 1
ATOM 5329 N N . ALA C 1 77 ? 9.580 19.694 68.834 1.00 15.93 77 ALA C N 1
ATOM 5330 C CA . ALA C 1 77 ? 9.696 19.946 70.298 1.00 17.69 77 ALA C CA 1
ATOM 5331 C C . ALA C 1 77 ? 8.661 19.263 71.164 1.00 20.63 77 ALA C C 1
ATOM 5332 O O . ALA C 1 77 ? 7.592 18.905 70.698 1.00 23.83 77 ALA C O 1
ATOM 5334 N N . GLY C 1 78 ? 8.934 19.153 72.465 1.00 22.85 78 GLY C N 1
ATOM 5335 C CA . GLY C 1 78 ? 7.934 18.593 73.352 1.00 25.67 78 GLY C CA 1
ATOM 5336 C C . GLY C 1 78 ? 8.552 17.398 74.065 1.00 29.30 78 GLY C C 1
ATOM 5337 O O . GLY C 1 78 ? 9.548 16.760 73.597 1.00 32.22 78 GLY C O 1
ATOM 5338 N N . VAL C 1 79 ? 7.961 17.043 75.174 1.00 29.96 79 VAL C N 1
ATOM 5339 C CA . VAL C 1 79 ? 8.686 16.164 76.099 1.00 31.08 79 VAL C CA 1
ATOM 5340 C C . VAL C 1 79 ? 8.177 14.742 76.045 1.00 31.30 79 VAL C C 1
ATOM 5341 O O . VAL C 1 79 ? 7.090 14.480 75.534 1.00 30.56 79 VAL C O 1
ATOM 5345 N N . ALA C 1 80 ? 8.975 13.799 76.564 1.00 33.42 80 ALA C N 1
ATOM 5346 C CA . ALA C 1 80 ? 8.454 12.433 76.804 1.00 35.04 80 ALA C CA 1
ATOM 5347 C C . ALA C 1 80 ? 7.736 12.434 78.179 1.00 35.56 80 ALA C C 1
ATOM 5348 O O . ALA C 1 80 ? 7.733 13.448 78.889 1.00 35.62 80 ALA C O 1
ATOM 5350 N N . ARG C 1 81 ? 7.127 11.330 78.576 1.00 37.37 81 ARG C N 1
ATOM 5351 C CA . ARG C 1 81 ? 6.554 11.300 79.932 1.00 38.31 81 ARG C CA 1
ATOM 5352 C C . ARG C 1 81 ? 7.601 11.534 81.059 1.00 37.46 81 ARG C C 1
ATOM 5353 O O . ARG C 1 81 ? 8.635 10.877 81.128 1.00 38.13 81 ARG C O 1
ATOM 5361 N N . LYS C 1 82 ? 7.323 12.511 81.912 1.00 37.12 82 LYS C N 1
ATOM 5362 C CA . LYS C 1 82 ? 8.236 12.910 82.991 1.00 35.77 82 LYS C CA 1
ATOM 5363 C C . LYS C 1 82 ? 7.602 12.521 84.351 1.00 34.47 82 LYS C C 1
ATOM 5364 O O . LYS C 1 82 ? 6.392 12.276 84.437 1.00 32.75 82 LYS C O 1
ATOM 5370 N N . PRO C 1 83 ? 8.409 12.436 85.419 1.00 33.76 83 PRO C N 1
ATOM 5371 C CA . PRO C 1 83 ? 7.823 12.089 86.734 1.00 33.14 83 PRO C CA 1
ATOM 5372 C C . PRO C 1 83 ? 6.611 12.995 87.093 1.00 33.35 83 PRO C C 1
ATOM 5373 O O . PRO C 1 83 ? 6.643 14.199 86.793 1.00 33.94 83 PRO C O 1
ATOM 5377 N N . GLY C 1 84 ? 5.550 12.413 87.636 1.00 34.43 84 GLY C N 1
ATOM 5378 C CA . GLY C 1 84 ? 4.392 13.201 88.132 1.00 35.71 84 GLY C CA 1
ATOM 5379 C C . GLY C 1 84 ? 3.441 13.570 87.018 1.00 37.08 84 GLY C C 1
ATOM 5380 O O . GLY C 1 84 ? 2.509 14.347 87.234 1.00 37.74 84 GLY C O 1
ATOM 5381 N N . MET C 1 85 ? 3.687 13.022 85.812 1.00 36.93 85 MET C N 1
ATOM 5382 C CA . MET C 1 85 ? 2.886 13.343 84.602 1.00 36.10 85 MET C CA 1
ATOM 5383 C C . MET C 1 85 ? 1.990 12.171 84.201 1.00 35.93 85 MET C C 1
ATOM 5384 O O . MET C 1 85 ? 2.500 11.053 84.031 1.00 34.98 85 MET C O 1
ATOM 5389 N N . ASP C 1 86 ? 0.679 12.419 84.055 1.00 35.54 86 ASP C N 1
ATOM 5390 C CA . ASP C 1 86 ? -0.212 11.483 83.319 1.00 35.22 86 ASP C CA 1
ATOM 5391 C C . ASP C 1 86 ? -0.309 11.814 81.789 1.00 35.87 86 ASP C C 1
ATOM 5392 O O . ASP C 1 86 ? 0.362 12.727 81.305 1.00 34.02 86 ASP C O 1
ATOM 5397 N N . ARG C 1 87 ? -1.143 11.092 81.046 1.00 35.83 87 ARG C N 1
ATOM 5398 C CA . ARG C 1 87 ? -1.277 11.337 79.594 1.00 36.30 87 ARG C CA 1
ATOM 5399 C C . ARG C 1 87 ? -1.891 12.731 79.250 1.00 33.47 87 ARG C C 1
ATOM 5400 O O . ARG C 1 87 ? -1.420 13.399 78.313 1.00 33.14 87 ARG C O 1
ATOM 5408 N N . SER C 1 88 ? -2.904 13.176 80.010 1.00 31.39 88 SER C N 1
ATOM 5409 C CA . SER C 1 88 ? -3.423 14.558 79.876 1.00 28.61 88 SER C CA 1
ATOM 5410 C C . SER C 1 88 ? -2.355 15.606 80.183 1.00 26.61 88 SER C C 1
ATOM 5411 O O . SER C 1 88 ? -2.321 16.659 79.557 1.00 24.46 88 SER C O 1
ATOM 5414 N N . ASP C 1 89 ? -1.501 15.342 81.183 1.00 23.56 89 ASP C N 1
ATOM 5415 C CA . ASP C 1 89 ? -0.455 16.297 81.544 1.00 22.21 89 ASP C CA 1
ATOM 5416 C C . ASP C 1 89 ? 0.513 16.367 80.370 1.00 21.31 89 ASP C C 1
ATOM 5417 O O . ASP C 1 89 ? 1.042 17.459 80.046 1.00 20.81 89 ASP C O 1
ATOM 5422 N N . LEU C 1 90 ? 0.710 15.214 79.726 1.00 21.94 90 LEU C N 1
ATOM 5423 C CA . LEU C 1 90 ? 1.676 15.197 78.602 1.00 23.92 90 LEU C CA 1
ATOM 5424 C C . LEU C 1 90 ? 1.134 16.012 77.408 1.00 22.27 90 LEU C C 1
ATOM 5425 O O . LEU C 1 90 ? 1.877 16.826 76.766 1.00 22.92 90 LEU C O 1
ATOM 5430 N N . PHE C 1 91 ? -0.155 15.867 77.129 1.00 22.08 91 PHE C N 1
ATOM 5431 C CA . PHE C 1 91 ? -0.765 16.620 76.091 1.00 20.80 91 PHE C CA 1
ATOM 5432 C C . PHE C 1 91 ? -0.707 18.145 76.384 1.00 20.19 91 PHE C C 1
ATOM 5433 O O . PHE C 1 91 ? -0.341 18.949 75.517 1.00 17.63 91 PHE C O 1
ATOM 5441 N N A ASN C 1 92 ? -1.067 18.555 77.602 0.50 17.80 92 ASN C N 1
ATOM 5442 N N B ASN C 1 92 ? -1.081 18.532 77.605 0.50 17.76 92 ASN C N 1
ATOM 5443 C CA A ASN C 1 92 ? -1.124 19.958 77.902 0.50 18.74 92 ASN C CA 1
ATOM 5444 C CA B ASN C 1 92 ? -1.124 19.908 77.986 0.50 18.72 92 ASN C CA 1
ATOM 5445 C C A ASN C 1 92 ? 0.256 20.600 77.827 0.50 17.88 92 ASN C C 1
ATOM 5446 C C B ASN C 1 92 ? 0.245 20.542 77.780 0.50 17.69 92 ASN C C 1
ATOM 5447 O O A ASN C 1 92 ? 0.385 21.764 77.383 0.50 18.33 92 ASN C O 1
ATOM 5448 O O B ASN C 1 92 ? 0.355 21.639 77.213 0.50 18.49 92 ASN C O 1
ATOM 5457 N N . VAL C 1 93 ? 1.279 19.862 78.284 1.00 17.82 93 VAL C N 1
ATOM 5458 C CA . VAL C 1 93 ? 2.632 20.381 78.218 1.00 18.28 93 VAL C CA 1
ATOM 5459 C C . VAL C 1 93 ? 3.072 20.555 76.724 1.00 16.05 93 VAL C C 1
ATOM 5460 O O . VAL C 1 93 ? 3.565 21.643 76.311 1.00 18.18 93 VAL C O 1
ATOM 5464 N N . ASN C 1 94 ? 2.816 19.529 75.900 1.00 17.05 94 ASN C N 1
ATOM 5465 C CA . ASN C 1 94 ? 3.189 19.563 74.468 1.00 16.61 94 ASN C CA 1
ATOM 5466 C C . ASN C 1 94 ? 2.377 20.571 73.653 1.00 18.57 94 ASN C C 1
ATOM 5467 O O . ASN C 1 94 ? 2.911 21.285 72.771 1.00 18.49 94 ASN C O 1
ATOM 5472 N N . ALA C 1 95 ? 1.083 20.682 73.996 1.00 16.84 95 ALA C N 1
ATOM 5473 C CA . ALA C 1 95 ? 0.250 21.723 73.415 1.00 17.15 95 ALA C CA 1
ATOM 5474 C C . ALA C 1 95 ? 0.774 23.119 73.708 1.00 16.05 95 ALA C C 1
ATOM 5475 O O . ALA C 1 95 ? 0.794 24.026 72.855 1.00 16.25 95 ALA C O 1
ATOM 5477 N N . GLY C 1 96 ? 1.210 23.347 74.977 1.00 15.03 96 GLY C N 1
ATOM 5478 C CA . GLY C 1 96 ? 1.682 24.667 75.312 1.00 14.77 96 GLY C CA 1
ATOM 5479 C C . GLY C 1 96 ? 3.025 24.945 74.625 1.00 14.69 96 GLY C C 1
ATOM 5480 O O . GLY C 1 96 ? 3.303 26.052 74.306 1.00 14.72 96 GLY C O 1
ATOM 5481 N N . ILE C 1 97 ? 3.832 23.897 74.453 1.00 15.31 97 ILE C N 1
ATOM 5482 C CA . ILE C 1 97 ? 5.116 24.100 73.769 1.00 14.82 97 ILE C CA 1
ATOM 5483 C C . ILE C 1 97 ? 4.880 24.519 72.328 1.00 13.63 97 ILE C C 1
ATOM 5484 O O . ILE C 1 97 ? 5.506 25.469 71.807 1.00 13.83 97 ILE C O 1
ATOM 5489 N N . VAL C 1 98 ? 3.955 23.780 71.685 1.00 13.74 98 VAL C N 1
ATOM 5490 C CA . VAL C 1 98 ? 3.683 24.129 70.300 1.00 14.11 98 VAL C CA 1
ATOM 5491 C C . VAL C 1 98 ? 3.102 25.561 70.219 1.00 13.45 98 VAL C C 1
ATOM 5492 O O . VAL C 1 98 ? 3.460 26.354 69.351 1.00 13.55 98 VAL C O 1
ATOM 5496 N N . LYS C 1 99 ? 2.181 25.897 71.137 1.00 14.31 99 LYS C N 1
ATOM 5497 C CA A LYS C 1 99 ? 1.591 27.220 71.117 0.50 12.96 99 LYS C CA 1
ATOM 5498 C CA B LYS C 1 99 ? 1.602 27.229 71.090 0.50 13.15 99 LYS C CA 1
ATOM 5499 C C . LYS C 1 99 ? 2.699 28.287 71.268 1.00 14.29 99 LYS C C 1
ATOM 5500 O O . LYS C 1 99 ? 2.755 29.250 70.560 1.00 15.03 99 LYS C O 1
ATOM 5511 N N . ASN C 1 100 ? 3.590 28.099 72.251 1.00 14.52 100 ASN C N 1
ATOM 5512 C CA . ASN C 1 100 ? 4.681 29.011 72.516 1.00 16.16 100 ASN C CA 1
ATOM 5513 C C . ASN C 1 100 ? 5.560 29.197 71.268 1.00 14.46 100 ASN C C 1
ATOM 5514 O O . ASN C 1 100 ? 5.813 30.304 70.772 1.00 15.13 100 ASN C O 1
ATOM 5519 N N . LEU C 1 101 ? 5.938 28.055 70.633 1.00 14.39 101 LEU C N 1
ATOM 5520 C CA . LEU C 1 101 ? 6.917 28.146 69.532 1.00 13.12 101 LEU C CA 1
ATOM 5521 C C . LEU C 1 101 ? 6.299 28.710 68.264 1.00 11.69 101 LEU C C 1
ATOM 5522 O O . LEU C 1 101 ? 6.953 29.462 67.516 1.00 12.60 101 LEU C O 1
ATOM 5527 N N . VAL C 1 102 ? 5.007 28.375 68.029 1.00 10.80 102 VAL C N 1
ATOM 5528 C CA . VAL C 1 102 ? 4.355 29.011 66.874 1.00 12.26 102 VAL C CA 1
ATOM 5529 C C . VAL C 1 102 ? 4.135 30.528 67.064 1.00 12.28 102 VAL C C 1
ATOM 5530 O O . VAL C 1 102 ? 4.213 31.240 66.092 1.00 13.98 102 VAL C O 1
ATOM 5534 N N . GLN C 1 103 ? 3.921 30.962 68.313 1.00 13.81 103 GLN C N 1
ATOM 5535 C CA . GLN C 1 103 ? 3.865 32.443 68.577 1.00 15.05 103 GLN C CA 1
ATOM 5536 C C . GLN C 1 103 ? 5.201 33.047 68.188 1.00 14.40 103 GLN C C 1
ATOM 5537 O O . GLN C 1 103 ? 5.265 34.135 67.643 1.00 16.16 103 GLN C O 1
ATOM 5543 N N . GLN C 1 104 ? 6.307 32.363 68.524 1.00 14.15 104 GLN C N 1
ATOM 5544 C CA . GLN C 1 104 ? 7.612 32.917 68.174 1.00 14.05 104 GLN C CA 1
ATOM 5545 C C . GLN C 1 104 ? 7.820 32.970 66.687 1.00 14.30 104 GLN C C 1
ATOM 5546 O O . GLN C 1 104 ? 8.391 33.932 66.184 1.00 15.45 104 GLN C O 1
ATOM 5552 N N . VAL C 1 105 ? 7.408 31.884 65.976 1.00 13.28 105 VAL C N 1
ATOM 5553 C CA . VAL C 1 105 ? 7.472 31.876 64.530 1.00 13.16 105 VAL C CA 1
ATOM 5554 C C . VAL C 1 105 ? 6.667 33.040 63.940 1.00 14.37 105 VAL C C 1
ATOM 5555 O O . VAL C 1 105 ? 7.056 33.710 62.986 1.00 13.50 105 VAL C O 1
ATOM 5559 N N . ALA C 1 106 ? 5.459 33.228 64.455 1.00 13.81 106 ALA C N 1
ATOM 5560 C CA . ALA C 1 106 ? 4.607 34.292 63.910 1.00 14.47 106 ALA C CA 1
ATOM 5561 C C . ALA C 1 106 ? 5.216 35.694 64.024 1.00 15.50 106 ALA C C 1
ATOM 5562 O O . ALA C 1 106 ? 5.007 36.594 63.120 1.00 17.85 106 ALA C O 1
ATOM 5564 N N . LYS C 1 107 ? 5.966 35.874 65.082 1.00 16.86 107 LYS C N 1
ATOM 5565 C CA A LYS C 1 107 ? 6.689 37.138 65.319 0.50 17.20 107 LYS C CA 1
ATOM 5566 C CA B LYS C 1 107 ? 6.606 37.167 65.223 0.50 17.65 107 LYS C CA 1
ATOM 5567 C C . LYS C 1 107 ? 7.906 37.308 64.415 1.00 18.40 107 LYS C C 1
ATOM 5568 O O . LYS C 1 107 ? 8.242 38.396 63.999 1.00 20.96 107 LYS C O 1
ATOM 5579 N N . THR C 1 108 ? 8.643 36.218 64.191 1.00 15.28 108 THR C N 1
ATOM 5580 C CA . THR C 1 108 ? 9.989 36.332 63.639 1.00 15.76 108 THR C CA 1
ATOM 5581 C C . THR C 1 108 ? 10.073 35.961 62.119 1.00 15.74 108 THR C C 1
ATOM 5582 O O . THR C 1 108 ? 10.787 36.594 61.286 1.00 17.67 108 THR C O 1
ATOM 5586 N N . CYS C 1 109 ? 9.354 34.901 61.740 1.00 16.44 109 CYS C N 1
ATOM 5587 C CA . CYS C 1 109 ? 9.443 34.397 60.325 1.00 16.97 109 CYS C CA 1
ATOM 5588 C C . CYS C 1 109 ? 8.069 33.941 59.890 1.00 16.68 109 CYS C C 1
ATOM 5589 O O . CYS C 1 109 ? 7.828 32.795 59.568 1.00 15.99 109 CYS C O 1
ATOM 5592 N N . PRO C 1 110 ? 7.127 34.882 59.872 1.00 16.84 110 PRO C N 1
ATOM 5593 C CA . PRO C 1 110 ? 5.746 34.451 59.658 1.00 15.96 110 PRO C CA 1
ATOM 5594 C C . PRO C 1 110 ? 5.487 33.982 58.231 1.00 17.79 110 PRO C C 1
ATOM 5595 O O . PRO C 1 110 ? 4.423 33.367 58.046 1.00 20.21 110 PRO C O 1
ATOM 5599 N N . LYS C 1 111 ? 6.363 34.309 57.267 1.00 18.07 111 LYS C N 1
ATOM 5600 C CA . LYS C 1 111 ? 6.222 33.812 55.884 1.00 16.63 111 LYS C CA 1
ATOM 5601 C C . LYS C 1 111 ? 6.895 32.474 55.650 1.00 17.06 111 LYS C C 1
ATOM 5602 O O . LYS C 1 111 ? 6.813 31.945 54.540 1.00 16.34 111 LYS C O 1
ATOM 5608 N N . ALA C 1 112 ? 7.478 31.878 56.721 1.00 15.93 112 ALA C N 1
ATOM 5609 C CA . ALA C 1 112 ? 8.089 30.560 56.545 1.00 14.32 112 ALA C CA 1
ATOM 5610 C C . ALA C 1 112 ? 6.995 29.467 56.365 1.00 14.86 112 ALA C C 1
ATOM 5611 O O . ALA C 1 112 ? 5.836 29.639 56.817 1.00 14.92 112 ALA C O 1
ATOM 5613 N N . CYS C 1 113 ? 7.371 28.356 55.728 1.00 12.86 113 CYS C N 1
ATOM 5614 C CA . CYS C 1 113 ? 6.598 27.119 55.762 1.00 13.60 113 CYS C CA 1
ATOM 5615 C C . CYS C 1 113 ? 6.856 26.464 57.075 1.00 13.58 113 CYS C C 1
ATOM 5616 O O . CYS C 1 113 ? 8.041 26.421 57.552 1.00 16.41 113 CYS C O 1
ATOM 5619 N N . ILE C 1 114 ? 5.832 25.950 57.757 1.00 13.23 114 ILE C N 1
ATOM 5620 C CA . ILE C 1 114 ? 5.933 25.397 59.097 1.00 12.12 114 ILE C CA 1
ATOM 5621 C C . ILE C 1 114 ? 5.491 23.952 59.067 1.00 13.07 114 ILE C C 1
ATOM 5622 O O . ILE C 1 114 ? 4.351 23.655 58.593 1.00 12.26 114 ILE C O 1
ATOM 5627 N N . GLY C 1 115 ? 6.349 22.999 59.492 1.00 11.84 115 GLY C N 1
ATOM 5628 C CA . GLY C 1 115 ? 6.007 21.613 59.565 1.00 11.26 115 GLY C CA 1
ATOM 5629 C C . GLY C 1 115 ? 5.926 21.157 60.994 1.00 11.74 115 GLY C C 1
ATOM 5630 O O . GLY C 1 115 ? 6.926 21.183 61.748 1.00 12.64 115 GLY C O 1
ATOM 5631 N N . ILE C 1 116 ? 4.716 20.801 61.409 1.00 10.36 116 ILE C N 1
ATOM 5632 C CA . ILE C 1 116 ? 4.518 20.336 62.802 1.00 10.09 116 ILE C CA 1
ATOM 5633 C C . ILE C 1 116 ? 4.710 18.828 62.904 1.00 11.55 116 ILE C C 1
ATOM 5634 O O . ILE C 1 116 ? 4.024 18.062 62.248 1.00 12.93 116 ILE C O 1
ATOM 5639 N N . ILE C 1 117 ? 5.759 18.441 63.596 1.00 10.86 117 ILE C N 1
ATOM 5640 C CA . ILE C 1 117 ? 6.023 17.043 63.970 1.00 10.62 117 ILE C CA 1
ATOM 5641 C C . ILE C 1 117 ? 5.466 16.621 65.310 1.00 10.77 117 ILE C C 1
ATOM 5642 O O . ILE C 1 117 ? 5.019 15.477 65.458 1.00 14.34 117 ILE C O 1
ATOM 5647 N N . THR C 1 118 ? 5.523 17.547 66.291 1.00 12.25 118 THR C N 1
ATOM 5648 C CA . THR C 1 118 ? 5.095 17.305 67.649 1.00 13.50 118 THR C CA 1
ATOM 5649 C C . THR C 1 118 ? 3.685 16.667 67.631 1.00 14.74 118 THR C C 1
ATOM 5650 O O . THR C 1 118 ? 2.727 17.241 67.046 1.00 13.13 118 THR C O 1
ATOM 5654 N N . ASN C 1 119 ? 3.551 15.547 68.323 1.00 13.80 119 ASN C N 1
ATOM 5655 C CA . ASN C 1 119 ? 2.262 14.845 68.453 1.00 15.24 119 ASN C CA 1
ATOM 5656 C C . ASN C 1 119 ? 1.419 15.369 69.591 1.00 17.02 119 ASN C C 1
ATOM 5657 O O . ASN C 1 119 ? 1.930 15.947 70.519 1.00 19.10 119 ASN C O 1
ATOM 5662 N N . PRO C 1 120 ? 0.092 15.278 69.488 1.00 17.46 120 PRO C N 1
ATOM 5663 C CA . PRO C 1 120 ? -0.713 14.597 68.396 1.00 15.98 120 PRO C CA 1
ATOM 5664 C C . PRO C 1 120 ? -0.992 15.607 67.286 1.00 14.69 120 PRO C C 1
ATOM 5665 O O . PRO C 1 120 ? -1.675 16.646 67.504 1.00 13.93 120 PRO C O 1
ATOM 5669 N N . VAL C 1 121 ? -0.380 15.315 66.141 1.00 12.25 121 VAL C N 1
ATOM 5670 C CA . VAL C 1 121 ? -0.484 16.175 64.937 1.00 12.56 121 VAL C CA 1
ATOM 5671 C C . VAL C 1 121 ? -1.901 16.615 64.569 1.00 10.87 121 VAL C C 1
ATOM 5672 O O . VAL C 1 121 ? -2.073 17.775 64.196 1.00 11.48 121 VAL C O 1
ATOM 5676 N N . ASN C 1 122 ? -2.883 15.738 64.748 1.00 12.56 122 ASN C N 1
ATOM 5677 C CA . ASN C 1 122 ? -4.259 16.180 64.374 1.00 12.32 122 ASN C CA 1
ATOM 5678 C C . ASN C 1 122 ? -4.707 17.406 65.134 1.00 11.99 122 ASN C C 1
ATOM 5679 O O . ASN C 1 122 ? -5.480 18.220 64.610 1.00 11.77 122 ASN C O 1
ATOM 5684 N N . THR C 1 123 ? -4.239 17.491 66.422 1.00 11.39 123 THR C N 1
ATOM 5685 C CA . THR C 1 123 ? -4.505 18.602 67.236 1.00 12.80 123 THR C CA 1
ATOM 5686 C C . THR C 1 123 ? -3.474 19.720 67.163 1.00 12.65 123 THR C C 1
ATOM 5687 O O . THR C 1 123 ? -3.842 20.907 67.214 1.00 11.68 123 THR C O 1
ATOM 5691 N N . THR C 1 124 ? -2.201 19.349 67.180 1.00 12.04 124 THR C N 1
ATOM 5692 C CA . THR C 1 124 ? -1.201 20.384 67.267 1.00 10.80 124 THR C CA 1
ATOM 5693 C C . THR C 1 124 ? -1.158 21.272 66.073 1.00 11.01 124 THR C C 1
ATOM 5694 O O . THR C 1 124 ? -0.771 22.443 66.126 1.00 11.70 124 THR C O 1
ATOM 5698 N N . VAL C 1 125 ? -1.533 20.745 64.896 1.00 10.54 125 VAL C N 1
ATOM 5699 C CA . VAL C 1 125 ? -1.597 21.627 63.733 1.00 11.13 125 VAL C CA 1
ATOM 5700 C C . VAL C 1 125 ? -2.783 22.644 63.858 1.00 11.21 125 VAL C C 1
ATOM 5701 O O . VAL C 1 125 ? -2.655 23.779 63.422 1.00 11.12 125 VAL C O 1
ATOM 5705 N N . ALA C 1 126 ? -3.880 22.222 64.514 1.00 11.03 126 ALA C N 1
ATOM 5706 C CA . ALA C 1 126 ? -5.003 23.151 64.751 1.00 11.27 126 ALA C CA 1
ATOM 5707 C C . ALA C 1 126 ? -4.587 24.211 65.747 1.00 12.02 126 ALA C C 1
ATOM 5708 O O . ALA C 1 126 ? -4.908 25.343 65.629 1.00 13.12 126 ALA C O 1
ATOM 5710 N N . ILE C 1 127 ? -3.769 23.821 66.711 1.00 12.97 127 ILE C N 1
ATOM 5711 C CA . ILE C 1 127 ? -3.171 24.811 67.625 1.00 12.39 127 ILE C CA 1
ATOM 5712 C C . ILE C 1 127 ? -2.343 25.796 66.878 1.00 11.56 127 ILE C C 1
ATOM 5713 O O . ILE C 1 127 ? -2.498 27.026 67.011 1.00 12.39 127 ILE C O 1
ATOM 5718 N N . ALA C 1 128 ? -1.479 25.292 65.983 1.00 11.38 128 ALA C N 1
ATOM 5719 C CA . ALA C 1 128 ? -0.625 26.216 65.275 1.00 11.17 128 ALA C CA 1
ATOM 5720 C C . ALA C 1 128 ? -1.433 27.165 64.423 1.00 10.56 128 ALA C C 1
ATOM 5721 O O . ALA C 1 128 ? -1.134 28.395 64.338 1.00 11.49 128 ALA C O 1
ATOM 5723 N N . ALA C 1 129 ? -2.465 26.641 63.731 1.00 11.48 129 ALA C N 1
ATOM 5724 C CA . ALA C 1 129 ? -3.271 27.504 62.836 1.00 10.88 129 ALA C CA 1
ATOM 5725 C C . ALA C 1 129 ? -4.002 28.555 63.692 1.00 11.84 129 ALA C C 1
ATOM 5726 O O . ALA C 1 129 ? -4.037 29.681 63.235 1.00 12.54 129 ALA C O 1
ATOM 5728 N N . GLU C 1 130 ? -4.494 28.175 64.860 1.00 12.32 130 GLU C N 1
ATOM 5729 C CA . GLU C 1 130 ? -5.256 29.136 65.682 1.00 12.98 130 GLU C CA 1
ATOM 5730 C C . GLU C 1 130 ? -4.317 30.232 66.102 1.00 13.39 130 GLU C C 1
ATOM 5731 O O . GLU C 1 130 ? -4.652 31.437 66.100 1.00 15.33 130 GLU C O 1
ATOM 5737 N N . VAL C 1 131 ? -3.082 29.883 66.501 1.00 12.86 131 VAL C N 1
ATOM 5738 C CA . VAL C 1 131 ? -2.116 30.914 66.844 1.00 14.35 131 VAL C CA 1
ATOM 5739 C C . VAL C 1 131 ? -1.821 31.844 65.691 1.00 14.28 131 VAL C C 1
ATOM 5740 O O . VAL C 1 131 ? -1.814 33.073 65.805 1.00 15.83 131 VAL C O 1
ATOM 5744 N N . LEU C 1 132 ? -1.592 31.280 64.502 1.00 14.80 132 LEU C N 1
ATOM 5745 C CA . LEU C 1 132 ? -1.257 32.083 63.348 1.00 13.56 132 LEU C CA 1
ATOM 5746 C C . LEU C 1 132 ? -2.429 32.996 62.871 1.00 12.75 132 LEU C C 1
ATOM 5747 O O . LEU C 1 132 ? -2.207 34.109 62.487 1.00 13.56 132 LEU C O 1
ATOM 5752 N N . LYS C 1 133 ? -3.637 32.486 63.010 1.00 12.51 133 LYS C N 1
ATOM 5753 C CA . LYS C 1 133 ? -4.849 33.234 62.627 1.00 14.19 133 LYS C CA 1
ATOM 5754 C C . LYS C 1 133 ? -4.979 34.429 63.606 1.00 16.18 133 LYS C C 1
ATOM 5755 O O . LYS C 1 133 ? -5.236 35.545 63.159 1.00 17.34 133 LYS C O 1
ATOM 5761 N N . LYS C 1 134 ? -4.786 34.198 64.903 1.00 17.79 134 LYS C N 1
ATOM 5762 C CA . LYS C 1 134 ? -4.864 35.288 65.906 1.00 19.72 134 LYS C CA 1
ATOM 5763 C C . LYS C 1 134 ? -3.787 36.317 65.739 1.00 19.38 134 LYS C C 1
ATOM 5764 O O . LYS C 1 134 ? -3.985 37.528 66.041 1.00 19.77 134 LYS C O 1
ATOM 5770 N N . ALA C 1 135 ? -2.623 35.905 65.210 1.00 16.47 135 ALA C N 1
ATOM 5771 C CA . ALA C 1 135 ? -1.513 36.824 65.018 1.00 17.14 135 ALA C CA 1
ATOM 5772 C C . ALA C 1 135 ? -1.699 37.594 63.727 1.00 16.29 135 ALA C C 1
ATOM 5773 O O . ALA C 1 135 ? -0.895 38.448 63.371 1.00 19.29 135 ALA C O 1
ATOM 5775 N N . GLY C 1 136 ? -2.727 37.185 62.993 1.00 16.65 136 GLY C N 1
ATOM 5776 C CA . GLY C 1 136 ? -3.036 37.788 61.696 1.00 17.56 136 GLY C CA 1
ATOM 5777 C C . GLY C 1 136 ? -2.108 37.448 60.515 1.00 19.53 136 GLY C C 1
ATOM 5778 O O . GLY C 1 136 ? -2.099 38.129 59.497 1.00 19.78 136 GLY C O 1
ATOM 5779 N N . VAL C 1 137 ? -1.371 36.334 60.625 1.00 15.61 137 VAL C N 1
ATOM 5780 C CA . VAL C 1 137 ? -0.409 35.997 59.575 1.00 16.15 137 VAL C CA 1
ATOM 5781 C C . VAL C 1 137 ? -0.630 34.632 58.891 1.00 15.88 137 VAL C C 1
ATOM 5782 O O . VAL C 1 137 ? 0.275 34.110 58.203 1.00 17.92 137 VAL C O 1
ATOM 5786 N N . TYR C 1 138 ? -1.783 34.030 59.147 1.00 15.30 138 TYR C N 1
ATOM 5787 C CA . TYR C 1 138 ? -1.958 32.695 58.727 1.00 14.54 138 TYR C CA 1
ATOM 5788 C C . TYR C 1 138 ? -2.061 32.547 57.241 1.00 16.57 138 TYR C C 1
ATOM 5789 O O . TYR C 1 138 ? -2.838 33.254 56.532 1.00 18.27 138 TYR C O 1
ATOM 5798 N N . ASP C 1 139 ? -1.275 31.603 56.720 1.00 15.21 139 ASP C N 1
ATOM 5799 C CA . ASP C 1 139 ? -1.394 31.211 55.340 1.00 14.70 139 ASP C CA 1
ATOM 5800 C C . ASP C 1 139 ? -1.560 29.724 55.333 1.00 12.09 139 ASP C C 1
ATOM 5801 O O . ASP C 1 139 ? -0.597 28.987 55.671 1.00 13.75 139 ASP C O 1
ATOM 5806 N N . LYS C 1 140 ? -2.714 29.257 54.870 1.00 13.22 140 LYS C N 1
ATOM 5807 C CA . LYS C 1 140 ? -3.005 27.798 54.950 1.00 13.39 140 LYS C CA 1
ATOM 5808 C C . LYS C 1 140 ? -2.174 26.993 53.974 1.00 12.69 140 LYS C C 1
ATOM 5809 O O . LYS C 1 140 ? -2.088 25.775 54.073 1.00 14.18 140 LYS C O 1
ATOM 5815 N N . ASN C 1 141 ? -1.546 27.639 53.011 1.00 12.46 141 ASN C N 1
ATOM 5816 C CA . ASN C 1 141 ? -0.659 26.907 52.111 1.00 13.97 141 ASN C CA 1
ATOM 5817 C C . ASN C 1 141 ? 0.724 26.704 52.718 1.00 12.87 141 ASN C C 1
ATOM 5818 O O . ASN C 1 141 ? 1.532 26.041 52.081 1.00 14.29 141 ASN C O 1
ATOM 5823 N N . LYS C 1 142 ? 1.019 27.222 53.929 1.00 11.50 142 LYS C N 1
ATOM 5824 C CA . LYS C 1 142 ? 2.360 27.152 54.455 1.00 10.87 142 LYS C CA 1
ATOM 5825 C C . LYS C 1 142 ? 2.347 26.411 55.826 1.00 11.76 142 LYS C C 1
ATOM 5826 O O . LYS C 1 142 ? 3.421 26.310 56.449 1.00 12.97 142 LYS C O 1
ATOM 5832 N N . LEU C 1 143 ? 1.249 25.783 56.255 1.00 11.02 143 LEU C N 1
ATOM 5833 C CA . LEU C 1 143 ? 1.224 25.053 57.557 1.00 11.80 143 LEU C CA 1
ATOM 5834 C C . LEU C 1 143 ? 0.931 23.595 57.291 1.00 11.76 143 LEU C C 1
ATOM 5835 O O . LEU C 1 143 ? -0.113 23.265 56.673 1.00 11.90 143 LEU C O 1
ATOM 5840 N N . PHE C 1 144 ? 1.833 22.707 57.705 1.00 10.97 144 PHE C N 1
ATOM 5841 C CA . PHE C 1 144 ? 1.726 21.284 57.417 1.00 9.24 144 PHE C CA 1
ATOM 5842 C C . PHE C 1 144 ? 1.850 20.464 58.692 1.00 10.44 144 PHE C C 1
ATOM 5843 O O . PHE C 1 144 ? 2.793 20.726 59.454 1.00 12.20 144 PHE C O 1
ATOM 5851 N N . GLY C 1 145 ? 0.980 19.498 58.905 1.00 10.08 145 GLY C N 1
ATOM 5852 C CA . GLY C 1 145 ? 1.239 18.382 59.875 1.00 10.30 145 GLY C CA 1
ATOM 5853 C C . GLY C 1 145 ? 2.035 17.291 59.150 1.00 9.71 145 GLY C C 1
ATOM 5854 O O . GLY C 1 145 ? 1.599 16.795 58.067 1.00 11.15 145 GLY C O 1
ATOM 5855 N N . VAL C 1 146 ? 3.206 16.979 59.695 1.00 8.96 146 VAL C N 1
ATOM 5856 C CA . VAL C 1 146 ? 4.088 16.042 59.004 1.00 10.27 146 VAL C CA 1
ATOM 5857 C C . VAL C 1 146 ? 3.588 14.634 59.305 1.00 12.30 146 VAL C C 1
ATOM 5858 O O . VAL C 1 146 ? 3.740 14.142 60.430 1.00 12.75 146 VAL C O 1
ATOM 5862 N N . THR C 1 147 ? 2.990 13.957 58.275 1.00 10.46 147 THR C N 1
ATOM 5863 C CA . THR C 1 147 ? 2.402 12.648 58.447 1.00 11.50 147 THR C CA 1
ATOM 5864 C C . THR C 1 147 ? 3.228 11.566 57.710 1.00 10.43 147 THR C C 1
ATOM 5865 O O . THR C 1 147 ? 2.878 10.388 57.715 1.00 11.38 147 THR C O 1
ATOM 5869 N N . THR C 1 148 ? 4.415 11.959 57.279 1.00 9.37 148 THR C N 1
ATOM 5870 C CA . THR C 1 148 ? 5.229 11.142 56.405 1.00 9.38 148 THR C CA 1
ATOM 5871 C C . THR C 1 148 ? 5.633 9.829 57.033 1.00 10.21 148 THR C C 1
ATOM 5872 O O . THR C 1 148 ? 5.824 8.837 56.289 1.00 11.73 148 THR C O 1
ATOM 5876 N N . LEU C 1 149 ? 5.690 9.755 58.373 1.00 9.59 149 LEU C N 1
ATOM 5877 C CA . LEU C 1 149 ? 5.999 8.446 59.034 1.00 10.77 149 LEU C CA 1
ATOM 5878 C C . LEU C 1 149 ? 4.977 7.355 58.686 1.00 10.14 149 LEU C C 1
ATOM 5879 O O . LEU C 1 149 ? 5.324 6.197 58.498 1.00 10.18 149 LEU C O 1
ATOM 5884 N N . ASP C 1 150 ? 3.690 7.749 58.568 1.00 10.73 150 ASP C N 1
ATOM 5885 C CA . ASP C 1 150 ? 2.691 6.809 58.160 1.00 10.03 150 ASP C CA 1
ATOM 5886 C C . ASP C 1 150 ? 2.916 6.272 56.753 1.00 9.13 150 ASP C C 1
ATOM 5887 O O . ASP C 1 150 ? 2.632 5.091 56.498 1.00 10.33 150 ASP C O 1
ATOM 5892 N N . ILE C 1 151 ? 3.399 7.142 55.848 1.00 10.52 151 ILE C N 1
ATOM 5893 C CA . ILE C 1 151 ? 3.636 6.750 54.465 1.00 10.79 151 ILE C CA 1
ATOM 5894 C C . ILE C 1 151 ? 4.844 5.846 54.425 1.00 12.11 151 ILE C C 1
ATOM 5895 O O . ILE C 1 151 ? 4.750 4.741 53.806 1.00 10.10 151 ILE C O 1
ATOM 5900 N N . ILE C 1 152 ? 5.953 6.207 55.082 1.00 10.18 152 ILE C N 1
ATOM 5901 C CA . ILE C 1 152 ? 7.106 5.286 54.952 1.00 10.66 152 ILE C CA 1
ATOM 5902 C C . ILE C 1 152 ? 6.877 3.934 55.635 1.00 8.98 152 ILE C C 1
ATOM 5903 O O . ILE C 1 152 ? 7.310 2.875 55.122 1.00 10.33 152 ILE C O 1
ATOM 5908 N N . ARG C 1 153 ? 6.124 3.898 56.774 1.00 10.29 153 ARG C N 1
ATOM 5909 C CA . ARG C 1 153 ? 5.686 2.678 57.411 1.00 10.47 153 ARG C CA 1
ATOM 5910 C C . ARG C 1 153 ? 4.848 1.827 56.417 1.00 10.73 153 ARG C C 1
ATOM 5911 O O . ARG C 1 153 ? 5.074 0.584 56.288 1.00 10.83 153 ARG C O 1
ATOM 5919 N N . SER C 1 154 ? 3.860 2.486 55.792 1.00 10.28 154 SER C N 1
ATOM 5920 C CA . SER C 1 154 ? 2.964 1.744 54.888 1.00 10.96 154 SER C CA 1
ATOM 5921 C C . SER C 1 154 ? 3.783 1.154 53.719 1.00 10.45 154 SER C C 1
ATOM 5922 O O . SER C 1 154 ? 3.553 0.029 53.300 1.00 11.15 154 SER C O 1
ATOM 5925 N N . ASN C 1 155 ? 4.794 1.864 53.235 1.00 10.23 155 ASN C N 1
ATOM 5926 C CA . ASN C 1 155 ? 5.609 1.365 52.108 1.00 10.70 155 ASN C CA 1
ATOM 5927 C C . ASN C 1 155 ? 6.358 0.188 52.575 1.00 10.91 155 ASN C C 1
ATOM 5928 O O . ASN C 1 155 ? 6.380 -0.818 51.907 1.00 11.72 155 ASN C O 1
ATOM 5933 N N . THR C 1 156 ? 6.941 0.239 53.782 1.00 9.64 156 THR C N 1
ATOM 5934 C CA . THR C 1 156 ? 7.714 -0.884 54.328 1.00 11.46 156 THR C CA 1
ATOM 5935 C C . THR C 1 156 ? 6.805 -2.132 54.477 1.00 10.60 156 THR C C 1
ATOM 5936 O O . THR C 1 156 ? 7.188 -3.240 54.053 1.00 11.73 156 THR C O 1
ATOM 5940 N N . PHE C 1 157 ? 5.604 -1.970 55.052 1.00 10.34 157 PHE C N 1
ATOM 5941 C CA . PHE C 1 157 ? 4.796 -3.178 55.425 1.00 11.50 157 PHE C CA 1
ATOM 5942 C C . PHE C 1 157 ? 4.187 -3.764 54.145 1.00 11.72 157 PHE C C 1
ATOM 5943 O O . PHE C 1 157 ? 4.125 -4.995 54.039 1.00 12.19 157 PHE C O 1
ATOM 5951 N N . VAL C 1 158 ? 3.839 -2.910 53.155 1.00 10.88 158 VAL C N 1
ATOM 5952 C CA . VAL C 1 158 ? 3.307 -3.455 51.863 1.00 11.16 158 VAL C CA 1
ATOM 5953 C C . VAL C 1 158 ? 4.439 -4.143 51.116 1.00 11.13 158 VAL C C 1
ATOM 5954 O O . VAL C 1 158 ? 4.224 -5.253 50.614 1.00 12.22 158 VAL C O 1
ATOM 5958 N N . ALA C 1 159 ? 5.677 -3.604 51.136 1.00 10.33 159 ALA C N 1
ATOM 5959 C CA . ALA C 1 159 ? 6.745 -4.198 50.381 1.00 13.04 159 ALA C CA 1
ATOM 5960 C C . ALA C 1 159 ? 7.057 -5.558 51.010 1.00 13.15 159 ALA C C 1
ATOM 5961 O O . ALA C 1 159 ? 7.357 -6.508 50.260 1.00 15.86 159 ALA C O 1
ATOM 5963 N N . GLU C 1 160 ? 7.035 -5.639 52.342 1.00 12.16 160 GLU C N 1
ATOM 5964 C CA A GLU C 1 160 ? 7.309 -6.938 52.978 0.50 12.83 160 GLU C CA 1
ATOM 5965 C CA B GLU C 1 160 ? 7.257 -6.902 53.066 0.50 13.30 160 GLU C CA 1
ATOM 5966 C C . GLU C 1 160 ? 6.259 -7.988 52.683 1.00 14.68 160 GLU C C 1
ATOM 5967 O O . GLU C 1 160 ? 6.614 -9.141 52.302 1.00 16.75 160 GLU C O 1
ATOM 5978 N N . LEU C 1 161 ? 5.005 -7.615 52.786 1.00 12.99 161 LEU C N 1
ATOM 5979 C CA . LEU C 1 161 ? 3.905 -8.568 52.533 1.00 14.07 161 LEU C CA 1
ATOM 5980 C C . LEU C 1 161 ? 3.953 -9.058 51.094 1.00 15.58 161 LEU C C 1
ATOM 5981 O O . LEU C 1 161 ? 3.747 -10.263 50.847 1.00 17.03 161 LEU C O 1
ATOM 5986 N N . LYS C 1 162 ? 4.152 -8.136 50.169 1.00 15.39 162 LYS C N 1
ATOM 5987 C CA . LYS C 1 162 ? 4.022 -8.427 48.741 1.00 15.29 162 LYS C CA 1
ATOM 5988 C C . LYS C 1 162 ? 5.362 -8.768 48.066 1.00 15.45 162 LYS C C 1
ATOM 5989 O O . LYS C 1 162 ? 5.357 -9.022 46.796 1.00 18.40 162 LYS C O 1
ATOM 5995 N N . GLY C 1 163 ? 6.491 -8.782 48.807 1.00 14.28 163 GLY C N 1
ATOM 5996 C CA . GLY C 1 163 ? 7.759 -9.131 48.234 1.00 17.87 163 GLY C CA 1
ATOM 5997 C C . GLY C 1 163 ? 8.196 -8.121 47.195 1.00 18.53 163 GLY C C 1
ATOM 5998 O O . GLY C 1 163 ? 8.662 -8.473 46.111 1.00 20.26 163 GLY C O 1
ATOM 5999 N N . LYS C 1 164 ? 8.043 -6.830 47.482 1.00 14.46 164 LYS C N 1
ATOM 6000 C CA . LYS C 1 164 ? 8.393 -5.765 46.534 1.00 15.12 164 LYS C CA 1
ATOM 6001 C C . LYS C 1 164 ? 9.661 -5.042 46.975 1.00 15.09 164 LYS C C 1
ATOM 6002 O O . LYS C 1 164 ? 10.043 -5.110 48.163 1.00 15.42 164 LYS C O 1
ATOM 6008 N N . GLN C 1 165 ? 10.311 -4.348 46.048 1.00 13.69 165 GLN C N 1
ATOM 6009 C CA . GLN C 1 165 ? 11.449 -3.482 46.480 1.00 13.11 165 GLN C CA 1
ATOM 6010 C C . GLN C 1 165 ? 10.874 -2.335 47.307 1.00 12.73 165 GLN C C 1
ATOM 6011 O O . GLN C 1 165 ? 10.008 -1.593 46.848 1.00 13.08 165 GLN C O 1
ATOM 6017 N N . PRO C 1 166 ? 11.335 -2.201 48.565 1.00 12.34 166 PRO C N 1
ATOM 6018 C CA . PRO C 1 166 ? 10.641 -1.200 49.461 1.00 12.79 166 PRO C CA 1
ATOM 6019 C C . PRO C 1 166 ? 10.770 0.208 49.028 1.00 12.86 166 PRO C C 1
ATOM 6020 O O . PRO C 1 166 ? 9.824 0.991 49.225 1.00 12.99 166 PRO C O 1
ATOM 6024 N N . GLY C 1 167 ? 11.873 0.564 48.370 1.00 13.23 167 GLY C N 1
ATOM 6025 C CA . GLY C 1 167 ? 11.984 1.938 47.878 1.00 13.69 167 GLY C CA 1
ATOM 6026 C C . GLY C 1 167 ? 11.143 2.254 46.661 1.00 13.24 167 GLY C C 1
ATOM 6027 O O . GLY C 1 167 ? 11.086 3.429 46.250 1.00 15.92 167 GLY C O 1
ATOM 6028 N N . GLU C 1 168 ? 10.499 1.223 46.077 1.00 15.11 168 GLU C N 1
ATOM 6029 C CA . GLU C 1 168 ? 9.654 1.453 44.862 1.00 15.77 168 GLU C CA 1
ATOM 6030 C C . GLU C 1 168 ? 8.197 1.506 45.227 1.00 15.30 168 GLU C C 1
ATOM 6031 O O . GLU C 1 168 ? 7.375 1.878 44.415 1.00 22.05 168 GLU C O 1
ATOM 6037 N N . VAL C 1 169 ? 7.846 1.202 46.488 1.00 13.26 169 VAL C N 1
ATOM 6038 C CA . VAL C 1 169 ? 6.441 1.238 46.853 1.00 12.26 169 VAL C CA 1
ATOM 6039 C C . VAL C 1 169 ? 6.073 2.601 47.404 1.00 13.62 169 VAL C C 1
ATOM 6040 O O . VAL C 1 169 ? 6.834 3.129 48.218 1.00 14.73 169 VAL C O 1
ATOM 6044 N N A GLU C 1 170 ? 4.953 3.153 46.964 0.50 13.72 170 GLU C N 1
ATOM 6045 N N B GLU C 1 170 ? 4.935 3.173 46.982 0.50 13.70 170 GLU C N 1
ATOM 6046 C CA A GLU C 1 170 ? 4.526 4.403 47.523 0.50 11.85 170 GLU C CA 1
ATOM 6047 C CA B GLU C 1 170 ? 4.508 4.490 47.496 0.50 11.75 170 GLU C CA 1
ATOM 6048 C C A GLU C 1 170 ? 3.040 4.175 47.766 0.50 13.43 170 GLU C C 1
ATOM 6049 C C B GLU C 1 170 ? 2.998 4.484 47.750 0.50 13.58 170 GLU C C 1
ATOM 6050 O O A GLU C 1 170 ? 2.265 3.858 46.838 0.50 13.00 170 GLU C O 1
ATOM 6051 O O B GLU C 1 170 ? 2.166 4.607 46.808 0.50 12.97 170 GLU C O 1
ATOM 6062 N N . VAL C 1 171 ? 2.668 4.352 49.034 1.00 11.49 171 VAL C N 1
ATOM 6063 C CA . VAL C 1 171 ? 1.262 4.193 49.460 1.00 11.98 171 VAL C CA 1
ATOM 6064 C C . VAL C 1 171 ? 0.762 5.569 49.827 1.00 11.86 171 VAL C C 1
ATOM 6065 O O . VAL C 1 171 ? 1.330 6.208 50.699 1.00 11.57 171 VAL C O 1
ATOM 6069 N N . PRO C 1 172 ? -0.341 6.069 49.201 1.00 11.13 172 PRO C N 1
ATOM 6070 C CA . PRO C 1 172 ? -0.945 7.310 49.649 1.00 11.55 172 PRO C CA 1
ATOM 6071 C C . PRO C 1 172 ? -1.593 7.038 50.994 1.00 11.14 172 PRO C C 1
ATOM 6072 O O . PRO C 1 172 ? -2.132 5.952 51.252 1.00 12.19 172 PRO C O 1
ATOM 6076 N N . VAL C 1 173 ? -1.450 8.002 51.920 1.00 11.18 173 VAL C N 1
ATOM 6077 C CA . VAL C 1 173 ? -2.086 7.885 53.246 1.00 11.89 173 VAL C CA 1
ATOM 6078 C C . VAL C 1 173 ? -2.772 9.206 53.531 1.00 10.36 173 VAL C C 1
ATOM 6079 O O . VAL C 1 173 ? -2.196 10.295 53.376 1.00 12.71 173 VAL C O 1
ATOM 6083 N N . ILE C 1 174 ? -4.039 9.124 53.864 1.00 9.75 174 ILE C N 1
ATOM 6084 C CA . ILE C 1 174 ? -4.854 10.291 54.011 1.00 10.21 174 ILE C CA 1
ATOM 6085 C C . ILE C 1 174 ? -5.505 10.298 55.389 1.00 11.46 174 ILE C C 1
ATOM 6086 O O . ILE C 1 174 ? -5.420 9.321 56.177 1.00 10.58 174 ILE C O 1
ATOM 6091 N N . GLY C 1 175 ? -6.162 11.404 55.674 1.00 12.98 175 GLY C N 1
ATOM 6092 C CA . GLY C 1 175 ? -6.893 11.512 56.957 1.00 10.93 175 GLY C CA 1
ATOM 6093 C C . GLY C 1 175 ? -6.138 12.276 58.024 1.00 12.28 175 GLY C C 1
ATOM 6094 O O . GLY C 1 175 ? -5.825 13.467 57.854 1.00 13.31 175 GLY C O 1
ATOM 6095 N N . GLY C 1 176 ? -5.890 11.564 59.137 1.00 11.15 176 GLY C N 1
ATOM 6096 C CA . GLY C 1 176 ? -5.083 12.067 60.154 1.00 12.88 176 GLY C CA 1
ATOM 6097 C C . GLY C 1 176 ? -3.907 11.201 60.479 1.00 10.71 176 GLY C C 1
ATOM 6098 O O . GLY C 1 176 ? -3.507 10.320 59.709 1.00 12.58 176 GLY C O 1
ATOM 6099 N N . HIS C 1 177 ? -3.337 11.460 61.686 1.00 12.04 177 HIS C N 1
ATOM 6100 C CA . HIS C 1 177 ? -2.019 10.891 62.046 1.00 10.82 177 HIS C CA 1
ATOM 6101 C C . HIS C 1 177 ? -2.080 10.058 63.352 1.00 13.02 177 HIS C C 1
ATOM 6102 O O . HIS C 1 177 ? -1.024 9.692 63.862 1.00 14.11 177 HIS C O 1
ATOM 6109 N N . SER C 1 178 ? -3.268 9.655 63.769 1.00 12.49 178 SER C N 1
ATOM 6110 C CA A SER C 1 178 ? -3.428 8.846 64.984 0.25 11.18 178 SER C CA 1
ATOM 6111 C CA B SER C 1 178 ? -3.412 8.835 64.974 0.25 12.08 178 SER C CA 1
ATOM 6112 C CA C SER C 1 178 ? -3.444 8.861 64.988 0.50 12.85 178 SER C CA 1
ATOM 6113 C C . SER C 1 178 ? -4.510 7.795 64.847 1.00 12.87 178 SER C C 1
ATOM 6114 O O . SER C 1 178 ? -5.659 8.110 64.453 1.00 13.18 178 SER C O 1
ATOM 6121 N N . GLY C 1 179 ? -4.146 6.545 65.181 1.00 13.10 179 GLY C N 1
ATOM 6122 C CA . GLY C 1 179 ? -5.173 5.540 65.294 1.00 12.20 179 GLY C CA 1
ATOM 6123 C C . GLY C 1 179 ? -6.041 5.354 64.064 1.00 13.47 179 GLY C C 1
ATOM 6124 O O . GLY C 1 179 ? -5.533 5.310 62.943 1.00 14.79 179 GLY C O 1
ATOM 6125 N N . VAL C 1 180 ? -7.347 5.349 64.296 1.00 15.02 180 VAL C N 1
ATOM 6126 C CA . VAL C 1 180 ? -8.324 5.117 63.235 1.00 14.94 180 VAL C CA 1
ATOM 6127 C C . VAL C 1 180 ? -8.393 6.263 62.242 1.00 12.03 180 VAL C C 1
ATOM 6128 O O . VAL C 1 180 ? -8.981 6.121 61.155 1.00 14.05 180 VAL C O 1
ATOM 6132 N N . THR C 1 181 ? -7.729 7.403 62.556 1.00 11.58 181 THR C N 1
ATOM 6133 C CA . THR C 1 181 ? -7.704 8.481 61.535 1.00 11.49 181 THR C CA 1
ATOM 6134 C C . THR C 1 181 ? -6.638 8.287 60.485 1.00 12.85 181 THR C C 1
ATOM 6135 O O . THR C 1 181 ? -6.747 8.921 59.448 1.00 13.43 181 THR C O 1
ATOM 6139 N N . ILE C 1 182 ? -5.757 7.286 60.646 1.00 11.03 182 ILE C N 1
ATOM 6140 C CA . ILE C 1 182 ? -4.721 7.065 59.621 1.00 11.27 182 ILE C CA 1
ATOM 6141 C C . ILE C 1 182 ? -5.338 6.127 58.547 1.00 12.90 182 ILE C C 1
ATOM 6142 O O . ILE C 1 182 ? -5.676 4.977 58.868 1.00 13.38 182 ILE C O 1
ATOM 6147 N N A LEU C 1 183 ? -5.460 6.575 57.304 0.50 10.94 183 LEU C N 1
ATOM 6148 N N B LEU C 1 183 ? -5.453 6.567 57.307 0.50 10.61 183 LEU C N 1
ATOM 6149 C CA A LEU C 1 183 ? -6.147 5.787 56.231 0.50 11.60 183 LEU C CA 1
ATOM 6150 C CA B LEU C 1 183 ? -6.114 5.734 56.268 0.50 10.78 183 LEU C CA 1
ATOM 6151 C C A LEU C 1 183 ? -5.152 5.523 55.060 0.50 10.77 183 LEU C C 1
ATOM 6152 C C B LEU C 1 183 ? -5.148 5.513 55.078 0.50 10.42 183 LEU C C 1
ATOM 6153 O O A LEU C 1 183 ? -5.054 6.329 54.140 0.50 10.99 183 LEU C O 1
ATOM 6154 O O B LEU C 1 183 ? -5.065 6.337 54.168 0.50 10.89 183 LEU C O 1
ATOM 6163 N N . PRO C 1 184 ? -4.460 4.374 55.051 1.00 11.27 184 PRO C N 1
ATOM 6164 C CA . PRO C 1 184 ? -3.589 4.041 53.953 1.00 11.64 184 PRO C CA 1
ATOM 6165 C C . PRO C 1 184 ? -4.446 3.605 52.755 1.00 11.07 184 PRO C C 1
ATOM 6166 O O . PRO C 1 184 ? -5.298 2.676 52.884 1.00 12.32 184 PRO C O 1
ATOM 6170 N N . LEU C 1 185 ? -4.219 4.242 51.626 1.00 10.95 185 LEU C N 1
ATOM 6171 C CA . LEU C 1 185 ? -5.015 3.875 50.375 1.00 11.59 185 LEU C CA 1
ATOM 6172 C C . LEU C 1 185 ? -4.368 2.720 49.588 1.00 11.42 185 LEU C C 1
ATOM 6173 O O . LEU C 1 185 ? -3.774 2.917 48.536 1.00 14.02 185 LEU C O 1
ATOM 6178 N N . LEU C 1 186 ? -4.407 1.535 50.209 1.00 12.50 186 LEU C N 1
ATOM 6179 C CA . LEU C 1 186 ? -3.790 0.355 49.636 1.00 12.16 186 LEU C CA 1
ATOM 6180 C C . LEU C 1 186 ? -4.406 0.029 48.271 1.00 13.77 186 LEU C C 1
ATOM 6181 O O . LEU C 1 186 ? -3.731 -0.554 47.429 1.00 15.02 186 LEU C O 1
ATOM 6186 N N . SER C 1 187 ? -5.639 0.467 48.058 1.00 13.89 187 SER C N 1
ATOM 6187 C CA . SER C 1 187 ? -6.324 0.203 46.762 1.00 15.83 187 SER C CA 1
ATOM 6188 C C . SER C 1 187 ? -5.679 0.988 45.633 1.00 16.20 187 SER C C 1
ATOM 6189 O O . SER C 1 187 ? -5.913 0.727 44.428 1.00 17.00 187 SER C O 1
ATOM 6192 N N . GLN C 1 188 ? -4.847 1.979 45.953 1.00 14.88 188 GLN C N 1
ATOM 6193 C CA . GLN C 1 188 ? -4.234 2.798 44.914 1.00 14.34 188 GLN C CA 1
ATOM 6194 C C . GLN C 1 188 ? -2.768 2.451 44.598 1.00 16.71 188 GLN C C 1
ATOM 6195 O O . GLN C 1 188 ? -2.118 3.153 43.830 1.00 19.80 188 GLN C O 1
ATOM 6201 N N . VAL C 1 189 ? -2.262 1.393 45.190 1.00 16.03 189 VAL C N 1
ATOM 6202 C CA . VAL C 1 189 ? -0.854 1.071 45.000 1.00 16.71 189 VAL C CA 1
ATOM 6203 C C . VAL C 1 189 ? -0.742 0.300 43.678 1.00 20.25 189 VAL C C 1
ATOM 6204 O O . VAL C 1 189 ? -1.337 -0.795 43.540 1.00 21.02 189 VAL C O 1
ATOM 6208 N N . PRO C 1 190 ? 0.041 0.835 42.744 1.00 23.29 190 PRO C N 1
ATOM 6209 C CA . PRO C 1 190 ? -0.024 0.135 41.443 1.00 25.97 190 PRO C CA 1
ATOM 6210 C C . PRO C 1 190 ? 0.687 -1.226 41.496 1.00 25.17 190 PRO C C 1
ATOM 6211 O O . PRO C 1 190 ? 1.634 -1.431 42.272 1.00 25.07 190 PRO C O 1
ATOM 6215 N N . GLY C 1 191 ? 0.177 -2.146 40.683 1.00 28.95 191 GLY C N 1
ATOM 6216 C CA . GLY C 1 191 ? 0.805 -3.444 40.460 1.00 30.47 191 GLY C CA 1
ATOM 6217 C C . GLY C 1 191 ? 0.567 -4.451 41.572 1.00 30.55 191 GLY C C 1
ATOM 6218 O O . GLY C 1 191 ? 1.090 -5.569 41.525 1.00 31.82 191 GLY C O 1
ATOM 6219 N N . VAL C 1 192 ? -0.203 -4.087 42.595 1.00 29.06 192 VAL C N 1
ATOM 6220 C CA A VAL C 1 192 ? -0.446 -5.015 43.683 0.50 27.42 192 VAL C CA 1
ATOM 6221 C CA B VAL C 1 192 ? -0.418 -4.948 43.747 0.50 27.88 192 VAL C CA 1
ATOM 6222 C C . VAL C 1 192 ? -1.930 -5.004 44.016 1.00 26.91 192 VAL C C 1
ATOM 6223 O O . VAL C 1 192 ? -2.600 -4.007 43.816 1.00 27.45 192 VAL C O 1
ATOM 6230 N N . SER C 1 193 ? -2.439 -6.151 44.480 1.00 25.61 193 SER C N 1
ATOM 6231 C CA . SER C 1 193 ? -3.862 -6.310 44.873 1.00 25.69 193 SER C CA 1
ATOM 6232 C C . SER C 1 193 ? -3.800 -6.943 46.243 1.00 24.15 193 SER C C 1
ATOM 6233 O O . SER C 1 193 ? -2.903 -7.752 46.511 1.00 25.05 193 SER C O 1
ATOM 6236 N N . PHE C 1 194 ? -4.784 -6.608 47.080 1.00 20.34 194 PHE C N 1
ATOM 6237 C CA . PHE C 1 194 ? -4.886 -7.120 48.452 1.00 18.64 194 PHE C CA 1
ATOM 6238 C C . PHE C 1 194 ? -6.258 -7.731 48.663 1.00 18.33 194 PHE C C 1
ATOM 6239 O O . PHE C 1 194 ? -7.244 -7.254 48.085 1.00 21.41 194 PHE C O 1
ATOM 6247 N N . THR C 1 195 ? -6.328 -8.791 49.458 1.00 19.54 195 THR C N 1
ATOM 6248 C CA . THR C 1 195 ? -7.616 -9.311 49.925 1.00 19.48 195 THR C CA 1
ATOM 6249 C C . THR C 1 195 ? -8.156 -8.410 51.016 1.00 20.91 195 THR C C 1
ATOM 6250 O O . THR C 1 195 ? -7.440 -7.594 51.566 1.00 18.91 195 THR C O 1
ATOM 6254 N N . GLU C 1 196 ? -9.434 -8.544 51.305 1.00 19.32 196 GLU C N 1
ATOM 6255 C CA . GLU C 1 196 ? -10.047 -7.813 52.364 1.00 19.30 196 GLU C CA 1
ATOM 6256 C C . GLU C 1 196 ? -9.270 -8.068 53.694 1.00 18.62 196 GLU C C 1
ATOM 6257 O O . GLU C 1 196 ? -9.087 -7.120 54.477 1.00 19.58 196 GLU C O 1
ATOM 6263 N N . GLN C 1 197 ? -8.852 -9.317 53.943 1.00 18.45 197 GLN C N 1
ATOM 6264 C CA . GLN C 1 197 ? -8.142 -9.608 55.181 1.00 18.05 197 GLN C CA 1
ATOM 6265 C C . GLN C 1 197 ? -6.746 -8.898 55.197 1.00 16.88 197 GLN C C 1
ATOM 6266 O O . GLN C 1 197 ? -6.337 -8.379 56.218 1.00 18.02 197 GLN C O 1
ATOM 6272 N N . GLU C 1 198 ? -6.068 -8.928 54.051 1.00 17.46 198 GLU C N 1
ATOM 6273 C CA . GLU C 1 198 ? -4.759 -8.236 54.008 1.00 16.99 198 GLU C CA 1
ATOM 6274 C C . GLU C 1 198 ? -4.978 -6.799 54.238 1.00 14.97 198 GLU C C 1
ATOM 6275 O O . GLU C 1 198 ? -4.166 -6.150 54.929 1.00 15.24 198 GLU C O 1
ATOM 6281 N N . VAL C 1 199 ? -5.990 -6.198 53.625 1.00 15.96 199 VAL C N 1
ATOM 6282 C CA . VAL C 1 199 ? -6.260 -4.791 53.871 1.00 14.74 199 VAL C CA 1
ATOM 6283 C C . VAL C 1 199 ? -6.526 -4.490 55.331 1.00 15.80 199 VAL C C 1
ATOM 6284 O O . VAL C 1 199 ? -5.970 -3.520 55.907 1.00 13.88 199 VAL C O 1
ATOM 6288 N N . ALA C 1 200 ? -7.366 -5.312 55.973 1.00 14.46 200 ALA C N 1
ATOM 6289 C CA . ALA C 1 200 ? -7.645 -5.093 57.375 1.00 14.23 200 ALA C CA 1
ATOM 6290 C C . ALA C 1 200 ? -6.405 -5.245 58.220 1.00 14.99 200 ALA C C 1
ATOM 6291 O O . ALA C 1 200 ? -6.215 -4.447 59.103 1.00 14.00 200 ALA C O 1
ATOM 6293 N N . ASP C 1 201 ? -5.588 -6.266 57.910 1.00 15.03 201 ASP C N 1
ATOM 6294 C CA . ASP C 1 201 ? -4.355 -6.531 58.676 1.00 15.61 201 ASP C CA 1
ATOM 6295 C C . ASP C 1 201 ? -3.317 -5.383 58.517 1.00 13.89 201 ASP C C 1
ATOM 6296 O O . ASP C 1 201 ? -2.793 -4.906 59.537 1.00 15.04 201 ASP C O 1
ATOM 6301 N N . LEU C 1 202 ? -3.083 -4.983 57.282 1.00 14.79 202 LEU C N 1
ATOM 6302 C CA . LEU C 1 202 ? -2.101 -3.941 57.019 1.00 13.61 202 LEU C CA 1
ATOM 6303 C C . LEU C 1 202 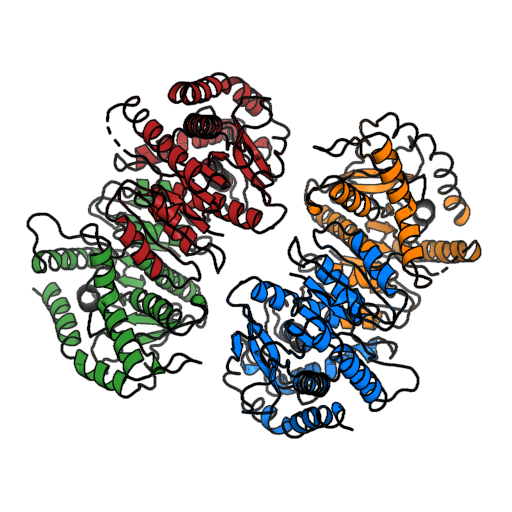? -2.607 -2.652 57.617 1.00 12.70 202 LEU C C 1
ATOM 6304 O O . LEU C 1 202 ? -1.840 -1.861 58.205 1.00 13.34 202 LEU C O 1
ATOM 6309 N N . THR C 1 203 ? -3.913 -2.357 57.457 1.00 13.23 203 THR C N 1
ATOM 6310 C CA . THR C 1 203 ? -4.430 -1.112 58.033 1.00 13.26 203 THR C CA 1
ATOM 6311 C C . THR C 1 203 ? -4.286 -1.044 59.564 1.00 13.40 203 THR C C 1
ATOM 6312 O O . THR C 1 203 ? -3.840 -0.019 60.123 1.00 13.87 203 THR C O 1
ATOM 6316 N N . LYS C 1 204 ? -4.577 -2.167 60.273 1.00 13.83 204 LYS C N 1
ATOM 6317 C CA . LYS C 1 204 ? -4.403 -2.162 61.731 1.00 15.19 204 LYS C CA 1
ATOM 6318 C C . LYS C 1 204 ? -2.916 -2.004 62.106 1.00 13.94 204 LYS C C 1
ATOM 6319 O O . LYS C 1 204 ? -2.581 -1.321 63.102 1.00 16.23 204 LYS C O 1
ATOM 6325 N N . ARG C 1 205 ? -2.049 -2.692 61.388 1.00 14.52 205 ARG C N 1
ATOM 6326 C CA . ARG C 1 205 ? -0.608 -2.563 61.667 1.00 13.38 205 ARG C CA 1
ATOM 6327 C C . ARG C 1 205 ? -0.161 -1.132 61.495 1.00 15.12 205 ARG C C 1
ATOM 6328 O O . ARG C 1 205 ? 0.558 -0.568 62.348 1.00 14.30 205 ARG C O 1
ATOM 6336 N N . ILE C 1 206 ? -0.593 -0.492 60.405 1.00 12.78 206 ILE C N 1
ATOM 6337 C CA . ILE C 1 206 ? -0.178 0.929 60.135 1.00 12.18 206 ILE C CA 1
ATOM 6338 C C . ILE C 1 206 ? -0.739 1.828 61.237 1.00 12.44 206 ILE C C 1
ATOM 6339 O O . ILE C 1 206 ? -0.006 2.684 61.757 1.00 13.52 206 ILE C O 1
ATOM 6344 N N . GLN C 1 207 ? -2.010 1.662 61.586 1.00 12.10 207 GLN C N 1
ATOM 6345 C CA . GLN C 1 207 ? -2.610 2.474 62.654 1.00 13.51 207 GLN C CA 1
ATOM 6346 C C . GLN C 1 207 ? -2.022 2.271 64.026 1.00 14.49 207 GLN C C 1
ATOM 6347 O O . GLN C 1 207 ? -2.168 3.180 64.842 1.00 16.73 207 GLN C O 1
ATOM 6353 N N . ASN C 1 208 ? -1.372 1.132 64.243 1.00 13.76 208 ASN C N 1
ATOM 6354 C CA . ASN C 1 208 ? -0.842 0.830 65.581 1.00 16.68 208 ASN C CA 1
ATOM 6355 C C . ASN C 1 208 ? 0.660 0.788 65.591 1.00 15.57 208 ASN C C 1
ATOM 6356 O O . ASN C 1 208 ? 1.216 0.440 66.583 1.00 15.62 208 ASN C O 1
ATOM 6361 N N . ALA C 1 209 ? 1.296 1.228 64.488 1.00 14.59 209 ALA C N 1
ATOM 6362 C CA . ALA C 1 209 ? 2.757 1.079 64.360 1.00 15.04 209 ALA C CA 1
ATOM 6363 C C . ALA C 1 209 ? 3.526 1.874 65.465 1.00 15.45 209 ALA C C 1
ATOM 6364 O O . ALA C 1 209 ? 4.588 1.408 65.873 1.00 16.89 209 ALA C O 1
ATOM 6366 N N . GLY C 1 210 ? 3.015 3.031 65.842 1.00 17.29 210 GLY C N 1
ATOM 6367 C CA . GLY C 1 210 ? 3.680 3.847 66.878 1.00 17.80 210 GLY C CA 1
ATOM 6368 C C . GLY C 1 210 ? 3.717 3.027 68.169 1.00 20.02 210 GLY C C 1
ATOM 6369 O O . GLY C 1 210 ? 4.735 3.010 68.892 1.00 18.89 210 GLY C O 1
ATOM 6370 N N . THR C 1 211 ? 2.582 2.396 68.520 1.00 19.52 211 THR C N 1
ATOM 6371 C CA . THR C 1 211 ? 2.508 1.574 69.759 1.00 22.40 211 THR C CA 1
ATOM 6372 C C . THR C 1 211 ? 3.452 0.375 69.687 1.00 19.81 211 THR C C 1
ATOM 6373 O O . THR C 1 211 ? 4.130 -0.040 70.641 1.00 22.43 211 THR C O 1
ATOM 6377 N N . GLU C 1 212 ? 3.596 -0.166 68.479 1.00 21.08 212 GLU C N 1
ATOM 6378 C CA . GLU C 1 212 ? 4.511 -1.228 68.227 1.00 18.88 212 GLU C CA 1
ATOM 6379 C C . GLU C 1 212 ? 5.950 -0.858 68.612 1.00 21.02 212 GLU C C 1
ATOM 6380 O O . GLU C 1 212 ? 6.666 -1.642 69.218 1.00 22.01 212 GLU C O 1
ATOM 6386 N N . VAL C 1 213 ? 6.385 0.346 68.262 1.00 19.66 213 VAL C N 1
ATOM 6387 C CA . VAL C 1 213 ? 7.734 0.743 68.609 1.00 19.43 213 VAL C CA 1
ATOM 6388 C C . VAL C 1 213 ? 7.851 0.993 70.119 1.00 20.59 213 VAL C C 1
ATOM 6389 O O . VAL C 1 213 ? 8.809 0.564 70.726 1.00 19.67 213 VAL C O 1
ATOM 6393 N N . VAL C 1 214 ? 6.854 1.673 70.689 1.00 19.85 214 VAL C N 1
ATOM 6394 C CA . VAL C 1 214 ? 6.841 1.904 72.192 1.00 21.69 214 VAL C CA 1
ATOM 6395 C C . VAL C 1 214 ? 6.961 0.574 72.951 1.00 23.04 214 VAL C C 1
ATOM 6396 O O . VAL C 1 214 ? 7.845 0.440 73.893 1.00 24.93 214 VAL C O 1
ATOM 6400 N N . GLU C 1 215 ? 6.209 -0.449 72.497 1.00 23.83 215 GLU C N 1
ATOM 6401 C CA . GLU C 1 215 ? 6.255 -1.754 73.143 1.00 26.99 215 GLU C CA 1
ATOM 6402 C C . GLU C 1 215 ? 7.614 -2.430 72.955 1.00 27.87 215 GLU C C 1
ATOM 6403 O O . GLU C 1 215 ? 8.156 -3.013 73.899 1.00 30.59 215 GLU C O 1
ATOM 6409 N N . ALA C 1 216 ? 8.231 -2.307 71.769 1.00 25.90 216 ALA C N 1
ATOM 6410 C CA . ALA C 1 216 ? 9.568 -2.864 71.579 1.00 25.86 216 ALA C CA 1
ATOM 6411 C C . ALA C 1 216 ? 10.729 -2.137 72.350 1.00 25.05 216 ALA C C 1
ATOM 6412 O O . ALA C 1 216 ? 11.810 -2.712 72.572 1.00 27.04 216 ALA C O 1
ATOM 6414 N N . LYS C 1 217 ? 10.509 -0.876 72.680 1.00 24.68 217 LYS C N 1
ATOM 6415 C CA . LYS C 1 217 ? 11.522 -0.028 73.349 1.00 26.05 217 LYS C CA 1
ATOM 6416 C C . LYS C 1 217 ? 11.465 -0.213 74.866 1.00 29.64 217 LYS C C 1
ATOM 6417 O O . LYS C 1 217 ? 12.363 0.297 75.581 1.00 30.79 217 LYS C O 1
ATOM 6423 N N . ALA C 1 218 ? 10.421 -0.933 75.314 1.00 33.62 218 ALA C N 1
ATOM 6424 C CA . ALA C 1 218 ? 10.242 -1.360 76.717 1.00 36.74 218 ALA C CA 1
ATOM 6425 C C . ALA C 1 218 ? 10.633 -0.237 77.697 1.00 38.54 218 ALA C C 1
ATOM 6426 O O . ALA C 1 218 ? 11.608 -0.372 78.499 1.00 39.53 218 ALA C O 1
ATOM 6428 N N . GLY C 1 219 ? 9.897 0.878 77.556 1.00 39.38 219 GLY C N 1
ATOM 6429 C CA . GLY C 1 219 ? 9.961 2.038 78.455 1.00 38.95 219 GLY C CA 1
ATOM 6430 C C . GLY C 1 219 ? 11.081 2.999 78.120 1.00 38.34 219 GLY C C 1
ATOM 6431 O O . GLY C 1 219 ? 11.373 3.909 78.881 1.00 39.86 219 GLY C O 1
ATOM 6432 N N . GLY C 1 220 ? 11.732 2.785 76.990 1.00 36.05 220 GLY C N 1
ATOM 6433 C CA . GLY C 1 220 ? 12.804 3.650 76.569 1.00 34.18 220 GLY C CA 1
ATOM 6434 C C . GLY C 1 220 ? 12.391 4.634 75.518 1.00 33.91 220 GLY C C 1
ATOM 6435 O O . GLY C 1 220 ? 13.253 5.342 74.939 1.00 35.01 220 GLY C O 1
ATOM 6436 N N . GLY C 1 221 ? 11.096 4.683 75.199 1.00 32.01 221 GLY C N 1
ATOM 6437 C CA . GLY C 1 221 ? 10.655 5.733 74.291 1.00 29.94 221 GLY C CA 1
ATOM 6438 C C . GLY C 1 221 ? 9.792 5.300 73.157 1.00 27.93 221 GLY C C 1
ATOM 6439 O O . GLY C 1 221 ? 9.306 4.167 73.111 1.00 24.75 221 GLY C O 1
ATOM 6440 N N . SER C 1 222 ? 9.601 6.249 72.252 1.00 28.03 222 SER C N 1
ATOM 6441 C CA . SER C 1 222 ? 8.797 6.036 71.086 1.00 26.79 222 SER C CA 1
ATOM 6442 C C . SER C 1 222 ? 9.703 6.122 69.856 1.00 24.79 222 SER C C 1
ATOM 6443 O O . SER C 1 222 ? 10.932 6.237 69.984 1.00 24.62 222 SER C O 1
ATOM 6446 N N . ALA C 1 223 ? 9.119 6.031 68.651 1.00 21.34 223 ALA C N 1
ATOM 6447 C CA . ALA C 1 223 ? 9.915 6.104 67.428 1.00 18.23 223 ALA C CA 1
ATOM 6448 C C . ALA C 1 223 ? 10.643 7.453 67.347 1.00 16.44 223 ALA C C 1
ATOM 6449 O O . ALA C 1 223 ? 10.061 8.520 67.546 1.00 18.97 223 ALA C O 1
ATOM 6451 N N . THR C 1 224 ? 11.958 7.408 67.136 1.00 14.32 224 THR C N 1
ATOM 6452 C CA . THR C 1 224 ? 12.715 8.633 66.986 1.00 14.04 224 THR C CA 1
ATOM 6453 C C . THR C 1 224 ? 13.455 8.652 65.683 1.00 11.69 224 THR C C 1
ATOM 6454 O O . THR C 1 224 ? 13.452 9.659 64.918 1.00 13.09 224 THR C O 1
ATOM 6458 N N . LEU C 1 225 ? 14.151 7.529 65.358 1.00 12.11 225 LEU C N 1
ATOM 6459 C CA . LEU C 1 225 ? 15.041 7.541 64.173 1.00 11.68 225 LEU C CA 1
ATOM 6460 C C . LEU C 1 225 ? 14.236 7.485 62.847 1.00 12.09 225 LEU C C 1
ATOM 6461 O O . LEU C 1 225 ? 14.506 8.266 61.939 1.00 11.40 225 LEU C O 1
ATOM 6466 N N . SER C 1 226 ? 13.243 6.593 62.781 1.00 11.19 226 SER C N 1
ATOM 6467 C CA . SER C 1 226 ? 12.279 6.614 61.652 1.00 11.10 226 SER C CA 1
ATOM 6468 C C . SER C 1 226 ? 11.472 7.871 61.549 1.00 10.92 226 SER C C 1
ATOM 6469 O O . SER C 1 226 ? 11.220 8.329 60.458 1.00 11.67 226 SER C O 1
ATOM 6472 N N . MET C 1 227 ? 11.114 8.484 62.681 1.00 12.66 227 MET C N 1
ATOM 6473 C CA . MET C 1 227 ? 10.463 9.800 62.658 1.00 14.00 227 MET C CA 1
ATOM 6474 C C . MET C 1 227 ? 11.429 10.860 62.078 1.00 11.73 227 MET C C 1
ATOM 6475 O O . MET C 1 227 ? 11.053 11.682 61.220 1.00 11.24 227 MET C O 1
ATOM 6480 N N . GLY C 1 228 ? 12.701 10.842 62.532 1.00 11.85 228 GLY C N 1
ATOM 6481 C CA . GLY C 1 228 ? 13.679 11.692 61.908 1.00 11.34 228 GLY C CA 1
ATOM 6482 C C . GLY C 1 228 ? 13.794 11.521 60.379 1.00 10.60 228 GLY C C 1
ATOM 6483 O O . GLY C 1 228 ? 13.820 12.496 59.605 1.00 11.18 228 GLY C O 1
ATOM 6484 N N . GLN C 1 229 ? 13.859 10.256 59.936 1.00 9.55 229 GLN C N 1
ATOM 6485 C CA . GLN C 1 229 ? 13.934 10.027 58.464 1.00 9.17 229 GLN C CA 1
ATOM 6486 C C . GLN C 1 229 ? 12.681 10.518 57.773 1.00 10.11 229 GLN C C 1
ATOM 6487 O O . GLN C 1 229 ? 12.778 11.093 56.667 1.00 10.33 229 GLN C O 1
ATOM 6493 N N . ALA C 1 230 ? 11.501 10.234 58.343 1.00 10.13 230 ALA C N 1
ATOM 6494 C CA . ALA C 1 230 ? 10.283 10.718 57.703 1.00 10.38 230 ALA C CA 1
ATOM 6495 C C . ALA C 1 230 ? 10.170 12.221 57.636 1.00 10.64 230 ALA C C 1
ATOM 6496 O O . ALA C 1 230 ? 9.788 12.786 56.592 1.00 11.69 230 ALA C O 1
ATOM 6498 N N . ALA C 1 231 ? 10.564 12.902 58.752 1.00 9.96 231 ALA C N 1
ATOM 6499 C CA . ALA C 1 231 ? 10.591 14.372 58.740 1.00 10.20 231 ALA C CA 1
ATOM 6500 C C . ALA C 1 231 ? 11.628 14.926 57.751 1.00 11.61 231 ALA C C 1
ATOM 6501 O O . ALA C 1 231 ? 11.401 15.959 57.083 1.00 12.05 231 A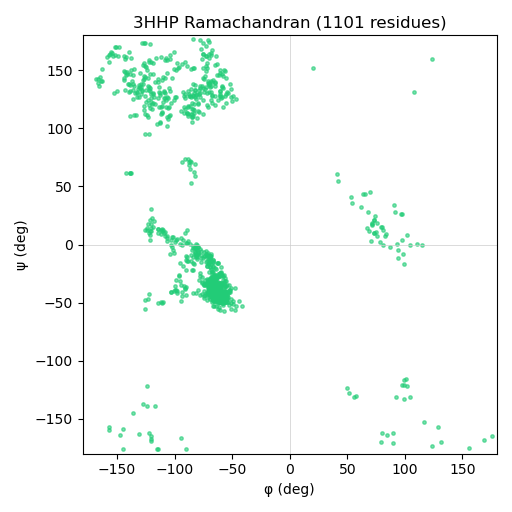LA C O 1
ATOM 6503 N N . ALA C 1 232 ? 12.759 14.234 57.629 1.00 10.04 232 ALA C N 1
ATOM 6504 C CA . ALA C 1 232 ? 13.717 14.692 56.644 1.00 11.37 232 ALA C CA 1
ATOM 6505 C C . ALA C 1 232 ? 13.186 14.541 55.194 1.00 11.23 232 ALA C C 1
ATOM 6506 O O . ALA C 1 232 ? 13.410 15.424 54.372 1.00 13.61 232 ALA C O 1
ATOM 6508 N N . ARG C 1 233 ? 12.515 13.410 54.880 1.00 10.34 233 ARG C N 1
ATOM 6509 C CA . ARG C 1 233 ? 11.889 13.302 53.545 1.00 11.26 233 ARG C CA 1
ATOM 6510 C C . ARG C 1 233 ? 10.974 14.478 53.281 1.00 11.62 233 ARG C C 1
ATOM 6511 O O . ARG C 1 233 ? 11.041 15.070 52.249 1.00 13.09 233 ARG C O 1
ATOM 6519 N N . PHE C 1 234 ? 10.101 14.767 54.223 1.00 11.21 234 PHE C N 1
ATOM 6520 C CA . PHE C 1 234 ? 9.182 15.862 54.039 1.00 12.06 234 PHE C CA 1
ATOM 6521 C C . PHE C 1 234 ? 9.890 17.212 53.924 1.00 10.87 234 PHE C C 1
ATOM 6522 O O . PHE C 1 234 ? 9.600 18.010 52.999 1.00 11.79 234 PHE C O 1
ATOM 6530 N N . GLY C 1 235 ? 10.799 17.477 54.852 1.00 10.97 235 GLY C N 1
ATOM 6531 C CA . GLY C 1 235 ? 11.531 18.737 54.777 1.00 12.10 235 GLY C CA 1
ATOM 6532 C C . GLY C 1 235 ? 12.338 18.905 53.487 1.00 11.18 235 GLY C C 1
ATOM 6533 O O . GLY C 1 235 ? 12.373 20.015 52.886 1.00 11.49 235 GLY C O 1
ATOM 6534 N N . LEU C 1 236 ? 13.002 17.845 53.079 1.00 9.75 236 LEU C N 1
ATOM 6535 C CA . LEU C 1 236 ? 13.779 17.897 51.801 1.00 10.97 236 LEU C CA 1
ATOM 6536 C C . LEU C 1 236 ? 12.889 18.117 50.565 1.00 12.04 236 LEU C C 1
ATOM 6537 O O . LEU C 1 236 ? 13.223 18.908 49.663 1.00 12.88 236 LEU C O 1
ATOM 6542 N N . SER C 1 237 ? 11.717 17.516 50.572 1.00 12.12 237 SER C N 1
ATOM 6543 C CA . SER C 1 237 ? 10.750 17.749 49.494 1.00 13.31 237 SER C CA 1
ATOM 6544 C C . SER C 1 237 ? 10.292 19.162 49.492 1.00 13.43 237 SER C C 1
ATOM 6545 O O . SER C 1 237 ? 10.234 19.774 48.398 1.00 13.94 237 SER C O 1
ATOM 6548 N N . LEU C 1 238 ? 9.966 19.706 50.669 1.00 13.01 238 LEU C N 1
ATOM 6549 C CA . LEU C 1 238 ? 9.541 21.088 50.786 1.00 12.65 238 LEU C CA 1
ATOM 6550 C C . LEU C 1 238 ? 10.655 22.019 50.250 1.00 13.14 238 LEU C C 1
ATOM 6551 O O . LEU C 1 238 ? 10.365 22.932 49.464 1.00 14.38 238 LEU C O 1
ATOM 6556 N N . VAL C 1 239 ? 11.896 21.799 50.635 1.00 12.50 239 VAL C N 1
ATOM 6557 C CA . VAL C 1 239 ? 12.982 22.664 50.159 1.00 13.58 239 VAL C CA 1
ATOM 6558 C C . VAL C 1 239 ? 13.168 22.571 48.659 1.00 15.15 239 VAL C C 1
ATOM 6559 O O . VAL C 1 239 ? 13.321 23.644 48.022 1.00 13.95 239 VAL C O 1
ATOM 6563 N N . ARG C 1 240 ? 13.046 21.372 48.078 1.00 13.44 240 ARG C N 1
ATOM 6564 C CA . ARG C 1 240 ? 13.171 21.208 46.619 1.00 14.72 240 ARG C CA 1
ATOM 6565 C C . ARG C 1 240 ? 12.086 22.005 45.982 1.00 15.50 240 ARG C C 1
ATOM 6566 O O . ARG C 1 240 ? 12.319 22.739 45.002 1.00 15.20 240 ARG C O 1
ATOM 6574 N N . ALA C 1 241 ? 10.833 21.896 46.495 1.00 13.43 241 ALA C N 1
ATOM 6575 C CA . ALA C 1 241 ? 9.743 22.689 45.886 1.00 14.31 241 ALA C CA 1
ATOM 6576 C C . ALA C 1 241 ? 9.910 24.203 46.056 1.00 14.55 241 ALA C C 1
ATOM 6577 O O . ALA C 1 241 ? 9.578 24.977 45.157 1.00 14.13 241 ALA C O 1
ATOM 6579 N N . LEU C 1 242 ? 10.445 24.647 47.184 1.00 12.24 242 LEU C N 1
ATOM 6580 C CA . LEU C 1 242 ? 10.601 26.083 47.454 1.00 12.76 242 LEU C CA 1
ATOM 6581 C C . LEU C 1 242 ? 11.654 26.645 46.494 1.00 15.03 242 LEU C C 1
ATOM 6582 O O . LEU C 1 242 ? 11.585 27.824 46.115 1.00 16.25 242 LEU C O 1
ATOM 6587 N N . GLN C 1 243 ? 12.591 25.806 46.082 1.00 14.91 243 GLN C N 1
ATOM 6588 C CA . GLN C 1 243 ? 13.678 26.186 45.169 1.00 16.25 243 GLN C CA 1
ATOM 6589 C C . GLN C 1 243 ? 13.216 26.045 43.719 1.00 19.18 243 GLN C C 1
ATOM 6590 O O . GLN C 1 243 ? 14.033 26.232 42.769 1.00 22.31 243 GLN C O 1
ATOM 6596 N N . GLY C 1 244 ? 11.975 25.633 43.504 1.00 15.88 244 GLY C N 1
ATOM 6597 C CA . GLY C 1 244 ? 11.440 25.659 42.144 1.00 17.16 244 GLY C CA 1
ATOM 6598 C C . GLY C 1 244 ? 11.325 24.337 41.408 1.00 16.42 244 GLY C C 1
ATOM 6599 O O . GLY C 1 244 ? 10.879 24.346 40.225 1.00 18.28 244 GLY C O 1
ATOM 6600 N N . GLU C 1 245 ? 11.730 23.224 42.037 1.00 15.72 245 GLU C N 1
ATOM 6601 C CA A GLU C 1 245 ? 11.577 21.884 41.468 0.50 16.15 245 GLU C CA 1
ATOM 6602 C CA B GLU C 1 245 ? 11.581 21.902 41.457 0.50 16.04 245 GLU C CA 1
ATOM 6603 C C . GLU C 1 245 ? 10.116 21.560 41.217 1.00 17.17 245 GLU C C 1
ATOM 6604 O O . GLU C 1 245 ? 9.245 21.920 42.051 1.00 18.11 245 GLU C O 1
ATOM 6615 N N . GLN C 1 246 ? 9.860 20.900 40.089 1.00 16.47 246 GLN C N 1
ATOM 6616 C CA . GLN C 1 246 ? 8.488 20.612 39.686 1.00 17.82 246 GLN C CA 1
ATOM 6617 C C . GLN C 1 246 ? 8.128 19.191 40.010 1.00 15.76 246 GLN C C 1
ATOM 6618 O O . GLN C 1 246 ? 9.017 18.318 40.097 1.00 18.40 246 GLN C O 1
ATOM 6624 N N . GLY C 1 247 ? 6.840 18.968 40.261 1.00 15.15 247 GLY C N 1
ATOM 6625 C CA . GLY C 1 247 ? 6.270 17.682 40.405 1.00 16.25 247 GLY C CA 1
ATOM 6626 C C . GLY C 1 247 ? 6.478 17.031 41.770 1.00 15.67 247 GLY C C 1
ATOM 6627 O O . GLY C 1 247 ? 6.405 15.803 41.863 1.00 17.14 247 GLY C O 1
ATOM 6628 N N . VAL C 1 248 ? 6.876 17.830 42.739 1.00 14.64 248 VAL C N 1
ATOM 6629 C CA . VAL C 1 248 ? 7.145 17.308 44.103 1.00 13.06 248 VAL C CA 1
ATOM 6630 C C . VAL C 1 248 ? 5.808 17.138 44.842 1.00 13.01 248 VAL C C 1
ATOM 6631 O O . VAL C 1 248 ? 5.112 18.102 45.064 1.00 12.61 248 VAL C O 1
ATOM 6635 N N . VAL C 1 249 ? 5.476 15.912 45.145 1.00 13.54 249 VAL C N 1
ATOM 6636 C CA . VAL C 1 249 ? 4.209 15.563 45.843 1.00 13.75 249 VAL C CA 1
ATOM 6637 C C . VAL C 1 249 ? 4.486 14.821 47.149 1.00 13.88 249 VAL C C 1
ATOM 6638 O O . VAL C 1 249 ? 5.287 13.901 47.214 1.00 14.38 249 VAL C O 1
ATOM 6642 N N . GLU C 1 250 ? 3.790 15.300 48.199 1.00 12.75 250 GLU C N 1
ATOM 6643 C CA . GLU C 1 250 ? 3.801 14.639 49.513 1.00 12.04 250 GLU C CA 1
ATOM 6644 C C . GLU C 1 250 ? 2.440 14.771 50.131 1.00 11.52 250 GLU C C 1
ATOM 6645 O O . GLU C 1 250 ? 1.749 15.745 50.010 1.00 13.32 250 GLU C O 1
ATOM 6651 N N . CYS C 1 251 ? 2.035 13.683 50.797 1.00 11.92 251 CYS C N 1
ATOM 6652 C CA . CYS C 1 251 ? 0.847 13.753 51.697 1.00 11.43 251 CYS C CA 1
ATOM 6653 C C . CYS C 1 251 ? 1.204 14.501 52.976 1.00 12.02 251 CYS C C 1
ATOM 6654 O O . CYS C 1 251 ? 2.294 14.328 53.505 1.00 13.56 251 CYS C O 1
ATOM 6657 N N . ALA C 1 252 ? 0.333 15.417 53.377 1.00 11.65 252 ALA C N 1
ATOM 6658 C CA . ALA C 1 252 ? 0.492 16.117 54.686 1.00 11.15 252 ALA C CA 1
ATOM 6659 C C . ALA C 1 252 ? -0.863 16.618 55.113 1.00 9.76 252 ALA C C 1
ATOM 6660 O O . ALA C 1 252 ? -1.790 16.796 54.322 1.00 9.50 252 ALA C O 1
ATOM 6662 N N . TYR C 1 253 ? -0.968 16.813 56.436 1.00 11.13 253 TYR C N 1
ATOM 6663 C CA . TYR C 1 253 ? -2.196 17.286 57.070 1.00 10.71 253 TYR C CA 1
ATOM 6664 C C . TYR C 1 253 ? -2.241 18.809 56.994 1.00 12.22 253 TYR C C 1
ATOM 6665 O O . TYR C 1 253 ? -1.414 19.545 57.557 1.00 12.71 253 TYR C O 1
ATOM 6674 N N . VAL C 1 254 ? -3.234 19.304 56.277 1.00 10.65 254 VAL C N 1
ATOM 6675 C CA . VAL C 1 254 ? -3.355 20.720 56.056 1.00 11.12 254 VAL C CA 1
ATOM 6676 C C . VAL C 1 254 ? -4.790 21.164 56.147 1.00 10.34 254 VAL C C 1
ATOM 6677 O O . VAL C 1 254 ? -5.743 20.353 56.107 1.00 11.64 254 VAL C O 1
ATOM 6681 N N . GLU C 1 255 ? -4.953 22.502 56.262 1.00 13.25 255 GLU C N 1
ATOM 6682 C CA . GLU C 1 255 ? -6.301 23.091 56.109 1.00 13.97 255 GLU C CA 1
ATOM 6683 C C . GLU C 1 255 ? -6.671 23.105 54.627 1.00 16.67 255 GLU C C 1
ATOM 6684 O O . GLU C 1 255 ? -6.061 23.861 53.891 1.00 21.44 255 GLU C O 1
ATOM 6690 N N . GLY C 1 256 ? -7.658 22.322 54.201 1.00 15.75 256 GLY C N 1
ATOM 6691 C CA . GLY C 1 256 ? -7.947 22.236 52.736 1.00 15.94 256 GLY C CA 1
ATOM 6692 C C . GLY C 1 256 ? -9.323 22.756 52.471 1.00 17.87 256 GLY C C 1
ATOM 6693 O O . GLY C 1 256 ? -9.779 23.716 53.136 1.00 19.69 256 GLY C O 1
ATOM 6694 N N . ASP C 1 257 ? -10.025 22.069 51.599 1.00 16.68 257 ASP C N 1
ATOM 6695 C CA . ASP C 1 257 ? -11.349 22.478 51.213 1.00 19.42 257 ASP C CA 1
ATOM 6696 C C . ASP C 1 257 ? -12.438 22.114 52.196 1.00 18.58 257 ASP C C 1
ATOM 6697 O O . ASP C 1 257 ? -13.561 22.588 52.027 1.00 19.90 257 ASP C O 1
ATOM 6702 N N . GLY C 1 258 ? -12.133 21.329 53.262 1.00 16.46 258 GLY C N 1
ATOM 6703 C CA . GLY C 1 258 ? -13.083 21.011 54.313 1.00 17.90 258 GLY C CA 1
ATOM 6704 C C . GLY C 1 258 ? -14.206 20.045 53.893 1.00 15.34 258 GLY C C 1
ATOM 6705 O O . GLY C 1 258 ? -15.177 19.904 54.618 1.00 19.27 258 GLY C O 1
ATOM 6706 N N . GLN C 1 259 ? -14.014 19.309 52.782 1.00 17.03 259 GLN C N 1
ATOM 6707 C CA . GLN C 1 259 ? -14.976 18.304 52.378 1.00 16.74 259 GLN C CA 1
ATOM 6708 C C . GLN C 1 259 ? -15.252 17.281 53.496 1.00 17.10 259 GLN C C 1
ATOM 6709 O O . GLN C 1 259 ? -16.384 16.802 53.677 1.00 17.46 259 GLN C O 1
ATOM 6715 N N . TYR C 1 260 ? -14.170 16.870 54.201 1.00 15.48 260 TYR C N 1
ATOM 6716 C CA . TYR C 1 260 ? -14.285 15.864 55.181 1.00 15.79 260 TYR C CA 1
ATOM 6717 C C . TYR C 1 260 ? -14.069 16.429 56.576 1.00 15.18 260 TYR C C 1
ATOM 6718 O O . TYR C 1 260 ? -14.832 16.158 57.488 1.00 15.54 260 TYR C O 1
ATOM 6727 N N . ALA C 1 261 ? -12.981 17.188 56.745 1.00 12.91 261 ALA C N 1
ATOM 6728 C CA . ALA C 1 261 ? -12.771 17.862 58.031 1.00 12.91 261 ALA C CA 1
ATOM 6729 C C . ALA C 1 261 ? -11.967 19.109 57.683 1.00 13.16 261 ALA C C 1
ATOM 6730 O O . ALA C 1 261 ? -11.366 19.185 56.581 1.00 13.74 261 ALA C O 1
ATOM 6732 N N . ARG C 1 262 ? -11.933 20.096 58.602 1.00 12.98 262 ARG C N 1
ATOM 6733 C CA . ARG C 1 262 ? -11.252 21.380 58.255 1.00 12.24 262 ARG C CA 1
ATOM 6734 C C . ARG C 1 262 ? -9.746 21.229 58.044 1.00 13.39 262 ARG C C 1
ATOM 6735 O O . ARG C 1 262 ? -9.204 21.869 57.119 1.00 13.23 262 ARG C O 1
ATOM 6743 N N . PHE C 1 263 ? -9.184 20.268 58.782 1.00 12.45 263 PHE C N 1
ATOM 6744 C CA . PHE C 1 263 ? -7.786 19.840 58.544 1.00 11.56 263 PHE C CA 1
ATOM 6745 C C . PHE C 1 263 ? -7.874 18.419 58.133 1.00 11.20 263 PHE C C 1
ATOM 6746 O O . PHE C 1 263 ? -8.638 17.633 58.715 1.00 11.83 263 PHE C O 1
ATOM 6754 N N . PHE C 1 264 ? -7.051 18.036 57.147 1.00 10.40 264 PHE C N 1
ATOM 6755 C CA . PHE C 1 264 ? -7.160 16.703 56.567 1.00 9.91 264 PHE C CA 1
ATOM 6756 C C . PHE C 1 264 ? -5.905 16.440 55.744 1.00 10.94 264 PHE C C 1
ATOM 6757 O O . PHE C 1 264 ? -5.468 17.342 55.054 1.00 11.51 264 PHE C O 1
ATOM 6765 N N . SER C 1 265 ? -5.350 15.228 55.874 1.00 9.83 265 SER C N 1
ATOM 6766 C CA A SER C 1 265 ? -4.172 14.909 55.064 0.50 10.58 265 SER C CA 1
ATOM 6767 C CA B SER C 1 265 ? -4.172 14.872 55.069 0.50 12.06 265 SER C CA 1
ATOM 6768 C C . SER C 1 265 ? -4.565 14.314 53.738 1.00 10.39 265 SER C C 1
ATOM 6769 O O . SER C 1 265 ? -5.408 13.430 53.651 1.00 11.18 265 SER C O 1
ATOM 6774 N N . GLN C 1 266 ? -3.938 14.880 52.693 1.00 10.52 266 GLN C N 1
ATOM 6775 C CA . GLN C 1 266 ? -4.230 14.427 51.297 1.00 11.89 266 GLN C CA 1
ATOM 6776 C C . GLN C 1 266 ? -2.901 14.626 50.588 1.00 11.37 266 GLN C C 1
ATOM 6777 O O . GLN C 1 266 ? -1.995 15.351 51.070 1.00 11.27 266 GLN C O 1
ATOM 6783 N N . PRO C 1 267 ? -2.801 14.104 49.359 1.00 12.61 267 PRO C N 1
ATOM 6784 C CA . PRO C 1 267 ? -1.606 14.391 48.533 1.00 12.17 267 PRO C CA 1
ATOM 6785 C C . PRO C 1 267 ? -1.561 15.863 48.157 1.00 11.07 267 PRO C C 1
ATOM 6786 O O . PRO C 1 267 ? -2.642 16.480 47.876 1.00 13.31 267 PRO C O 1
ATOM 6790 N N . LEU C 1 268 ? -0.358 16.443 48.149 1.00 11.45 268 LEU C N 1
ATOM 6791 C CA . LEU C 1 268 ? -0.193 17.863 47.827 1.00 11.10 268 LEU C CA 1
ATOM 6792 C C . LEU C 1 268 ? 0.936 18.027 46.867 1.00 12.13 268 LEU C C 1
ATOM 6793 O O . LEU C 1 268 ? 2.034 17.509 47.097 1.00 13.87 268 LEU C O 1
ATOM 6798 N N . LEU C 1 269 ? 0.647 18.771 45.787 1.00 11.83 269 LEU C N 1
ATOM 6799 C CA . LEU C 1 269 ? 1.780 19.228 44.928 1.00 11.98 269 LEU C CA 1
ATOM 6800 C C . LEU C 1 269 ? 2.331 20.444 45.625 1.00 11.92 269 LEU C C 1
ATOM 6801 O O . LEU C 1 269 ? 1.601 21.376 45.926 1.00 12.33 269 LEU C O 1
ATOM 6806 N N . LEU C 1 270 ? 3.633 20.411 45.912 1.00 12.14 270 LEU C N 1
ATOM 6807 C CA . LEU C 1 270 ? 4.313 21.521 46.495 1.00 12.45 270 LEU C CA 1
ATOM 6808 C C . LEU C 1 270 ? 4.912 22.453 45.446 1.00 13.87 270 LEU C C 1
ATOM 6809 O O . LEU C 1 270 ? 5.154 22.037 44.306 1.00 14.29 270 LEU C O 1
ATOM 6814 N N . GLY C 1 271 ? 5.115 23.684 45.860 1.00 13.62 271 GLY C N 1
ATOM 6815 C CA . GLY C 1 271 ? 5.752 24.653 44.993 1.00 14.01 271 GLY C CA 1
ATOM 6816 C C . GLY C 1 271 ? 6.394 25.800 45.741 1.00 14.21 271 GLY C C 1
ATOM 6817 O O . GLY C 1 271 ? 6.755 25.683 46.930 1.00 13.32 271 GLY C O 1
ATOM 6818 N N . LYS C 1 272 ? 6.575 26.936 45.067 1.00 15.90 272 LYS C N 1
ATOM 6819 C CA . LYS C 1 272 ? 7.419 27.989 45.649 1.00 15.55 272 LYS C CA 1
ATOM 6820 C C . LYS C 1 272 ? 6.774 28.768 46.816 1.00 15.30 272 LYS C C 1
ATOM 6821 O O . LYS C 1 272 ? 7.456 29.510 47.551 1.00 16.52 272 LYS C O 1
ATOM 6827 N N . ASN C 1 273 ? 5.479 28.536 47.013 1.00 15.44 273 ASN C N 1
ATOM 6828 C CA . ASN C 1 273 ? 4.737 29.183 48.100 1.00 16.37 273 ASN C CA 1
ATOM 6829 C C . ASN C 1 273 ? 4.164 28.181 49.120 1.00 16.24 273 ASN C C 1
ATOM 6830 O O . ASN C 1 273 ? 3.238 28.536 49.838 1.00 17.34 273 ASN C O 1
ATOM 6835 N N . GLY C 1 274 ? 4.736 26.971 49.155 1.00 14.73 274 GLY C N 1
ATOM 6836 C CA . GLY C 1 274 ? 4.245 25.902 50.045 1.00 14.85 274 GLY C CA 1
ATOM 6837 C C . GLY C 1 274 ? 3.332 24.997 49.197 1.00 15.12 274 GLY C C 1
ATOM 6838 O O . GLY C 1 274 ? 3.745 24.470 48.182 1.00 18.12 274 GLY C O 1
ATOM 6839 N N . VAL C 1 275 ? 2.075 24.857 49.584 1.00 13.31 275 VAL C N 1
ATOM 6840 C CA . VAL C 1 275 ? 1.171 24.033 48.757 1.00 13.39 275 VAL C CA 1
ATOM 6841 C C . VAL C 1 275 ? 0.945 24.708 47.453 1.00 13.14 275 VAL C C 1
ATOM 6842 O O . VAL C 1 275 ? 0.664 25.919 47.447 1.00 17.83 275 VAL C O 1
ATOM 6846 N N . GLU C 1 276 ? 1.141 23.995 46.353 1.00 14.41 276 GLU C N 1
ATOM 6847 C CA . GLU C 1 276 ? 0.770 24.537 45.066 1.00 13.84 276 GLU C CA 1
ATOM 6848 C C . GLU C 1 276 ? -0.645 24.095 44.658 1.00 14.25 276 GLU C C 1
ATOM 6849 O O . GLU C 1 276 ? -1.403 24.905 44.090 1.00 16.63 276 GLU C O 1
ATOM 6855 N N . GLU C 1 277 ? -0.935 22.811 44.863 1.00 14.92 277 GLU C N 1
ATOM 6856 C CA . GLU C 1 277 ? -2.244 22.251 44.549 1.00 13.72 277 GLU C CA 1
ATOM 6857 C C . GLU C 1 277 ? -2.579 21.133 45.501 1.00 13.80 277 GLU C C 1
ATOM 6858 O O . GLU C 1 277 ? -1.809 20.184 45.650 1.00 15.25 277 GLU C O 1
ATOM 6864 N N A ARG C 1 278 ? -3.749 21.238 46.125 0.50 14.49 278 ARG C N 1
ATOM 6865 N N B ARG C 1 278 ? -3.741 21.251 46.128 0.50 14.36 278 ARG C N 1
ATOM 6866 C CA A ARG C 1 278 ? -4.292 20.128 46.907 0.50 14.58 278 ARG C CA 1
ATOM 6867 C CA B ARG C 1 278 ? -4.284 20.124 46.857 0.50 14.27 278 ARG C CA 1
ATOM 6868 C C A ARG C 1 278 ? -4.917 19.108 45.989 0.50 14.83 278 ARG C C 1
ATOM 6869 C C B ARG C 1 278 ? -4.831 19.130 45.856 0.50 14.80 278 ARG C C 1
ATOM 6870 O O A ARG C 1 278 ? -5.921 19.448 45.339 0.50 16.86 278 ARG C O 1
ATOM 6871 O O B ARG C 1 278 ? -5.629 19.510 44.968 0.50 17.24 278 ARG C O 1
ATOM 6886 N N . LYS C 1 279 ? -4.338 17.914 45.935 1.00 15.01 279 LYS C N 1
ATOM 6887 C CA . LYS C 1 279 ? -4.747 16.887 45.002 1.00 14.59 279 LYS C CA 1
ATOM 6888 C C . LYS C 1 279 ? -5.887 16.037 45.547 1.00 13.52 279 LYS C C 1
ATOM 6889 O O . LYS C 1 279 ? -6.005 15.802 46.757 1.00 14.82 279 LYS C O 1
ATOM 6895 N N . SER C 1 280 ? -6.776 15.557 44.660 1.00 14.24 280 SER C N 1
ATOM 6896 C CA . SER C 1 280 ? -7.836 14.690 45.127 1.00 14.11 280 SER C CA 1
ATOM 6897 C C . SER C 1 280 ? -7.210 13.468 45.874 1.00 13.81 280 SER C C 1
ATOM 6898 O O . SER C 1 280 ? -6.183 12.908 45.435 1.00 14.38 280 SER C O 1
ATOM 6901 N N . ILE C 1 281 ? -7.955 12.986 46.847 1.00 14.54 281 ILE C N 1
ATOM 6902 C CA . ILE C 1 281 ? -7.618 11.688 47.445 1.00 14.83 281 ILE C CA 1
ATOM 6903 C C . ILE C 1 281 ? -7.853 10.519 46.496 1.00 15.72 281 ILE C C 1
ATOM 6904 O O . ILE C 1 281 ? -7.331 9.460 46.768 1.00 15.33 281 ILE C O 1
ATOM 6909 N N . GLY C 1 282 ? -8.588 10.699 45.358 1.00 13.54 282 GLY C N 1
ATOM 6910 C CA . GLY C 1 282 ? -8.721 9.673 44.359 1.00 15.19 282 GLY C CA 1
ATOM 6911 C C . GLY C 1 282 ? -9.895 8.802 44.659 1.00 15.81 282 GLY C C 1
ATOM 6912 O O . GLY C 1 282 ? -10.749 9.095 45.505 1.00 16.54 282 GLY C O 1
ATOM 6913 N N . THR C 1 283 ? -9.958 7.717 43.888 1.00 17.41 283 THR C N 1
ATOM 6914 C CA . THR C 1 283 ? -11.012 6.747 44.014 1.00 19.01 283 THR C CA 1
ATOM 6915 C C . THR C 1 283 ? -10.752 5.799 45.228 1.00 16.46 283 THR C C 1
ATOM 6916 O O . THR C 1 283 ? -9.622 5.308 45.376 1.00 18.06 283 THR C O 1
ATOM 6920 N N . LEU C 1 284 ? -11.731 5.633 46.088 1.00 16.70 284 LEU C N 1
ATOM 6921 C CA A LEU C 1 284 ? -11.529 4.831 47.302 0.50 16.78 284 LEU C CA 1
ATOM 6922 C CA B LEU C 1 284 ? -11.576 4.845 47.323 0.50 16.52 284 LEU C CA 1
ATOM 6923 C C . LEU C 1 284 ? -12.268 3.504 47.163 1.00 17.94 284 LEU C C 1
ATOM 6924 O O . LEU C 1 284 ? -13.342 3.413 46.496 1.00 18.51 284 LEU C O 1
ATOM 6933 N N . SER C 1 285 ? -11.695 2.455 47.716 1.00 15.39 285 SER C N 1
ATOM 6934 C CA . SER C 1 285 ? -12.377 1.150 47.759 1.00 16.47 285 SER C CA 1
ATOM 6935 C C . SER C 1 285 ? -13.492 1.268 48.795 1.00 15.88 285 SER C C 1
ATOM 6936 O O . SER C 1 285 ? -13.618 2.270 49.551 1.00 15.33 285 SER C O 1
ATOM 6939 N N . ALA C 1 286 ? -14.364 0.251 48.858 1.00 15.81 286 ALA C N 1
ATOM 6940 C CA . ALA C 1 286 ? -15.361 0.238 49.923 1.00 15.04 286 ALA C CA 1
ATOM 6941 C C . ALA C 1 286 ? -14.857 0.277 51.371 1.00 14.37 286 ALA C C 1
ATOM 6942 O O . ALA C 1 286 ? -15.377 1.013 52.207 1.00 15.84 286 ALA C O 1
ATOM 6944 N N . PHE C 1 287 ? -13.788 -0.491 51.613 1.00 14.77 287 PHE C N 1
ATOM 6945 C CA . PHE C 1 287 ? -13.156 -0.512 52.886 1.00 13.92 287 PHE C CA 1
ATOM 6946 C C . PHE C 1 287 ? -12.608 0.899 53.227 1.00 14.49 287 PHE C C 1
ATOM 6947 O O . PHE C 1 287 ? -12.830 1.386 54.320 1.00 13.84 287 PHE C O 1
ATOM 6955 N N . GLU C 1 288 ? -12.007 1.541 52.237 1.00 13.19 288 GLU C N 1
ATOM 6956 C CA . GLU C 1 288 ? -11.429 2.888 52.503 1.00 12.69 288 GLU C CA 1
ATOM 6957 C C . GLU C 1 288 ? -12.481 3.931 52.693 1.00 13.42 288 GLU C C 1
ATOM 6958 O O . GLU C 1 288 ? -12.389 4.736 53.621 1.00 13.33 288 GLU C O 1
ATOM 6964 N N . GLN C 1 289 ? -13.562 3.902 51.905 1.00 14.86 289 GLN C N 1
ATOM 6965 C CA . GLN C 1 289 ? -14.655 4.850 52.120 1.00 15.30 289 GLN C CA 1
ATOM 6966 C C . GLN C 1 289 ? -15.260 4.627 53.506 1.00 13.49 289 GLN C C 1
ATOM 6967 O O . GLN C 1 289 ? -15.584 5.593 54.219 1.00 14.19 289 GLN C O 1
ATOM 6973 N N . ASN C 1 290 ? -15.472 3.369 53.906 1.00 13.11 290 ASN C N 1
ATOM 6974 C CA . ASN C 1 290 ? -15.956 3.097 55.270 1.00 14.20 290 ASN C CA 1
ATOM 6975 C C . ASN C 1 290 ? -15.050 3.581 56.398 1.00 15.35 290 ASN C C 1
ATOM 6976 O O . ASN C 1 290 ? -15.536 4.113 57.382 1.00 15.03 290 ASN C O 1
ATOM 6981 N N . ALA C 1 291 ? -13.742 3.363 56.196 1.00 13.01 291 ALA C N 1
ATOM 6982 C CA . ALA C 1 291 ? -12.798 3.846 57.150 1.00 14.57 291 ALA C CA 1
ATOM 6983 C C . ALA C 1 291 ? -12.764 5.362 57.281 1.00 13.08 291 ALA C C 1
ATOM 6984 O O . ALA C 1 291 ? -12.660 5.878 58.419 1.00 14.64 291 ALA C O 1
ATOM 6986 N N . LEU C 1 292 ? -12.936 6.025 56.168 1.00 14.17 292 LEU C N 1
ATOM 6987 C CA . LEU C 1 292 ? -13.022 7.487 56.101 1.00 14.39 292 LEU C CA 1
ATOM 6988 C C . LEU C 1 292 ? -14.248 7.908 56.897 1.00 16.44 292 LEU C C 1
ATOM 6989 O O . LEU C 1 292 ? -14.155 8.726 57.799 1.00 18.16 292 LEU C O 1
ATOM 6994 N N . GLU C 1 293 ? -15.417 7.355 56.549 1.00 16.29 293 GLU C N 1
ATOM 6995 C CA . GLU C 1 293 ? -16.628 7.741 57.287 1.00 18.35 293 GLU C CA 1
ATOM 6996 C C . GLU C 1 293 ? -16.488 7.479 58.773 1.00 17.39 293 GLU C C 1
ATOM 6997 O O . GLU C 1 293 ? -16.934 8.326 59.593 1.00 19.61 293 GLU C O 1
ATOM 7003 N N . GLY C 1 294 ? -15.942 6.331 59.183 1.00 15.86 294 GLY C N 1
ATOM 7004 C CA . GLY C 1 294 ? -15.895 6.025 60.576 1.00 14.89 294 GLY C CA 1
ATOM 7005 C C . GLY C 1 294 ? -14.995 6.911 61.439 1.00 15.83 294 GLY C C 1
ATOM 7006 O O . GLY C 1 294 ? -15.185 6.964 62.647 1.00 19.39 294 GLY C O 1
ATOM 7007 N N . MET C 1 295 ? -13.993 7.557 60.843 1.00 15.84 295 MET C N 1
ATOM 7008 C CA . MET C 1 295 ? -13.087 8.281 61.728 1.00 16.12 295 MET C CA 1
ATOM 7009 C C . MET C 1 295 ? -13.333 9.781 61.726 1.00 15.11 295 MET C C 1
ATOM 7010 O O . MET C 1 295 ? -12.711 10.491 62.512 1.00 15.77 295 MET C O 1
ATOM 7015 N N . LEU C 1 296 ? -14.299 10.289 60.943 1.00 14.30 296 LEU C N 1
ATOM 7016 C CA . LEU C 1 296 ? -14.420 11.747 60.861 1.00 15.46 296 LEU C CA 1
ATOM 7017 C C . LEU C 1 296 ? -14.809 12.419 62.175 1.00 16.33 296 LEU C C 1
ATOM 7018 O O . LEU C 1 296 ? -14.325 13.538 62.465 1.00 15.15 296 LEU C O 1
ATOM 7023 N N . ASP C 1 297 ? -15.712 11.806 62.950 1.00 16.37 297 ASP C N 1
ATOM 7024 C CA A ASP C 1 297 ? -16.083 12.459 64.197 0.50 17.37 297 ASP C CA 1
ATOM 7025 C CA B ASP C 1 297 ? -16.095 12.393 64.227 0.50 17.77 297 ASP C CA 1
ATOM 7026 C C . ASP C 1 297 ? -14.868 12.593 65.135 1.00 16.78 297 ASP C C 1
ATOM 7027 O O . ASP C 1 297 ? -14.713 13.661 65.741 1.00 16.25 297 ASP C O 1
ATOM 7036 N N . THR C 1 298 ? -14.051 11.552 65.212 1.00 16.86 298 THR C N 1
ATOM 7037 C CA . THR C 1 298 ? -12.832 11.526 66.076 1.00 17.10 298 THR C CA 1
ATOM 7038 C C . THR C 1 298 ? -11.881 12.632 65.566 1.00 16.25 298 THR C C 1
ATOM 7039 O O . THR C 1 298 ? -11.298 13.375 66.363 1.00 14.19 298 THR C O 1
ATOM 7043 N N . LEU C 1 299 ? -11.688 12.741 64.265 1.00 15.59 299 LEU C N 1
ATOM 7044 C CA . LEU C 1 299 ? -10.757 13.767 63.745 1.00 12.72 299 LEU C CA 1
ATOM 7045 C C . LEU C 1 299 ? -11.246 15.160 64.010 1.00 11.74 299 LEU C C 1
ATOM 7046 O O . LEU C 1 299 ? -10.471 16.034 64.404 1.00 12.64 299 LEU C O 1
ATOM 7051 N N . LYS C 1 300 ? -12.563 15.334 63.837 1.00 13.07 300 LYS C N 1
ATOM 7052 C CA . LYS C 1 300 ? -13.138 16.660 64.151 1.00 12.99 300 LYS C CA 1
ATOM 7053 C C . LYS C 1 300 ? -12.960 16.997 65.685 1.00 13.16 300 LYS C C 1
ATOM 7054 O O . LYS C 1 300 ? -12.667 18.173 66.010 1.00 15.35 300 LYS C O 1
ATOM 7060 N N . LYS C 1 301 ? -13.111 15.983 66.567 1.00 13.36 301 LYS C N 1
ATOM 7061 C CA . LYS C 1 301 ? -12.851 16.228 68.011 1.00 14.88 301 LYS C CA 1
ATOM 7062 C C . LYS C 1 301 ? -11.385 16.635 68.203 1.00 16.55 301 LYS C C 1
ATOM 7063 O O . LYS C 1 301 ? -11.120 17.554 68.988 1.00 16.70 301 LYS C O 1
ATOM 7069 N N . ASP C 1 302 ? -10.455 15.965 67.488 1.00 13.80 302 ASP C N 1
ATOM 7070 C CA . ASP C 1 302 ? -9.032 16.313 67.654 1.00 13.69 302 ASP C CA 1
ATOM 7071 C C . ASP C 1 302 ? -8.773 17.781 67.276 1.00 13.56 302 ASP C C 1
ATOM 7072 O O . ASP C 1 302 ? -7.982 18.469 67.885 1.00 13.06 302 ASP C O 1
ATOM 7077 N N . ILE C 1 303 ? -9.399 18.221 66.178 1.00 12.53 303 ILE C N 1
ATOM 7078 C CA . ILE C 1 303 ? -9.217 19.576 65.735 1.00 13.25 303 ILE C CA 1
ATOM 7079 C C . ILE C 1 303 ? -9.764 20.561 66.761 1.00 13.83 303 ILE C C 1
ATOM 7080 O O . ILE C 1 303 ? -9.144 21.608 67.074 1.00 13.51 303 ILE C O 1
ATOM 7085 N N . ALA C 1 304 ? -10.991 20.276 67.213 1.00 14.88 304 ALA C N 1
ATOM 7086 C CA . ALA C 1 304 ? -11.640 21.192 68.109 1.00 14.75 304 ALA C CA 1
ATOM 7087 C C . ALA C 1 304 ? -10.828 21.327 69.394 1.00 15.06 304 ALA C C 1
ATOM 7088 O O . ALA C 1 304 ? -10.747 22.456 69.921 1.00 16.74 304 ALA C O 1
ATOM 7090 N N . LEU C 1 305 ? -10.194 20.248 69.836 1.00 15.15 305 LEU C N 1
ATOM 7091 C CA . LEU C 1 305 ? -9.399 20.291 71.091 1.00 15.60 305 LEU C CA 1
ATOM 7092 C C . LEU C 1 305 ? -8.272 21.311 70.933 1.00 15.47 305 LEU C C 1
ATOM 7093 O O . LEU C 1 305 ? -7.905 22.058 71.880 1.00 17.24 305 LEU C O 1
ATOM 7098 N N . GLY C 1 306 ? -7.696 21.321 69.701 1.00 14.57 306 GLY C N 1
ATOM 7099 C CA . GLY C 1 306 ? -6.566 22.254 69.422 1.00 13.80 306 GLY C CA 1
ATOM 7100 C C . GLY C 1 306 ? -7.008 23.708 69.408 1.00 13.95 306 GLY C C 1
ATOM 7101 O O . GLY C 1 306 ? -6.385 24.597 69.995 1.00 14.06 306 GLY C O 1
ATOM 7102 N N . GLU C 1 307 ? -8.143 23.976 68.743 1.00 15.01 307 GLU C N 1
ATOM 7103 C CA . GLU C 1 307 ? -8.651 25.335 68.729 1.00 16.30 307 GLU C CA 1
ATOM 7104 C C . GLU C 1 307 ? -9.052 25.807 70.126 1.00 14.42 307 GLU C C 1
ATOM 7105 O O . GLU C 1 307 ? -8.748 26.963 70.516 1.00 16.91 307 GLU C O 1
ATOM 7111 N N . GLU C 1 308 ? -9.698 24.906 70.855 1.00 14.43 308 GLU C N 1
ATOM 7112 C CA . GLU C 1 308 ? -10.108 25.216 72.250 1.00 15.29 308 GLU C CA 1
ATOM 7113 C C . GLU C 1 308 ? -8.851 25.512 73.081 1.00 17.06 308 GLU C C 1
ATOM 7114 O O . GLU C 1 308 ? -8.891 26.438 73.927 1.00 17.50 308 GLU C O 1
ATOM 7120 N N . PHE C 1 309 ? -7.759 24.749 72.897 1.00 15.33 309 PHE C N 1
ATOM 7121 C CA . PHE C 1 309 ? -6.537 25.040 73.713 1.00 15.54 309 PHE C CA 1
ATOM 7122 C C . PHE C 1 309 ? -6.033 26.466 73.524 1.00 17.31 309 PHE C C 1
ATOM 7123 O O . PHE C 1 309 ? -5.561 27.118 74.503 1.00 18.48 309 PHE C O 1
ATOM 7131 N N . VAL C 1 310 ? -6.017 26.953 72.289 1.00 15.83 310 VAL C N 1
ATOM 7132 C CA . VAL C 1 310 ? -5.541 28.288 72.053 1.00 16.67 310 VAL C CA 1
ATOM 7133 C C . VAL C 1 310 ? -6.486 29.328 72.609 1.00 18.53 310 VAL C C 1
ATOM 7134 O O . VAL C 1 310 ? -6.033 30.400 73.066 1.00 20.97 310 VAL C O 1
ATOM 7138 N N . ASN C 1 311 ? -7.765 29.037 72.556 1.00 19.32 311 ASN C N 1
ATOM 7139 C CA . ASN C 1 311 ? -8.738 30.037 72.953 1.00 22.43 311 ASN C CA 1
ATOM 7140 C C . ASN C 1 311 ? -9.127 30.038 74.434 1.00 24.67 311 ASN C C 1
ATOM 7141 O O . ASN C 1 311 ? -9.974 30.831 74.799 1.00 27.15 311 ASN C O 1
ATOM 7146 N N . LYS C 1 312 ? -8.537 29.161 75.252 1.00 25.76 312 LYS C N 1
ATOM 7147 C CA . LYS C 1 312 ? -8.879 28.955 76.705 1.00 26.55 312 LYS C CA 1
ATOM 7148 C C . LYS C 1 312 ? -8.611 30.161 77.668 1.00 27.96 312 LYS C C 1
ATOM 7149 O O . LYS C 1 312 ? -7.909 31.118 77.251 1.00 29.30 312 LYS C O 1
ATOM 7155 N N . MET D 1 1 ? 26.117 -8.573 52.582 1.00 19.92 1 MET D N 1
ATOM 7156 C CA . MET D 1 1 ? 26.923 -8.516 53.828 1.00 19.41 1 MET D CA 1
ATOM 7157 C C . MET D 1 1 ? 26.036 -8.289 55.057 1.00 18.93 1 MET D C 1
ATOM 7158 O O . MET D 1 1 ? 24.965 -7.712 54.942 1.00 19.07 1 MET D O 1
ATOM 7163 N N . LYS D 1 2 ? 26.519 -8.735 56.220 1.00 15.34 2 LYS D N 1
ATOM 7164 C CA . LYS D 1 2 ? 25.892 -8.446 57.494 1.00 14.57 2 LYS D CA 1
ATOM 7165 C C . LYS D 1 2 ? 26.855 -7.567 58.254 1.00 13.37 2 LYS D C 1
ATOM 7166 O O . LYS D 1 2 ? 28.009 -7.932 58.468 1.00 12.72 2 LYS D O 1
ATOM 7172 N N . VAL D 1 3 ? 26.290 -6.530 58.847 1.00 11.79 3 VAL D N 1
ATOM 7173 C CA . VAL D 1 3 ? 27.038 -5.577 59.715 1.00 12.33 3 VAL D CA 1
ATOM 7174 C C . VAL D 1 3 ? 26.425 -5.648 61.072 1.00 11.59 3 VAL D C 1
ATOM 7175 O O . VAL D 1 3 ? 25.201 -5.468 61.194 1.00 13.08 3 VAL D O 1
ATOM 7179 N N . ALA D 1 4 ? 27.263 -5.821 62.062 1.00 11.03 4 ALA D N 1
ATOM 7180 C CA . ALA D 1 4 ? 26.836 -5.756 63.462 1.00 9.92 4 ALA D CA 1
ATOM 7181 C C . ALA D 1 4 ? 27.359 -4.513 64.108 1.00 9.84 4 ALA D C 1
ATOM 7182 O O . ALA D 1 4 ? 28.544 -4.224 63.987 1.00 11.77 4 ALA D O 1
ATOM 7184 N N . VAL D 1 5 ? 26.496 -3.778 64.811 1.00 12.10 5 VAL D N 1
ATOM 7185 C CA . VAL D 1 5 ? 26.890 -2.550 65.558 1.00 11.29 5 VAL D CA 1
ATOM 7186 C C . VAL D 1 5 ? 26.745 -2.918 67.047 1.00 12.13 5 VAL D C 1
ATOM 7187 O O . VAL D 1 5 ? 25.646 -3.216 67.515 1.00 13.39 5 VAL D O 1
ATOM 7191 N N . LEU D 1 6 ? 27.895 -2.991 67.757 1.00 12.07 6 LEU D N 1
ATOM 7192 C CA . LEU D 1 6 ? 27.872 -3.259 69.220 1.00 11.20 6 LEU D CA 1
ATOM 7193 C C . LEU D 1 6 ? 28.033 -1.891 69.939 1.00 13.62 6 LEU D C 1
ATOM 7194 O O . LEU D 1 6 ? 28.951 -1.128 69.653 1.00 15.72 6 LEU D O 1
ATOM 7199 N N . GLY D 1 7 ? 27.110 -1.581 70.853 1.00 12.37 7 GLY D N 1
ATOM 7200 C CA . GLY D 1 7 ? 26.972 -0.228 71.424 1.00 13.19 7 GLY D CA 1
ATOM 7201 C C . GLY D 1 7 ? 25.857 0.557 70.699 1.00 12.44 7 GLY D C 1
ATOM 7202 O O . GLY D 1 7 ? 25.848 1.807 70.672 1.00 14.04 7 GLY D O 1
ATOM 7203 N N . ALA D 1 8 ? 24.878 -0.156 70.124 1.00 12.63 8 ALA D N 1
ATOM 7204 C CA . ALA D 1 8 ? 23.944 0.467 69.206 1.00 12.33 8 ALA D CA 1
ATOM 7205 C C . ALA D 1 8 ? 22.950 1.432 69.854 1.00 13.15 8 ALA D C 1
ATOM 7206 O O . ALA D 1 8 ? 22.291 2.216 69.138 1.00 15.34 8 ALA D O 1
ATOM 7208 N N . ALA D 1 9 ? 22.819 1.365 71.171 1.00 13.70 9 ALA D N 1
ATOM 7209 C CA . ALA D 1 9 ? 21.868 2.251 71.819 1.00 12.60 9 ALA D CA 1
ATOM 7210 C C . ALA D 1 9 ? 22.443 3.612 72.234 1.00 13.34 9 ALA D C 1
ATOM 7211 O O . ALA D 1 9 ? 21.685 4.522 72.612 1.00 14.95 9 ALA D O 1
ATOM 7213 N N . GLY D 1 10 ? 23.766 3.752 72.160 1.00 13.54 10 GLY D N 1
ATOM 7214 C CA . GLY D 1 10 ? 24.370 5.010 72.511 1.00 12.93 10 GLY D CA 1
ATOM 7215 C C . GLY D 1 10 ? 24.170 6.033 71.422 1.00 15.49 10 GLY D C 1
ATOM 7216 O O . GLY D 1 10 ? 23.649 5.752 70.341 1.00 14.66 10 GLY D O 1
ATOM 7217 N N . GLY D 1 11 ? 24.566 7.264 71.685 1.00 15.00 11 GLY D N 1
ATOM 7218 C CA . GLY D 1 11 ? 24.394 8.295 70.662 1.00 14.20 11 GLY D CA 1
ATOM 7219 C C . GLY D 1 11 ? 25.124 8.049 69.350 1.00 13.61 11 GLY D C 1
ATOM 7220 O O . GLY D 1 11 ? 24.548 8.201 68.251 1.00 12.54 11 GLY D O 1
ATOM 7221 N N . ILE D 1 12 ? 26.378 7.625 69.423 1.00 11.92 12 ILE D N 1
ATOM 7222 C CA . ILE D 1 12 ? 27.077 7.246 68.169 1.00 12.16 12 ILE D CA 1
ATOM 7223 C C . ILE D 1 12 ? 26.352 6.079 67.481 1.00 10.51 12 ILE D C 1
ATOM 7224 O O . ILE D 1 12 ? 26.143 6.122 66.231 1.00 11.68 12 ILE D O 1
ATOM 7229 N N . GLY D 1 13 ? 26.065 5.048 68.270 1.00 12.39 13 GLY D N 1
ATOM 7230 C CA . GLY D 1 13 ? 25.471 3.855 67.698 1.00 12.06 13 GLY D CA 1
ATOM 7231 C C . GLY D 1 13 ? 24.125 4.079 67.006 1.00 11.42 13 GLY D C 1
ATOM 7232 O O . GLY D 1 13 ? 23.925 3.525 65.871 1.00 12.10 13 GLY D O 1
ATOM 7233 N N . GLN D 1 14 ? 23.275 4.890 67.614 1.00 12.61 14 GLN D N 1
ATOM 7234 C CA . GLN D 1 14 ? 21.986 5.199 66.947 1.00 12.12 14 GLN D CA 1
ATOM 7235 C C . GLN D 1 14 ? 22.153 6.004 65.665 1.00 12.53 14 GLN D C 1
ATOM 7236 O O . GLN D 1 14 ? 21.515 5.711 64.651 1.00 12.32 14 GLN D O 1
ATOM 7242 N N . ALA D 1 15 ? 23.043 6.988 65.671 1.00 10.74 15 ALA D N 1
ATOM 7243 C CA . ALA D 1 15 ? 23.328 7.755 64.452 1.00 10.66 15 ALA D CA 1
ATOM 7244 C C . ALA D 1 15 ? 23.887 6.796 63.380 1.00 9.20 15 ALA D C 1
ATOM 7245 O O . ALA D 1 15 ? 23.495 6.872 62.194 1.00 9.82 15 ALA D O 1
ATOM 7247 N N . LEU D 1 16 ? 24.870 5.974 63.777 1.00 9.90 16 LEU D N 1
ATOM 7248 C CA . LEU D 1 16 ? 25.446 5.045 62.839 1.00 10.43 16 LEU D CA 1
ATOM 7249 C C . LEU D 1 16 ? 24.408 4.070 62.313 1.00 10.83 16 LEU D C 1
ATOM 7250 O O . LEU D 1 16 ? 24.392 3.859 61.116 1.00 11.23 16 LEU D O 1
ATOM 7255 N N . ALA D 1 17 ? 23.559 3.530 63.184 1.00 11.96 17 ALA D N 1
ATOM 7256 C CA . ALA D 1 17 ? 22.543 2.601 62.751 1.00 10.43 17 ALA D CA 1
ATOM 7257 C C . ALA D 1 17 ? 21.565 3.246 61.780 1.00 10.28 17 ALA D C 1
ATOM 7258 O O . ALA D 1 17 ? 21.202 2.603 60.769 1.00 11.31 17 ALA D O 1
ATOM 7260 N N . LEU D 1 18 ? 21.176 4.499 62.000 1.00 10.34 18 LEU D N 1
ATOM 7261 C CA . LEU D 1 18 ? 20.287 5.211 61.068 1.00 9.56 18 LEU D CA 1
ATOM 7262 C C . LEU D 1 18 ? 20.909 5.368 59.709 1.00 10.61 18 LEU D C 1
ATOM 7263 O O . LEU D 1 18 ? 20.248 5.167 58.679 1.00 10.93 18 LEU D O 1
ATOM 7268 N N . LEU D 1 19 ? 22.192 5.759 59.707 1.00 9.89 19 LEU D N 1
ATOM 7269 C CA . LEU D 1 19 ? 22.831 5.964 58.438 1.00 10.72 19 LEU D CA 1
ATOM 7270 C C . LEU D 1 19 ? 23.035 4.620 57.717 1.00 10.95 19 LEU D C 1
ATOM 7271 O O . LEU D 1 19 ? 22.862 4.573 56.425 1.00 12.39 19 LEU D O 1
ATOM 7276 N N . LEU D 1 20 ? 23.371 3.550 58.418 1.00 10.52 20 LEU D N 1
ATOM 7277 C CA . LEU D 1 20 ? 23.549 2.275 57.747 1.00 10.84 20 LEU D CA 1
ATOM 7278 C C . LEU D 1 20 ? 22.228 1.673 57.260 1.00 11.40 20 LEU D C 1
ATOM 7279 O O . LEU D 1 20 ? 22.152 1.124 56.176 1.00 11.17 20 LEU D O 1
ATOM 7284 N N . LYS D 1 21 ? 21.144 1.891 57.965 1.00 10.43 21 LYS D N 1
ATOM 7285 C CA . LYS D 1 21 ? 19.829 1.405 57.475 1.00 11.86 21 LYS D CA 1
ATOM 7286 C C . LYS D 1 21 ? 19.447 2.044 56.200 1.00 12.77 21 LYS D C 1
ATOM 7287 O O . LYS D 1 21 ? 18.864 1.334 55.351 1.00 13.16 21 LYS D O 1
ATOM 7293 N N . THR D 1 22 ? 19.824 3.287 56.033 1.00 13.86 22 THR D N 1
ATOM 7294 C CA . THR D 1 22 ? 19.440 4.039 54.809 1.00 16.44 22 THR D CA 1
ATOM 7295 C C . THR D 1 22 ? 20.483 3.881 53.681 1.00 17.41 22 THR D C 1
ATOM 7296 O O . THR D 1 22 ? 20.156 4.047 52.453 1.00 21.98 22 THR D O 1
ATOM 7300 N N . GLN D 1 23 ? 21.728 3.521 54.017 1.00 12.97 23 GLN D N 1
ATOM 7301 C CA A GLN D 1 23 ? 22.782 3.594 53.011 0.50 13.42 23 GLN D CA 1
ATOM 7302 C CA B GLN D 1 23 ? 22.806 3.603 53.033 0.50 13.96 23 GLN D CA 1
ATOM 7303 C C . GLN D 1 23 ? 23.469 2.279 52.673 1.00 13.60 23 GLN D C 1
ATOM 7304 O O . GLN D 1 23 ? 24.182 2.170 51.634 1.00 15.19 23 GLN D O 1
ATOM 7315 N N . LEU D 1 24 ? 23.260 1.238 53.480 1.00 13.42 24 LEU D N 1
ATOM 7316 C CA . LEU D 1 24 ? 23.829 -0.040 53.167 1.00 13.39 24 LEU D CA 1
ATOM 7317 C C . LEU D 1 24 ? 23.246 -0.584 51.833 1.00 14.22 24 LEU D C 1
ATOM 7318 O O . LEU D 1 24 ? 22.117 -0.272 51.507 1.00 14.57 24 LEU D O 1
ATOM 7323 N N . PRO D 1 25 ? 24.071 -1.302 51.076 1.00 15.43 25 PRO D N 1
ATOM 7324 C CA . PRO D 1 25 ? 23.519 -1.863 49.793 1.00 14.94 25 PRO D CA 1
ATOM 7325 C C . PRO D 1 25 ? 22.290 -2.702 50.015 1.00 16.06 25 PRO D C 1
ATOM 7326 O O . PRO D 1 25 ? 22.176 -3.442 50.981 1.00 15.35 25 PRO D O 1
ATOM 7330 N N . SER D 1 26 ? 21.333 -2.628 49.082 1.00 15.85 26 SER D N 1
ATOM 7331 C CA . SER D 1 26 ? 20.176 -3.521 49.139 1.00 16.21 26 SER D CA 1
ATOM 7332 C C . SER D 1 26 ? 20.545 -4.987 49.294 1.00 15.90 26 SER D C 1
ATOM 7333 O O . SER D 1 26 ? 21.516 -5.469 48.631 1.00 17.68 26 SER D O 1
ATOM 7336 N N . GLY D 1 27 ? 19.847 -5.663 50.226 1.00 14.62 27 GLY D N 1
ATOM 7337 C CA . GLY D 1 27 ? 20.135 -7.046 50.487 1.00 14.34 27 GLY D CA 1
ATOM 7338 C C . GLY D 1 27 ? 21.040 -7.251 51.717 1.00 17.06 27 GLY D C 1
ATOM 7339 O O . GLY D 1 27 ? 21.287 -8.378 52.125 1.00 17.72 27 GLY D O 1
ATOM 7340 N N . SER D 1 28 ? 21.562 -6.158 52.251 1.00 15.04 28 SER D N 1
ATOM 7341 C CA . SER D 1 28 ? 22.386 -6.213 53.481 1.00 15.65 28 SER D CA 1
ATOM 7342 C C . SER D 1 28 ? 21.545 -6.558 54.705 1.00 14.55 28 SER D C 1
ATOM 7343 O O . SER D 1 28 ? 20.322 -6.388 54.705 1.00 14.92 28 SER D O 1
ATOM 7346 N N . GLU D 1 29 ? 22.205 -7.035 55.785 1.00 15.31 29 GLU D N 1
ATOM 7347 C CA . GLU D 1 29 ? 21.607 -7.254 57.074 1.00 15.39 29 GLU D CA 1
ATOM 7348 C C . GLU D 1 29 ? 22.359 -6.353 58.008 1.00 14.85 29 GLU D C 1
ATOM 7349 O O . GLU D 1 29 ? 23.574 -6.172 57.908 1.00 12.52 29 GLU D O 1
ATOM 7355 N N . LEU D 1 30 ? 21.606 -5.868 58.988 1.00 11.36 30 LEU D N 1
ATOM 7356 C CA . LEU D 1 30 ? 22.200 -5.001 60.058 1.00 10.74 30 LEU D CA 1
ATOM 7357 C C . LEU D 1 30 ? 21.680 -5.516 61.412 1.00 12.69 30 LEU D C 1
ATOM 7358 O O . LEU D 1 30 ? 20.466 -5.619 61.622 1.00 12.96 30 LEU D O 1
ATOM 7363 N N A SER D 1 31 ? 22.596 -5.865 62.326 0.50 11.71 31 SER D N 1
ATOM 7364 N N B SER D 1 31 ? 22.582 -5.879 62.343 0.50 12.03 31 SER D N 1
ATOM 7365 C CA A SER D 1 31 ? 22.195 -6.212 63.669 0.50 12.66 31 SER D CA 1
ATOM 7366 C CA B SER D 1 31 ? 22.154 -6.278 63.688 0.50 13.53 31 SER D CA 1
ATOM 7367 C C A SER D 1 31 ? 22.683 -5.145 64.616 0.50 12.32 31 SER D C 1
ATOM 7368 C C B SER D 1 31 ? 22.729 -5.338 64.711 0.50 12.61 31 SER D C 1
ATOM 7369 O O A SER D 1 31 ? 23.768 -4.526 64.413 0.50 11.95 31 SER D O 1
ATOM 7370 O O B SER D 1 31 ? 23.926 -5.004 64.644 0.50 11.73 31 SER D O 1
ATOM 7375 N N . LEU D 1 32 ? 21.886 -4.925 65.649 1.00 11.64 32 LEU D N 1
ATOM 7376 C CA . LEU D 1 32 ? 22.237 -3.956 66.690 1.00 11.55 32 LEU D CA 1
ATOM 7377 C C . LEU D 1 32 ? 22.314 -4.722 68.015 1.00 12.35 32 LEU D C 1
ATOM 7378 O O . LEU D 1 32 ? 21.423 -5.520 68.332 1.00 13.03 32 LEU D O 1
ATOM 7383 N N . TYR D 1 33 ? 23.357 -4.424 68.793 1.00 12.04 33 TYR D N 1
ATOM 7384 C CA . TYR D 1 33 ? 23.500 -5.040 70.092 1.00 12.31 33 TYR D CA 1
ATOM 7385 C C . TYR D 1 33 ? 23.892 -3.956 71.068 1.00 12.58 33 TYR D C 1
ATOM 7386 O O . TYR D 1 33 ? 24.813 -3.196 70.795 1.00 11.71 33 TYR D O 1
ATOM 7395 N N . ASP D 1 34 ? 23.263 -3.982 72.245 1.00 12.21 34 ASP D N 1
ATOM 7396 C CA . ASP D 1 34 ? 23.680 -3.144 73.403 1.00 12.93 34 ASP D CA 1
ATOM 7397 C C . ASP D 1 34 ? 23.005 -3.695 74.676 1.00 15.21 34 ASP D C 1
ATOM 7398 O O . ASP D 1 34 ? 21.857 -4.141 74.604 1.00 15.87 34 ASP D O 1
ATOM 7403 N N . ILE D 1 35 ? 23.704 -3.639 75.807 1.00 16.11 35 ILE D N 1
ATOM 7404 C CA . ILE D 1 35 ? 23.103 -4.117 77.040 1.00 18.39 35 ILE D CA 1
ATOM 7405 C C . ILE D 1 35 ? 21.823 -3.296 77.381 1.00 18.75 35 ILE D C 1
ATOM 7406 O O . ILE D 1 35 ? 20.924 -3.861 78.016 1.00 18.88 35 ILE D O 1
ATOM 7411 N N . ALA D 1 36 ? 21.697 -2.053 76.892 1.00 16.86 36 ALA D N 1
ATOM 7412 C CA . ALA D 1 36 ? 20.493 -1.239 77.138 1.00 17.56 36 ALA D CA 1
ATOM 7413 C C . ALA D 1 36 ? 19.251 -2.028 76.658 1.00 19.77 36 ALA D C 1
ATOM 7414 O O . ALA D 1 36 ? 19.192 -2.470 75.520 1.00 17.45 36 ALA D O 1
ATOM 7416 N N . PRO D 1 37 ? 18.218 -2.147 77.529 1.00 19.71 37 PRO D N 1
ATOM 7417 C CA . PRO D 1 37 ? 17.055 -2.934 77.079 1.00 19.64 37 PRO D CA 1
ATOM 7418 C C . PRO D 1 37 ? 16.234 -2.301 75.939 1.00 19.57 37 PRO D C 1
ATOM 7419 O O . PRO D 1 37 ? 15.386 -3.003 75.363 1.00 19.71 37 PRO D O 1
ATOM 7423 N N . VAL D 1 38 ? 16.527 -1.048 75.576 1.00 16.44 38 VAL D N 1
ATOM 7424 C CA . VAL D 1 38 ? 15.823 -0.348 74.455 1.00 15.54 38 VAL D CA 1
ATOM 7425 C C . VAL D 1 38 ? 16.262 -0.922 73.126 1.00 16.59 38 VAL D C 1
ATOM 7426 O O . VAL D 1 38 ? 15.595 -0.718 72.125 1.00 16.39 38 VAL D O 1
ATOM 7430 N N . THR D 1 39 ? 17.361 -1.685 73.095 1.00 14.98 39 THR D N 1
ATOM 7431 C CA . THR D 1 39 ? 17.982 -1.924 71.795 1.00 13.64 39 THR D CA 1
ATOM 7432 C C . THR D 1 39 ? 17.093 -2.653 70.785 1.00 12.79 39 THR D C 1
ATOM 7433 O O . THR D 1 39 ? 17.057 -2.243 69.639 1.00 13.21 39 THR D O 1
ATOM 7437 N N . PRO D 1 40 ? 16.330 -3.708 71.155 1.00 13.80 40 PRO D N 1
ATOM 7438 C CA . PRO D 1 40 ? 15.403 -4.351 70.188 1.00 14.02 40 PRO D CA 1
ATOM 7439 C C . PRO D 1 40 ? 14.455 -3.343 69.611 1.00 14.89 40 PRO D C 1
ATOM 7440 O O . PRO D 1 40 ? 14.172 -3.401 68.413 1.00 14.57 40 PRO D O 1
ATOM 7444 N N . GLY D 1 41 ? 14.027 -2.381 70.399 1.00 14.10 41 GLY D N 1
ATOM 7445 C CA . GLY D 1 41 ? 13.120 -1.361 69.912 1.00 14.20 41 GLY D CA 1
ATOM 7446 C C . GLY D 1 41 ? 13.784 -0.272 69.071 1.00 13.60 41 GLY D C 1
ATOM 7447 O O . GLY D 1 41 ? 13.147 0.323 68.192 1.00 15.35 41 GLY D O 1
ATOM 7448 N N . VAL D 1 42 ? 15.059 0.015 69.279 1.00 12.07 42 VAL D N 1
ATOM 7449 C CA . VAL D 1 42 ? 15.816 0.860 68.330 1.00 13.51 42 VAL D CA 1
ATOM 7450 C C . VAL D 1 42 ? 15.769 0.197 66.939 1.00 13.13 42 VAL D C 1
ATOM 7451 O O . VAL D 1 42 ? 15.563 0.891 65.904 1.00 12.91 42 VAL D O 1
ATOM 7455 N N . ALA D 1 43 ? 15.985 -1.127 66.844 1.00 11.03 43 ALA D N 1
ATOM 7456 C CA . ALA D 1 43 ? 15.857 -1.884 65.616 1.00 11.90 43 ALA D CA 1
ATOM 7457 C C . ALA D 1 43 ? 14.444 -1.858 65.034 1.00 10.49 43 ALA D C 1
ATOM 7458 O O . ALA D 1 43 ? 14.345 -1.656 63.798 1.00 11.93 43 ALA D O 1
ATOM 7460 N N . VAL D 1 44 ? 13.424 -1.994 65.872 1.00 12.57 44 VAL D N 1
ATOM 7461 C CA . VAL D 1 44 ? 12.070 -1.972 65.330 1.00 11.65 44 VAL D CA 1
ATOM 7462 C C . VAL D 1 44 ? 11.802 -0.575 64.753 1.00 11.39 44 VAL D C 1
ATOM 7463 O O . VAL D 1 44 ? 11.262 -0.457 63.659 1.00 12.33 44 VAL D O 1
ATOM 7467 N N . ASP D 1 45 ? 12.152 0.485 65.503 1.00 11.10 45 ASP D N 1
ATOM 7468 C CA . ASP D 1 45 ? 12.051 1.856 64.989 1.00 11.97 45 ASP D CA 1
ATOM 7469 C C . ASP D 1 45 ? 12.677 1.973 63.572 1.00 11.02 45 ASP D C 1
ATOM 7470 O O . ASP D 1 45 ? 12.043 2.356 62.575 1.00 11.55 45 ASP D O 1
ATOM 7475 N N . LEU D 1 46 ? 13.944 1.582 63.477 1.00 10.17 46 LEU D N 1
ATOM 7476 C CA . LEU D 1 46 ? 14.613 1.661 62.142 1.00 9.02 46 LEU D CA 1
ATOM 7477 C C . LEU D 1 46 ? 13.990 0.733 61.099 1.00 9.50 46 LEU D C 1
ATOM 7478 O O . LEU D 1 46 ? 14.048 1.024 59.884 1.00 10.10 46 LEU D O 1
ATOM 7483 N N . SER D 1 47 ? 13.415 -0.376 61.542 1.00 10.04 47 SER D N 1
ATOM 7484 C CA . SER D 1 47 ? 12.834 -1.314 60.552 1.00 10.06 47 SER D CA 1
ATOM 7485 C C . SER D 1 47 ? 11.644 -0.728 59.827 1.00 11.19 47 SER D C 1
ATOM 7486 O O . SER D 1 47 ? 11.219 -1.317 58.823 1.00 11.81 47 SER D O 1
ATOM 7489 N N . HIS D 1 48 ? 11.093 0.357 60.349 1.00 10.67 48 HIS D N 1
ATOM 7490 C CA . HIS D 1 48 ? 9.977 0.958 59.624 1.00 9.58 48 HIS D CA 1
ATOM 7491 C C . HIS D 1 48 ? 10.399 1.836 58.450 1.00 11.65 48 HIS D C 1
ATOM 7492 O O . HIS D 1 48 ? 9.544 2.407 57.758 1.00 12.37 48 HIS D O 1
ATOM 7499 N N . ILE D 1 49 ? 11.715 1.967 58.233 1.00 10.69 49 ILE D N 1
ATOM 7500 C CA . ILE D 1 49 ? 12.214 2.728 57.087 1.00 9.45 49 ILE D CA 1
ATOM 7501 C C . ILE D 1 49 ? 12.316 1.796 55.864 1.00 10.88 49 ILE D C 1
ATOM 7502 O O . ILE D 1 49 ? 12.930 0.745 55.913 1.00 11.38 49 ILE D O 1
ATOM 7507 N N . PRO D 1 50 ? 11.719 2.212 54.741 1.00 10.08 50 PRO D N 1
ATOM 7508 C CA . PRO D 1 50 ? 11.572 1.272 53.558 1.00 10.56 50 PRO D CA 1
ATOM 7509 C C . PRO D 1 50 ? 12.814 1.175 52.688 1.00 11.61 50 PRO D C 1
ATOM 7510 O O . PRO D 1 50 ? 12.854 1.676 51.568 1.00 11.92 50 PRO D O 1
ATOM 7514 N N . THR D 1 51 ? 13.831 0.557 53.273 1.00 11.29 51 THR D N 1
ATOM 7515 C CA . THR D 1 51 ? 14.995 0.161 52.523 1.00 11.12 51 THR D CA 1
ATOM 7516 C C . THR D 1 51 ? 15.157 -1.355 52.642 1.00 12.12 51 THR D C 1
ATOM 7517 O O . THR D 1 51 ? 14.673 -2.023 53.568 1.00 14.38 51 THR D O 1
ATOM 7521 N N . ALA D 1 52 ? 15.868 -1.907 51.635 1.00 13.69 52 ALA D N 1
ATOM 7522 C CA . ALA D 1 52 ? 16.140 -3.334 51.618 1.00 14.10 52 ALA D CA 1
ATOM 7523 C C . ALA D 1 52 ? 17.321 -3.767 52.476 1.00 16.06 52 ALA D C 1
ATOM 7524 O O . ALA D 1 52 ? 18.301 -4.346 52.022 1.00 14.64 52 ALA D O 1
ATOM 7526 N N . VAL D 1 53 ? 17.200 -3.459 53.757 1.00 14.07 53 VAL D N 1
ATOM 7527 C CA . VAL D 1 53 ? 18.224 -3.777 54.743 1.00 13.74 53 VAL D CA 1
ATOM 7528 C C . VAL D 1 53 ? 17.497 -4.375 55.897 1.00 13.10 53 VAL D C 1
ATOM 7529 O O . VAL D 1 53 ? 16.685 -3.676 56.536 1.00 13.48 53 VAL D O 1
ATOM 7533 N N . LYS D 1 54 ? 17.659 -5.673 56.168 1.00 13.78 54 LYS D N 1
ATOM 7534 C CA . LYS D 1 54 ? 16.983 -6.367 57.281 1.00 15.78 54 LYS D CA 1
ATOM 7535 C C . LYS D 1 54 ? 17.672 -5.971 58.570 1.00 16.82 54 LYS D C 1
ATOM 7536 O O . LYS D 1 54 ? 18.889 -6.146 58.706 1.00 17.40 54 LYS D O 1
ATOM 7542 N N . ILE D 1 55 ? 16.930 -5.460 59.520 1.00 13.65 55 ILE D N 1
ATOM 7543 C CA . ILE D 1 55 ? 17.522 -5.026 60.797 1.00 12.16 55 ILE D CA 1
ATOM 7544 C C . ILE D 1 55 ? 16.886 -5.732 61.990 1.00 13.21 55 ILE D C 1
ATOM 7545 O O . ILE D 1 55 ? 15.641 -5.899 62.073 1.00 14.21 55 ILE D O 1
ATOM 7550 N N . LYS D 1 56 ? 17.728 -6.159 62.917 1.00 13.05 56 LYS D N 1
ATOM 7551 C CA . LYS D 1 56 ? 17.283 -6.751 64.168 1.00 13.89 56 LYS D CA 1
ATOM 7552 C C . LYS D 1 56 ? 18.085 -6.273 65.323 1.00 13.80 56 LYS D C 1
ATOM 7553 O O . LYS D 1 56 ? 19.260 -5.957 65.106 1.00 13.95 56 LYS D O 1
ATOM 7559 N N . GLY D 1 57 ? 17.498 -6.209 66.490 1.00 12.17 57 GLY D N 1
ATOM 7560 C CA . GLY D 1 57 ? 18.186 -5.717 67.661 1.00 13.18 57 GLY D CA 1
ATOM 7561 C C . GLY D 1 57 ? 18.172 -6.666 68.804 1.00 12.73 57 GLY D C 1
ATOM 7562 O O . GLY D 1 57 ? 17.220 -7.470 68.958 1.00 14.12 57 GLY D O 1
ATOM 7563 N N . PHE D 1 58 ? 19.203 -6.557 69.639 1.00 13.44 58 PHE D N 1
ATOM 7564 C CA . PHE D 1 58 ? 19.420 -7.519 70.708 1.00 14.29 58 PHE D CA 1
ATOM 7565 C C . PHE D 1 58 ? 19.964 -6.808 71.931 1.00 14.50 58 PHE D C 1
ATOM 7566 O O . PHE D 1 58 ? 20.808 -5.928 71.830 1.00 13.91 58 PHE D O 1
ATOM 7574 N N . SER D 1 59 ? 19.533 -7.265 73.117 1.00 17.63 59 SER D N 1
ATOM 7575 C CA A SER D 1 59 ? 20.024 -6.746 74.380 0.50 17.05 59 SER D CA 1
ATOM 7576 C CA B SER D 1 59 ? 20.013 -6.736 74.385 0.50 17.57 59 SER D CA 1
ATOM 7577 C C . SER D 1 59 ? 20.544 -7.877 75.277 1.00 17.23 59 SER D C 1
ATOM 7578 O O . SER D 1 59 ? 20.808 -8.977 74.802 1.00 20.13 59 SER D O 1
ATOM 7583 N N . GLY D 1 60 ? 20.704 -7.585 76.553 1.00 20.31 60 GLY D N 1
ATOM 7584 C CA . GLY D 1 60 ? 21.256 -8.600 77.487 1.00 20.51 60 GLY D CA 1
ATOM 7585 C C . GLY D 1 60 ? 22.749 -8.648 77.341 1.00 20.93 60 GLY D C 1
ATOM 7586 O O . GLY D 1 60 ? 23.320 -7.731 76.750 1.00 20.78 60 GLY D O 1
ATOM 7587 N N . GLU D 1 61 ? 23.395 -9.641 77.945 1.00 20.45 61 GLU D N 1
ATOM 7588 C CA A GLU D 1 61 ? 24.880 -9.604 78.015 0.50 21.07 61 GLU D CA 1
ATOM 7589 C CA B GLU D 1 61 ? 24.867 -9.703 78.071 0.50 21.45 61 GLU D CA 1
ATOM 7590 C C . GLU D 1 61 ? 25.536 -10.448 76.911 1.00 20.31 61 GLU D C 1
ATOM 7591 O O . GLU D 1 61 ? 26.782 -10.446 76.751 1.00 22.96 61 GLU D O 1
ATOM 7602 N N . ASP D 1 62 ? 24.748 -11.137 76.131 1.00 20.85 62 ASP D N 1
ATOM 7603 C CA . ASP D 1 62 ? 25.274 -12.050 75.139 1.00 20.20 62 ASP D CA 1
ATOM 7604 C C . ASP D 1 62 ? 25.089 -11.407 73.738 1.00 19.77 62 ASP D C 1
ATOM 7605 O O . ASP D 1 62 ? 23.977 -11.340 73.210 1.00 20.66 62 ASP D O 1
ATOM 7610 N N . ALA D 1 63 ? 26.192 -10.992 73.122 1.00 18.69 63 ALA D N 1
ATOM 7611 C CA . ALA D 1 63 ? 26.156 -10.474 71.742 1.00 17.77 63 ALA D CA 1
ATOM 7612 C C . ALA D 1 63 ? 26.037 -11.495 70.636 1.00 17.01 63 ALA D C 1
ATOM 7613 O O . ALA D 1 63 ? 25.849 -11.132 69.480 1.00 17.36 63 ALA D O 1
ATOM 7615 N N . THR D 1 64 ? 26.160 -12.798 70.965 1.00 15.15 64 THR D N 1
ATOM 7616 C CA . THR D 1 64 ? 26.151 -13.851 69.957 1.00 17.59 64 THR D CA 1
ATOM 7617 C C . THR D 1 64 ? 25.076 -13.728 68.855 1.00 16.19 64 THR D C 1
ATOM 7618 O O . THR D 1 64 ? 25.393 -13.838 67.681 1.00 15.62 64 THR D O 1
ATOM 7622 N N . PRO D 1 65 ? 23.810 -13.487 69.204 1.00 18.74 65 PRO D N 1
ATOM 7623 C CA . PRO D 1 65 ? 22.862 -13.482 68.073 1.00 18.56 65 PRO D CA 1
ATOM 7624 C C . PRO D 1 65 ? 23.029 -12.321 67.084 1.00 18.32 65 PRO D C 1
ATOM 7625 O O . PRO D 1 65 ? 22.682 -12.481 65.911 1.00 19.46 65 PRO D O 1
ATOM 7629 N N . ALA D 1 66 ? 23.630 -11.206 67.545 1.00 16.84 66 ALA D N 1
ATOM 7630 C CA . ALA D 1 66 ? 23.907 -10.087 66.664 1.00 17.46 66 ALA D CA 1
ATOM 7631 C C . ALA D 1 66 ? 25.158 -10.419 65.863 1.00 16.85 66 ALA D C 1
ATOM 7632 O O . ALA D 1 66 ? 25.278 -9.997 64.728 1.00 17.85 66 ALA D O 1
ATOM 7634 N N . LEU D 1 67 ? 26.094 -11.208 66.444 1.00 14.29 67 LEU D N 1
ATOM 7635 C CA . LEU D 1 67 ? 27.385 -11.465 65.810 1.00 15.64 67 LEU D CA 1
ATOM 7636 C C . LEU D 1 67 ? 27.345 -12.657 64.809 1.00 13.22 67 LEU D C 1
ATOM 7637 O O . LEU D 1 67 ? 28.179 -12.770 63.941 1.00 14.96 67 LEU D O 1
ATOM 7642 N N . GLU D 1 68 ? 26.275 -13.435 64.896 1.00 15.95 68 GLU D N 1
ATOM 7643 C CA . GLU D 1 68 ? 26.099 -14.641 64.077 1.00 18.47 68 GLU D CA 1
ATOM 7644 C C . GLU D 1 68 ? 26.148 -14.273 62.621 1.00 17.84 68 GLU D C 1
ATOM 7645 O O . GLU D 1 68 ? 25.312 -13.543 62.162 1.00 17.96 68 GLU D O 1
ATOM 7651 N N . GLY D 1 69 ? 27.119 -14.806 61.889 1.00 17.43 69 GLY D N 1
ATOM 7652 C CA . GLY D 1 69 ? 27.306 -14.509 60.488 1.00 15.88 69 GLY D CA 1
ATOM 7653 C C . GLY D 1 69 ? 27.736 -13.096 60.053 1.00 16.57 69 GLY D C 1
ATOM 7654 O O . GLY D 1 69 ? 27.659 -12.747 58.870 1.00 17.22 69 GLY D O 1
ATOM 7655 N N . ALA D 1 70 ? 28.198 -12.306 61.043 1.00 15.35 70 ALA D N 1
ATOM 7656 C CA . ALA D 1 70 ? 28.580 -10.946 60.726 1.00 15.41 70 ALA D CA 1
ATOM 7657 C C . ALA D 1 70 ? 29.845 -10.906 59.886 1.00 14.24 70 ALA D C 1
ATOM 7658 O O . ALA D 1 70 ? 30.798 -11.659 60.140 1.00 15.12 70 ALA D O 1
ATOM 7660 N N . ASP D 1 71 ? 29.855 -10.057 58.869 1.00 13.41 71 ASP D N 1
ATOM 7661 C CA . ASP D 1 71 ? 31.057 -9.824 58.098 1.00 13.68 71 ASP D CA 1
ATOM 7662 C C . ASP D 1 71 ? 31.832 -8.607 58.555 1.00 13.31 71 ASP D C 1
ATOM 7663 O O . ASP D 1 71 ? 33.034 -8.510 58.342 1.00 13.07 71 ASP D O 1
ATOM 7668 N N . VAL D 1 72 ? 31.101 -7.658 59.136 1.00 11.58 72 VAL D N 1
ATOM 7669 C CA . VAL D 1 72 ? 31.714 -6.428 59.666 1.00 11.82 72 VAL D CA 1
ATOM 7670 C C . VAL D 1 72 ? 31.151 -6.191 61.076 1.00 10.93 72 VAL D C 1
ATOM 7671 O O . VAL D 1 72 ? 29.973 -6.285 61.240 1.00 12.41 72 VAL D O 1
ATOM 7675 N N . VAL D 1 73 ? 32.011 -5.924 62.060 1.00 12.25 73 VAL D N 1
ATOM 7676 C CA . VAL D 1 73 ? 31.552 -5.626 63.441 1.00 11.80 73 VAL D CA 1
ATOM 7677 C C . VAL D 1 73 ? 32.087 -4.262 63.778 1.00 11.04 73 VAL D C 1
ATOM 7678 O O . VAL D 1 73 ? 33.296 -4.055 63.698 1.00 11.78 73 VAL D O 1
ATOM 7682 N N . LEU D 1 74 ? 31.211 -3.290 64.023 1.00 10.27 74 LEU D N 1
ATOM 7683 C CA . LEU D 1 74 ? 31.632 -1.932 64.388 1.00 9.87 74 LEU D CA 1
ATOM 7684 C C . LEU D 1 74 ? 31.319 -1.771 65.883 1.00 10.56 74 LEU D C 1
ATOM 7685 O O . LEU D 1 74 ? 30.161 -1.933 66.320 1.00 11.80 74 LEU D O 1
ATOM 7690 N N . ILE D 1 75 ? 32.336 -1.411 66.678 1.00 11.03 75 ILE D N 1
ATOM 7691 C CA . ILE D 1 75 ? 32.195 -1.404 68.148 1.00 10.95 75 ILE D CA 1
ATOM 7692 C C . ILE D 1 75 ? 32.266 0.010 68.624 1.00 12.08 75 ILE D C 1
ATOM 7693 O O . ILE D 1 75 ? 33.364 0.625 68.669 1.00 11.92 75 ILE D O 1
ATOM 7698 N N . SER D 1 76 ? 31.091 0.548 68.974 1.00 13.54 76 SER D N 1
ATOM 7699 C CA . SER D 1 76 ? 31.050 1.891 69.581 1.00 15.97 76 SER D CA 1
ATOM 7700 C C . SER D 1 76 ? 30.651 1.916 71.046 1.00 18.15 76 SER D C 1
ATOM 7701 O O . SER D 1 76 ? 30.470 2.993 71.609 1.00 23.04 76 SER D O 1
ATOM 7704 N N . ALA D 1 77 ? 30.661 0.744 71.651 1.00 14.68 77 ALA D N 1
ATOM 7705 C CA . ALA D 1 77 ? 30.239 0.543 73.020 1.00 16.63 77 ALA D CA 1
ATOM 7706 C C . ALA D 1 77 ? 31.139 1.300 73.983 1.00 19.37 77 ALA D C 1
ATOM 7707 O O . ALA D 1 77 ? 32.284 1.553 73.731 1.00 20.23 77 ALA D O 1
ATOM 7709 N N . GLY D 1 78 ? 30.585 1.609 75.125 1.00 19.51 78 GLY D N 1
ATOM 7710 C CA . GLY D 1 78 ? 31.358 2.260 76.189 1.00 21.60 78 GLY D CA 1
ATOM 7711 C C . GLY D 1 78 ? 30.381 2.989 77.058 1.00 24.75 78 GLY D C 1
ATOM 7712 O O . GLY D 1 78 ? 29.155 2.844 76.867 1.00 26.58 78 GLY D O 1
ATOM 7713 N N . VAL D 1 79 ? 30.911 3.733 78.037 1.00 25.65 79 VAL D N 1
ATOM 7714 C CA . VAL D 1 79 ? 30.076 4.515 78.952 1.00 27.58 79 VAL D CA 1
ATOM 7715 C C . VAL D 1 79 ? 30.542 5.940 78.876 1.00 28.00 79 VAL D C 1
ATOM 7716 O O . VAL D 1 79 ? 31.665 6.204 78.389 1.00 30.69 79 VAL D O 1
ATOM 7720 N N . MET D 1 85 ? 33.537 9.460 88.255 1.00 37.13 85 MET D N 1
ATOM 7721 C CA . MET D 1 85 ? 34.545 8.718 87.524 1.00 38.61 85 MET D CA 1
ATOM 7722 C C . MET D 1 85 ? 35.615 9.670 87.033 1.00 38.73 85 MET D C 1
ATOM 7723 O O . MET D 1 85 ? 35.295 10.722 86.441 1.00 39.58 85 MET D O 1
ATOM 7728 N N . ASP D 1 86 ? 36.882 9.334 87.268 1.00 37.54 86 ASP D N 1
ATOM 7729 C CA . ASP D 1 86 ? 37.952 10.158 86.709 1.00 36.01 86 ASP D CA 1
ATOM 7730 C C . ASP D 1 86 ? 38.450 9.616 85.363 1.00 34.62 86 ASP D C 1
ATOM 7731 O O . ASP D 1 86 ? 37.806 8.743 84.765 1.00 32.76 86 ASP D O 1
ATOM 7736 N N . ARG D 1 87 ? 39.600 10.109 84.898 1.00 33.69 87 ARG D N 1
ATOM 7737 C CA . ARG D 1 87 ? 40.151 9.619 83.627 1.00 33.78 87 ARG D CA 1
ATOM 7738 C C . ARG D 1 87 ? 40.493 8.115 83.683 1.00 31.69 87 ARG D C 1
ATOM 7739 O O . ARG D 1 87 ? 40.224 7.362 82.743 1.00 31.84 87 ARG D O 1
ATOM 7747 N N . SER D 1 88 ? 41.072 7.659 84.790 1.00 28.48 88 SER D N 1
ATOM 7748 C CA A SER D 1 88 ? 41.413 6.238 84.864 0.50 27.47 88 SER D CA 1
ATOM 7749 C CA B SER D 1 88 ? 41.416 6.241 84.911 0.50 26.57 88 SER D CA 1
ATOM 7750 C C . SER D 1 88 ? 40.208 5.305 85.004 1.00 24.02 88 SER D C 1
ATOM 7751 O O . SER D 1 88 ? 40.250 4.193 84.496 1.00 25.20 88 SER D O 1
ATOM 7756 N N . ASP D 1 89 ? 39.145 5.736 85.692 1.00 24.49 89 ASP D N 1
ATOM 7757 C CA . ASP D 1 89 ? 37.950 4.933 85.849 1.00 22.28 89 ASP D CA 1
ATOM 7758 C C . ASP D 1 89 ? 37.279 4.759 84.467 1.00 23.39 89 ASP D C 1
ATOM 7759 O O . ASP D 1 89 ? 36.918 3.650 84.114 1.00 22.18 89 ASP D O 1
ATOM 7764 N N . LEU D 1 90 ? 37.213 5.865 83.726 1.00 23.35 90 LEU D N 1
ATOM 7765 C CA . LEU D 1 90 ? 36.578 5.885 82.401 1.00 25.66 90 LEU D CA 1
ATOM 7766 C C . LEU D 1 90 ? 37.336 4.920 81.502 1.00 24.41 90 LEU D C 1
ATOM 7767 O O . LEU D 1 90 ? 36.723 4.070 80.827 1.00 23.93 90 LEU D O 1
ATOM 7772 N N . PHE D 1 91 ? 38.655 5.047 81.498 1.00 23.42 91 PHE D N 1
ATOM 7773 C CA . PHE D 1 91 ? 39.494 4.169 80.750 1.00 22.38 91 PHE D CA 1
ATOM 7774 C C . PHE D 1 91 ? 39.267 2.714 81.062 1.00 21.68 91 PHE D C 1
ATOM 7775 O O . PHE D 1 91 ? 39.014 1.899 80.132 1.00 20.49 91 PHE D O 1
ATOM 7783 N N A ASN D 1 92 ? 39.370 2.332 82.334 0.50 21.00 92 ASN D N 1
ATOM 7784 N N B ASN D 1 92 ? 39.367 2.340 82.346 0.50 20.30 92 ASN D N 1
ATOM 7785 C CA A ASN D 1 92 ? 39.290 0.927 82.671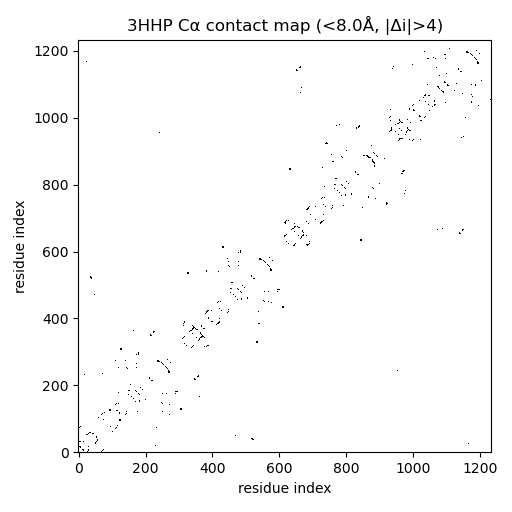 0.50 20.29 92 ASN D CA 1
ATOM 7786 C CA B ASN D 1 92 ? 39.209 0.950 82.761 0.50 19.29 92 ASN D CA 1
ATOM 7787 C C A ASN D 1 92 ? 37.877 0.287 82.397 0.50 20.48 92 ASN D C 1
ATOM 7788 C C B ASN D 1 92 ? 37.893 0.334 82.301 0.50 19.38 92 ASN D C 1
ATOM 7789 O O A ASN D 1 92 ? 37.778 -0.904 82.062 0.50 20.27 92 ASN D O 1
ATOM 7790 O O B ASN D 1 92 ? 37.872 -0.798 81.817 0.50 18.45 92 ASN D O 1
ATOM 7799 N N . VAL D 1 93 ? 36.802 1.079 82.461 1.00 19.76 93 VAL D N 1
ATOM 7800 C CA . VAL D 1 93 ? 35.500 0.567 82.115 1.00 21.29 93 VAL D CA 1
ATOM 7801 C C . VAL D 1 93 ? 35.434 0.344 80.580 1.00 18.81 93 VAL D C 1
ATOM 7802 O O . VAL D 1 93 ? 35.028 -0.757 80.120 1.00 19.56 93 VAL D O 1
ATOM 7806 N N . ASN D 1 94 ? 35.905 1.319 79.828 1.00 20.05 94 ASN D N 1
ATOM 7807 C CA . ASN D 1 94 ? 35.779 1.199 78.382 1.00 20.23 94 ASN D CA 1
ATOM 7808 C C . ASN D 1 94 ? 36.702 0.139 77.826 1.00 20.32 94 ASN D C 1
ATOM 7809 O O . ASN D 1 94 ? 36.319 -0.643 76.932 1.00 20.03 94 ASN D O 1
ATOM 7814 N N . ALA D 1 95 ? 37.936 0.097 78.334 1.00 18.20 95 ALA D N 1
ATOM 7815 C CA . ALA D 1 95 ? 38.848 -0.971 78.038 1.00 17.84 95 ALA D CA 1
ATOM 7816 C C . ALA D 1 95 ? 38.297 -2.334 78.242 1.00 17.36 95 ALA D C 1
ATOM 7817 O O . ALA D 1 95 ? 38.447 -3.230 77.361 1.00 19.07 95 ALA D O 1
ATOM 7819 N N . GLY D 1 96 ? 37.652 -2.542 79.393 1.00 17.36 96 GLY D N 1
ATOM 7820 C CA . GLY D 1 96 ? 37.047 -3.793 79.748 1.00 16.17 96 GLY D CA 1
ATOM 7821 C C . GLY D 1 96 ? 35.873 -4.177 78.831 1.00 14.33 96 GLY D C 1
ATOM 7822 O O . GLY D 1 96 ? 35.650 -5.361 78.586 1.00 16.03 96 GLY D O 1
ATOM 7823 N N . ILE D 1 97 ? 35.098 -3.186 78.472 1.00 16.10 97 ILE D N 1
ATOM 7824 C CA . ILE D 1 97 ? 33.999 -3.411 77.515 1.00 15.87 97 ILE D CA 1
ATOM 7825 C C . ILE D 1 97 ? 34.565 -3.848 76.158 1.00 15.59 97 ILE D C 1
ATOM 7826 O O . ILE D 1 97 ? 34.049 -4.828 75.602 1.00 14.82 97 ILE D O 1
ATOM 7831 N N . VAL D 1 98 ? 35.589 -3.145 75.636 1.00 14.76 98 VAL D N 1
ATOM 7832 C CA . VAL D 1 98 ? 36.214 -3.584 74.382 1.00 15.42 98 VAL D CA 1
ATOM 7833 C C . VAL D 1 98 ? 36.710 -4.990 74.497 1.00 14.84 98 VAL D C 1
ATOM 7834 O O . VAL D 1 98 ? 36.490 -5.828 73.587 1.00 15.78 98 VAL D O 1
ATOM 7838 N N . LYS D 1 99 ? 37.382 -5.279 75.629 1.00 13.55 99 LYS D N 1
ATOM 7839 C CA . LYS D 1 99 ? 37.972 -6.593 75.791 1.00 15.11 99 LYS D CA 1
ATOM 7840 C C . LYS D 1 99 ? 36.917 -7.696 75.775 1.00 16.63 99 LYS D C 1
ATOM 7841 O O . LYS D 1 99 ? 37.056 -8.717 75.079 1.00 16.59 99 LYS D O 1
ATOM 7847 N N . ASN D 1 100 ? 35.804 -7.447 76.490 1.00 15.26 100 ASN D N 1
ATOM 7848 C CA A ASN D 1 100 ? 34.685 -8.369 76.535 0.50 14.90 100 ASN D CA 1
ATOM 7849 C CA B ASN D 1 100 ? 34.698 -8.363 76.529 0.50 14.65 100 ASN D CA 1
ATOM 7850 C C . ASN D 1 100 ? 34.070 -8.562 75.147 1.00 14.58 100 ASN D C 1
ATOM 7851 O O . ASN D 1 100 ? 33.916 -9.697 74.679 1.00 15.63 100 ASN D O 1
ATOM 7860 N N . LEU D 1 101 ? 33.781 -7.451 74.491 1.00 15.04 101 LEU D N 1
ATOM 7861 C CA . LEU D 1 101 ? 33.131 -7.577 73.125 1.00 14.45 101 LEU D CA 1
ATOM 7862 C C . LEU D 1 101 ? 33.976 -8.228 72.053 1.00 13.58 101 LEU D C 1
ATOM 7863 O O . LEU D 1 101 ? 33.460 -9.035 71.232 1.00 14.75 101 LEU D O 1
ATOM 7868 N N . VAL D 1 102 ? 35.282 -7.950 72.090 1.00 12.25 102 VAL D N 1
ATOM 7869 C CA . VAL D 1 102 ? 36.157 -8.587 71.135 1.00 13.55 102 VAL D CA 1
ATOM 7870 C C . VAL D 1 102 ? 36.305 -10.096 71.428 1.00 14.26 102 VAL D C 1
ATOM 7871 O O . VAL D 1 102 ? 36.379 -10.961 70.535 1.00 14.70 102 VAL D O 1
ATOM 7875 N N . GLN D 1 103 ? 36.318 -10.414 72.718 1.00 14.59 103 GLN D N 1
ATOM 7876 C CA . GLN D 1 103 ? 36.245 -11.836 73.112 1.00 15.51 103 GLN D CA 1
ATOM 7877 C C . GLN D 1 103 ? 34.986 -12.502 72.510 1.00 17.11 103 GLN D C 1
ATOM 7878 O O . GLN D 1 103 ? 35.042 -13.632 71.983 1.00 18.91 103 GLN D O 1
ATOM 7884 N N . GLN D 1 104 ? 33.838 -11.782 72.588 1.00 15.84 104 GLN D N 1
ATOM 7885 C CA . GLN D 1 104 ? 32.638 -12.363 71.942 1.00 16.64 104 GLN D CA 1
ATOM 7886 C C . GLN D 1 104 ? 32.715 -12.497 70.420 1.00 15.20 104 GLN D C 1
ATOM 7887 O O . GLN D 1 104 ? 32.217 -13.474 69.833 1.00 17.03 104 GLN D O 1
ATOM 7893 N N . VAL D 1 105 ? 33.385 -11.534 69.778 1.00 14.32 105 VAL D N 1
ATOM 7894 C CA . VAL D 1 105 ? 33.606 -11.630 68.327 1.00 15.05 105 VAL D CA 1
ATOM 7895 C C . VAL D 1 105 ? 34.481 -12.823 68.012 1.00 16.95 105 VAL D C 1
ATOM 7896 O O . VAL D 1 105 ? 34.260 -13.521 66.992 1.00 16.47 105 VAL D O 1
ATOM 7900 N N . ALA D 1 106 ? 35.562 -12.991 68.795 1.00 16.35 106 ALA D N 1
ATOM 7901 C CA . ALA D 1 106 ? 36.481 -14.084 68.501 1.00 18.19 106 ALA D CA 1
ATOM 7902 C C . ALA D 1 106 ? 35.778 -15.462 68.525 1.00 18.92 106 ALA D C 1
ATOM 7903 O O . ALA D 1 106 ? 36.137 -16.360 67.739 1.00 20.33 106 ALA D O 1
ATOM 7905 N N . LYS D 1 107 ? 34.758 -15.575 69.351 1.00 17.75 107 LYS D N 1
ATOM 7906 C CA . LYS D 1 107 ? 34.005 -16.835 69.507 1.00 19.02 107 LYS D CA 1
ATOM 7907 C C . LYS D 1 107 ? 33.011 -17.038 68.403 1.00 19.22 107 LYS D C 1
ATOM 7908 O O . LYS D 1 107 ? 32.864 -18.144 67.879 1.00 21.67 107 LYS D O 1
ATOM 7914 N N . THR D 1 108 ? 32.350 -15.968 67.988 1.00 17.78 108 THR D N 1
ATOM 7915 C CA . THR D 1 108 ? 31.168 -16.127 67.053 1.00 17.78 108 THR D CA 1
ATOM 7916 C C . THR D 1 108 ? 31.480 -15.788 65.603 1.00 17.57 108 THR D C 1
ATOM 7917 O O . THR D 1 108 ? 31.046 -16.472 64.686 1.00 20.18 108 THR D O 1
ATOM 7921 N N . CYS D 1 109 ? 32.238 -14.728 65.376 1.00 15.56 109 CYS D N 1
ATOM 7922 C CA . CYS D 1 109 ? 32.565 -14.352 64.001 1.00 15.10 109 CYS D CA 1
ATOM 7923 C C . CYS D 1 109 ? 34.024 -13.928 63.864 1.00 16.04 109 CYS D C 1
ATOM 7924 O O . CYS D 1 109 ? 34.325 -12.781 63.517 1.00 16.01 109 CYS D O 1
ATOM 7927 N N . PRO D 1 110 ? 34.962 -14.838 64.153 1.00 16.58 110 PRO D N 1
ATOM 7928 C CA . PRO D 1 110 ? 36.379 -14.486 64.150 1.00 16.94 110 PRO D CA 1
ATOM 7929 C C . PRO D 1 110 ? 36.938 -14.031 62.815 1.00 16.17 110 PRO D C 1
ATOM 7930 O O . PRO D 1 110 ? 38.021 -13.420 62.807 1.00 18.47 110 PRO D O 1
ATOM 7934 N N . LYS D 1 111 ? 36.243 -14.278 61.701 1.00 16.73 111 LYS D N 1
ATOM 7935 C CA . LYS D 1 111 ? 36.751 -13.894 60.369 1.00 16.29 111 LYS D CA 1
ATOM 7936 C C . LYS D 1 111 ? 36.152 -12.582 59.920 1.00 15.22 111 LYS D C 1
ATOM 7937 O O . LYS D 1 111 ? 36.434 -12.102 58.845 1.00 15.00 111 LYS D O 1
ATOM 7943 N N . ALA D 1 112 ? 35.373 -11.921 60.772 1.00 15.43 112 ALA D N 1
ATOM 7944 C CA . ALA D 1 112 ? 34.793 -10.605 60.410 1.00 14.29 112 ALA D CA 1
ATOM 7945 C C . ALA D 1 112 ? 35.873 -9.535 60.430 1.00 14.05 112 ALA D C 1
ATOM 7946 O O . ALA D 1 112 ? 36.916 -9.654 61.104 1.00 16.33 112 ALA D O 1
ATOM 7948 N N . CYS D 1 113 ? 35.648 -8.500 59.650 1.00 13.59 113 CYS D N 1
ATOM 7949 C CA . CYS D 1 113 ? 36.417 -7.246 59.831 1.00 14.30 113 CYS D CA 1
ATOM 7950 C C . CYS D 1 113 ? 35.843 -6.487 61.033 1.00 13.81 113 CYS D C 1
ATOM 7951 O O . CYS D 1 113 ? 34.619 -6.419 61.205 1.00 14.65 113 CYS D O 1
ATOM 7954 N N . ILE D 1 114 ? 36.728 -6.010 61.880 1.00 14.22 114 ILE D N 1
ATOM 7955 C CA . ILE D 1 114 ? 36.301 -5.362 63.127 1.00 12.81 114 ILE D CA 1
ATOM 7956 C C . ILE D 1 114 ? 36.766 -3.923 63.086 1.00 12.05 114 ILE D C 1
ATOM 7957 O O . ILE D 1 114 ? 37.926 -3.657 62.813 1.00 12.66 114 ILE D O 1
ATOM 7962 N N . GLY D 1 115 ? 35.835 -2.999 63.308 1.00 11.14 115 GLY D N 1
ATOM 7963 C CA . GLY D 1 115 ? 36.131 -1.557 63.417 1.00 12.99 115 GLY D CA 1
ATOM 7964 C C . GLY D 1 115 ? 35.929 -1.036 64.810 1.00 11.96 115 GLY D C 1
ATOM 7965 O O . GLY D 1 115 ? 34.781 -1.047 65.310 1.00 11.65 115 GLY D O 1
ATOM 7966 N N . ILE D 1 116 ? 37.004 -0.629 65.485 1.00 11.20 116 ILE D N 1
ATOM 7967 C CA . ILE D 1 116 ? 36.891 -0.143 66.893 1.00 10.20 116 ILE D CA 1
ATOM 7968 C C . ILE D 1 116 ? 36.693 1.390 66.807 1.00 10.69 116 ILE D C 1
ATOM 7969 O O . ILE D 1 116 ? 37.523 2.122 66.228 1.00 10.90 116 ILE D O 1
ATOM 7974 N N . ILE D 1 117 ? 35.519 1.797 67.321 1.00 9.94 117 ILE D N 1
ATOM 7975 C CA . ILE D 1 117 ? 35.222 3.177 67.425 1.00 10.27 117 ILE D CA 1
ATOM 7976 C C . ILE D 1 117 ? 35.479 3.661 68.900 1.00 12.77 117 ILE D C 1
ATOM 7977 O O . ILE D 1 117 ? 35.900 4.835 69.050 1.00 14.83 117 ILE D O 1
ATOM 7982 N N . THR D 1 118 ? 35.201 2.811 69.903 1.00 13.79 118 THR D N 1
ATOM 7983 C CA . THR D 1 118 ? 35.411 3.110 71.312 1.00 15.24 118 THR D CA 1
ATOM 7984 C C . THR D 1 118 ? 36.755 3.713 71.609 1.00 16.43 118 THR D C 1
ATOM 7985 O O . THR D 1 118 ? 37.791 3.162 71.226 1.00 15.08 118 THR D O 1
ATOM 7989 N N . ASN D 1 119 ? 36.717 4.892 72.272 1.00 16.26 119 ASN D N 1
ATOM 7990 C CA . ASN D 1 119 ? 37.975 5.539 72.598 1.00 17.68 119 ASN D CA 1
ATOM 7991 C C . ASN D 1 119 ? 38.570 5.130 73.957 1.00 17.15 119 ASN D C 1
ATOM 7992 O O . ASN D 1 119 ? 37.908 4.617 74.813 1.00 18.98 119 ASN D O 1
ATOM 7997 N N . PRO D 1 120 ? 39.899 5.234 74.072 1.00 17.29 120 PRO D N 1
ATOM 7998 C CA . PRO D 1 120 ? 40.911 5.813 73.187 1.00 15.26 120 PRO D CA 1
ATOM 7999 C C . PRO D 1 120 ? 41.422 4.794 72.174 1.00 15.34 120 PRO D C 1
ATOM 8000 O O . PRO D 1 120 ? 42.051 3.831 72.559 1.00 14.42 120 PRO D O 1
ATOM 8004 N N . VAL D 1 121 ? 41.085 5.052 70.916 1.00 12.96 121 VAL D N 1
ATOM 8005 C CA . VAL D 1 121 ? 41.353 4.101 69.786 1.00 12.77 121 VAL D CA 1
ATOM 8006 C C . VAL D 1 121 ? 42.815 3.689 69.743 1.00 14.05 121 VAL D C 1
ATOM 8007 O O . VAL D 1 121 ? 43.065 2.498 69.560 1.00 13.09 121 VAL D O 1
ATOM 8011 N N . ASN D 1 122 ? 43.770 4.579 70.004 1.00 12.65 122 ASN D N 1
ATOM 8012 C CA . ASN D 1 122 ? 45.166 4.174 69.982 1.00 11.23 122 ASN D CA 1
ATOM 8013 C C . ASN D 1 122 ? 45.461 2.995 70.888 1.00 12.73 122 ASN D C 1
ATOM 8014 O O . ASN D 1 122 ? 46.372 2.208 70.617 1.00 13.43 122 ASN D O 1
ATOM 8019 N N . THR D 1 123 ? 44.775 2.951 71.992 1.00 12.40 123 THR D N 1
ATOM 8020 C CA . THR D 1 123 ? 44.915 1.847 72.922 1.00 12.43 123 THR D CA 1
ATOM 8021 C C . THR D 1 123 ? 43.910 0.721 72.745 1.00 13.05 123 THR D C 1
ATOM 8022 O O . THR D 1 123 ? 44.225 -0.449 72.852 1.00 12.98 123 THR D O 1
ATOM 8026 N N . THR D 1 124 ? 42.642 1.063 72.489 1.00 12.33 124 THR D N 1
ATOM 8027 C CA . THR D 1 124 ? 41.643 0.024 72.362 1.00 13.03 124 THR D CA 1
ATOM 8028 C C . THR D 1 124 ? 41.871 -0.921 71.181 1.00 10.67 124 THR D C 1
ATOM 8029 O O . THR D 1 124 ? 41.521 -2.091 71.298 1.00 10.95 124 THR D O 1
ATOM 8033 N N . VAL D 1 125 ? 42.486 -0.416 70.099 1.00 13.17 125 VAL D N 1
ATOM 8034 C CA . VAL D 1 125 ? 42.833 -1.308 69.021 1.00 12.27 125 VAL D CA 1
ATOM 8035 C C . VAL D 1 125 ? 43.878 -2.334 69.449 1.00 13.04 125 VAL D C 1
ATOM 8036 O O . VAL D 1 125 ? 43.822 -3.503 69.026 1.00 12.58 125 VAL D O 1
ATOM 8040 N N . ALA D 1 126 ? 44.828 -1.878 70.319 1.00 12.66 126 ALA D N 1
ATOM 8041 C CA . ALA D 1 126 ? 45.850 -2.838 70.761 1.00 12.01 126 ALA D CA 1
ATOM 8042 C C . ALA D 1 126 ? 45.241 -3.868 71.732 1.00 12.44 126 ALA D C 1
ATOM 8043 O O . ALA D 1 126 ? 45.584 -5.049 71.686 1.00 13.43 126 ALA D O 1
ATOM 8045 N N . ILE D 1 127 ? 44.215 -3.440 72.469 1.00 13.40 127 ILE D N 1
ATOM 8046 C CA . ILE D 1 127 ? 43.513 -4.358 73.316 1.00 13.88 127 ILE D CA 1
ATOM 8047 C C . ILE D 1 127 ? 42.857 -5.459 72.447 1.00 12.85 127 ILE D C 1
ATOM 8048 O O . ILE D 1 127 ? 42.974 -6.689 72.672 1.00 13.45 127 ILE D O 1
ATOM 8053 N N . ALA D 1 128 ? 42.157 -5.010 71.398 1.00 12.14 128 ALA D N 1
ATOM 8054 C CA . ALA D 1 128 ? 41.470 -5.962 70.555 1.00 11.97 128 ALA D CA 1
ATOM 8055 C C . ALA D 1 128 ? 42.460 -6.942 69.888 1.00 13.40 128 ALA D C 1
ATOM 8056 O O . ALA D 1 128 ? 42.154 -8.119 69.779 1.00 13.95 128 ALA D O 1
ATOM 8058 N N . ALA D 1 129 ? 43.571 -6.412 69.372 1.00 14.23 129 ALA D N 1
ATOM 8059 C CA . ALA D 1 129 ? 44.550 -7.280 68.767 1.00 14.20 129 ALA D CA 1
ATOM 8060 C C . ALA D 1 129 ? 45.039 -8.334 69.727 1.00 14.74 129 ALA D C 1
ATOM 8061 O O . ALA D 1 129 ? 45.168 -9.516 69.325 1.00 13.29 129 ALA D O 1
ATOM 8063 N N . GLU D 1 130 ? 45.273 -7.963 70.986 1.00 13.73 130 GLU D N 1
ATOM 8064 C CA . GLU D 1 130 ? 45.817 -8.975 71.897 1.00 15.09 130 GLU D CA 1
ATOM 8065 C C . GLU D 1 130 ? 44.775 -10.011 72.291 1.00 15.80 130 GLU D C 1
ATOM 8066 O O . GLU D 1 130 ? 45.100 -11.186 72.432 1.00 16.70 130 GLU D O 1
ATOM 8072 N N . VAL D 1 131 ? 43.492 -9.615 72.395 1.00 13.40 131 VAL D N 1
ATOM 8073 C CA . VAL D 1 131 ? 42.431 -10.582 72.611 1.00 15.30 131 VAL D CA 1
ATOM 8074 C C . VAL D 1 131 ? 42.421 -11.555 71.422 1.00 15.49 131 VAL D C 1
ATOM 8075 O O . VAL D 1 131 ? 42.320 -12.761 71.616 1.00 15.59 131 VAL D O 1
ATOM 8079 N N . LEU D 1 132 ? 42.492 -11.020 70.188 1.00 15.22 132 LEU D N 1
ATOM 8080 C CA . LEU D 1 132 ? 42.398 -11.881 68.997 1.00 16.90 132 LEU D CA 1
ATOM 8081 C C . LEU D 1 132 ? 43.602 -12.799 68.901 1.00 17.00 132 LEU D C 1
ATOM 8082 O O . LEU D 1 132 ? 43.436 -13.960 68.546 1.00 16.67 132 LEU D O 1
ATOM 8087 N N . LYS D 1 133 ? 44.769 -12.300 69.261 1.00 15.26 133 LYS D N 1
ATOM 8088 C CA . LYS D 1 133 ? 45.989 -13.118 69.235 1.00 17.68 133 LYS D CA 1
ATOM 8089 C C . LYS D 1 133 ? 45.852 -14.240 70.288 1.00 19.91 133 LYS D C 1
ATOM 8090 O O . LYS D 1 133 ? 46.176 -15.423 69.994 1.00 19.73 133 LYS D O 1
ATOM 8096 N N . LYS D 1 134 ? 45.409 -13.933 71.509 1.00 20.50 134 LYS D N 1
ATOM 8097 C CA . LYS D 1 134 ? 45.220 -14.997 72.522 1.00 22.97 134 LYS D CA 1
ATOM 8098 C C . LYS D 1 134 ? 44.186 -16.065 72.139 1.00 22.64 134 LYS D C 1
ATOM 8099 O O . LYS D 1 134 ? 44.256 -17.230 72.619 1.00 24.13 134 LYS D O 1
ATOM 8105 N N . ALA D 1 135 ? 43.206 -15.715 71.308 1.00 20.61 135 ALA D N 1
ATOM 8106 C CA . ALA D 1 135 ? 42.193 -16.634 70.826 1.00 19.89 135 ALA D CA 1
ATOM 8107 C C . ALA D 1 135 ? 42.669 -17.433 69.627 1.00 20.53 135 ALA D C 1
ATOM 8108 O O . ALA D 1 135 ? 41.938 -18.317 69.103 1.00 23.05 135 ALA D O 1
ATOM 8110 N N . GLY D 1 136 ? 43.798 -17.021 69.099 1.00 19.47 136 GLY D N 1
ATOM 8111 C CA . GLY D 1 136 ? 44.415 -17.698 67.971 1.00 19.41 136 GLY D CA 1
ATOM 8112 C C . GLY D 1 136 ? 43.722 -17.454 66.639 1.00 19.86 136 GLY D C 1
ATOM 8113 O O . GLY D 1 136 ? 43.918 -18.214 65.669 1.00 20.36 136 GLY D O 1
ATOM 8114 N N . VAL D 1 137 ? 43.011 -16.312 66.537 1.00 17.90 137 VAL D N 1
ATOM 8115 C CA . VAL D 1 137 ? 42.304 -15.944 65.285 1.00 16.31 137 VAL D CA 1
ATOM 8116 C C . VAL D 1 137 ? 42.676 -14.584 64.682 1.00 17.67 137 VAL D C 1
ATOM 8117 O O . VAL D 1 137 ? 42.025 -14.084 63.698 1.00 17.95 137 VAL D O 1
ATOM 8121 N N . TYR D 1 138 ? 43.750 -13.997 65.177 1.00 16.07 138 TYR D N 1
ATOM 8122 C CA . TYR D 1 138 ? 44.090 -12.651 64.741 1.00 16.14 138 TYR D CA 1
ATOM 8123 C C . TYR D 1 138 ? 44.525 -12.567 63.277 1.00 16.33 138 TYR D C 1
ATOM 8124 O O . TYR D 1 138 ? 45.450 -13.283 62.862 1.00 17.28 138 TYR D O 1
ATOM 8133 N N . ASP D 1 139 ? 43.894 -11.670 62.545 1.00 15.72 139 ASP D N 1
ATOM 8134 C CA . ASP D 1 139 ? 44.280 -11.325 61.196 1.00 15.98 139 ASP D CA 1
ATOM 8135 C C . ASP D 1 139 ? 44.461 -9.811 61.221 1.00 14.81 139 ASP D C 1
ATOM 8136 O O . ASP D 1 139 ? 43.478 -9.057 61.339 1.00 14.90 139 ASP D O 1
ATOM 8141 N N . LYS D 1 140 ? 45.690 -9.312 61.066 1.00 14.10 140 LYS D N 1
ATOM 8142 C CA A LYS D 1 140 ? 45.960 -7.878 61.217 0.50 14.16 140 LYS D CA 1
ATOM 8143 C CA B LYS D 1 140 ? 45.951 -7.873 61.219 0.50 14.52 140 LYS D CA 1
ATOM 8144 C C . LYS D 1 140 ? 45.326 -7.099 60.043 1.00 14.46 140 LYS D C 1
ATOM 8145 O O . LYS D 1 140 ? 45.229 -5.888 60.075 1.00 13.19 140 LYS D O 1
ATOM 8156 N N . ASN D 1 141 ? 44.901 -7.802 58.973 1.00 12.30 141 ASN D N 1
ATOM 8157 C CA . ASN D 1 141 ? 44.248 -7.107 57.818 1.00 13.67 141 ASN D CA 1
ATOM 8158 C C . ASN D 1 141 ? 42.752 -6.860 58.122 1.00 13.47 141 ASN D C 1
ATOM 8159 O O . ASN D 1 141 ? 42.085 -6.244 57.262 1.00 15.70 141 ASN D O 1
ATOM 8164 N N . LYS D 1 142 ? 42.293 -7.341 59.291 1.00 11.82 142 LYS D N 1
ATOM 8165 C CA . LYS D 1 142 ? 40.846 -7.302 59.570 1.00 11.03 142 LYS D CA 1
ATOM 8166 C C . LYS D 1 142 ? 40.514 -6.521 60.822 1.00 11.83 142 LYS D C 1
ATOM 8167 O O . LYS D 1 142 ? 39.377 -6.449 61.117 1.00 13.07 142 LYS D O 1
ATOM 8173 N N . LEU D 1 143 ? 41.503 -5.827 61.434 1.00 11.16 143 LEU D N 1
ATOM 8174 C CA . LEU D 1 143 ? 41.212 -5.038 62.632 1.00 11.12 143 LEU D CA 1
ATOM 8175 C C . LEU D 1 143 ? 41.577 -3.602 62.344 1.00 10.82 143 LEU D C 1
ATOM 8176 O O . LEU D 1 143 ? 42.722 -3.260 61.922 1.00 11.79 143 LEU D O 1
ATOM 8181 N N . PHE D 1 144 ? 40.627 -2.681 62.553 1.00 11.78 144 PHE D N 1
ATOM 8182 C CA . PHE D 1 144 ? 40.799 -1.278 62.279 1.00 10.73 144 PHE D CA 1
ATOM 8183 C C . PHE D 1 144 ? 40.382 -0.393 63.408 1.00 11.40 144 PHE D C 1
ATOM 8184 O O . PHE D 1 144 ? 39.347 -0.643 64.086 1.00 11.94 144 PHE D O 1
ATOM 8192 N N . GLY D 1 145 ? 41.198 0.615 63.653 1.00 10.31 145 GLY D N 1
ATOM 8193 C CA . GLY D 1 145 ? 40.737 1.717 64.526 1.00 11.08 145 GLY D CA 1
ATOM 8194 C C . GLY D 1 145 ? 40.127 2.744 63.598 1.00 10.65 145 GLY D C 1
ATOM 8195 O O . GLY D 1 145 ? 40.778 3.209 62.660 1.00 11.83 145 GLY D O 1
ATOM 8196 N N . VAL D 1 146 ? 38.888 3.155 63.899 1.00 9.38 146 VAL D N 1
ATOM 8197 C CA . VAL D 1 146 ? 38.219 4.071 62.981 1.00 9.64 146 VAL D CA 1
ATOM 8198 C C . VAL D 1 146 ? 38.628 5.484 63.283 1.00 11.53 146 VAL D C 1
ATOM 8199 O O . VAL D 1 146 ? 38.226 6.067 64.343 1.00 12.59 146 VAL D O 1
ATOM 8203 N N . THR D 1 147 ? 39.399 6.066 62.381 1.00 10.12 147 THR D N 1
ATOM 8204 C CA . THR D 1 147 ? 39.914 7.435 62.534 1.00 10.51 147 THR D CA 1
ATOM 8205 C C . THR D 1 147 ? 39.251 8.409 61.652 1.00 11.44 147 THR D C 1
ATOM 8206 O O . THR D 1 147 ? 39.627 9.588 61.559 1.00 11.19 147 THR D O 1
ATOM 8210 N N . THR D 1 148 ? 38.191 7.968 60.962 1.00 11.54 148 THR D N 1
ATOM 8211 C CA . THR D 1 148 ? 37.620 8.740 59.857 1.00 9.75 148 THR D CA 1
ATOM 8212 C C . THR D 1 148 ? 37.103 10.113 60.321 1.00 9.51 148 THR D C 1
ATOM 8213 O O . THR D 1 148 ? 37.043 11.061 59.564 1.00 10.61 148 THR D O 1
ATOM 8217 N N . LEU D 1 149 ? 36.752 10.207 61.606 1.00 9.18 149 LEU D N 1
ATOM 8218 C CA . LEU D 1 149 ? 36.282 11.524 62.067 1.00 10.67 149 LEU D CA 1
ATOM 8219 C C . LEU D 1 149 ? 37.358 12.612 61.932 1.00 10.75 149 LEU D C 1
ATOM 8220 O O . LEU D 1 149 ? 37.057 13.777 61.625 1.00 11.38 149 LEU D O 1
ATOM 8225 N N . ASP D 1 150 ? 38.627 12.223 62.131 1.00 10.57 150 ASP D N 1
ATOM 8226 C CA . ASP D 1 150 ? 39.670 13.230 61.921 1.00 9.61 150 ASP D CA 1
ATOM 8227 C C . ASP D 1 150 ? 39.766 13.651 60.465 1.00 10.12 150 ASP D C 1
ATOM 8228 O O . ASP D 1 150 ? 40.140 14.812 60.220 1.00 10.84 150 ASP D O 1
ATOM 8233 N N . ILE D 1 151 ? 39.553 12.720 59.514 1.00 11.81 151 ILE D N 1
ATOM 8234 C CA . ILE D 1 151 ? 39.585 13.071 58.120 1.00 11.09 151 ILE D CA 1
ATOM 8235 C C . ILE D 1 151 ? 38.431 14.011 57.810 1.00 11.68 151 ILE D C 1
ATOM 8236 O O . ILE D 1 151 ? 38.659 15.035 57.162 1.00 11.25 151 ILE D O 1
ATOM 8241 N N . ILE D 1 152 ? 37.190 13.623 58.167 1.00 10.10 152 ILE D N 1
ATOM 8242 C CA . ILE D 1 152 ? 36.107 14.508 57.742 1.00 10.85 152 ILE D CA 1
ATOM 8243 C C . ILE D 1 152 ? 36.168 15.873 58.391 1.00 11.44 152 ILE D C 1
ATOM 8244 O O . ILE D 1 152 ? 35.804 16.843 57.713 1.00 11.99 152 ILE D O 1
ATOM 8249 N N . ARG D 1 153 ? 36.584 15.969 59.689 1.00 11.08 153 ARG D N 1
ATOM 8250 C CA . ARG D 1 153 ? 36.849 17.309 60.308 1.00 10.88 153 ARG D CA 1
ATOM 8251 C C . ARG D 1 153 ? 37.874 18.075 59.439 1.00 13.15 153 ARG D C 1
ATOM 8252 O O . ARG D 1 153 ? 37.698 19.241 59.197 1.00 13.20 153 ARG D O 1
ATOM 8260 N N . SER D 1 154 ? 38.979 17.423 59.104 1.00 11.68 154 SER D N 1
ATOM 8261 C CA . SER D 1 154 ? 40.028 18.120 58.355 1.00 12.75 154 SER D CA 1
ATOM 8262 C C . SER D 1 154 ? 39.469 18.647 57.061 1.00 12.70 154 SER D C 1
ATOM 8263 O O . SER D 1 154 ? 39.777 19.775 56.659 1.00 12.72 154 SER D O 1
ATOM 8266 N N . ASN D 1 155 ? 38.647 17.851 56.395 1.00 12.11 155 ASN D N 1
ATOM 8267 C CA . ASN D 1 155 ? 38.061 18.240 55.146 1.00 13.33 155 ASN D CA 1
ATOM 8268 C C . ASN D 1 155 ? 37.227 19.495 55.334 1.00 14.62 155 ASN D C 1
ATOM 8269 O O . ASN D 1 155 ? 37.325 20.445 54.543 1.00 14.05 155 ASN D O 1
ATOM 8274 N N . THR D 1 156 ? 36.355 19.481 56.354 1.00 12.73 156 THR D N 1
ATOM 8275 C CA . THR D 1 156 ? 35.521 20.634 56.664 1.00 13.91 156 THR D CA 1
ATOM 8276 C C . THR D 1 156 ? 36.324 21.904 56.921 1.00 12.57 156 THR D C 1
ATOM 8277 O O . THR D 1 156 ? 36.002 22.969 56.375 1.00 13.85 156 THR D O 1
ATOM 8281 N N . PHE D 1 157 ? 37.335 21.781 57.781 1.00 13.05 157 PHE D N 1
ATOM 8282 C CA . PHE D 1 157 ? 38.067 22.987 58.236 1.00 13.45 157 PHE D CA 1
ATOM 8283 C C . PHE D 1 157 ? 38.902 23.553 57.023 1.00 14.32 157 PHE D C 1
ATOM 8284 O O . PHE D 1 157 ? 38.962 24.803 56.845 1.00 14.52 157 PHE D O 1
ATOM 8292 N N . VAL D 1 158 ? 39.563 22.670 56.254 1.00 13.67 158 VAL D N 1
ATOM 8293 C CA . VAL D 1 158 ? 40.318 23.152 55.108 1.00 15.19 158 VAL D CA 1
ATOM 8294 C C . VAL D 1 158 ? 39.397 23.752 54.051 1.00 17.78 158 VAL D C 1
ATOM 8295 O O . VAL D 1 158 ? 39.656 24.855 53.542 1.00 18.73 158 VAL D O 1
ATOM 8299 N N . ALA D 1 159 ? 38.256 23.109 53.752 1.00 16.36 159 ALA D N 1
ATOM 8300 C CA . ALA D 1 159 ? 37.308 23.661 52.806 1.00 18.59 159 ALA D CA 1
ATOM 8301 C C . ALA D 1 159 ? 36.828 25.046 53.217 1.00 19.44 159 ALA D C 1
ATOM 8302 O O . ALA D 1 159 ? 36.692 25.926 52.326 1.00 22.28 159 ALA D O 1
ATOM 8304 N N . GLU D 1 160 ? 36.556 25.253 54.512 1.00 18.51 160 GLU D N 1
ATOM 8305 C CA . GLU D 1 160 ? 36.038 26.548 55.002 1.00 21.68 160 GLU D CA 1
ATOM 8306 C C . GLU D 1 160 ? 37.122 27.618 54.858 1.00 21.54 160 GLU D C 1
ATOM 8307 O O . GLU D 1 160 ? 36.845 28.726 54.364 1.00 23.63 160 GLU D O 1
ATOM 8313 N N . LEU D 1 161 ? 38.341 27.256 55.231 1.00 20.85 161 LEU D N 1
ATOM 8314 C CA . LEU D 1 161 ? 39.457 28.203 55.167 1.00 21.59 161 LEU D CA 1
ATOM 8315 C C . LEU D 1 161 ? 39.678 28.643 53.727 1.00 22.05 161 LEU D C 1
ATOM 8316 O O . LEU D 1 161 ? 39.887 29.857 53.469 1.00 24.90 161 LEU D O 1
ATOM 8321 N N . LYS D 1 162 ? 39.617 27.709 52.782 1.00 22.88 162 LYS D N 1
ATOM 8322 C CA . LYS D 1 162 ? 40.048 27.908 51.434 1.00 24.19 162 LYS D CA 1
ATOM 8323 C C . LYS D 1 162 ? 38.919 28.214 50.445 1.00 26.01 162 LYS D C 1
ATOM 8324 O O . LYS D 1 162 ? 39.139 28.289 49.209 1.00 26.65 162 LYS D O 1
ATOM 8330 N N . GLY D 1 163 ? 37.694 28.341 50.973 1.00 25.09 163 GLY D N 1
ATOM 8331 C CA . GLY D 1 163 ? 36.518 28.615 50.109 1.00 26.80 163 GLY D CA 1
ATOM 8332 C C . GLY D 1 163 ? 36.223 27.531 49.084 1.00 28.06 163 GLY D C 1
ATOM 8333 O O . GLY D 1 163 ? 35.755 27.808 47.966 1.00 29.11 163 GLY D O 1
ATOM 8334 N N . LYS D 1 164 ? 36.526 26.270 49.432 1.00 25.50 164 LYS D N 1
ATOM 8335 C CA . LYS D 1 164 ? 36.336 25.159 48.492 1.00 25.09 164 LYS D CA 1
ATOM 8336 C C . LYS D 1 164 ? 35.027 24.445 48.865 1.00 24.51 164 LYS D C 1
ATOM 8337 O O . LYS D 1 164 ? 34.529 24.650 49.925 1.00 22.80 164 LYS D O 1
ATOM 8343 N N . GLN D 1 165 ? 34.507 23.606 47.991 1.00 25.87 165 GLN D N 1
ATOM 8344 C CA . GLN D 1 165 ? 33.313 22.862 48.372 1.00 26.66 165 GLN D CA 1
ATOM 8345 C C . GLN D 1 165 ? 33.768 21.741 49.265 1.00 24.49 165 GLN D C 1
ATOM 8346 O O . GLN D 1 165 ? 34.666 20.983 48.860 1.00 24.22 165 GLN D O 1
ATOM 8352 N N . PRO D 1 166 ? 33.122 21.558 50.440 1.00 22.11 166 PRO D N 1
ATOM 8353 C CA . PRO D 1 166 ? 33.708 20.622 51.403 1.00 21.61 166 PRO D CA 1
ATOM 8354 C C . PRO D 1 166 ? 33.692 19.177 50.981 1.00 21.20 166 PRO D C 1
ATOM 8355 O O . PRO D 1 166 ? 34.548 18.420 51.386 1.00 21.39 166 PRO D O 1
ATOM 8359 N N . GLY D 1 167 ? 32.731 18.783 50.174 1.00 21.01 167 GLY D N 1
ATOM 8360 C CA . GLY D 1 167 ? 32.764 17.465 49.599 1.00 21.43 167 GLY D CA 1
ATOM 8361 C C . GLY D 1 167 ? 33.833 17.181 48.570 1.00 22.50 167 GLY D C 1
ATOM 8362 O O . GLY D 1 167 ? 34.006 16.031 48.151 1.00 23.97 167 GLY D O 1
ATOM 8363 N N A GLU D 1 168 ? 34.534 18.255 48.183 0.50 21.90 168 GLU D N 1
ATOM 8364 N N B GLU D 1 168 ? 34.556 18.195 48.113 0.50 22.09 168 GLU D N 1
ATOM 8365 C CA A GLU D 1 168 ? 35.579 18.255 47.167 0.50 22.94 168 GLU D CA 1
ATOM 8366 C CA B GLU D 1 168 ? 35.609 17.903 47.157 0.50 23.42 168 GLU D CA 1
ATOM 8367 C C A GLU D 1 168 ? 36.971 18.259 47.750 0.50 22.37 168 GLU D C 1
ATOM 8368 C C B GLU D 1 168 ? 36.968 17.780 47.830 0.50 22.58 168 GLU D C 1
ATOM 8369 O O A GLU D 1 168 ? 37.960 18.319 46.976 0.50 22.78 168 GLU D O 1
ATOM 8370 O O B GLU D 1 168 ? 37.926 17.280 47.211 0.50 23.69 168 GLU D O 1
ATOM 8381 N N . VAL D 1 169 ? 37.055 18.222 49.083 1.00 20.84 169 VAL D N 1
ATOM 8382 C CA . VAL D 1 169 ? 38.358 18.277 49.783 1.00 20.73 169 VAL D CA 1
ATOM 8383 C C . VAL D 1 169 ? 38.623 16.957 50.462 1.00 18.91 169 VAL D C 1
ATOM 8384 O O . VAL D 1 169 ? 37.720 16.484 51.209 1.00 18.92 169 VAL D O 1
ATOM 8388 N N . GLU D 1 170 ? 39.817 16.360 50.268 1.00 16.78 170 GLU D N 1
ATOM 8389 C CA A GLU D 1 170 ? 40.164 15.156 50.999 0.50 16.99 170 GLU D CA 1
ATOM 8390 C CA B GLU D 1 170 ? 40.175 15.167 51.028 0.50 17.24 170 GLU D CA 1
ATOM 8391 C C . GLU D 1 170 ? 41.570 15.294 51.577 1.00 17.19 170 GLU D C 1
ATOM 8392 O O . GLU D 1 170 ? 42.552 15.373 50.814 1.00 19.33 170 GLU D O 1
ATOM 8403 N N . VAL D 1 171 ? 41.634 15.348 52.908 1.00 14.29 171 VAL D N 1
ATOM 8404 C CA . VAL D 1 171 ? 42.912 15.569 53.614 1.00 14.81 171 VAL D CA 1
ATOM 8405 C C . VAL D 1 171 ? 43.342 14.187 54.151 1.00 13.84 171 VAL D C 1
ATOM 8406 O O . VAL D 1 171 ? 42.673 13.563 54.956 1.00 14.65 171 VAL D O 1
ATOM 8410 N N . PRO D 1 172 ? 44.542 13.723 53.757 1.00 12.62 172 PRO D N 1
ATOM 8411 C CA . PRO D 1 172 ? 45.064 12.524 54.403 1.00 13.67 172 PRO D CA 1
ATOM 8412 C C . PRO D 1 172 ? 45.399 12.833 55.854 1.00 14.24 172 PRO D C 1
ATOM 8413 O O . PRO D 1 172 ? 45.939 13.909 56.146 1.00 14.02 172 PRO D O 1
ATOM 8417 N N . VAL D 1 173 ? 45.042 11.958 56.776 1.00 12.22 173 VAL D N 1
ATOM 8418 C CA . VAL D 1 173 ? 45.438 12.142 58.183 1.00 12.82 173 VAL D CA 1
ATOM 8419 C C . VAL D 1 173 ? 46.037 10.819 58.625 1.00 12.73 173 VAL D C 1
ATOM 8420 O O . VAL D 1 173 ? 45.474 9.716 58.427 1.00 12.56 173 VAL D O 1
ATOM 8424 N N . ILE D 1 174 ? 47.183 10.893 59.307 1.00 11.39 174 ILE D N 1
ATOM 8425 C CA . ILE D 1 174 ? 47.929 9.717 59.664 1.00 10.74 174 ILE D CA 1
ATOM 8426 C C . ILE D 1 174 ? 48.260 9.696 61.157 1.00 11.67 174 ILE D C 1
ATOM 8427 O O . ILE D 1 174 ? 48.048 10.705 61.815 1.00 12.36 174 ILE D O 1
ATOM 8432 N N . GLY D 1 175 ? 48.815 8.616 61.639 1.00 11.87 175 GLY D N 1
ATOM 8433 C CA . GLY D 1 175 ? 49.323 8.617 63.038 1.00 11.45 175 GLY D CA 1
ATOM 8434 C C . GLY D 1 175 ? 48.363 7.900 63.965 1.00 12.64 175 GLY D C 1
ATOM 8435 O O . GLY D 1 175 ? 48.018 6.700 63.772 1.00 12.42 175 GLY D O 1
ATOM 8436 N N . GLY D 1 176 ? 47.904 8.635 64.974 1.00 13.62 176 GLY D N 1
ATOM 8437 C CA . GLY D 1 176 ? 46.924 8.132 65.917 1.00 12.59 176 GLY D CA 1
ATOM 8438 C C . GLY D 1 176 ? 45.666 8.994 65.893 1.00 12.63 176 GLY D C 1
ATOM 8439 O O . GLY D 1 176 ? 45.464 9.793 64.981 1.00 13.42 176 GLY D O 1
ATOM 8440 N N . HIS D 1 177 ? 44.838 8.765 66.918 1.00 13.15 177 HIS D N 1
ATOM 8441 C CA . HIS D 1 177 ? 43.489 9.371 66.959 1.00 12.30 177 HIS D CA 1
ATOM 8442 C C . HIS D 1 177 ? 43.277 10.261 68.172 1.00 16.02 177 HIS D C 1
ATOM 8443 O O . HIS D 1 177 ? 42.129 10.544 68.523 1.00 16.44 177 HIS D O 1
ATOM 8450 N N . SER D 1 178 ? 44.348 10.677 68.820 1.00 14.08 178 SER D N 1
ATOM 8451 C CA . SER D 1 178 ? 44.177 11.606 69.941 1.00 15.79 178 SER D CA 1
ATOM 8452 C C . SER D 1 178 ? 45.272 12.632 70.004 1.00 13.75 178 SER D C 1
ATOM 8453 O O . SER D 1 178 ? 46.454 12.270 69.904 1.00 14.49 178 SER D O 1
ATOM 8456 N N . GLY D 1 179 ? 44.886 13.882 70.175 1.00 15.81 179 GLY D N 1
ATOM 8457 C CA . GLY D 1 179 ? 45.829 14.973 70.469 1.00 16.25 179 GLY D CA 1
ATOM 8458 C C . GLY D 1 179 ? 46.960 15.007 69.489 1.00 15.73 179 GLY D C 1
ATOM 8459 O O . GLY D 1 179 ? 46.759 15.057 68.258 1.00 15.29 179 GLY D O 1
ATOM 8460 N N . VAL D 1 180 ? 48.176 15.021 70.034 1.00 15.97 180 VAL D N 1
ATOM 8461 C CA . VAL D 1 180 ? 49.359 15.260 69.202 1.00 16.57 180 VAL D CA 1
ATOM 8462 C C . VAL D 1 180 ? 49.696 14.078 68.282 1.00 14.90 180 VAL D C 1
ATOM 8463 O O . VAL D 1 180 ? 50.507 14.205 67.339 1.00 14.16 180 VAL D O 1
ATOM 8467 N N . THR D 1 181 ? 49.011 12.964 68.491 1.00 13.54 181 THR D N 1
ATOM 8468 C CA . THR D 1 181 ? 49.194 11.844 67.602 1.00 12.12 181 THR D CA 1
ATOM 8469 C C . THR D 1 181 ? 48.388 11.991 66.291 1.00 12.55 181 THR D C 1
ATOM 8470 O O . THR D 1 181 ? 48.638 11.221 65.323 1.00 13.35 181 THR D O 1
ATOM 8474 N N . ILE D 1 182 ? 47.472 12.918 66.218 1.00 11.19 182 ILE D N 1
ATOM 8475 C CA . ILE D 1 182 ? 46.713 13.141 64.950 1.00 12.49 182 ILE D CA 1
ATOM 8476 C C . ILE D 1 182 ? 47.529 14.007 64.048 1.00 12.93 182 ILE D C 1
ATOM 8477 O O . ILE D 1 182 ? 47.808 15.201 64.385 1.00 13.21 182 ILE D O 1
ATOM 8482 N N A LEU D 1 183 ? 47.941 13.476 62.881 0.50 12.58 183 LEU D N 1
ATOM 8483 N N B LEU D 1 183 ? 47.834 13.499 62.862 0.50 12.75 183 LEU D N 1
ATOM 8484 C CA A LEU D 1 183 ? 48.730 14.279 61.909 0.50 11.88 183 LEU D CA 1
ATOM 8485 C CA B LEU D 1 183 ? 48.686 14.230 61.961 0.50 11.91 183 LEU D CA 1
ATOM 8486 C C A LEU D 1 183 ? 48.043 14.495 60.550 0.50 12.65 183 LEU D C 1
ATOM 8487 C C B LEU D 1 183 ? 48.045 14.478 60.569 0.50 12.77 183 LEU D C 1
ATOM 8488 O O A LEU D 1 183 ? 48.098 13.653 59.645 0.50 12.27 183 LEU D O 1
ATOM 8489 O O B LEU D 1 183 ? 48.107 13.630 59.673 0.50 12.46 183 LEU D O 1
ATOM 8498 N N . PRO D 1 184 ? 47.406 15.634 60.374 1.00 12.52 184 PRO D N 1
ATOM 8499 C CA . PRO D 1 184 ? 46.764 15.907 59.089 1.00 12.30 184 PRO D CA 1
ATOM 8500 C C . PRO D 1 184 ? 47.852 16.356 58.082 1.00 12.46 184 PRO D C 1
ATOM 8501 O O . PRO D 1 184 ? 48.644 17.279 58.355 1.00 13.78 184 PRO D O 1
ATOM 8505 N N . LEU D 1 185 ? 47.891 15.717 56.904 1.00 12.87 185 LEU D N 1
ATOM 8506 C CA . LEU D 1 185 ? 48.920 16.045 55.945 1.00 14.03 185 LEU D CA 1
ATOM 8507 C C . LEU D 1 185 ? 48.467 17.133 54.993 1.00 13.07 185 LEU D C 1
ATOM 8508 O O . LEU D 1 185 ? 48.187 16.893 53.805 1.00 14.16 185 LEU D O 1
ATOM 8513 N N . LEU D 1 186 ? 48.425 18.348 55.574 1.00 12.90 186 LEU D N 1
ATOM 8514 C CA . LEU D 1 186 ? 48.016 19.517 54.848 1.00 14.96 186 LEU D CA 1
ATOM 8515 C C . LEU D 1 186 ? 48.855 19.735 53.578 1.00 14.84 186 LEU D C 1
ATOM 8516 O O . LEU D 1 186 ? 48.372 20.246 52.612 1.00 15.60 186 LEU D O 1
ATOM 8521 N N . SER D 1 187 ? 50.129 19.332 53.613 1.00 14.76 187 SER D N 1
ATOM 8522 C CA . SER D 1 187 ? 51.021 19.532 52.459 1.00 15.27 187 SER D CA 1
ATOM 8523 C C . SER D 1 187 ? 50.645 18.684 51.259 1.00 16.73 187 SER D C 1
ATOM 8524 O O . SER D 1 187 ? 51.096 18.937 50.123 1.00 18.05 187 SER D O 1
ATOM 8527 N N . GLN D 1 188 ? 49.726 17.743 51.451 1.00 15.28 188 GLN D N 1
ATOM 8528 C CA . GLN D 1 188 ? 49.365 16.839 50.352 1.00 16.26 188 GLN D CA 1
ATOM 8529 C C . GLN D 1 188 ? 47.988 17.177 49.783 1.00 18.34 188 GLN D C 1
ATOM 8530 O O . GLN D 1 188 ? 47.513 16.470 48.879 1.00 19.64 188 GLN D O 1
ATOM 8536 N N . VAL D 1 189 ? 47.348 18.229 50.273 1.00 18.74 189 VAL D N 1
ATOM 8537 C CA . VAL D 1 189 ? 46.024 18.579 49.730 1.00 18.82 189 VAL D CA 1
ATOM 8538 C C . VAL D 1 189 ? 46.209 19.339 48.388 1.00 21.39 189 VAL D C 1
ATOM 8539 O O . VAL D 1 189 ? 46.877 20.387 48.355 1.00 22.61 189 VAL D O 1
ATOM 8543 N N . PRO D 1 190 ? 45.617 18.798 47.307 1.00 23.83 190 PRO D N 1
ATOM 8544 C CA . PRO D 1 190 ? 45.879 19.373 45.961 1.00 25.97 190 PRO D CA 1
ATOM 8545 C C . PRO D 1 190 ? 45.143 20.699 45.769 1.00 26.63 190 PRO D C 1
ATOM 8546 O O . PRO D 1 190 ? 44.023 20.832 46.252 1.00 26.54 190 PRO D O 1
ATOM 8550 N N . GLY D 1 191 ? 45.772 21.659 45.086 1.00 27.36 191 GLY D N 1
ATOM 8551 C CA . GLY D 1 191 ? 45.078 22.883 44.691 1.00 29.85 191 GLY D CA 1
ATOM 8552 C C . GLY D 1 191 ? 45.073 23.996 45.711 1.00 31.30 191 GLY D C 1
ATOM 8553 O O . GLY D 1 191 ? 44.524 25.081 45.453 1.00 32.27 191 GLY D O 1
ATOM 8554 N N . VAL D 1 192 ? 45.654 23.738 46.879 1.00 30.81 192 VAL D N 1
ATOM 8555 C CA . VAL D 1 192 ? 45.660 24.727 47.936 1.00 31.11 192 VAL D CA 1
ATOM 8556 C C . VAL D 1 192 ? 47.055 24.790 48.531 1.00 31.00 192 VAL D C 1
ATOM 8557 O O . VAL D 1 192 ? 47.784 23.799 48.545 1.00 33.27 192 VAL D O 1
ATOM 8561 N N . SER D 1 193 ? 47.402 25.959 49.027 1.00 30.34 193 SER D N 1
ATOM 8562 C CA . SER D 1 193 ? 48.601 26.126 49.857 1.00 29.49 193 SER D CA 1
ATOM 8563 C C . SER D 1 193 ? 48.225 26.828 51.161 1.00 27.78 193 SER D C 1
ATOM 8564 O O . SER D 1 193 ? 47.242 27.582 51.234 1.00 28.11 193 SER D O 1
ATOM 8567 N N . PHE D 1 194 ? 49.034 26.582 52.172 1.00 22.07 194 PHE D N 1
ATOM 8568 C CA . PHE D 1 194 ? 48.834 27.070 53.488 1.00 19.67 194 PHE D CA 1
ATOM 8569 C C . PHE D 1 194 ? 50.009 27.884 53.933 1.00 20.55 194 PHE D C 1
ATOM 8570 O O . PHE D 1 194 ? 51.164 27.457 53.798 1.00 20.14 194 PHE D O 1
ATOM 8578 N N . THR D 1 195 ? 49.703 29.024 54.545 1.00 20.23 195 THR D N 1
ATOM 8579 C CA . THR D 1 195 ? 50.731 29.766 55.315 1.00 18.97 195 THR D CA 1
ATOM 8580 C C . THR D 1 195 ? 51.150 29.040 56.561 1.00 20.08 195 THR D C 1
ATOM 8581 O O . THR D 1 195 ? 50.470 28.110 57.023 1.00 19.16 195 THR D O 1
ATOM 8585 N N . GLU D 1 196 ? 52.298 29.427 57.131 1.00 19.79 196 GLU D N 1
ATOM 8586 C CA . GLU D 1 196 ? 52.769 28.870 58.391 1.00 19.74 196 GLU D CA 1
ATOM 8587 C C . GLU D 1 196 ? 51.696 28.957 59.502 1.00 19.84 196 GLU D C 1
ATOM 8588 O O . GLU D 1 196 ? 51.522 28.022 60.298 1.00 19.10 196 GLU D O 1
ATOM 8594 N N . GLN D 1 197 ? 50.998 30.095 59.540 1.00 20.11 197 GLN D N 1
ATOM 8595 C CA . GLN D 1 197 ? 50.020 30.327 60.599 1.00 19.97 197 GLN D CA 1
ATOM 8596 C C . GLN D 1 197 ? 48.826 29.385 60.340 1.00 18.29 197 GLN D C 1
ATOM 8597 O O . GLN D 1 197 ? 48.365 28.843 61.301 1.00 19.09 197 GLN D O 1
ATOM 8603 N N . GLU D 1 198 ? 48.421 29.237 59.090 1.00 16.29 198 GLU D N 1
ATOM 8604 C CA . GLU D 1 198 ? 47.251 28.342 58.735 1.00 15.36 198 GLU D CA 1
ATOM 8605 C C . GLU D 1 198 ? 47.657 26.921 59.057 1.00 16.96 198 GLU D C 1
ATOM 8606 O O . GLU D 1 198 ? 46.869 26.171 59.650 1.00 15.48 198 GLU D O 1
ATOM 8612 N N . VAL D 1 199 ? 48.894 26.520 58.774 1.00 15.08 199 VAL D N 1
ATOM 8613 C CA . VAL D 1 199 ? 49.222 25.125 59.153 1.00 16.07 199 VAL D CA 1
ATOM 8614 C C . VAL D 1 199 ? 49.132 24.893 60.646 1.00 16.76 199 VAL D C 1
ATOM 8615 O O . VAL D 1 199 ? 48.644 23.856 61.100 1.00 17.21 199 VAL D O 1
ATOM 8619 N N . ALA D 1 200 ? 49.625 25.842 61.445 1.00 17.75 200 ALA D N 1
ATOM 8620 C CA . ALA D 1 200 ? 49.668 25.660 62.867 1.00 16.94 200 ALA D CA 1
ATOM 8621 C C . ALA D 1 200 ? 48.230 25.723 63.376 1.00 17.85 200 ALA D C 1
ATOM 8622 O O . ALA D 1 200 ? 47.912 24.937 64.233 1.00 17.07 200 ALA D O 1
ATOM 8624 N N . ASP D 1 201 ? 47.467 26.668 62.827 1.00 17.24 201 ASP D N 1
ATOM 8625 C CA . ASP D 1 201 ? 46.063 26.885 63.313 1.00 17.75 201 ASP D CA 1
ATOM 8626 C C . ASP D 1 201 ? 45.212 25.631 62.946 1.00 15.99 201 ASP D C 1
ATOM 8627 O O . ASP D 1 201 ? 44.466 25.115 63.839 1.00 16.69 201 ASP D O 1
ATOM 8632 N N . LEU D 1 202 ? 45.326 25.152 61.704 1.00 15.54 202 LEU D N 1
ATOM 8633 C CA . LEU D 1 202 ? 44.499 23.980 61.338 1.00 14.90 202 LEU D CA 1
ATOM 8634 C C . LEU D 1 202 ? 44.923 22.754 62.091 1.00 15.54 202 LEU D C 1
ATOM 8635 O O . LEU D 1 202 ? 44.101 21.938 62.535 1.00 15.23 202 LEU D O 1
ATOM 8640 N N . THR D 1 203 ? 46.252 22.558 62.214 1.00 16.06 203 THR D N 1
ATOM 8641 C CA . THR D 1 203 ? 46.668 21.392 62.891 1.00 15.76 203 THR D CA 1
ATOM 8642 C C . THR D 1 203 ? 46.144 21.353 64.334 1.00 16.10 203 THR D C 1
ATOM 8643 O O . THR D 1 203 ? 45.647 20.344 64.847 1.00 16.04 203 THR D O 1
ATOM 8647 N N . LYS D 1 204 ? 46.294 22.474 65.037 1.00 15.32 204 LYS D N 1
ATOM 8648 C CA . LYS D 1 204 ? 45.781 22.569 66.366 1.00 16.98 204 LYS D CA 1
ATOM 8649 C C . LYS D 1 204 ? 44.239 22.335 66.441 1.00 14.20 204 LYS D C 1
ATOM 8650 O O . LYS D 1 204 ? 43.804 21.638 67.341 1.00 16.76 204 LYS D O 1
ATOM 8656 N N . ARG D 1 205 ? 43.510 22.896 65.513 1.00 14.25 205 ARG D N 1
ATOM 8657 C CA . ARG D 1 205 ? 42.053 22.779 65.514 1.00 13.81 205 ARG D CA 1
ATOM 8658 C C . ARG D 1 205 ? 41.718 21.265 65.372 1.00 16.71 205 ARG D C 1
ATOM 8659 O O . ARG D 1 205 ? 40.829 20.723 66.072 1.00 15.85 205 ARG D O 1
ATOM 8667 N N . ILE D 1 206 ? 42.410 20.575 64.456 1.00 13.92 206 ILE D N 1
ATOM 8668 C CA . ILE D 1 206 ? 42.110 19.184 64.199 1.00 13.59 206 ILE D CA 1
ATOM 8669 C C . ILE D 1 206 ? 42.464 18.307 65.413 1.00 13.85 206 ILE D C 1
ATOM 8670 O O . ILE D 1 206 ? 41.732 17.387 65.750 1.00 13.83 206 ILE D O 1
ATOM 8675 N N . GLN D 1 207 ? 43.623 18.533 66.047 1.00 14.00 207 GLN D N 1
ATOM 8676 C CA . GLN D 1 207 ? 44.044 17.742 67.158 1.00 14.00 207 GLN D CA 1
ATOM 8677 C C . GLN D 1 207 ? 43.160 17.954 68.372 1.00 15.53 207 GLN D C 1
ATOM 8678 O O . GLN D 1 207 ? 43.158 17.141 69.254 1.00 18.49 207 GLN D O 1
ATOM 8684 N N . ASN D 1 208 ? 42.476 19.107 68.420 1.00 15.64 208 ASN D N 1
ATOM 8685 C CA . ASN D 1 208 ? 41.656 19.439 69.600 1.00 17.53 208 ASN D CA 1
ATOM 8686 C C . ASN D 1 208 ? 40.179 19.498 69.319 1.00 16.80 208 ASN D C 1
ATOM 8687 O O . ASN D 1 208 ? 39.405 19.933 70.189 1.00 16.39 208 ASN D O 1
ATOM 8692 N N . ALA D 1 209 ? 39.775 18.978 68.148 1.00 14.12 209 ALA D N 1
ATOM 8693 C CA . ALA D 1 209 ? 38.379 19.044 67.774 1.00 14.09 209 ALA D CA 1
ATOM 8694 C C . ALA D 1 209 ? 37.381 18.289 68.660 1.00 15.78 209 ALA D C 1
ATOM 8695 O O . ALA D 1 209 ? 36.233 18.806 68.848 1.00 17.85 209 ALA D O 1
ATOM 8697 N N . GLY D 1 210 ? 37.780 17.147 69.206 1.00 17.09 210 GLY D N 1
ATOM 8698 C CA . GLY D 1 210 ? 36.972 16.383 70.175 1.00 18.51 210 GLY D CA 1
ATOM 8699 C C . GLY D 1 210 ? 36.666 17.254 71.399 1.00 19.60 210 GLY D C 1
ATOM 8700 O O . GLY D 1 210 ? 35.489 17.438 71.773 1.00 18.00 210 GLY D O 1
ATOM 8701 N N . THR D 1 211 ? 37.710 17.973 71.867 1.00 19.45 211 THR D N 1
ATOM 8702 C CA . THR D 1 211 ? 37.533 18.903 72.989 1.00 21.30 211 THR D CA 1
ATOM 8703 C C . THR D 1 211 ? 36.615 20.024 72.622 1.00 18.62 211 THR D C 1
ATOM 8704 O O . THR D 1 211 ? 35.819 20.511 73.443 1.00 21.66 211 THR D O 1
ATOM 8708 N N . GLU D 1 212 ? 36.736 20.516 71.408 1.00 19.38 212 GLU D N 1
ATOM 8709 C CA . GLU D 1 212 ? 35.887 21.599 70.922 1.00 19.48 212 GLU D CA 1
ATOM 8710 C C . GLU D 1 212 ? 34.369 21.218 71.054 1.00 21.01 212 GLU D C 1
ATOM 8711 O O . GLU D 1 212 ? 33.542 22.009 71.529 1.00 21.28 212 GLU D O 1
ATOM 8717 N N . VAL D 1 213 ? 34.000 20.014 70.631 1.00 19.80 213 VAL D N 1
ATOM 8718 C CA . VAL D 1 213 ? 32.626 19.589 70.817 1.00 19.18 213 VAL D CA 1
ATOM 8719 C C . VAL D 1 213 ? 32.180 19.387 72.330 1.00 19.51 213 VAL D C 1
ATOM 8720 O O . VAL D 1 213 ? 31.061 19.772 72.717 1.00 19.48 213 VAL D O 1
ATOM 8724 N N . VAL D 1 214 ? 33.057 18.807 73.155 1.00 20.49 214 VAL D N 1
ATOM 8725 C CA . VAL D 1 214 ? 32.771 18.610 74.564 1.00 20.59 214 VAL D CA 1
ATOM 8726 C C . VAL D 1 214 ? 32.478 19.980 75.210 1.00 21.33 214 VAL D C 1
ATOM 8727 O O . VAL D 1 214 ? 31.470 20.141 75.836 1.00 21.79 214 VAL D O 1
ATOM 8731 N N . GLU D 1 215 ? 33.341 20.958 74.994 1.00 22.16 215 GLU D N 1
ATOM 8732 C CA . GLU D 1 215 ? 33.137 22.323 75.523 1.00 25.94 215 GLU D CA 1
ATOM 8733 C C . GLU D 1 215 ? 31.839 22.950 75.033 1.00 24.86 215 GLU D C 1
ATOM 8734 O O . GLU D 1 215 ? 31.032 23.444 75.816 1.00 26.94 215 GLU D O 1
ATOM 8740 N N . ALA D 1 216 ? 31.556 22.838 73.739 1.00 24.75 216 ALA D N 1
ATOM 8741 C CA . ALA D 1 216 ? 30.344 23.385 73.198 1.00 24.29 216 ALA D CA 1
ATOM 8742 C C . ALA D 1 216 ? 29.076 22.673 73.751 1.00 24.65 216 ALA D C 1
ATOM 8743 O O . ALA D 1 216 ? 28.008 23.293 73.774 1.00 26.90 216 ALA D O 1
ATOM 8745 N N . LYS D 1 217 ? 29.163 21.379 74.098 1.00 24.67 217 LYS D N 1
ATOM 8746 C CA . LYS D 1 217 ? 27.981 20.643 74.580 1.00 24.43 217 LYS D CA 1
ATOM 8747 C C . LYS D 1 217 ? 27.712 20.960 76.068 1.00 26.53 217 LYS D C 1
ATOM 8748 O O . LYS D 1 217 ? 26.680 20.535 76.633 1.00 27.66 217 LYS D O 1
ATOM 8754 N N . ALA D 1 218 ? 28.645 21.699 76.649 1.00 29.35 218 ALA D N 1
ATOM 8755 C CA . ALA D 1 218 ? 28.481 22.247 78.009 1.00 33.03 218 ALA D CA 1
ATOM 8756 C C . ALA D 1 218 ? 28.144 21.127 79.035 1.00 35.49 218 ALA D C 1
ATOM 8757 O O . ALA D 1 218 ? 27.321 21.339 79.962 1.00 36.85 218 ALA D O 1
ATOM 8759 N N . GLY D 1 219 ? 28.722 19.938 78.843 1.00 35.41 219 GLY D N 1
ATOM 8760 C CA . GLY D 1 219 ? 28.455 18.808 79.722 1.00 34.24 219 GLY D CA 1
ATOM 8761 C C . GLY D 1 219 ? 27.415 17.790 79.290 1.00 33.10 219 GLY D C 1
ATOM 8762 O O . GLY D 1 219 ? 27.131 16.822 80.016 1.00 32.70 219 GLY D O 1
ATOM 8763 N N . GLY D 1 220 ? 26.874 17.959 78.104 1.00 30.89 220 GLY D N 1
ATOM 8764 C CA . GLY D 1 220 ? 25.924 16.995 77.592 1.00 32.10 220 GLY D CA 1
ATOM 8765 C C . GLY D 1 220 ? 26.644 15.999 76.747 1.00 31.75 220 GLY D C 1
ATOM 8766 O O . GLY D 1 220 ? 26.006 15.136 76.101 1.00 33.64 220 GLY D O 1
ATOM 8767 N N . GLY D 1 221 ? 27.974 16.095 76.709 1.00 30.41 221 GLY D N 1
ATOM 8768 C CA . GLY D 1 221 ? 28.698 14.970 76.180 1.00 28.71 221 GLY D CA 1
ATOM 8769 C C . GLY D 1 221 ? 29.698 15.292 75.119 1.00 27.05 221 GLY D C 1
ATOM 8770 O O . GLY D 1 221 ? 30.119 16.421 74.978 1.00 25.67 221 GLY D O 1
ATOM 8771 N N . SER D 1 222 ? 30.015 14.281 74.309 1.00 26.64 222 SER D N 1
ATOM 8772 C CA . SER D 1 222 ? 31.001 14.432 73.229 1.00 25.26 222 SER D CA 1
ATOM 8773 C C . SER D 1 222 ? 30.376 14.254 71.835 1.00 21.19 222 SER D C 1
ATOM 8774 O O . SER D 1 222 ? 29.187 14.119 71.697 1.00 21.94 222 SER D O 1
ATOM 8777 N N . ALA D 1 223 ? 31.204 14.296 70.811 1.00 17.01 223 ALA D N 1
ATOM 8778 C CA . ALA D 1 223 ? 30.739 14.123 69.410 1.00 15.73 223 ALA D CA 1
ATOM 8779 C C . ALA D 1 223 ? 29.994 12.792 69.274 1.00 14.94 223 ALA D C 1
ATOM 8780 O O . ALA D 1 223 ? 30.485 11.705 69.723 1.00 17.26 223 ALA D O 1
ATOM 8782 N N . THR D 1 224 ? 28.790 12.869 68.733 1.00 11.94 224 THR D N 1
ATOM 8783 C CA . THR D 1 224 ? 27.970 11.673 68.476 1.00 12.75 224 THR D CA 1
ATOM 8784 C C . THR D 1 224 ? 27.547 11.629 67.017 1.00 12.83 224 THR D C 1
ATOM 8785 O O . THR D 1 224 ? 27.682 10.573 66.400 1.00 13.83 224 THR D O 1
ATOM 8789 N N . LEU D 1 225 ? 26.909 12.691 66.555 1.00 11.85 225 LEU D N 1
ATOM 8790 C CA . LEU D 1 225 ? 26.367 12.686 65.197 1.00 11.06 225 LEU D CA 1
ATOM 8791 C C . LEU D 1 225 ? 27.433 12.666 64.107 1.00 11.41 225 LEU D C 1
ATOM 8792 O O . LEU D 1 225 ? 27.322 11.865 63.152 1.00 12.87 225 LEU D O 1
ATOM 8797 N N . SER D 1 226 ? 28.443 13.478 64.236 1.00 11.85 226 SER D N 1
ATOM 8798 C CA . SER D 1 226 ? 29.511 13.454 63.242 1.00 11.55 226 SER D CA 1
ATOM 8799 C C . SER D 1 226 ? 30.338 12.157 63.380 1.00 11.59 226 SER D C 1
ATOM 8800 O O . SER D 1 226 ? 30.879 11.712 62.394 1.00 11.77 226 SER D O 1
ATOM 8803 N N . MET D 1 227 ? 30.463 11.603 64.563 1.00 11.11 227 MET D N 1
ATOM 8804 C CA . MET D 1 227 ? 31.139 10.322 64.724 1.00 12.78 227 MET D CA 1
ATOM 8805 C C . MET D 1 227 ? 30.304 9.207 64.107 1.00 12.91 227 MET D C 1
ATOM 8806 O O . MET D 1 227 ? 30.876 8.341 63.380 1.00 13.81 227 MET D O 1
ATOM 8811 N N . GLY D 1 228 ? 28.962 9.229 64.222 1.00 12.02 228 GLY D N 1
ATOM 8812 C CA . GLY D 1 228 ? 28.152 8.248 63.486 1.00 13.21 228 GLY D CA 1
ATOM 8813 C C . GLY D 1 228 ? 28.353 8.420 61.993 1.00 11.56 228 GLY D C 1
ATOM 8814 O O . GLY D 1 228 ? 28.499 7.433 61.265 1.00 11.40 228 GLY D O 1
ATOM 8815 N N . GLN D 1 229 ? 28.431 9.651 61.516 1.00 10.17 229 GLN D N 1
ATOM 8816 C CA . GLN D 1 229 ? 28.6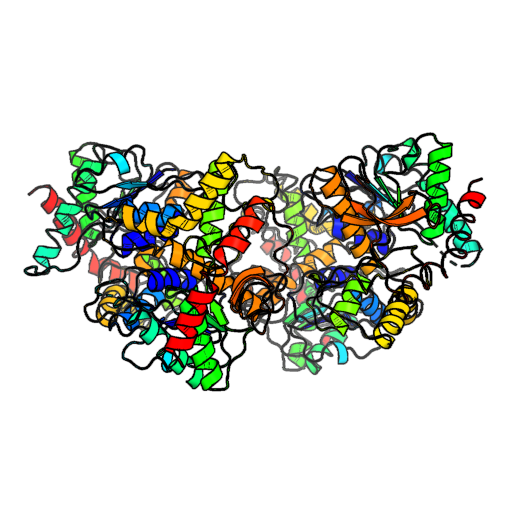54 9.910 60.068 1.00 9.29 229 GLN D CA 1
ATOM 8817 C C . GLN D 1 229 ? 30.057 9.395 59.610 1.00 11.74 229 GLN D C 1
ATOM 8818 O O . GLN D 1 229 ? 30.189 8.733 58.547 1.00 10.67 229 GLN D O 1
ATOM 8824 N N . ALA D 1 230 ? 31.078 9.656 60.437 1.00 9.91 230 ALA D N 1
ATOM 8825 C CA . ALA D 1 230 ? 32.394 9.181 60.148 1.00 9.97 230 ALA D CA 1
ATOM 8826 C C . ALA D 1 230 ? 32.456 7.647 60.086 1.00 10.36 230 ALA D C 1
ATOM 8827 O O . ALA D 1 230 ? 33.084 7.088 59.167 1.00 11.46 230 ALA D O 1
ATOM 8829 N N . ALA D 1 231 ? 31.841 7.007 61.068 1.00 11.07 231 ALA D N 1
ATOM 8830 C CA . ALA D 1 231 ? 31.834 5.529 61.179 1.00 10.27 231 ALA D CA 1
ATOM 8831 C C . ALA D 1 231 ? 31.083 4.987 59.952 1.00 11.91 231 ALA D C 1
ATOM 8832 O O . ALA D 1 231 ? 31.395 3.862 59.504 1.00 11.56 231 ALA D O 1
ATOM 8834 N N . ALA D 1 232 ? 30.006 5.685 59.541 1.00 9.58 232 ALA D N 1
ATOM 8835 C CA . ALA D 1 232 ? 29.218 5.190 58.438 1.00 10.55 232 ALA D CA 1
ATOM 8836 C C . ALA D 1 232 ? 30.028 5.242 57.175 1.00 10.60 232 ALA D C 1
ATOM 8837 O O . ALA D 1 232 ? 30.048 4.286 56.352 1.00 11.18 232 ALA D O 1
ATOM 8839 N N . ARG D 1 233 ? 30.787 6.319 57.015 1.00 12.49 233 ARG D N 1
ATOM 8840 C CA . ARG D 1 233 ? 31.672 6.419 55.849 1.00 10.72 233 ARG D CA 1
ATOM 8841 C C . ARG D 1 233 ? 32.638 5.234 55.844 1.00 11.57 233 ARG D C 1
ATOM 8842 O O . ARG D 1 233 ? 32.823 4.512 54.860 1.00 12.69 233 ARG D O 1
ATOM 8850 N N . PHE D 1 234 ? 33.309 5.026 56.953 1.00 9.97 234 PHE D N 1
ATOM 8851 C CA . PHE D 1 234 ? 34.287 3.916 57.014 1.00 9.99 234 PHE D CA 1
ATOM 8852 C C . PHE D 1 234 ? 33.623 2.536 56.775 1.00 12.16 234 PHE D C 1
ATOM 8853 O O . PHE D 1 234 ? 34.104 1.726 55.964 1.00 12.18 234 PHE D O 1
ATOM 8861 N N . GLY D 1 235 ? 32.481 2.311 57.407 1.00 11.29 235 GLY D N 1
ATOM 8862 C CA . GLY D 1 235 ? 31.784 1.045 57.312 1.00 10.33 235 GLY D CA 1
ATOM 8863 C C . GLY D 1 235 ? 31.276 0.806 55.880 1.00 10.92 235 GLY D C 1
ATOM 8864 O O . GLY D 1 235 ? 31.389 -0.344 55.355 1.00 10.72 235 GLY D O 1
ATOM 8865 N N . LEU D 1 236 ? 30.732 1.839 55.266 1.00 10.11 236 LEU D N 1
ATOM 8866 C CA . LEU D 1 236 ? 30.251 1.664 53.844 1.00 9.79 236 LEU D CA 1
ATOM 8867 C C . LEU D 1 236 ? 31.400 1.412 52.888 1.00 13.03 236 LEU D C 1
ATOM 8868 O O . LEU D 1 236 ? 31.263 0.581 51.986 1.00 13.63 236 LEU D O 1
ATOM 8873 N N . SER D 1 237 ? 32.540 2.044 53.115 1.00 11.94 237 SER D N 1
ATOM 8874 C CA . SER D 1 237 ? 33.694 1.797 52.286 1.00 13.52 237 SER D CA 1
ATOM 8875 C C . SER D 1 237 ? 34.169 0.383 52.479 1.00 12.74 237 SER D C 1
ATOM 8876 O O . SER D 1 237 ? 34.490 -0.322 51.492 1.00 14.07 237 SER D O 1
ATOM 8879 N N . LEU D 1 238 ? 34.221 -0.103 53.721 1.00 11.28 238 LEU D N 1
ATOM 8880 C CA . LEU D 1 238 ? 34.621 -1.461 53.915 1.00 12.78 238 LEU D CA 1
ATOM 8881 C C . LEU D 1 238 ? 33.662 -2.456 53.263 1.00 11.72 238 LEU D C 1
ATOM 8882 O O . LEU D 1 238 ? 34.090 -3.424 52.645 1.00 13.14 238 LEU D O 1
ATOM 8887 N N . VAL D 1 239 ? 32.359 -2.196 53.389 1.00 12.31 239 VAL D N 1
ATOM 8888 C CA . VAL D 1 239 ? 31.359 -3.167 52.844 1.00 11.29 239 VAL D CA 1
ATOM 8889 C C . VAL D 1 239 ? 31.549 -3.156 51.294 1.00 12.54 239 VAL D C 1
ATOM 8890 O O . VAL D 1 239 ? 31.492 -4.217 50.690 1.00 12.77 239 VAL D O 1
ATOM 8894 N N . ARG D 1 240 ? 31.733 -2.007 50.667 1.00 11.41 240 ARG D N 1
ATOM 8895 C CA . ARG D 1 240 ? 31.928 -1.958 49.167 1.00 12.11 240 ARG D CA 1
ATOM 8896 C C . ARG D 1 240 ? 33.143 -2.805 48.817 1.00 13.52 240 ARG D C 1
ATOM 8897 O O . ARG D 1 240 ? 33.092 -3.585 47.862 1.00 13.52 240 ARG D O 1
ATOM 8905 N N . ALA D 1 241 ? 34.209 -2.686 49.613 1.00 12.59 241 ALA D N 1
ATOM 8906 C CA . ALA D 1 241 ? 35.440 -3.425 49.290 1.00 14.69 241 ALA D CA 1
ATOM 8907 C C . ALA D 1 241 ? 35.203 -4.896 49.525 1.00 12.74 241 ALA D C 1
ATOM 8908 O O . ALA D 1 241 ? 35.708 -5.735 48.759 1.00 12.88 241 ALA D O 1
ATOM 8910 N N . LEU D 1 242 ? 34.486 -5.281 50.618 1.00 11.77 242 LEU D N 1
ATOM 8911 C CA . LEU D 1 242 ? 34.251 -6.698 50.855 1.00 12.40 242 LEU D CA 1
ATOM 8912 C C . LEU D 1 242 ? 33.383 -7.285 49.733 1.00 13.46 242 LEU D C 1
ATOM 8913 O O . LEU D 1 242 ? 33.562 -8.506 49.484 1.00 14.86 242 LEU D O 1
ATOM 8918 N N . GLN D 1 243 ? 32.569 -6.468 49.072 1.00 13.48 243 GLN D N 1
ATOM 8919 C CA . GLN D 1 243 ? 31.710 -6.965 48.015 1.00 14.41 243 GLN D CA 1
ATOM 8920 C C . GLN D 1 243 ? 32.462 -7.018 46.722 1.00 16.15 243 GLN D C 1
ATOM 8921 O O . GLN D 1 243 ? 31.860 -7.489 45.692 1.00 18.90 243 GLN D O 1
ATOM 8927 N N . GLY D 1 244 ? 33.704 -6.546 46.700 1.00 13.65 244 GLY D N 1
ATOM 8928 C CA . GLY D 1 244 ? 34.562 -6.666 45.474 1.00 14.76 244 GLY D CA 1
ATOM 8929 C C . GLY D 1 244 ? 34.867 -5.366 44.747 1.00 14.42 244 GLY D C 1
ATOM 8930 O O . GLY D 1 244 ? 35.619 -5.378 43.781 1.00 14.72 244 GLY D O 1
ATOM 8931 N N . GLU D 1 245 ? 34.385 -4.218 45.231 1.00 12.99 245 GLU D N 1
ATOM 8932 C CA . GLU D 1 245 ? 34.736 -2.982 44.590 1.00 13.69 245 GLU D CA 1
ATOM 8933 C C . GLU D 1 245 ? 36.237 -2.692 44.717 1.00 13.19 245 GLU D C 1
ATOM 8934 O O . GLU D 1 245 ? 36.841 -2.960 45.761 1.00 15.33 245 GLU D O 1
ATOM 8940 N N . GLN D 1 246 ? 36.853 -2.178 43.642 1.00 13.26 246 GLN D N 1
ATOM 8941 C CA . GLN D 1 246 ? 38.276 -1.910 43.653 1.00 11.89 246 GLN D CA 1
ATOM 8942 C C . GLN D 1 246 ? 38.515 -0.429 43.794 1.00 12.46 246 GLN D C 1
ATOM 8943 O O . GLN D 1 246 ? 37.633 0.435 43.558 1.00 16.10 246 GLN D O 1
ATOM 8949 N N . GLY D 1 247 ? 39.751 -0.109 44.251 1.00 12.11 247 GLY D N 1
ATOM 8950 C CA . GLY D 1 247 ? 40.188 1.245 44.301 1.00 12.52 247 GLY D CA 1
ATOM 8951 C C . GLY D 1 247 ? 39.639 1.996 45.561 1.00 12.40 247 GLY D C 1
ATOM 8952 O O . GLY D 1 247 ? 39.735 3.221 45.594 1.00 15.41 247 GLY D O 1
ATOM 8953 N N . VAL D 1 248 ? 39.073 1.254 46.531 1.00 12.05 248 VAL D N 1
ATOM 8954 C CA . VAL D 1 248 ? 38.519 1.843 47.789 1.00 13.20 248 VAL D CA 1
ATOM 8955 C C . VAL D 1 248 ? 39.609 2.080 48.854 1.00 12.39 248 VAL D C 1
ATOM 8956 O O . VAL D 1 248 ? 40.250 1.155 49.266 1.00 12.83 248 VAL D O 1
ATOM 8960 N N . VAL D 1 249 ? 39.804 3.378 49.166 1.00 14.01 249 VAL D N 1
ATOM 8961 C CA . VAL D 1 249 ? 40.950 3.770 50.004 1.00 14.29 249 VAL D CA 1
ATOM 8962 C C . VAL D 1 249 ? 40.382 4.561 51.176 1.00 13.38 249 VAL D C 1
ATOM 8963 O O . VAL D 1 249 ? 39.615 5.515 50.976 1.00 15.43 249 VAL D O 1
ATOM 8967 N N . GLU D 1 250 ? 40.765 4.132 52.401 1.00 14.00 250 GLU D N 1
ATOM 8968 C CA . GLU D 1 250 ? 40.457 4.922 53.592 1.00 13.29 250 GLU D CA 1
ATOM 8969 C C . GLU D 1 250 ? 41.672 4.893 54.509 1.00 13.35 250 GLU D C 1
ATOM 8970 O O . GLU D 1 250 ? 42.374 3.864 54.570 1.00 14.81 250 GLU D O 1
ATOM 8976 N N . CYS D 1 251 ? 41.895 5.989 55.218 1.00 12.74 251 CYS D N 1
ATOM 8977 C CA . CYS D 1 251 ? 42.867 5.969 56.309 1.00 12.69 251 CYS D CA 1
ATOM 8978 C C . CYS D 1 251 ? 42.229 5.303 57.540 1.00 12.28 251 CYS D C 1
ATOM 8979 O O . CYS D 1 251 ? 41.082 5.575 57.918 1.00 13.41 251 CYS D O 1
ATOM 8982 N N . ALA D 1 252 ? 42.980 4.402 58.124 1.00 10.99 252 ALA D N 1
ATOM 8983 C CA . ALA D 1 252 ? 42.585 3.829 59.392 1.00 10.05 252 ALA D CA 1
ATOM 8984 C C . ALA D 1 252 ? 43.786 3.368 60.169 1.00 11.72 252 ALA D C 1
ATOM 8985 O O . ALA D 1 252 ? 44.832 3.111 59.629 1.00 10.94 252 ALA D O 1
ATOM 8987 N N . TYR D 1 253 ? 43.590 3.163 61.463 1.00 10.97 253 TYR D N 1
ATOM 8988 C CA . TYR D 1 253 ? 44.647 2.762 62.427 1.00 11.32 253 TYR D CA 1
ATOM 8989 C C . TYR D 1 253 ? 44.751 1.259 62.460 1.00 10.87 253 TYR D C 1
ATOM 8990 O O . TYR D 1 253 ? 43.831 0.548 62.884 1.00 11.56 253 TYR D O 1
ATOM 8999 N N . VAL D 1 254 ? 45.866 0.709 61.945 1.00 11.14 254 VAL D N 1
ATOM 9000 C CA . VAL D 1 254 ? 45.973 -0.765 61.845 1.00 11.12 254 VAL D CA 1
ATOM 9001 C C . VAL D 1 254 ? 47.385 -1.176 62.270 1.00 10.84 254 VAL D C 1
ATOM 9002 O O . VAL D 1 254 ? 48.336 -0.360 62.316 1.00 11.24 254 VAL D O 1
ATOM 9006 N N . GLU D 1 255 ? 47.509 -2.454 62.616 1.00 11.33 255 GLU D N 1
ATOM 9007 C CA . GLU D 1 255 ? 48.840 -3.036 62.783 1.00 12.74 255 GLU D CA 1
ATOM 9008 C C . GLU D 1 255 ? 49.444 -3.172 61.392 1.00 13.47 255 GLU D C 1
ATOM 9009 O O . GLU D 1 255 ? 48.898 -3.905 60.507 1.00 17.78 255 GLU D O 1
ATOM 9015 N N . GLY D 1 256 ? 50.553 -2.531 61.157 1.00 13.61 256 GLY D N 1
ATOM 9016 C CA . GLY D 1 256 ? 51.171 -2.498 59.818 1.00 16.22 256 GLY D CA 1
ATOM 9017 C C . GLY D 1 256 ? 52.620 -2.926 59.864 1.00 18.53 256 GLY D C 1
ATOM 9018 O O . GLY D 1 256 ? 52.941 -3.892 60.530 1.00 20.99 256 GLY D O 1
ATOM 9019 N N . ASP D 1 257 ? 53.453 -2.206 59.140 1.00 15.95 257 ASP D N 1
ATOM 9020 C CA . ASP D 1 257 ? 54.877 -2.573 58.981 1.00 18.18 257 ASP D CA 1
ATOM 9021 C C . ASP D 1 257 ? 55.710 -2.237 60.193 1.00 19.64 257 ASP D C 1
ATOM 9022 O O . ASP D 1 257 ? 56.853 -2.732 60.306 1.00 19.09 257 ASP D O 1
ATOM 9027 N N . GLY D 1 258 ? 55.174 -1.403 61.088 1.00 16.54 258 GLY D N 1
ATOM 9028 C CA . GLY D 1 258 ? 55.914 -0.960 62.311 1.00 16.42 258 GLY D CA 1
ATOM 9029 C C . GLY D 1 258 ? 57.054 -0.003 62.045 1.00 16.36 258 GLY D C 1
ATOM 9030 O O . GLY D 1 258 ? 57.848 0.268 62.976 1.00 17.48 258 GLY D O 1
ATOM 9031 N N . GLN D 1 259 ? 57.096 0.633 60.877 1.00 15.39 259 GLN D N 1
ATOM 9032 C CA . GLN D 1 259 ? 58.114 1.637 60.651 1.00 16.10 259 GLN D CA 1
ATOM 9033 C C . GLN D 1 259 ? 58.123 2.769 61.642 1.00 16.25 259 GLN D C 1
ATOM 9034 O O . GLN D 1 259 ? 59.173 3.338 61.919 1.00 16.17 259 GLN D O 1
ATOM 9040 N N . TYR D 1 260 ? 56.931 3.110 62.142 1.00 14.77 260 TYR D N 1
ATOM 9041 C CA . TYR D 1 260 ? 56.789 4.176 63.106 1.00 14.27 260 TYR D CA 1
ATOM 9042 C C . TYR D 1 260 ? 56.329 3.689 64.419 1.00 13.83 260 TYR D C 1
ATOM 9043 O O . TYR D 1 260 ? 56.902 4.047 65.443 1.00 15.87 260 TYR D O 1
ATOM 9052 N N . ALA D 1 261 ? 55.258 2.901 64.444 1.00 13.82 261 ALA D N 1
ATOM 9053 C CA . ALA D 1 261 ? 54.812 2.234 65.687 1.00 12.80 261 ALA D CA 1
ATOM 9054 C C . ALA D 1 261 ? 54.093 0.961 65.298 1.00 13.01 261 ALA D C 1
ATOM 9055 O O . ALA D 1 261 ? 53.706 0.830 64.103 1.00 12.69 261 ALA D O 1
ATOM 9057 N N . ARG D 1 262 ? 53.789 0.113 66.264 1.00 12.50 262 ARG D N 1
ATOM 9058 C CA . ARG D 1 262 ? 53.163 -1.170 65.922 1.00 12.03 262 ARG D CA 1
ATOM 9059 C C . ARG D 1 262 ? 51.849 -0.968 65.173 1.00 11.76 262 ARG D C 1
ATOM 9060 O O . ARG D 1 262 ? 51.561 -1.701 64.215 1.00 12.60 262 ARG D O 1
ATOM 9068 N N . PHE D 1 263 ? 51.065 -0.061 65.725 1.00 11.29 263 PHE D N 1
ATOM 9069 C CA . PHE D 1 263 ? 49.828 0.372 65.130 1.00 11.25 263 PHE D CA 1
ATOM 9070 C C . PHE D 1 263 ? 50.008 1.776 64.677 1.00 12.11 263 PHE D C 1
ATOM 9071 O O . PHE D 1 263 ? 50.646 2.601 65.336 1.00 11.74 263 PHE D O 1
ATOM 9079 N N . PHE D 1 264 ? 49.425 2.087 63.514 1.00 10.28 264 PHE D N 1
ATOM 9080 C CA . PHE D 1 264 ? 49.611 3.409 62.921 1.00 10.42 264 PHE D CA 1
ATOM 9081 C C . PHE D 1 264 ? 48.553 3.583 61.885 1.00 12.00 264 PHE D C 1
ATOM 9082 O O . PHE D 1 264 ? 48.189 2.633 61.167 1.00 11.93 264 PHE D O 1
ATOM 9090 N N . SER D 1 265 ? 48.011 4.807 61.831 1.00 10.96 265 SER D N 1
ATOM 9091 C CA . SER D 1 265 ? 47.009 5.110 60.788 1.00 10.75 265 SER D CA 1
ATOM 9092 C C . SER D 1 265 ? 47.666 5.590 59.494 1.00 11.85 265 SER D C 1
ATOM 9093 O O . SER D 1 265 ? 48.498 6.529 59.535 1.00 10.74 265 SER D O 1
ATOM 9096 N N . GLN D 1 266 ? 47.275 4.961 58.364 1.00 13.47 266 GLN D N 1
ATOM 9097 C CA . GLN D 1 266 ? 47.835 5.379 57.092 1.00 12.03 266 GLN D CA 1
ATOM 9098 C C . GLN D 1 266 ? 46.747 5.068 56.029 1.00 12.07 266 GLN D C 1
ATOM 9099 O O . GLN D 1 266 ? 45.743 4.382 56.406 1.00 12.17 266 GLN D O 1
ATOM 9105 N N . PRO D 1 267 ? 46.939 5.549 54.771 1.00 13.85 267 PRO D N 1
ATOM 9106 C CA . PRO D 1 267 ? 45.932 5.205 53.703 1.00 12.60 267 PRO D CA 1
ATOM 9107 C C . PRO D 1 267 ? 45.986 3.698 53.464 1.00 11.35 267 PRO D C 1
ATOM 9108 O O . PRO D 1 267 ? 47.046 3.132 53.437 1.00 12.86 267 PRO D O 1
ATOM 9112 N N . LEU D 1 268 ? 44.820 3.095 53.306 1.00 11.28 268 LEU D N 1
ATOM 9113 C CA . LEU D 1 268 ? 44.701 1.662 53.090 1.00 11.77 268 LEU D CA 1
ATOM 9114 C C . LEU D 1 268 ? 43.829 1.443 51.888 1.00 12.64 268 LEU D C 1
ATOM 9115 O O . LEU D 1 268 ? 42.712 1.931 51.839 1.00 12.81 268 LEU D O 1
ATOM 9120 N N . LEU D 1 269 ? 44.343 0.628 50.978 1.00 12.88 269 LEU D N 1
ATOM 9121 C CA . LEU D 1 269 ? 43.473 0.095 49.890 1.00 12.08 269 LEU D CA 1
ATOM 9122 C C . LEU D 1 269 ? 42.779 -1.085 50.532 1.00 12.47 269 LEU D C 1
ATOM 9123 O O . LEU D 1 269 ? 43.404 -2.004 51.097 1.00 12.41 269 LEU D O 1
ATOM 9128 N N . LEU D 1 270 ? 41.452 -1.070 50.444 1.00 12.29 270 LEU D N 1
ATOM 9129 C CA . LEU D 1 270 ? 40.651 -2.108 51.071 1.00 12.65 270 LEU D CA 1
ATOM 9130 C C . LEU D 1 270 ? 40.253 -3.147 49.995 1.00 14.35 270 LEU D C 1
ATOM 9131 O O . LEU D 1 270 ? 40.195 -2.779 48.811 1.00 17.28 270 LEU D O 1
ATOM 9136 N N . GLY D 1 271 ? 40.082 -4.386 50.404 1.00 13.30 271 GLY D N 1
ATOM 9137 C CA . GLY D 1 271 ? 39.704 -5.438 49.434 1.00 13.61 271 GLY D CA 1
ATOM 9138 C C . GLY D 1 271 ? 38.790 -6.437 50.057 1.00 14.53 271 GLY D C 1
ATOM 9139 O O . GLY D 1 271 ? 38.196 -6.177 51.140 1.00 14.76 271 GLY D O 1
ATOM 9140 N N . LYS D 1 272 ? 38.744 -7.649 49.439 1.00 14.42 272 LYS D N 1
ATOM 9141 C CA . LYS D 1 272 ? 37.805 -8.679 49.924 1.00 14.38 272 LYS D CA 1
ATOM 9142 C C . LYS D 1 272 ? 38.105 -9.312 51.266 1.00 13.92 272 LYS D C 1
ATOM 9143 O O . LYS D 1 272 ? 37.277 -9.998 51.825 1.00 16.93 272 LYS D O 1
ATOM 9149 N N . ASN D 1 273 ? 39.338 -9.111 51.703 1.00 15.23 273 ASN D N 1
ATOM 9150 C CA . ASN D 1 273 ? 39.778 -9.755 52.939 1.00 17.33 273 ASN D CA 1
ATOM 9151 C C . ASN D 1 273 ? 40.184 -8.687 53.975 1.00 18.50 273 ASN D C 1
ATOM 9152 O O . ASN D 1 273 ? 40.973 -8.994 54.907 1.00 19.15 273 ASN D O 1
ATOM 9157 N N . GLY D 1 274 ? 39.660 -7.494 53.814 1.00 16.14 274 GLY D N 1
ATOM 9158 C CA . GLY D 1 274 ? 40.051 -6.370 54.721 1.00 16.48 274 GLY D CA 1
ATOM 9159 C C . GLY D 1 274 ? 41.105 -5.520 54.016 1.00 14.65 274 GLY D C 1
ATOM 9160 O O . GLY D 1 274 ? 40.955 -5.161 52.846 1.00 19.28 274 GLY D O 1
ATOM 9161 N N . VAL D 1 275 ? 42.194 -5.182 54.711 1.00 12.81 275 VAL D N 1
ATOM 9162 C CA . VAL D 1 275 ? 43.282 -4.430 54.094 1.00 14.35 275 VAL D CA 1
ATOM 9163 C C . VAL D 1 275 ? 43.812 -5.250 52.900 1.00 14.45 275 VAL D C 1
ATOM 9164 O O . VAL D 1 275 ? 44.203 -6.428 53.100 1.00 18.35 275 VAL D O 1
ATOM 9168 N N . GLU D 1 276 ? 43.866 -4.626 51.730 1.00 13.98 276 GLU D N 1
ATOM 9169 C CA . GLU D 1 276 ? 44.492 -5.206 50.564 1.00 16.50 276 GLU D CA 1
ATOM 9170 C C . GLU D 1 276 ? 45.941 -4.655 50.405 1.00 16.23 276 GLU D C 1
ATOM 9171 O O . GLU D 1 276 ? 46.897 -5.417 50.060 1.00 17.59 276 GLU D O 1
ATOM 9177 N N A GLU D 1 277 ? 46.129 -3.348 50.609 0.50 16.43 277 GLU D N 1
ATOM 9178 N N B GLU D 1 277 ? 46.126 -3.363 50.656 0.50 16.88 277 GLU D N 1
ATOM 9179 C CA A GLU D 1 277 ? 47.465 -2.743 50.564 0.50 17.04 277 GLU D CA 1
ATOM 9180 C CA B GLU D 1 277 ? 47.461 -2.796 50.621 0.50 17.88 277 GLU D CA 1
ATOM 9181 C C A GLU D 1 277 ? 47.556 -1.670 51.648 0.50 16.90 277 GLU D C 1
ATOM 9182 C C B GLU D 1 277 ? 47.583 -1.643 51.615 0.50 17.39 277 GLU D C 1
ATOM 9183 O O A GLU D 1 277 ? 46.668 -0.819 51.769 0.50 16.34 277 GLU D O 1
ATOM 9184 O O B GLU D 1 277 ? 46.763 -0.707 51.628 0.50 16.61 277 GLU D O 1
ATOM 9195 N N . ARG D 1 278 ? 48.651 -1.685 52.414 1.00 16.91 278 ARG D N 1
ATOM 9196 C CA . ARG D 1 278 ? 48.976 -0.534 53.258 1.00 16.33 278 ARG D CA 1
ATOM 9197 C C . ARG D 1 278 ? 49.739 0.463 52.403 1.00 17.19 278 ARG D C 1
ATOM 9198 O O . ARG D 1 278 ? 50.850 0.156 51.951 1.00 18.01 278 ARG D O 1
ATOM 9206 N N . LYS D 1 279 ? 49.151 1.608 52.082 1.00 15.01 279 LYS D N 1
ATOM 9207 C CA . LYS D 1 279 ? 49.778 2.556 51.172 1.00 15.89 279 LYS D CA 1
ATOM 9208 C C . LYS D 1 279 ? 50.787 3.444 51.876 1.00 16.00 279 LYS D C 1
ATOM 9209 O O . LYS D 1 279 ? 50.653 3.669 53.095 1.00 14.95 279 LYS D O 1
ATOM 9215 N N . SER D 1 280 ? 51.793 3.914 51.142 1.00 16.90 280 SER D N 1
ATOM 9216 C CA . SER D 1 280 ? 52.756 4.825 51.688 1.00 17.40 280 SER D CA 1
ATOM 9217 C C . SER D 1 280 ? 52.058 6.100 52.238 1.00 16.37 280 SER D C 1
ATOM 9218 O O . SER D 1 280 ? 51.096 6.583 51.710 1.00 18.33 280 SER D O 1
ATOM 9221 N N . ILE D 1 281 ? 52.650 6.685 53.243 1.00 15.98 281 ILE D N 1
ATOM 9222 C CA . ILE D 1 281 ? 52.100 7.983 53.747 1.00 16.06 281 ILE D CA 1
ATOM 9223 C C . ILE D 1 281 ? 52.530 9.096 52.792 1.00 17.07 281 ILE D C 1
ATOM 9224 O O . ILE D 1 281 ? 51.978 10.136 52.868 1.00 18.63 281 ILE D O 1
ATOM 9229 N N . GLY D 1 282 ? 53.474 8.816 51.867 1.00 17.79 282 GLY D N 1
ATOM 9230 C CA . GLY D 1 282 ? 53.871 9.824 50.902 1.00 19.45 282 GLY D CA 1
ATOM 9231 C C . GLY D 1 282 ? 54.918 10.746 51.466 1.00 20.15 282 GLY D C 1
ATOM 9232 O O . GLY D 1 282 ? 55.524 10.458 52.505 1.00 21.68 282 GLY D O 1
ATOM 9233 N N . THR D 1 283 ? 55.102 11.882 50.785 1.00 20.78 283 THR D N 1
ATOM 9234 C CA . THR D 1 283 ? 56.124 12.847 51.147 1.00 20.60 283 THR D CA 1
ATOM 9235 C C . THR D 1 283 ? 55.556 13.783 52.226 1.00 18.34 283 THR D C 1
ATOM 9236 O O . THR D 1 283 ? 54.456 14.338 52.090 1.00 20.72 283 THR D O 1
ATOM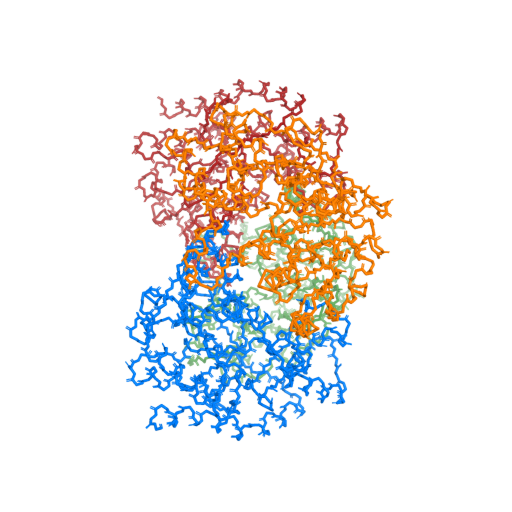 9240 N N . LEU D 1 284 ? 56.354 14.006 53.248 1.00 16.68 284 LEU D N 1
ATOM 9241 C CA . LEU D 1 284 ? 55.942 14.892 54.341 1.00 16.40 284 LEU D CA 1
ATOM 9242 C C . LEU D 1 284 ? 56.695 16.206 54.343 1.00 17.48 284 LEU D C 1
ATOM 9243 O O . LEU D 1 284 ? 57.881 16.263 53.958 1.00 17.97 284 LEU D O 1
ATOM 9248 N N . SER D 1 285 ? 56.008 17.267 54.698 1.00 15.60 285 SER D N 1
ATOM 9249 C CA . SER D 1 285 ? 56.719 18.561 54.843 1.00 15.17 285 SER D CA 1
ATOM 9250 C C . SER D 1 285 ? 57.566 18.443 56.051 1.00 16.37 285 SER D C 1
ATOM 9251 O O . SER D 1 285 ? 57.415 17.576 56.857 1.00 15.89 285 SER D O 1
ATOM 9254 N N . ALA D 1 286 ? 58.533 19.356 56.187 1.00 16.64 286 ALA D N 1
ATOM 9255 C CA . ALA D 1 286 ? 59.253 19.420 57.429 1.00 16.33 286 ALA D CA 1
ATOM 9256 C C . ALA D 1 286 ? 58.426 19.527 58.720 1.00 16.32 286 ALA D C 1
ATOM 9257 O O . ALA D 1 286 ? 58.740 18.851 59.691 1.00 16.89 286 ALA D O 1
ATOM 9259 N N . PHE D 1 287 ? 57.332 20.319 58.678 1.00 16.05 287 PHE D N 1
ATOM 9260 C CA . PHE D 1 287 ? 56.530 20.496 59.875 1.00 16.17 287 PHE D CA 1
ATOM 9261 C C . PHE D 1 287 ? 55.863 19.114 60.197 1.00 16.13 287 PHE D C 1
ATOM 9262 O O . PHE D 1 287 ? 55.755 18.730 61.341 1.00 15.35 287 PHE D O 1
ATOM 9270 N N . GLU D 1 288 ? 55.391 18.433 59.175 1.00 14.45 288 GLU D N 1
ATOM 9271 C CA . GLU D 1 288 ? 54.742 17.112 59.389 1.00 14.05 288 GLU D CA 1
ATOM 9272 C C . GLU D 1 288 ? 55.720 16.063 59.868 1.00 13.63 288 GLU D C 1
ATOM 9273 O O . GLU D 1 288 ? 55.407 15.276 60.761 1.00 15.21 288 GLU D O 1
ATOM 9279 N N . GLN D 1 289 ? 56.943 16.057 59.310 1.00 15.14 289 GLN D N 1
ATOM 9280 C CA . GLN D 1 289 ? 57.925 15.084 59.765 1.00 16.48 289 GLN D CA 1
ATOM 9281 C C . GLN D 1 289 ? 58.306 15.338 61.227 1.00 15.75 289 GLN D C 1
ATOM 9282 O O . GLN D 1 289 ? 58.437 14.413 62.040 1.00 17.73 289 GLN D O 1
ATOM 9288 N N . ASN D 1 290 ? 58.390 16.629 61.578 1.00 15.96 290 ASN D N 1
ATOM 9289 C CA . ASN D 1 290 ? 58.634 16.940 62.965 1.00 17.94 290 ASN D CA 1
ATOM 9290 C C . ASN D 1 290 ? 57.526 16.556 63.965 1.00 16.82 290 ASN D C 1
ATOM 9291 O O . ASN D 1 290 ? 57.764 15.969 64.975 1.00 19.68 290 ASN D O 1
ATOM 9296 N N . ALA D 1 291 ? 56.306 16.756 63.513 1.00 16.78 291 ALA D N 1
ATOM 9297 C CA . ALA D 1 291 ? 55.120 16.347 64.270 1.00 16.26 291 ALA D CA 1
ATOM 9298 C C . ALA D 1 291 ? 55.068 14.809 64.425 1.00 15.59 291 ALA D C 1
ATOM 9299 O O . ALA D 1 291 ? 54.725 14.286 65.482 1.00 18.17 291 ALA D O 1
ATOM 9301 N N . LEU D 1 292 ? 55.409 14.104 63.346 1.00 15.34 292 LEU D N 1
ATOM 9302 C CA . LEU D 1 292 ? 55.414 12.652 63.388 1.00 16.59 292 LEU D CA 1
ATOM 9303 C C . LEU D 1 292 ? 56.421 12.240 64.427 1.00 16.37 292 LEU D C 1
ATOM 9304 O O . LEU D 1 292 ? 56.157 11.401 65.239 1.00 17.28 292 LEU D O 1
ATOM 9309 N N . GLU D 1 293 ? 57.649 12.734 64.310 1.00 16.22 293 GLU D N 1
ATOM 9310 C CA . GLU D 1 293 ? 58.710 12.238 65.202 1.00 17.84 293 GLU D CA 1
ATOM 9311 C C . GLU D 1 293 ? 58.354 12.568 66.586 1.00 19.15 293 GLU D C 1
ATOM 9312 O O . GLU D 1 293 ? 58.640 11.769 67.480 1.00 20.78 293 GLU D O 1
ATOM 9318 N N . GLY D 1 294 ? 57.749 13.746 66.790 1.00 18.28 294 GLY D N 1
ATOM 9319 C CA . GLY D 1 294 ? 57.444 14.161 68.176 1.00 20.34 294 GLY D CA 1
ATOM 9320 C C . GLY D 1 294 ? 56.384 13.379 68.896 1.00 20.25 294 GLY D C 1
ATOM 9321 O O . GLY D 1 294 ? 56.252 13.431 70.107 1.00 22.56 294 GLY D O 1
ATOM 9322 N N . MET D 1 295 ? 55.539 12.715 68.140 1.00 17.77 295 MET D N 1
ATOM 9323 C CA . MET D 1 295 ? 54.448 12.041 68.839 1.00 18.43 295 MET D CA 1
ATOM 9324 C C . MET D 1 295 ? 54.649 10.546 68.997 1.00 16.30 295 MET D C 1
ATOM 9325 O O . MET D 1 295 ? 53.890 9.870 69.635 1.00 18.08 295 MET D O 1
ATOM 9330 N N . LEU D 1 296 ? 55.739 9.980 68.465 1.00 15.19 296 LEU D N 1
ATOM 9331 C CA . LEU D 1 296 ? 55.838 8.572 68.417 1.00 17.00 296 LEU D CA 1
ATOM 9332 C C . LEU D 1 296 ? 55.999 7.954 69.808 1.00 16.48 296 LEU D C 1
ATOM 9333 O O . LEU D 1 296 ? 55.514 6.859 70.050 1.00 17.08 296 LEU D O 1
ATOM 9338 N N . ASP D 1 297 ? 56.732 8.589 70.708 1.00 17.53 297 ASP D N 1
ATOM 9339 C CA A ASP D 1 297 ? 56.852 8.015 72.065 0.50 17.61 297 ASP D CA 1
ATOM 9340 C CA B ASP D 1 297 ? 56.850 8.026 72.040 0.50 17.59 297 ASP D CA 1
ATOM 9341 C C . ASP D 1 297 ? 55.485 7.911 72.776 1.00 15.44 297 ASP D C 1
ATOM 9342 O O . ASP D 1 297 ? 55.208 6.917 73.365 1.00 16.78 297 ASP D O 1
ATOM 9351 N N . THR D 1 298 ? 54.659 8.938 72.651 1.00 15.29 298 THR D N 1
ATOM 9352 C CA A THR D 1 298 ? 53.270 8.971 73.093 0.50 14.83 298 THR D CA 1
ATOM 9353 C CA B THR D 1 298 ? 53.323 8.881 73.224 0.50 16.22 298 THR D CA 1
ATOM 9354 C C . THR D 1 298 ? 52.416 7.828 72.524 1.00 14.73 298 THR D C 1
ATOM 9355 O O . THR D 1 298 ? 51.767 7.087 73.227 1.00 16.03 298 THR D O 1
ATOM 9362 N N . LEU D 1 299 ? 52.478 7.698 71.199 1.00 14.13 299 LEU D N 1
ATOM 9363 C CA . LEU D 1 299 ? 51.702 6.650 70.568 1.00 13.23 299 LEU D CA 1
ATOM 9364 C C . LEU D 1 299 ? 52.189 5.265 71.038 1.00 14.67 299 LEU D C 1
ATOM 9365 O O . LEU D 1 299 ? 51.390 4.356 71.268 1.00 13.69 299 LEU D O 1
ATOM 9370 N N . LYS D 1 300 ? 53.535 5.056 71.101 1.00 14.65 300 LYS D N 1
ATOM 9371 C CA . LYS D 1 300 ? 53.982 3.777 71.578 1.00 13.98 300 LYS D CA 1
ATOM 9372 C C . LYS D 1 300 ? 53.531 3.465 73.022 1.00 12.78 300 LYS D C 1
ATOM 9373 O O . LYS D 1 300 ? 53.212 2.312 73.342 1.00 14.54 300 LYS D O 1
ATOM 9379 N N . LYS D 1 301 ? 53.525 4.491 73.882 1.00 13.61 301 LYS D N 1
ATOM 9380 C CA . LYS D 1 301 ? 52.986 4.337 75.222 1.00 15.69 301 LYS D CA 1
ATOM 9381 C C . LYS D 1 301 ? 51.464 3.960 75.199 1.00 15.21 301 LYS D C 1
ATOM 9382 O O . LYS D 1 301 ? 51.050 3.056 75.921 1.00 15.95 301 LYS D O 1
ATOM 9388 N N . ASP D 1 302 ? 50.671 4.592 74.327 1.00 15.29 302 ASP D N 1
ATOM 9389 C CA . ASP D 1 302 ? 49.245 4.279 74.234 1.00 13.24 302 ASP D CA 1
ATOM 9390 C C . ASP D 1 302 ? 49.066 2.817 73.824 1.00 14.12 302 ASP D C 1
ATOM 9391 O O . ASP D 1 302 ? 48.162 2.093 74.257 1.00 13.81 302 ASP D O 1
ATOM 9396 N N . ILE D 1 303 ? 49.944 2.370 72.905 1.00 13.47 303 ILE D N 1
ATOM 9397 C CA . ILE D 1 303 ? 49.829 1.007 72.419 1.00 14.49 303 ILE D CA 1
ATOM 9398 C C . ILE D 1 303 ? 50.191 0.012 73.500 1.00 13.87 303 ILE D C 1
ATOM 9399 O O . ILE D 1 303 ? 49.532 -0.986 73.724 1.00 15.06 303 ILE D O 1
ATOM 9404 N N . ALA D 1 304 ? 51.293 0.327 74.188 1.00 15.41 304 ALA D N 1
ATOM 9405 C CA . ALA D 1 304 ? 51.716 -0.565 75.247 1.00 17.63 304 ALA D CA 1
ATOM 9406 C C . ALA D 1 304 ? 50.706 -0.658 76.428 1.00 14.54 304 ALA D C 1
ATOM 9407 O O . ALA D 1 304 ? 50.535 -1.764 76.957 1.00 16.67 304 ALA D O 1
ATOM 9409 N N . LEU D 1 305 ? 49.989 0.430 76.729 1.00 16.12 305 LEU D N 1
ATOM 9410 C CA . LEU D 1 305 ? 48.903 0.435 77.734 1.00 16.17 305 LEU D CA 1
ATOM 9411 C C . LEU D 1 305 ? 47.837 -0.597 77.390 1.00 17.13 305 LEU D C 1
ATOM 9412 O O . LEU D 1 305 ? 47.339 -1.337 78.238 1.00 17.82 305 LEU D O 1
ATOM 9417 N N . GLY D 1 306 ? 47.517 -0.693 76.098 1.00 15.82 306 GLY D N 1
ATOM 9418 C CA . GLY D 1 306 ? 46.506 -1.666 75.647 1.00 15.08 306 GLY D CA 1
ATOM 9419 C C . GLY D 1 306 ? 47.046 -3.099 75.662 1.00 16.02 306 GLY D C 1
ATOM 9420 O O . GLY D 1 306 ? 46.328 -4.003 76.066 1.00 16.92 306 GLY D O 1
ATOM 9421 N N . GLU D 1 307 ? 48.313 -3.323 75.257 1.00 16.30 307 GLU D N 1
ATOM 9422 C CA . GLU D 1 307 ? 48.857 -4.665 75.326 1.00 17.99 307 GLU D CA 1
ATOM 9423 C C . GLU D 1 307 ? 48.892 -5.150 76.794 1.00 19.91 307 GLU D C 1
ATOM 9424 O O . GLU D 1 307 ? 48.526 -6.297 77.094 1.00 20.33 307 GLU D O 1
ATOM 9430 N N . GLU D 1 308 ? 49.266 -4.229 77.668 1.00 19.64 308 GLU D N 1
ATOM 9431 C CA . GLU D 1 308 ? 49.388 -4.550 79.088 1.00 21.28 308 GLU D CA 1
ATOM 9432 C C . GLU D 1 308 ? 48.034 -4.820 79.704 1.00 20.60 308 GLU D C 1
ATOM 9433 O O . GLU D 1 308 ? 47.907 -5.666 80.617 1.00 21.07 308 GLU D O 1
ATOM 9439 N N . PHE D 1 309 ? 47.013 -4.119 79.214 1.00 19.03 309 PHE D N 1
ATOM 9440 C CA . PHE D 1 309 ? 45.672 -4.273 79.789 1.00 20.20 309 PHE D CA 1
ATOM 9441 C C . PHE D 1 309 ? 45.260 -5.720 79.645 1.00 20.34 309 PHE D C 1
ATOM 9442 O O . PHE D 1 309 ? 44.674 -6.290 80.559 1.00 22.09 309 PHE D O 1
ATOM 9450 N N . VAL D 1 310 ? 45.580 -6.320 78.482 1.00 20.63 310 VAL D N 1
ATOM 9451 C CA . VAL D 1 310 ? 45.265 -7.715 78.159 1.00 21.56 310 VAL D CA 1
ATOM 9452 C C . VAL D 1 310 ? 46.266 -8.738 78.758 1.00 25.53 310 VAL D C 1
ATOM 9453 O O . VAL D 1 310 ? 45.840 -9.764 79.259 1.00 26.51 310 VAL D O 1
ATOM 9457 N N . ASN D 1 311 ? 47.562 -8.424 78.702 1.00 27.06 311 ASN D N 1
ATOM 9458 C CA . ASN D 1 311 ? 48.644 -9.346 79.089 1.00 31.17 311 ASN D CA 1
ATOM 9459 C C . ASN D 1 311 ? 49.207 -8.949 80.463 1.00 32.87 311 ASN D C 1
ATOM 9460 O O . ASN D 1 311 ? 49.505 -9.826 81.298 1.00 36.95 311 ASN D O 1
#

Radius of gyration: 33.24 Å; Cα contacts (8 Å, |Δi|>4): 2947; chains: 4; bounding box: 89×65×91 Å

GO terms:
  GO:0030060 L-malate dehydrogenase (NAD+) activity (F, EXP)
  GO:0005829 cytosol (C, IDA)
  GO:0042803 protein homodimerization activity (F, IDA)
  GO:0005737 cytoplasm (C, IDA)
  GO:0019898 extrinsic component of membrane (C, IDA)
  GO:0016491 oxidoreductase activity (F, IDA)
  GO:0016615 malate dehydrogenase activity (F, IDA)
  GO:0006096 glycolytic process (P, IDA)
  GO:0006099 tricarboxylic acid cycle (P, IDA)
  GO:0006108 malate metabolic process (P, IDA)
  GO:0009061 anaerobic respiration (P, IDA)
  GO:0016615 malate dehydrogenase activity (F, IMP)
  GO:0005829 cytosol (C, HDA)
  GO:0016020 membrane (C, HDA)

Organism: Escherichia coli (strain K12) (NCBI:txid83333)

Nearest PDB structures (foldseek):
  3hhp-assembly1_B  TM=9.978E-01  e=3.036E-60  Escherichia coli K-12
  1ie3-assembly2_D  TM=9.974E-01  e=1.253E-59  Escherichia coli
  7xqn-assembly1_B  TM=9.839E-01  e=1.113E-59  Escherichia coli
  2cmd-assembly1_A  TM=9.819E-01  e=3.852E-58  Escherichia coli
  6itl-assembly1_A-2  TM=9.817E-01  e=1.123E-50  [Mannheimia] succiniciproducens MBEL55E

Solvent-accessible surface area: 46645 Å² total; per-residue (Å²): 72,30,2,0,0,0,4,0,16,35,44,36,1,39,4,0,0,0,0,0,5,37,82,12,41,39,62,3,71,3,2,0,11,21,107,29,93,24,0,45,0,0,2,38,0,0,31,0,4,21,44,28,6,121,17,107,13,48,35,35,148,81,0,36,54,0,0,96,61,8,50,0,0,1,0,11,14,35,48,66,122,102,130,83,66,86,205,69,51,29,30,80,46,8,0,28,52,0,81,83,11,0,104,28,0,9,173,34,8,43,170,3,2,5,0,0,3,6,63,44,1,1,3,0,0,0,0,0,0,31,5,5,98,128,49,66,47,52,56,72,44,34,2,0,0,0,2,1,5,1,3,6,16,0,3,10,3,0,2,119,81,49,67,100,104,28,67,144,14,92,0,27,3,0,0,1,17,51,29,89,0,7,2,2,0,2,62,62,14,115,85,36,94,32,82,130,119,48,19,42,75,15,7,137,94,1,36,73,0,29,69,48,0,32,123,29,10,76,29,59,18,20,14,28,9,0,10,0,29,0,1,0,64,0,1,27,4,0,1,98,0,17,87,8,77,66,31,6,58,11,14,0,0,0,15,4,112,32,129,58,6,109,6,8,1,21,22,0,4,0,4,140,102,0,10,59,49,66,70,95,19,44,117,17,41,73,63,3,89,99,29,7,128,62,2,26,87,55,0,112,133,35,6,35,82,0,62,99,45,11,75,210,72,34,1,0,0,0,6,0,18,37,46,39,1,38,4,0,0,0,1,1,4,39,87,11,45,95,64,4,74,3,3,0,10,21,116,30,98,29,0,41,0,0,2,38,0,0,35,1,4,21,42,30,6,121,16,113,16,46,40,37,147,81,0,34,55,0,0,98,62,8,50,0,0,0,0,16,10,34,145,258,86,111,86,31,75,72,9,0,28,51,0,75,80,10,0,83,31,0,7,163,36,9,41,170,3,2,4,0,0,4,8,75,49,1,3,2,0,0,0,0,0,0,18,1,4,102,125,42,67,50,46,54,88,40,31,2,0,0,1,2,0,9,1,2,5,12,0,3,21,4,0,4,131,82,59,60,81,9,20,60,69,14,85,0,26,3,0,0,1,20,61,27,85,0,7,0,1,0,2,63,61,9,107,68,29,92,30,83,159,116,41,25,42,80,13,7,144,88,1,34,68,0,30,71,47,0,74,127,28,7,70,81,47,34,58,9,26,10,0,8,0,29,0,0,0,60,0,1,23,3,1,1,100,0,30,81,34,88,170,59,5,60,9,13,0,0,0,29,17,124,40,128,53,4,55,0,11,1,20,19,0,46,4,9,147,94,0,9,109,90,56,77,92,20,45,120,16,42,74,83,4,102,110,25,10,123,57,1,22,106,59,0,103,159,34,7,35,81,0,47,126,65,19,118,62,36,2,0,0,0,6,0,17,35,43,38,1,40,4,0,0,0,2,1,5,36,102,11,44,93,61,3,69,4,3,0,12,20,112,29,101,26,0,46,0,0,2,40,0,0,32,0,4,23,42,33,6,119,15,113,13,50,34,36,139,84,0,47,61,0,0,105,52,8,53,0,0,0,0,15,12,38,38,76,124,105,144,89,37,76,180,65,56,39,35,77,57,14,0,27,46,0,46,72,8,0,80,30,0,12,182,25,9,46,177,5,2,3,0,0,3,8,76,48,1,1,2,0,0,0,0,0,0,29,7,5,76,130,55,66,50,51,57,81,47,38,1,0,0,1,2,1,10,1,4,5,13,0,2,21,8,0,4,149,82,60,59,73,11,18,59,78,14,83,0,28,3,0,0,1,19,59,27,84,0,6,2,6,0,2,63,56,10,105,67,26,94,35,82,122,116,44,19,39,79,13,7,146,103,1,35,70,0,30,70,49,0,70,128,29,8,74,82,48,32,60,9,28,10,0,7,0,41,0,1,2,61,0,2,23,4,0,1,97,0,26,94,27,79,153,57,4,59,11,13,0,0,0,29,10,121,36,127,50,6,117,0,9,2,19,19,0,41,4,7,144,96,0,9,108,100,57,83,95,20,41,121,33,41,90,52,6,73,97,22,1,105,63,1,29,99,58,0,100,145,34,4,39,82,0,24,114,22,8,80,169,75,34,2,0,0,0,7,0,19,35,43,39,0,42,4,0,0,0,2,0,4,39,92,10,42,40,61,3,70,2,2,0,12,20,96,29,97,25,0,43,0,0,2,40,0,0,35,0,4,20,42,23,6,126,11,109,14,54,42,36,132,82,0,38,60,0,0,100,55,8,53,0,0,1,0,16,12,39,108,151,87,222,65,72,80,30,78,61,14,0,27,44,0,58,64,10,0,76,32,0,13,172,28,10,41,174,4,2,3,0,0,3,8,78,48,1,3,2,0,0,0,0,0,0,16,5,5,99,135,53,66,51,50,55,71,43,36,2,0,0,1,3,1,8,1,4,5,12,0,3,17,5,0,2,125,80,62,73,89,110,19,70,123,12,89,0,28,3,0,0,2,19,62,29,88,0,6,3,5,0,4,64,60,10,111,74,29,91,36,80,144,105,39,29,40,81,12,9,142,88,1,33,69,1,31,69,47,0,70,127,29,10,76,74,52,32,60,11,28,10,0,9,0,31,0,0,0,63,0,2,26,4,0,0,96,0,19,93,8,76,52,36,6,58,11,13,0,0,0,28,12,96,40,135,59,4,56,0,8,2,18,22,0,4,0,3,148,106,0,10,64,59,82,67,94,23,44,121,28,40,91,92,7,68,104,25,0,104,62,2,27,103,58,0,104,149,35,6,35,81,0,45,123,65,14,108